Protein AF-0000000085156832 (afdb_homodimer)

Sequence (822 aa):
MAFGDGPHDAALRAAWTEFCARLQRAGERAFKDHNPASGPHRVDAFRFLTQNLGQAFDLALETRDANYPVLHSFCGPTRKLGGDCADFTYQQAWIDGRSTYRITGTRGTSRFFNVTVQGRRTPGEGVLHEPFGDAPQANLFGQQLRVGADGRFELYVGGAERGHNWLPTTPESRKLFIRQGFDRWDETPAQLRIERVDMAVPKPLPTPGEMVEAMQWAGDFVTGLMSDCLEYRFSQDWPEYPFRHGGVDAESPNTFPRAAATDADGKRGRAAANMYWELAPDEALIVEFDAHPGLWMFTNMGVFFNSMDYLYRPVSYTPSRTTVDGDGRIRLVMAHRDPGVHNWLDTQGFERGNLTYRHMLEGEPAVLDTRVVGHEELLDALPKDTVMVTPSQRADAMWERFRGIRRRYVLMAFGDGPHDAALRAAWTEFCARLQRAGERAFKDHNPASGPHRVDAFRFLTQNLGQAFDLALETRDANYPVLHSFCGPTRKLGGDCADFTYQQAWIDGRSTYRITGTRGTSRFFNVTVQGRRTPGEGVLHEPFGDAPQANLFGQQLRVGADGRFELYVGGAERGHNWLPTTPESRKLFIRQGFDRWDETPAQLRIERVDMAVPKPLPTPGEMVEAMQWAGDFVTGLMSDCLEYRFSQDWPEYPFRHGGVDAESPNTFPRAAATDADGKRGRAAANMYWELAPDEALIVEFDAHPGLWMFTNMGVFFNSMDYLYRPVSYTPSRTTVDGDGRIRLVMAHRDPGVHNWLDTQGFERGNLTYRHMLEGEPAVLDTRVVGHEELLDALPKDTVMVTPSQRADAMWERFRGIRRRYVL

Organism: Mycolicibacterium paratuberculosis (strain ATCC BAA-968 / K-10) (NCBI:txid262316)

Secondary structure (DSSP, 8-state):
--TTSSTTHHHHHHHHHHHHHHHHHHHHGGG-TTS-SSHHHHHHHHHHHHHHHHHHHIIIIIT--TTS---EE--BTTB--TT--TTEEEEEEE--SSS-EEEEEE----SEEEEEEE-----STTPPPTTS-PPEEEEEEGGG----TTSEEEEEESSS--SSSEE---TT--EEEEEEE--STT----EEEEEETT--SPPPPPPHHHHHHHHHHHHHHHHHHH---TTSTT---TTTHHHHHS---TTSTT--------HHHHHTT-EEEEEEEE--TTEEEEEEEE--SS-EEEEEE-TTS-B--TTTS--EE-GGG----TTSEEEEEEESS--SBTTEEE-TT-SEEEEEEEE-SSS-PPP-EEEEEEGGGHHHHS-TTPPB--HHHHHHHHHHHHHHHHHHS--/--TTSSTTHHHHHHHHHHHHHHHHHHHHGGG-TTS-SSHHHHHHHHHHHHHHHHHHHIIIIIT--TTS---EE--BTTB--TT--TTEEEEEEE--SSS-EEEEEE----SEEEEEEE-----STTPPPTTS-PPEEEEEEGGG----TTSEEEEEESSS--SSSEE---TT--EEEEEEE--STT----EEEEEETT--SPPPPPPHHHHHHHHHHHHHHHHHHH---TTSTT---TTTHHHHHS---TTSTT--------HHHHHTT-EEEEEEEE--TTEEEEEEEE--SS-EEEEEE-TTS-B--TTTS--EE-GGG----TTSEEEEEEESS--SBTTEEE-TT-SEEEEEEEE-SSS-PPP-EEEEEEGGGHHHHS-TTPPB--HHHHHHHHHHHHHHHHHHS--

InterPro domains:
  IPR010621 Domain of unknown function DUF1214 [PF06742] (92-178)

Structure (mmCIF, N/CA/C/O backbone):
data_AF-0000000085156832-model_v1
#
loop_
_entity.id
_entity.type
_entity.pdbx_description
1 polymer 'DUF1214 domain-containing protein'
#
loop_
_atom_site.group_PDB
_atom_site.id
_atom_site.type_symbol
_atom_site.label_atom_id
_atom_site.label_alt_id
_atom_site.label_comp_id
_atom_site.label_asym_id
_atom_site.label_entity_id
_atom_site.label_seq_id
_atom_site.pdbx_PDB_ins_code
_atom_site.Cartn_x
_atom_site.Cartn_y
_atom_site.Cartn_z
_atom_site.occupancy
_atom_site.B_iso_or_equiv
_atom_site.auth_seq_id
_atom_site.auth_comp_id
_atom_site.auth_asym_id
_atom_site.auth_atom_id
_atom_site.pdbx_PDB_model_num
ATOM 1 N N . MET A 1 1 ? 10.203 9.039 30.812 1 72.06 1 MET A N 1
ATOM 2 C CA . MET A 1 1 ? 9.047 8.367 30.219 1 72.06 1 MET A CA 1
ATOM 3 C C . MET A 1 1 ? 7.777 8.688 31.016 1 72.06 1 MET A C 1
ATOM 5 O O . MET A 1 1 ? 7.805 8.75 32.25 1 72.06 1 MET A O 1
ATOM 9 N N . ALA A 1 2 ? 6.734 9.078 30.281 1 83.44 2 ALA A N 1
ATOM 10 C CA . ALA A 1 2 ? 5.453 9.492 30.859 1 83.44 2 ALA A CA 1
ATOM 11 C C . ALA A 1 2 ? 4.492 8.312 30.953 1 83.44 2 ALA A C 1
ATOM 13 O O . ALA A 1 2 ? 3.285 8.492 31.125 1 83.44 2 ALA A O 1
ATOM 14 N N . PHE A 1 3 ? 5.004 7.113 30.938 1 91.12 3 PHE A N 1
ATOM 15 C CA . PHE A 1 3 ? 4.16 5.93 31.078 1 91.12 3 PHE A CA 1
ATOM 16 C C . PHE A 1 3 ? 3.502 5.895 32.469 1 91.12 3 PHE A C 1
ATOM 18 O O . PHE A 1 3 ? 4.164 6.102 33.469 1 91.12 3 PHE A O 1
ATOM 25 N N . GLY A 1 4 ? 2.277 5.613 32.438 1 92.5 4 GLY A N 1
ATOM 26 C CA . GLY A 1 4 ? 1.532 5.543 33.688 1 92.5 4 GLY A CA 1
ATOM 27 C C . GLY A 1 4 ? 0.696 6.781 33.938 1 92.5 4 GLY A C 1
ATOM 28 O O . GLY A 1 4 ? -0.201 6.758 34.781 1 92.5 4 GLY A O 1
ATOM 29 N N . ASP A 1 5 ? 0.962 7.832 33.219 1 92.75 5 ASP A N 1
ATOM 30 C CA . ASP A 1 5 ? 0.232 9.078 33.406 1 92.75 5 ASP A CA 1
ATOM 31 C C . ASP A 1 5 ? -1.121 9.039 32.688 1 92.75 5 ASP A C 1
ATOM 33 O O . ASP A 1 5 ? -2.008 9.844 32.969 1 92.75 5 ASP A O 1
ATOM 37 N N . GLY A 1 6 ? -1.286 8.172 31.734 1 94.25 6 GLY A N 1
ATOM 38 C CA . GLY A 1 6 ? -2.537 8.039 31 1 94.25 6 GLY A CA 1
ATOM 39 C C . GLY A 1 6 ? -3.369 6.855 31.469 1 94.25 6 GLY A C 1
ATOM 40 O O . GLY A 1 6 ? -2.83 5.781 31.75 1 94.25 6 GLY A O 1
ATOM 41 N N . PRO A 1 7 ? -4.633 6.988 31.516 1 95.75 7 PRO A N 1
ATOM 42 C CA . PRO A 1 7 ? -5.488 5.918 32.031 1 95.75 7 PRO A CA 1
ATOM 43 C C . PRO A 1 7 ? -5.469 4.668 31.156 1 95.75 7 PRO A C 1
ATOM 45 O O . PRO A 1 7 ? -5.836 3.582 31.609 1 95.75 7 PRO A O 1
ATOM 48 N N . HIS A 1 8 ? -4.996 4.777 29.922 1 97.12 8 HIS A N 1
ATOM 49 C CA . HIS A 1 8 ? -5.051 3.648 29 1 97.12 8 HIS A CA 1
ATOM 50 C C . HIS A 1 8 ? -3.66 3.076 28.734 1 97.12 8 HIS A C 1
ATOM 52 O O . HIS A 1 8 ? -3.5 2.152 27.938 1 97.12 8 HIS A O 1
ATOM 58 N N . ASP A 1 9 ? -2.662 3.625 29.344 1 97.81 9 ASP A N 1
ATOM 59 C CA . ASP A 1 9 ? -1.271 3.281 29.078 1 97.81 9 ASP A CA 1
ATOM 60 C C . ASP A 1 9 ? -1.024 1.786 29.266 1 97.81 9 ASP A C 1
ATOM 62 O O . ASP A 1 9 ? -0.443 1.13 28.406 1 97.81 9 ASP A O 1
ATOM 66 N N . ALA A 1 10 ? -1.468 1.263 30.359 1 98.06 10 ALA A N 1
ATOM 67 C CA . ALA A 1 10 ? -1.212 -0.136 30.703 1 98.06 10 ALA A CA 1
ATOM 68 C C . ALA A 1 10 ? -1.827 -1.07 29.656 1 98.06 10 ALA A C 1
ATOM 70 O O . ALA A 1 10 ? -1.179 -2.016 29.203 1 98.06 10 ALA A O 1
ATOM 71 N N . ALA A 1 11 ? -3.076 -0.807 29.297 1 98.44 11 ALA A N 1
ATOM 72 C CA . ALA A 1 11 ? -3.771 -1.644 28.328 1 98.44 11 ALA A CA 1
ATOM 73 C C . ALA A 1 11 ? -3.098 -1.567 26.953 1 98.44 11 ALA A C 1
ATOM 75 O O . ALA A 1 11 ? -2.916 -2.59 26.281 1 98.44 11 ALA A O 1
ATOM 76 N N . LEU A 1 12 ? -2.725 -0.377 26.531 1 98.69 12 LEU A N 1
ATOM 77 C CA . LEU A 1 12 ? -2.068 -0.181 25.25 1 98.69 12 LEU A CA 1
ATOM 78 C C . LEU A 1 12 ? -0.713 -0.882 25.219 1 98.69 12 LEU A C 1
ATOM 80 O O . LEU A 1 12 ? -0.391 -1.574 24.25 1 98.69 12 LEU A O 1
ATOM 84 N N . ARG A 1 13 ? 0.038 -0.729 26.266 1 98.44 13 ARG A N 1
ATOM 85 C CA . ARG A 1 13 ? 1.35 -1.364 26.328 1 98.44 13 ARG A CA 1
ATOM 86 C C . ARG A 1 13 ? 1.224 -2.885 26.312 1 98.44 13 ARG A C 1
ATOM 88 O O . ARG A 1 13 ? 1.979 -3.564 25.609 1 98.44 13 ARG A O 1
ATOM 95 N N . ALA A 1 14 ? 0.296 -3.396 27.094 1 98.69 14 ALA A N 1
ATOM 96 C CA . ALA A 1 14 ? 0.094 -4.844 27.156 1 98.69 14 ALA A CA 1
ATOM 97 C C . ALA A 1 14 ? -0.312 -5.406 25.797 1 98.69 14 ALA A C 1
ATOM 99 O O . ALA A 1 14 ? 0.197 -6.445 25.375 1 98.69 14 ALA A O 1
ATOM 100 N N . ALA A 1 15 ? -1.222 -4.742 25.125 1 98.81 15 ALA A N 1
ATOM 101 C CA . ALA A 1 15 ? -1.677 -5.18 23.797 1 98.81 15 ALA A CA 1
ATOM 102 C C . ALA A 1 15 ? -0.53 -5.172 22.797 1 98.81 15 ALA A C 1
ATOM 104 O O . ALA A 1 15 ? -0.385 -6.105 22 1 98.81 15 ALA A O 1
ATOM 105 N N . TRP A 1 16 ? 0.272 -4.129 22.859 1 98.88 16 TRP A N 1
ATOM 106 C CA . TRP A 1 16 ? 1.406 -4.02 21.953 1 98.88 16 TRP A CA 1
ATOM 107 C C . TRP A 1 16 ? 2.42 -5.129 22.203 1 98.88 16 TRP A C 1
ATOM 109 O O . TRP A 1 16 ? 2.898 -5.77 21.266 1 98.88 16 TRP A O 1
ATOM 119 N N . THR A 1 17 ? 2.75 -5.316 23.438 1 98.75 17 THR A N 1
ATOM 120 C CA . THR A 1 17 ? 3.691 -6.359 23.828 1 98.75 17 THR A CA 1
ATOM 121 C C . THR A 1 17 ? 3.207 -7.727 23.359 1 98.75 17 THR A C 1
ATOM 123 O O . THR A 1 17 ? 3.984 -8.516 22.812 1 98.75 17 THR A O 1
ATOM 126 N N . GLU A 1 18 ? 1.939 -7.941 23.531 1 98.56 18 GLU A N 1
ATOM 127 C CA . GLU A 1 18 ? 1.365 -9.211 23.094 1 98.56 18 GLU A CA 1
ATOM 128 C C . GLU A 1 18 ? 1.41 -9.352 21.578 1 98.56 18 GLU A C 1
ATOM 130 O O . GLU A 1 18 ? 1.718 -10.422 21.062 1 98.56 18 GLU A O 1
ATOM 135 N N . PHE A 1 19 ? 1.065 -8.312 20.906 1 98.75 19 PHE A N 1
ATOM 136 C CA . PHE A 1 19 ? 1.158 -8.344 19.453 1 98.75 19 PHE A CA 1
ATOM 137 C C . PHE A 1 19 ? 2.564 -8.727 19 1 98.75 19 PHE A C 1
ATOM 139 O O . PHE A 1 19 ? 2.732 -9.602 18.156 1 98.75 19 PHE A O 1
ATOM 146 N N . CYS A 1 20 ? 3.59 -8.102 19.578 1 98.88 20 CYS A N 1
ATOM 147 C CA . CYS A 1 20 ? 4.973 -8.367 19.203 1 98.88 20 CYS A CA 1
ATOM 148 C C . CYS A 1 20 ? 5.363 -9.805 19.516 1 98.88 20 CYS A C 1
ATOM 150 O O . CYS A 1 20 ? 6.09 -10.438 18.75 1 98.88 20 CYS A O 1
ATOM 152 N N . ALA A 1 21 ? 4.898 -10.305 20.641 1 98.38 21 ALA A N 1
ATOM 153 C CA . ALA A 1 21 ? 5.168 -11.695 21 1 98.38 21 ALA A CA 1
ATOM 154 C C . ALA A 1 21 ? 4.551 -12.656 19.984 1 98.38 21 ALA A C 1
ATOM 156 O O . ALA A 1 21 ? 5.176 -13.641 19.594 1 98.38 21 ALA A O 1
ATOM 157 N N . ARG A 1 22 ? 3.348 -12.398 19.625 1 96.31 22 ARG A N 1
ATOM 158 C CA . ARG A 1 22 ? 2.662 -13.219 18.641 1 96.31 22 ARG A CA 1
ATOM 159 C C . ARG A 1 22 ? 3.367 -13.156 17.281 1 96.31 22 ARG A C 1
ATOM 161 O O . ARG A 1 22 ? 3.496 -14.172 16.594 1 96.31 22 ARG A O 1
ATOM 168 N N . LEU A 1 23 ? 3.777 -11.984 16.953 1 98.31 23 LEU A N 1
ATOM 169 C CA . LEU A 1 23 ? 4.527 -11.828 15.711 1 98.31 23 LEU A CA 1
ATOM 170 C C . LEU A 1 23 ? 5.801 -12.664 15.734 1 98.31 23 LEU A C 1
ATOM 172 O O . LEU A 1 23 ? 6.133 -13.328 14.742 1 98.31 23 LEU A O 1
ATOM 176 N N . GLN A 1 24 ? 6.5 -12.602 16.812 1 98.25 24 GLN A N 1
ATOM 177 C CA . GLN A 1 24 ? 7.715 -13.398 16.953 1 98.25 24 GLN A CA 1
ATOM 178 C C . GLN A 1 24 ? 7.414 -14.883 16.797 1 98.25 24 GLN A C 1
ATOM 180 O O . GLN A 1 24 ? 8.133 -15.594 16.078 1 98.25 24 GLN A O 1
ATOM 185 N N . ARG A 1 25 ? 6.34 -15.336 17.375 1 94.81 25 ARG A N 1
ATOM 186 C CA . ARG A 1 25 ? 5.941 -16.734 17.281 1 94.81 25 ARG A CA 1
ATOM 187 C C . ARG A 1 25 ? 5.559 -17.094 15.859 1 94.81 25 ARG A C 1
ATOM 189 O O . ARG A 1 25 ? 5.812 -18.219 15.406 1 94.81 25 ARG A O 1
ATOM 196 N N . ALA A 1 26 ? 4.91 -16.203 15.203 1 95.62 26 ALA A N 1
ATOM 197 C CA . ALA A 1 26 ? 4.551 -16.453 13.812 1 95.62 26 ALA A CA 1
ATOM 198 C C . ALA A 1 26 ? 5.789 -16.734 12.969 1 95.62 26 ALA A C 1
ATOM 200 O O . ALA A 1 26 ? 5.766 -17.609 12.086 1 95.62 26 ALA A O 1
ATOM 201 N N . GLY A 1 27 ? 6.867 -16.016 13.234 1 96.62 27 GLY A N 1
ATOM 202 C CA . GLY A 1 27 ? 8.094 -16.219 12.484 1 96.62 27 GLY A CA 1
ATOM 203 C C . GLY A 1 27 ? 8.711 -17.594 12.711 1 96.62 27 GLY A C 1
ATOM 204 O O . GLY A 1 27 ? 9.391 -18.109 11.828 1 96.62 27 GLY A O 1
ATOM 205 N N . GLU A 1 28 ? 8.445 -18.188 13.875 1 94.62 28 GLU A N 1
ATOM 206 C CA . GLU A 1 28 ? 8.953 -19.516 14.188 1 94.62 28 GLU A CA 1
ATOM 207 C C . GLU A 1 28 ? 8.359 -20.562 13.25 1 94.62 28 GLU A C 1
ATOM 209 O O . GLU A 1 28 ? 8.961 -21.609 13.016 1 94.62 28 GLU A O 1
ATOM 214 N N . ARG A 1 29 ? 7.277 -20.203 12.672 1 93.19 29 ARG A N 1
ATOM 215 C CA . ARG A 1 29 ? 6.562 -21.156 11.828 1 93.19 29 ARG A CA 1
ATOM 216 C C . ARG A 1 29 ? 7.164 -21.219 10.43 1 93.19 29 ARG A C 1
ATOM 218 O O . ARG A 1 29 ? 6.758 -22.047 9.609 1 93.19 29 ARG A O 1
ATOM 225 N N . ALA A 1 30 ? 8.109 -20.391 10.141 1 95.25 30 ALA A N 1
ATOM 226 C CA . ALA A 1 30 ? 8.852 -20.484 8.883 1 95.25 30 ALA A CA 1
ATOM 227 C C . ALA A 1 30 ? 9.656 -21.781 8.805 1 95.25 30 ALA A C 1
ATOM 229 O O . ALA A 1 30 ? 10.086 -22.188 7.73 1 95.25 30 ALA A O 1
ATOM 230 N N . PHE A 1 31 ? 9.828 -22.438 9.953 1 95.06 31 PHE A N 1
ATOM 231 C CA . PHE A 1 31 ? 10.695 -23.609 10.031 1 95.06 31 PHE A CA 1
ATOM 232 C C . PHE A 1 31 ? 9.883 -24.875 10.219 1 95.06 31 PHE A C 1
ATOM 234 O O . PHE A 1 31 ? 10.398 -25.875 10.711 1 95.06 31 PHE A O 1
ATOM 241 N N . LYS A 1 32 ? 8.68 -24.906 9.867 1 90.56 32 LYS A N 1
ATOM 242 C CA . LYS A 1 32 ? 7.805 -26.062 9.984 1 90.56 32 LYS A CA 1
ATOM 243 C C . LYS A 1 32 ? 8.25 -27.172 9.031 1 90.56 32 LYS A C 1
ATOM 245 O O . LYS A 1 32 ? 8.969 -26.922 8.062 1 90.56 32 LYS A O 1
ATOM 250 N N . ASP A 1 33 ? 7.668 -28.344 9.203 1 88.44 33 ASP A N 1
ATOM 251 C CA . ASP A 1 33 ? 8.125 -29.562 8.523 1 88.44 33 ASP A CA 1
ATOM 252 C C . ASP A 1 33 ? 7.797 -29.5 7.035 1 88.44 33 ASP A C 1
ATOM 254 O O . ASP A 1 33 ? 8.594 -29.938 6.203 1 88.44 33 ASP A O 1
ATOM 258 N N . HIS A 1 34 ? 6.719 -28.969 6.742 1 89.06 34 HIS A N 1
ATOM 259 C CA . HIS A 1 34 ? 6.285 -28.984 5.352 1 89.06 34 HIS A CA 1
ATOM 260 C C . HIS A 1 34 ? 7.031 -27.938 4.527 1 89.06 34 HIS A C 1
ATOM 262 O O . HIS A 1 34 ? 6.941 -27.922 3.297 1 89.06 34 HIS A O 1
ATOM 268 N N . ASN A 1 35 ? 7.797 -27.047 5.195 1 93.56 35 ASN A N 1
ATOM 269 C CA . ASN A 1 35 ? 8.625 -26.078 4.492 1 93.56 35 ASN A CA 1
ATOM 270 C C . ASN A 1 35 ? 10.07 -26.562 4.367 1 93.56 35 ASN A C 1
ATOM 272 O O . ASN A 1 35 ? 10.797 -26.625 5.363 1 93.56 35 ASN A O 1
ATOM 276 N N . PRO A 1 36 ? 10.492 -26.922 3.148 1 94.94 36 PRO A N 1
ATOM 277 C CA . PRO A 1 36 ? 11.852 -27.422 2.973 1 94.94 36 PRO A CA 1
ATOM 278 C C . PRO A 1 36 ? 12.906 -26.531 3.621 1 94.94 36 PRO A C 1
ATOM 280 O O . PRO A 1 36 ? 12.68 -25.328 3.777 1 94.94 36 PRO A O 1
ATOM 283 N N . ALA A 1 37 ? 14.055 -27.078 3.93 1 95.69 37 ALA A N 1
ATOM 284 C CA . ALA A 1 37 ? 15.086 -26.391 4.699 1 95.69 37 ALA A CA 1
ATOM 285 C C . ALA A 1 37 ? 15.984 -25.562 3.787 1 95.69 37 ALA A C 1
ATOM 287 O O . ALA A 1 37 ? 16.906 -24.891 4.258 1 95.69 37 ALA A O 1
ATOM 288 N N . SER A 1 38 ? 15.703 -25.516 2.5 1 95.25 38 SER A N 1
ATOM 289 C CA . SER A 1 38 ? 16.531 -24.75 1.578 1 95.25 38 SER A CA 1
ATOM 290 C C . SER A 1 38 ? 16.375 -23.25 1.805 1 95.25 38 SER A C 1
ATOM 292 O O . SER A 1 38 ? 15.352 -22.797 2.332 1 95.25 38 SER A O 1
ATOM 294 N N . GLY A 1 39 ? 17.406 -22.422 1.444 1 96.38 39 GLY A N 1
ATOM 295 C CA . GLY A 1 39 ? 17.406 -20.984 1.596 1 96.38 39 GLY A CA 1
ATOM 296 C C . GLY A 1 39 ? 16.203 -20.312 0.963 1 96.38 39 GLY A C 1
ATOM 297 O O . GLY A 1 39 ? 15.469 -19.578 1.631 1 96.38 39 GLY A O 1
ATOM 298 N N . PRO A 1 40 ? 15.953 -20.609 -0.308 1 96.88 40 PRO A N 1
ATOM 299 C CA . PRO A 1 40 ? 14.828 -19.969 -0.999 1 96.88 40 PRO A CA 1
ATOM 300 C C . PRO A 1 40 ? 13.492 -20.219 -0.314 1 96.88 40 PRO A C 1
ATOM 302 O O . PRO A 1 40 ? 12.664 -19.312 -0.203 1 96.88 40 PRO A O 1
ATOM 305 N N . HIS A 1 41 ? 13.273 -21.422 0.177 1 97.44 41 HIS A N 1
ATOM 306 C CA . HIS A 1 41 ? 12.016 -21.75 0.837 1 97.44 41 HIS A CA 1
ATOM 307 C C . HIS A 1 41 ? 11.883 -21 2.162 1 97.44 41 HIS A C 1
ATOM 309 O O . HIS A 1 41 ? 10.812 -20.484 2.482 1 97.44 41 HIS A O 1
ATOM 315 N N . ARG A 1 42 ? 12.992 -20.938 2.922 1 97.81 42 ARG A N 1
ATOM 316 C CA . ARG A 1 42 ? 12.953 -20.219 4.195 1 97.81 42 ARG A CA 1
ATOM 317 C C . ARG A 1 42 ? 12.68 -18.734 3.98 1 97.81 42 ARG A C 1
ATOM 319 O O . ARG A 1 42 ? 11.844 -18.141 4.676 1 97.81 42 ARG A O 1
ATOM 326 N N . VAL A 1 43 ? 13.336 -18.172 3.01 1 98.5 43 VAL A N 1
ATOM 327 C CA . VAL A 1 43 ? 13.164 -16.75 2.723 1 98.5 43 VAL A CA 1
ATOM 328 C C . VAL A 1 43 ? 11.734 -16.484 2.262 1 98.5 43 VAL A C 1
ATOM 330 O O . VAL A 1 43 ? 11.117 -15.492 2.666 1 98.5 43 VAL A O 1
ATOM 333 N N . ASP A 1 44 ? 11.219 -17.359 1.455 1 98.19 44 ASP A N 1
ATOM 334 C CA . ASP A 1 44 ? 9.859 -17.188 0.95 1 98.19 44 ASP A CA 1
ATOM 335 C C . ASP A 1 44 ? 8.844 -17.188 2.092 1 98.19 44 ASP A C 1
ATOM 337 O O . ASP A 1 44 ? 7.871 -16.438 2.064 1 98.19 44 ASP A O 1
ATOM 341 N N . ALA A 1 45 ? 9.062 -18 3.08 1 97.38 45 ALA A N 1
ATOM 342 C CA . ALA A 1 45 ? 8.18 -18.047 4.238 1 97.38 45 ALA A CA 1
ATOM 343 C C . ALA A 1 45 ? 8.195 -16.734 4.996 1 97.38 45 ALA A C 1
ATOM 345 O O . ALA A 1 45 ? 7.145 -16.203 5.379 1 97.38 45 ALA A O 1
ATOM 346 N N . PHE A 1 46 ? 9.359 -16.188 5.188 1 98.56 46 PHE A N 1
ATOM 347 C CA . PHE A 1 46 ? 9.461 -14.906 5.883 1 98.56 46 PHE A CA 1
ATOM 348 C C . PHE A 1 46 ? 8.867 -13.781 5.043 1 98.56 46 PHE A C 1
ATOM 350 O O . PHE A 1 46 ? 8.25 -12.859 5.574 1 98.56 46 PHE A O 1
ATOM 357 N N . ARG A 1 47 ? 9.094 -13.844 3.748 1 98.5 47 ARG A N 1
ATOM 358 C CA . ARG A 1 47 ? 8.484 -12.844 2.879 1 98.5 47 ARG A CA 1
ATOM 359 C C . ARG A 1 47 ? 6.965 -12.906 2.957 1 98.5 47 ARG A C 1
ATOM 361 O O . ARG A 1 47 ? 6.301 -11.867 3.021 1 98.5 47 ARG A O 1
ATOM 368 N N . PHE A 1 48 ? 6.473 -14.109 2.957 1 97.62 48 PHE A N 1
ATOM 369 C CA . PHE A 1 48 ? 5.031 -14.281 3.102 1 97.62 48 PHE A CA 1
ATOM 370 C C . PHE A 1 48 ? 4.531 -13.586 4.363 1 97.62 48 PHE A C 1
ATOM 372 O O . PHE A 1 48 ? 3.555 -12.836 4.32 1 97.62 48 PHE A O 1
ATOM 379 N N . LEU A 1 49 ? 5.203 -13.797 5.414 1 98 49 LEU A N 1
ATOM 380 C CA . LEU A 1 49 ? 4.832 -13.219 6.703 1 98 49 LEU A CA 1
ATOM 381 C C . LEU A 1 49 ? 4.984 -11.703 6.684 1 98 49 LEU A C 1
ATOM 383 O O . LEU A 1 49 ? 4.066 -10.977 7.074 1 98 49 LEU A O 1
ATOM 387 N N . THR A 1 50 ? 6.086 -11.203 6.184 1 98.75 50 THR A N 1
ATOM 388 C CA . THR A 1 50 ? 6.363 -9.773 6.242 1 98.75 50 THR A CA 1
ATOM 389 C C . THR A 1 50 ? 5.469 -9.008 5.27 1 98.75 50 THR A C 1
ATOM 391 O O . THR A 1 50 ? 5.082 -7.867 5.539 1 98.75 50 THR A O 1
ATOM 394 N N . GLN A 1 51 ? 5.164 -9.602 4.137 1 98.25 51 GLN A N 1
ATOM 395 C CA . GLN A 1 51 ? 4.227 -8.984 3.201 1 98.25 51 GLN A CA 1
ATOM 396 C C . GLN A 1 51 ? 2.855 -8.789 3.844 1 98.25 51 GLN A C 1
ATOM 398 O O . GLN A 1 51 ? 2.236 -7.734 3.695 1 98.25 51 GLN A O 1
ATOM 403 N N . ASN A 1 52 ? 2.465 -9.727 4.598 1 97.5 52 ASN A N 1
ATOM 404 C CA . ASN A 1 52 ? 1.151 -9.625 5.223 1 97.5 52 ASN A CA 1
ATOM 405 C C . ASN A 1 52 ? 1.202 -8.797 6.504 1 97.5 52 ASN A C 1
ATOM 407 O O . ASN A 1 52 ? 0.219 -8.148 6.867 1 97.5 52 ASN A O 1
ATOM 411 N N . LEU A 1 53 ? 2.359 -8.789 7.16 1 98.56 53 LEU A N 1
ATOM 412 C CA . LEU A 1 53 ? 2.559 -7.812 8.227 1 98.56 53 LEU A CA 1
ATOM 413 C C . LEU A 1 53 ? 2.34 -6.395 7.703 1 98.56 53 LEU A C 1
ATOM 415 O O . LEU A 1 53 ? 1.757 -5.559 8.398 1 98.56 53 LEU A O 1
ATOM 419 N N . GLY A 1 54 ? 2.697 -6.148 6.508 1 98.31 54 GLY A N 1
ATOM 420 C CA . GLY A 1 54 ? 2.607 -4.836 5.891 1 98.31 54 GLY A CA 1
ATOM 421 C C . GLY A 1 54 ? 1.182 -4.328 5.773 1 98.31 54 GLY A C 1
ATOM 422 O O . GLY A 1 54 ? 0.952 -3.117 5.711 1 98.31 54 GLY A O 1
ATOM 423 N N . GLN A 1 55 ? 0.226 -5.195 5.777 1 97.69 55 GLN A N 1
ATOM 424 C CA . GLN A 1 55 ? -1.149 -4.742 5.609 1 97.69 55 GLN A CA 1
ATOM 425 C C . GLN A 1 55 ? -1.979 -5.023 6.859 1 97.69 55 GLN A C 1
ATOM 427 O O . GLN A 1 55 ? -3.189 -4.785 6.875 1 97.69 55 GLN A O 1
ATOM 432 N N . ALA A 1 56 ? -1.378 -5.582 7.891 1 98.31 56 ALA A N 1
ATOM 433 C CA . ALA A 1 56 ? -2.107 -6.043 9.07 1 98.31 56 ALA A CA 1
ATOM 434 C C . ALA A 1 56 ? -2.908 -4.902 9.695 1 98.31 56 ALA A C 1
ATOM 436 O O . ALA A 1 56 ? -4.098 -5.062 9.992 1 98.31 56 ALA A O 1
ATOM 437 N N . PHE A 1 57 ? -2.322 -3.764 9.828 1 98.75 57 PHE A N 1
ATOM 438 C CA . PHE A 1 57 ? -3 -2.695 10.555 1 98.75 57 PHE A CA 1
ATOM 439 C C . PHE A 1 57 ? -3.865 -1.867 9.617 1 98.75 57 PHE A C 1
ATOM 441 O O . PHE A 1 57 ? -4.734 -1.117 10.062 1 98.75 57 PHE A O 1
ATOM 448 N N . ASP A 1 58 ? -3.66 -1.936 8.289 1 97.62 58 ASP A N 1
ATOM 449 C CA . ASP A 1 58 ? -4.676 -1.442 7.367 1 97.62 58 ASP A CA 1
ATOM 450 C C . ASP A 1 58 ? -6.004 -2.168 7.574 1 97.62 58 ASP A C 1
ATOM 452 O O . ASP A 1 58 ? -7.051 -1.531 7.723 1 97.62 58 ASP A O 1
ATOM 456 N N . LEU A 1 59 ? -5.875 -3.453 7.68 1 97.38 59 LEU A N 1
ATOM 457 C CA . LEU A 1 59 ? -7.07 -4.285 7.805 1 97.38 59 LEU A CA 1
ATOM 458 C C . LEU A 1 59 ? -7.652 -4.195 9.211 1 97.38 59 LEU A C 1
ATOM 460 O O . LEU A 1 59 ? -8.875 -4.234 9.383 1 97.38 59 LEU A O 1
ATOM 464 N N . ALA A 1 60 ? -6.789 -4.016 10.172 1 98.12 60 ALA A N 1
ATOM 465 C CA . ALA A 1 60 ? -7.211 -4.078 11.562 1 98.12 60 ALA A CA 1
ATOM 466 C C . ALA A 1 60 ? -7.809 -2.75 12.016 1 98.12 60 ALA A C 1
ATOM 468 O O . ALA A 1 60 ? -8.602 -2.707 12.961 1 98.12 60 ALA A O 1
ATOM 469 N N . LEU A 1 61 ? -7.375 -1.651 11.305 1 98.56 61 LEU A N 1
ATOM 470 C CA . LEU A 1 61 ? -7.723 -0.362 11.898 1 98.56 61 LEU A CA 1
ATOM 471 C C . LEU A 1 61 ? -8.016 0.667 10.812 1 98.56 61 LEU A C 1
ATOM 473 O O . LEU A 1 61 ? -9.133 1.183 10.727 1 98.56 61 LEU A O 1
ATOM 477 N N . GLU A 1 62 ? -7.113 0.976 9.906 1 98.06 62 GLU A N 1
ATOM 478 C CA . GLU A 1 62 ? -7.152 2.146 9.039 1 98.06 62 GLU A CA 1
ATOM 479 C C . GLU A 1 62 ? -8.32 2.068 8.062 1 98.06 62 GLU A C 1
ATOM 481 O O . GLU A 1 62 ? -8.906 3.092 7.695 1 98.06 62 GLU A O 1
ATOM 486 N N . THR A 1 63 ? -8.672 0.845 7.633 1 97 63 THR A N 1
ATOM 487 C CA . THR A 1 63 ? -9.734 0.698 6.645 1 97 63 THR A CA 1
ATOM 488 C C . THR A 1 63 ? -10.945 -0.001 7.254 1 97 63 THR A C 1
ATOM 490 O O . THR A 1 63 ? -11.914 -0.296 6.551 1 97 63 THR A O 1
ATOM 493 N N . ARG A 1 64 ? -10.898 -0.273 8.555 1 96.62 64 ARG A N 1
ATOM 494 C CA . ARG A 1 64 ? -11.852 -1.189 9.172 1 96.62 64 ARG A CA 1
ATOM 495 C C . ARG A 1 64 ? -13.102 -0.448 9.625 1 96.62 64 ARG A C 1
ATOM 497 O O . ARG A 1 64 ? -13.758 -0.859 10.586 1 96.62 64 ARG A O 1
ATOM 504 N N . ASP A 1 65 ? -13.539 0.581 9.102 1 97.12 65 ASP A N 1
ATOM 505 C CA . ASP A 1 65 ? -14.742 1.313 9.492 1 97.12 65 ASP A CA 1
ATOM 506 C C . ASP A 1 65 ? -15.789 1.284 8.383 1 97.12 65 ASP A C 1
ATOM 508 O O . ASP A 1 65 ? -15.617 1.931 7.344 1 97.12 65 ASP A O 1
ATOM 512 N N . ALA A 1 66 ? -16.875 0.58 8.641 1 97.38 66 ALA A N 1
ATOM 513 C CA . ALA A 1 66 ? -17.922 0.4 7.625 1 97.38 66 ALA A CA 1
ATOM 514 C C . ALA A 1 66 ? -18.609 1.722 7.309 1 97.38 66 ALA A C 1
ATOM 516 O O . ALA A 1 66 ? -19.203 1.878 6.242 1 97.38 66 ALA A O 1
ATOM 517 N N . ASN A 1 67 ? -18.562 2.684 8.258 1 97.69 67 ASN A N 1
ATOM 518 C CA . ASN A 1 67 ? -19.172 3.986 8.008 1 97.69 67 ASN A CA 1
ATOM 519 C C . ASN A 1 67 ? -18.297 4.852 7.102 1 97.69 67 ASN A C 1
ATOM 521 O O . ASN A 1 67 ? -18.766 5.867 6.578 1 97.69 67 ASN A O 1
ATOM 525 N N . TYR A 1 68 ? -17.094 4.465 6.949 1 97.69 68 TYR A N 1
ATOM 526 C CA . TYR A 1 68 ? -16.125 5.148 6.094 1 97.69 68 TYR A CA 1
ATOM 527 C C . TYR A 1 68 ? -15.336 4.148 5.254 1 97.69 68 TYR A C 1
ATOM 529 O O . TYR A 1 68 ? -14.125 3.998 5.426 1 97.69 68 TYR A O 1
ATOM 537 N N . PRO A 1 69 ? -16.016 3.545 4.277 1 97 69 PRO A N 1
ATOM 538 C CA . PRO A 1 69 ? -15.43 2.434 3.523 1 97 69 PRO A CA 1
ATOM 539 C C . PRO A 1 69 ? -14.258 2.869 2.643 1 97 69 PRO A C 1
ATOM 541 O O . PRO A 1 69 ? -14.281 3.965 2.076 1 97 69 PRO A O 1
ATOM 544 N N . VAL A 1 70 ? -13.312 2.041 2.562 1 95.94 70 VAL A N 1
ATOM 545 C CA . VAL A 1 70 ? -12.133 2.221 1.724 1 95.94 70 VAL A CA 1
ATOM 546 C C . VAL A 1 70 ? -11.844 0.933 0.956 1 95.94 70 VAL A C 1
ATOM 548 O O . VAL A 1 70 ? -11.891 -0.16 1.524 1 95.94 70 VAL A O 1
ATOM 551 N N . LEU A 1 71 ? -11.641 1.084 -0.334 1 95.81 71 LEU A N 1
ATOM 552 C CA . LEU A 1 71 ? -11.188 -0.077 -1.09 1 95.81 71 LEU A CA 1
ATOM 553 C C . LEU A 1 71 ? -9.734 -0.396 -0.771 1 95.81 71 LEU A C 1
ATOM 555 O O . LEU A 1 71 ? -8.852 0.454 -0.942 1 95.81 71 LEU A O 1
ATOM 559 N N . HIS A 1 72 ? -9.5 -1.564 -0.278 1 95.81 72 HIS A N 1
ATOM 560 C CA . HIS A 1 72 ? -8.156 -2.018 0.084 1 95.81 72 HIS A CA 1
ATOM 561 C C . HIS A 1 72 ? -7.684 -3.127 -0.847 1 95.81 72 HIS A C 1
ATOM 563 O O . HIS A 1 72 ? -8.281 -4.203 -0.897 1 95.81 72 HIS A O 1
ATOM 569 N N . SER A 1 73 ? -6.66 -2.838 -1.653 1 95.38 73 SER A N 1
ATOM 570 C CA . SER A 1 73 ? -6.023 -3.871 -2.465 1 95.38 73 SER A CA 1
ATOM 571 C C . SER A 1 73 ? -5.102 -4.75 -1.621 1 95.38 73 SER A C 1
ATOM 573 O O . SER A 1 73 ? -4.008 -4.328 -1.248 1 95.38 73 SER A O 1
ATOM 575 N N . PHE A 1 74 ? -5.477 -5.957 -1.416 1 96 74 PHE A N 1
ATOM 576 C CA . PHE A 1 74 ? -4.781 -6.688 -0.364 1 96 74 PHE A CA 1
ATOM 577 C C . PHE A 1 74 ? -3.799 -7.688 -0.958 1 96 74 PHE A C 1
ATOM 579 O O . PHE A 1 74 ? -3.072 -8.367 -0.226 1 96 74 PHE A O 1
ATOM 586 N N . CYS A 1 75 ? -3.74 -7.824 -2.295 1 96.38 75 CYS A N 1
ATOM 587 C CA . CYS A 1 75 ? -2.715 -8.602 -2.979 1 96.38 75 CYS A CA 1
ATOM 588 C C . CYS A 1 75 ? -2.127 -7.824 -4.148 1 96.38 75 CYS A C 1
ATOM 590 O O . CYS A 1 75 ? -2.789 -6.949 -4.711 1 96.38 75 CYS A O 1
ATOM 592 N N . GLY A 1 76 ? -0.973 -8.133 -4.527 1 95.38 76 GLY A N 1
ATOM 593 C CA . GLY A 1 76 ? -0.255 -7.582 -5.664 1 95.38 76 GLY A CA 1
ATOM 594 C C . GLY A 1 76 ? 1.097 -8.234 -5.891 1 95.38 76 GLY A C 1
ATOM 595 O O . GLY A 1 76 ? 1.405 -9.266 -5.285 1 95.38 76 GLY A O 1
ATOM 596 N N . PRO A 1 77 ? 1.886 -7.668 -6.703 1 95.56 77 PRO A N 1
ATOM 597 C CA . PRO A 1 77 ? 3.158 -8.289 -7.074 1 95.56 77 PRO A CA 1
ATOM 598 C C . PRO A 1 77 ? 4.121 -8.422 -5.895 1 95.56 77 PRO A C 1
ATOM 600 O O . PRO A 1 77 ? 4.973 -9.312 -5.883 1 95.56 77 PRO A O 1
ATOM 603 N N . THR A 1 78 ? 3.943 -7.527 -4.891 1 95.12 78 THR A N 1
ATOM 604 C CA . THR A 1 78 ? 4.887 -7.543 -3.779 1 95.12 78 THR A CA 1
ATOM 605 C C . THR A 1 78 ? 4.18 -7.883 -2.471 1 95.12 78 THR A C 1
ATOM 607 O O . THR A 1 78 ? 4.707 -7.625 -1.388 1 95.12 78 THR A O 1
ATOM 610 N N . ARG A 1 79 ? 3.012 -8.297 -2.549 1 96.88 79 ARG A N 1
ATOM 611 C CA . ARG A 1 79 ? 2.219 -8.742 -1.406 1 96.88 79 ARG A CA 1
ATOM 612 C C . ARG A 1 79 ? 1.291 -9.891 -1.796 1 96.88 79 ARG A C 1
ATOM 614 O O . ARG A 1 79 ? 0.269 -9.672 -2.449 1 96.88 79 ARG A O 1
ATOM 621 N N . LYS A 1 80 ? 1.654 -11.031 -1.328 1 96.75 80 LYS A N 1
ATOM 622 C CA . LYS A 1 80 ? 0.905 -12.234 -1.67 1 96.75 80 LYS A CA 1
ATOM 623 C C . LYS A 1 80 ? 0.097 -12.734 -0.477 1 96.75 80 LYS A C 1
ATOM 625 O O . LYS A 1 80 ? 0.358 -12.352 0.664 1 96.75 80 LYS A O 1
ATOM 630 N N . LEU A 1 81 ? -0.857 -13.469 -0.73 1 95.38 81 LEU A N 1
ATOM 631 C CA . LEU A 1 81 ? -1.674 -14.148 0.27 1 95.38 81 LEU A CA 1
ATOM 632 C C . LEU A 1 81 ? -1.885 -15.617 -0.104 1 95.38 81 LEU A C 1
ATOM 634 O O . LEU A 1 81 ? -1.835 -15.977 -1.283 1 95.38 81 LEU A O 1
ATOM 638 N N . GLY A 1 82 ? -2.037 -16.453 0.915 1 93.06 82 GLY A N 1
ATOM 639 C CA . GLY A 1 82 ? -2.336 -17.844 0.613 1 93.06 82 GLY A CA 1
ATOM 640 C C . GLY A 1 82 ? -3.572 -18.016 -0.249 1 93.06 82 GLY A C 1
ATOM 641 O O . GLY A 1 82 ? -4.664 -17.578 0.129 1 93.06 82 GLY A O 1
ATOM 642 N N . GLY A 1 83 ? -3.334 -18.594 -1.426 1 92.12 83 GLY A N 1
ATOM 643 C CA . GLY A 1 83 ? -4.461 -18.859 -2.311 1 92.12 83 GLY A CA 1
ATOM 644 C C . GLY A 1 83 ? -4.66 -17.781 -3.357 1 92.12 83 GLY A C 1
ATOM 645 O O . GLY A 1 83 ? -5.594 -17.859 -4.16 1 92.12 83 GLY A O 1
ATOM 646 N N . ASP A 1 84 ? -3.852 -16.766 -3.396 1 95.94 84 ASP A N 1
ATOM 647 C CA . ASP A 1 84 ? -4.031 -15.703 -4.379 1 95.94 84 ASP A CA 1
ATOM 648 C C . ASP A 1 84 ? -3.707 -16.203 -5.789 1 95.94 84 ASP A C 1
ATOM 650 O O . ASP A 1 84 ? -3.031 -17.219 -5.957 1 95.94 84 ASP A O 1
ATOM 654 N N . CYS A 1 85 ? -4.273 -15.562 -6.738 1 97.19 85 CYS A N 1
ATOM 655 C CA . CYS A 1 85 ? -4.105 -15.883 -8.148 1 97.19 85 CYS A CA 1
ATOM 656 C C . CYS A 1 85 ? -3.305 -14.805 -8.867 1 97.19 85 CYS A C 1
ATOM 658 O O . CYS A 1 85 ? -3.588 -13.617 -8.711 1 97.19 85 CYS A O 1
ATOM 660 N N . ALA A 1 86 ? -2.352 -15.219 -9.641 1 98.19 86 ALA A N 1
ATOM 661 C CA . ALA A 1 86 ? -1.458 -14.297 -10.344 1 98.19 86 ALA A CA 1
ATOM 662 C C . ALA A 1 86 ? -2.23 -13.438 -11.344 1 98.19 86 ALA A C 1
ATOM 664 O O . ALA A 1 86 ? -1.787 -12.344 -11.695 1 98.19 86 ALA A O 1
ATOM 665 N N . ASP A 1 87 ? -3.355 -13.883 -11.797 1 98.25 87 ASP A N 1
ATOM 666 C CA . ASP A 1 87 ? -4.055 -13.172 -12.859 1 98.25 87 ASP A CA 1
ATOM 667 C C . ASP A 1 87 ? -5.336 -12.523 -12.328 1 98.25 87 ASP A C 1
ATOM 669 O O . ASP A 1 87 ? -6.203 -12.125 -13.109 1 98.25 87 ASP A O 1
ATOM 673 N N . PHE A 1 88 ? -5.445 -12.453 -10.992 1 97.69 88 PHE A N 1
ATOM 674 C CA . PHE A 1 88 ? -6.516 -11.703 -10.344 1 97.69 88 PHE A CA 1
ATOM 675 C C . PHE A 1 88 ? -5.973 -10.445 -9.68 1 97.69 88 PHE A C 1
ATOM 677 O O . PHE A 1 88 ? -4.828 -10.422 -9.219 1 97.69 88 PHE A O 1
ATOM 684 N N . THR A 1 89 ? -6.738 -9.406 -9.711 1 97.38 89 THR A N 1
ATOM 685 C CA . THR A 1 89 ? -6.609 -8.359 -8.703 1 97.38 89 THR A CA 1
ATOM 686 C C . THR A 1 89 ? -7.719 -8.477 -7.664 1 97.38 89 THR A C 1
ATOM 688 O O . THR A 1 89 ? -8.836 -8.883 -7.98 1 97.38 89 THR A O 1
ATOM 691 N N . TYR A 1 90 ? -7.375 -8.164 -6.43 1 97 90 TYR A N 1
ATOM 692 C CA . TYR A 1 90 ? -8.289 -8.305 -5.305 1 97 90 TYR A CA 1
ATOM 693 C C . TYR A 1 90 ? -8.438 -6.992 -4.551 1 97 90 TYR A C 1
ATOM 695 O O . TYR A 1 90 ? -7.441 -6.355 -4.199 1 97 90 TYR A O 1
ATOM 703 N N . GLN A 1 91 ? -9.672 -6.648 -4.281 1 96.62 91 GLN A N 1
ATOM 704 C CA . GLN A 1 91 ? -9.953 -5.551 -3.363 1 96.62 91 GLN A CA 1
ATOM 705 C C . GLN A 1 91 ? -11.062 -5.918 -2.387 1 96.62 91 GLN A C 1
ATOM 707 O O . GLN A 1 91 ? -11.93 -6.734 -2.705 1 96.62 91 GLN A O 1
ATOM 712 N N . GLN A 1 92 ? -11 -5.371 -1.259 1 97.25 92 GLN A N 1
ATOM 713 C CA . GLN A 1 92 ? -12.109 -5.52 -0.322 1 97.25 92 GLN A CA 1
ATOM 714 C C . GLN A 1 92 ? -12.453 -4.188 0.343 1 97.25 92 GLN A C 1
ATOM 716 O O . GLN A 1 92 ? -11.633 -3.266 0.353 1 97.25 92 GLN A O 1
ATOM 721 N N . ALA A 1 93 ? -13.641 -4.047 0.865 1 97.75 93 ALA A N 1
ATOM 722 C CA . ALA A 1 93 ? -14.078 -2.959 1.732 1 97.75 93 ALA A CA 1
ATOM 723 C C . ALA A 1 93 ? -14.992 -3.477 2.84 1 97.75 93 ALA A C 1
ATOM 725 O O . ALA A 1 93 ? -15.867 -4.305 2.594 1 97.75 93 ALA A O 1
ATOM 726 N N . TRP A 1 94 ? -14.75 -3.018 4.062 1 97.88 94 TRP A N 1
ATOM 727 C CA . TRP A 1 94 ? -15.688 -3.312 5.141 1 97.88 94 TRP A CA 1
ATOM 728 C C . TRP A 1 94 ? -16.984 -2.523 4.965 1 97.88 94 TRP A C 1
ATOM 730 O O . TRP A 1 94 ? -16.953 -1.32 4.695 1 97.88 94 TRP A O 1
ATOM 740 N N . ILE A 1 95 ? -18.031 -3.199 5.07 1 98.25 95 ILE A N 1
ATOM 741 C CA . ILE A 1 95 ? -19.359 -2.58 4.988 1 98.25 95 ILE A CA 1
ATOM 742 C C . ILE A 1 95 ? -20.266 -3.137 6.086 1 98.25 95 ILE A C 1
ATOM 744 O O . ILE A 1 95 ? -19.812 -3.918 6.93 1 98.25 95 ILE A O 1
ATOM 748 N N . ASP A 1 96 ? -21.453 -2.633 6.156 1 97.81 96 ASP A N 1
ATOM 749 C CA . ASP A 1 96 ? -22.469 -3.201 7.039 1 97.81 96 ASP A CA 1
ATOM 750 C C . ASP A 1 96 ? -23.828 -3.305 6.328 1 97.81 96 ASP A C 1
ATOM 752 O O . ASP A 1 96 ? -23.953 -2.885 5.176 1 97.81 96 ASP A O 1
ATOM 756 N N . GLY A 1 97 ? -24.75 -3.883 6.938 1 97.31 97 GLY A N 1
ATOM 757 C CA . GLY A 1 97 ? -26.047 -4.137 6.309 1 97.31 97 GLY A CA 1
ATOM 758 C C . GLY A 1 97 ? -27.031 -2.998 6.492 1 97.31 97 GLY A C 1
ATOM 759 O O . GLY A 1 97 ? -28.156 -3.062 6 1 97.31 97 GLY A O 1
ATOM 760 N N . ARG A 1 98 ? -26.656 -1.942 7.148 1 96.44 98 ARG A N 1
ATOM 761 C CA . ARG A 1 98 ? -27.578 -0.872 7.5 1 96.44 98 ARG A CA 1
ATOM 762 C C . ARG A 1 98 ? -27.359 0.35 6.613 1 96.44 98 ARG A C 1
ATOM 764 O O . ARG A 1 98 ? -28.266 1.167 6.441 1 96.44 98 ARG A O 1
ATOM 771 N N . SER A 1 99 ? -26.25 0.513 6.074 1 97.69 99 SER A N 1
ATOM 772 C CA . SER A 1 99 ? -25.859 1.702 5.32 1 97.69 99 SER A CA 1
ATOM 773 C C . SER A 1 99 ? -26.047 1.49 3.82 1 97.69 99 SER A C 1
ATOM 775 O O . SER A 1 99 ? -26.25 0.362 3.367 1 97.69 99 SER A O 1
ATOM 777 N N . THR A 1 100 ? -26.078 2.523 3.109 1 98.31 100 THR A N 1
ATOM 778 C CA . THR A 1 100 ? -26.062 2.518 1.65 1 98.31 100 THR A CA 1
ATOM 779 C C . THR A 1 100 ? -24.719 3.027 1.128 1 98.31 100 THR A C 1
ATOM 781 O O . THR A 1 100 ? -24.266 4.109 1.511 1 98.31 100 THR A O 1
ATOM 784 N N . TYR A 1 101 ? -24.094 2.244 0.3 1 98.5 101 TYR A N 1
ATOM 785 C CA . TYR A 1 101 ? -22.812 2.598 -0.308 1 98.5 101 TYR A CA 1
ATOM 786 C C . TYR A 1 101 ? -22.969 2.795 -1.812 1 98.5 101 TYR A C 1
ATOM 788 O O . TYR A 1 101 ? -23.906 2.295 -2.42 1 98.5 101 TYR A O 1
ATOM 796 N N . ARG A 1 102 ? -22.078 3.516 -2.365 1 98.19 102 ARG A N 1
ATOM 797 C CA . ARG A 1 102 ? -22.016 3.729 -3.807 1 98.19 102 ARG A CA 1
ATOM 798 C C . ARG A 1 102 ? -20.594 3.518 -4.324 1 98.19 102 ARG A C 1
ATOM 800 O O . ARG A 1 102 ? -19.641 4.07 -3.777 1 98.19 102 ARG A O 1
ATOM 807 N N . ILE A 1 103 ? -20.438 2.666 -5.309 1 97.62 103 ILE A N 1
ATOM 808 C CA . ILE A 1 103 ? -19.203 2.479 -6.051 1 97.62 103 ILE A CA 1
ATOM 809 C C . ILE A 1 103 ? -19.297 3.184 -7.402 1 97.62 103 ILE A C 1
ATOM 811 O O . ILE A 1 103 ? -20.266 3.012 -8.133 1 97.62 103 ILE A O 1
ATOM 815 N N . THR A 1 104 ? -18.359 3.986 -7.688 1 96.5 104 THR A N 1
ATOM 816 C CA . THR A 1 104 ? -18.281 4.656 -8.977 1 96.5 104 THR A CA 1
ATOM 817 C C . THR A 1 104 ? -16.938 4.391 -9.641 1 96.5 104 THR A C 1
ATOM 819 O O . THR A 1 104 ? -15.945 4.125 -8.961 1 96.5 104 THR A O 1
ATOM 822 N N . GLY A 1 105 ? -16.922 4.406 -10.938 1 94.94 105 GLY A N 1
ATOM 823 C CA . GLY A 1 105 ? -15.656 4.246 -11.648 1 94.94 105 GLY A CA 1
ATOM 824 C C . GLY A 1 105 ? -15.844 3.762 -13.078 1 94.94 105 GLY A C 1
ATOM 825 O O . GLY A 1 105 ? -16.906 3.949 -13.672 1 94.94 105 GLY A O 1
ATOM 826 N N . THR A 1 106 ? -14.797 3.297 -13.625 1 95.62 106 THR A N 1
ATOM 827 C CA . THR A 1 106 ? -14.805 2.74 -14.969 1 95.62 106 THR A CA 1
ATOM 828 C C . THR A 1 106 ? -14.719 1.217 -14.93 1 95.62 106 THR A C 1
ATOM 830 O O . THR A 1 106 ? -14.094 0.65 -14.031 1 95.62 106 THR A O 1
ATOM 833 N N . ARG A 1 107 ? -15.266 0.596 -15.906 1 96.69 107 ARG A N 1
ATOM 834 C CA . ARG A 1 107 ? -15.375 -0.859 -15.898 1 96.69 107 ARG A CA 1
ATOM 835 C C . ARG A 1 107 ? -14.086 -1.508 -16.375 1 96.69 107 ARG A C 1
ATOM 837 O O . ARG A 1 107 ? -13.797 -2.656 -16.031 1 96.69 107 ARG A O 1
ATOM 844 N N . GLY A 1 108 ? -13.32 -0.757 -17.125 1 95.5 108 GLY A N 1
ATOM 845 C CA . GLY A 1 108 ? -12.164 -1.379 -17.75 1 95.5 108 GLY A CA 1
ATOM 846 C C . GLY A 1 108 ? -12.531 -2.492 -18.719 1 95.5 108 GLY A C 1
ATOM 847 O O . GLY A 1 108 ? -13.625 -2.494 -19.281 1 95.5 108 GLY A O 1
ATOM 848 N N . THR A 1 109 ? -11.492 -3.441 -19 1 97 109 THR A N 1
ATOM 849 C CA . THR A 1 109 ? -11.75 -4.441 -20.031 1 97 109 THR A CA 1
ATOM 850 C C . THR A 1 109 ? -11.359 -5.836 -19.547 1 97 109 THR A C 1
ATOM 852 O O . THR A 1 109 ? -11.219 -6.762 -20.344 1 97 109 THR A O 1
ATOM 855 N N . SER A 1 110 ? -11.133 -5.957 -18.25 1 97.25 110 SER A N 1
ATOM 856 C CA . SER A 1 110 ? -10.812 -7.281 -17.719 1 97.25 110 SER A CA 1
ATOM 857 C C . SER A 1 110 ? -11.867 -8.305 -18.125 1 97.25 110 SER A C 1
ATOM 859 O O . SER A 1 110 ? -13.062 -8 -18.141 1 97.25 110 SER A O 1
ATOM 861 N N . ARG A 1 111 ? -11.445 -9.438 -18.375 1 96.81 111 ARG A N 1
ATOM 862 C CA . ARG A 1 111 ? -12.336 -10.492 -18.859 1 96.81 111 ARG A CA 1
ATOM 863 C C . ARG A 1 111 ? -13.312 -10.922 -17.781 1 96.81 111 ARG A C 1
ATOM 865 O O . ARG A 1 111 ? -14.461 -11.258 -18.062 1 96.81 111 ARG A O 1
ATOM 872 N N . PHE A 1 112 ? -12.859 -10.984 -16.609 1 97.25 112 PHE A N 1
ATOM 873 C CA . PHE A 1 112 ? -13.688 -11.352 -15.469 1 97.25 112 PHE A CA 1
ATOM 874 C C . PHE A 1 112 ? -13.781 -10.195 -14.477 1 97.25 112 PHE A C 1
ATOM 876 O O . PHE A 1 112 ? -12.766 -9.586 -14.133 1 97.25 112 PHE A O 1
ATOM 883 N N . PHE A 1 113 ? -14.93 -9.852 -14.039 1 97.44 113 PHE A N 1
ATOM 884 C CA . PHE A 1 113 ? -15.195 -8.828 -13.031 1 97.44 113 PHE A CA 1
ATOM 885 C C . PHE A 1 113 ? -16.328 -9.266 -12.117 1 97.44 113 PHE A C 1
ATOM 887 O O . PHE A 1 113 ? -17.391 -9.688 -12.586 1 97.44 113 PHE A O 1
ATOM 894 N N . ASN A 1 114 ? -16.062 -9.188 -10.797 1 97.5 114 ASN A N 1
ATOM 895 C CA . ASN A 1 114 ? -17.078 -9.625 -9.844 1 97.5 114 ASN A CA 1
ATOM 896 C C . ASN A 1 114 ? -17.047 -8.773 -8.57 1 97.5 114 ASN A C 1
ATOM 898 O O . ASN A 1 114 ? -15.977 -8.484 -8.039 1 97.5 114 ASN A O 1
ATOM 902 N N . VAL A 1 115 ? -18.203 -8.281 -8.164 1 98.25 115 VAL A N 1
ATOM 903 C CA . VAL A 1 115 ? -18.406 -7.66 -6.855 1 98.25 115 VAL A CA 1
ATOM 904 C C . VAL A 1 115 ? -19.297 -8.547 -5.992 1 98.25 115 VAL A C 1
ATOM 906 O O . VAL A 1 115 ? -20.438 -8.852 -6.371 1 98.25 115 VAL A O 1
ATOM 909 N N . THR A 1 116 ? -18.797 -8.938 -4.824 1 98.06 116 THR A N 1
ATOM 910 C CA . THR A 1 116 ? -19.531 -9.844 -3.943 1 98.06 116 THR A CA 1
ATOM 911 C C . THR A 1 116 ? -19.766 -9.203 -2.578 1 98.06 116 THR A C 1
ATOM 913 O O . THR A 1 116 ? -18.828 -8.695 -1.96 1 98.06 116 THR A O 1
ATOM 916 N N . VAL A 1 117 ? -21 -9.148 -2.172 1 98.56 117 VAL A N 1
ATOM 917 C CA . VAL A 1 117 ? -21.312 -8.852 -0.776 1 98.56 117 VAL A CA 1
ATOM 918 C C . VAL A 1 117 ? -21.125 -10.117 0.068 1 98.56 117 VAL A C 1
ATOM 920 O O . VAL A 1 117 ? -21.672 -11.172 -0.258 1 98.56 117 VAL A O 1
ATOM 923 N N . GLN A 1 118 ? -20.344 -9.953 1.087 1 97.69 118 GLN A N 1
ATOM 924 C CA . GLN A 1 118 ? -20.062 -11.117 1.926 1 97.69 118 GLN A CA 1
ATOM 925 C C . GLN A 1 118 ? -20.609 -10.922 3.334 1 97.69 118 GLN A C 1
ATOM 927 O O . GLN A 1 118 ? -20.641 -9.805 3.85 1 97.69 118 GLN A O 1
ATOM 932 N N . GLY A 1 119 ? -21.016 -12.047 3.9 1 95.38 119 GLY A N 1
ATOM 933 C CA . GLY A 1 119 ? -21.516 -12.047 5.262 1 95.38 119 GLY A CA 1
ATOM 934 C C . GLY A 1 119 ? -20.547 -12.641 6.262 1 95.38 119 GLY A C 1
ATOM 935 O O . GLY A 1 119 ? -19.328 -12.594 6.059 1 95.38 119 GLY A O 1
ATOM 936 N N . ARG A 1 120 ? -21.078 -13.062 7.328 1 88.69 120 ARG A N 1
ATOM 937 C CA . ARG A 1 120 ? -20.281 -13.586 8.43 1 88.69 120 ARG A CA 1
ATOM 938 C C . ARG A 1 120 ? -19.484 -14.82 7.988 1 88.69 120 ARG A C 1
ATOM 940 O O . ARG A 1 120 ? -19.984 -15.625 7.191 1 88.69 120 ARG A O 1
ATOM 947 N N . ARG A 1 121 ? -18.422 -14.836 8.625 1 84.5 121 ARG A N 1
ATOM 948 C CA . ARG A 1 121 ? -17.609 -16.031 8.445 1 84.5 121 ARG A CA 1
ATOM 949 C C . ARG A 1 121 ? -18.234 -17.234 9.164 1 84.5 121 ARG A C 1
ATOM 951 O O . ARG A 1 121 ? -18.656 -17.109 10.312 1 84.5 121 ARG A O 1
ATOM 958 N N . THR A 1 122 ? -18.438 -18.266 8.461 1 78.81 122 THR A N 1
ATOM 959 C CA . THR A 1 122 ? -18.922 -19.484 9.102 1 78.81 122 THR A CA 1
ATOM 960 C C . THR A 1 122 ? -17.75 -20.266 9.727 1 78.81 122 THR A C 1
ATOM 962 O O . THR A 1 122 ? -16.875 -20.75 9.008 1 78.81 122 THR A O 1
ATOM 965 N N . PRO A 1 123 ? -17.844 -20.25 11.062 1 75.19 123 PRO A N 1
ATOM 966 C CA . PRO A 1 123 ? -16.75 -20.984 11.695 1 75.19 123 PRO A CA 1
ATOM 967 C C . PRO A 1 123 ? -16.672 -22.438 11.227 1 75.19 123 PRO A C 1
ATOM 969 O O . PRO A 1 123 ? -17.703 -23.062 10.961 1 75.19 123 PRO A O 1
ATOM 972 N N . GLY A 1 124 ? -15.609 -23 10.945 1 73.44 124 GLY A N 1
ATOM 973 C CA . GLY A 1 124 ? -15.414 -24.391 10.547 1 73.44 124 GLY A CA 1
ATOM 974 C C . GLY A 1 124 ? -14.016 -24.656 10.031 1 73.44 124 GLY A C 1
ATOM 975 O O . GLY A 1 124 ? -13.18 -23.766 9.969 1 73.44 124 GLY A O 1
ATOM 976 N N . GLU A 1 125 ? -13.875 -25.875 9.797 1 73.38 125 GLU A N 1
ATOM 977 C CA . GLU A 1 125 ? -12.594 -26.312 9.242 1 73.38 125 GLU A CA 1
ATOM 978 C C . GLU A 1 125 ? -12.438 -25.875 7.789 1 73.38 125 GLU A C 1
ATOM 980 O O . GLU A 1 125 ? -13.422 -25.844 7.039 1 73.38 125 GLU A O 1
ATOM 985 N N . GLY A 1 126 ? -11.281 -25.422 7.453 1 76.38 126 GLY A N 1
ATOM 986 C CA . GLY A 1 126 ? -10.977 -25.141 6.055 1 76.38 126 GLY A CA 1
ATOM 987 C C . GLY A 1 126 ? -11.336 -23.734 5.629 1 76.38 126 GLY A C 1
ATOM 988 O O . GLY A 1 126 ? -11.297 -23.406 4.441 1 76.38 126 GLY A O 1
ATOM 989 N N . VAL A 1 127 ? -11.773 -23 6.633 1 78.94 127 VAL A N 1
ATOM 990 C CA . VAL A 1 127 ? -12.062 -21.609 6.293 1 78.94 127 VAL A CA 1
ATOM 991 C C . VAL A 1 127 ? -10.766 -20.812 6.207 1 78.94 127 VAL A C 1
ATOM 993 O O . VAL A 1 127 ? -9.945 -20.844 7.133 1 78.94 127 VAL A O 1
ATOM 996 N N . LEU A 1 128 ? -10.602 -20.156 5.094 1 81.88 128 LEU A N 1
ATOM 997 C CA . LEU A 1 128 ? -9.375 -19.406 4.875 1 81.88 128 LEU A CA 1
ATOM 998 C C . LEU A 1 128 ? -9.32 -18.172 5.77 1 81.88 128 LEU A C 1
ATOM 1000 O O . LEU A 1 128 ? -10.359 -17.688 6.227 1 81.88 128 LEU A O 1
ATOM 1004 N N . HIS A 1 129 ? -8.18 -17.672 6.039 1 83.06 129 HIS A N 1
ATOM 1005 C CA . HIS A 1 129 ? -7.988 -16.438 6.805 1 83.06 129 HIS A CA 1
ATOM 1006 C C . HIS A 1 129 ? -8.531 -15.234 6.055 1 83.06 129 HIS A C 1
ATOM 1008 O O . HIS A 1 129 ? -8.789 -15.312 4.848 1 83.06 129 HIS A O 1
ATOM 1014 N N . GLU A 1 130 ? -8.711 -14.141 6.816 1 87.25 130 GLU A N 1
ATOM 1015 C CA . GLU A 1 130 ? -9 -12.844 6.203 1 87.25 130 GLU A CA 1
ATOM 1016 C C . GLU A 1 130 ? -7.918 -12.461 5.191 1 87.25 130 GLU A C 1
ATOM 1018 O O . GLU A 1 130 ? -6.738 -12.75 5.402 1 87.25 130 GLU A O 1
ATOM 1023 N N . PRO A 1 131 ? -8.289 -11.797 4.113 1 90.31 131 PRO A N 1
ATOM 1024 C CA . PRO A 1 131 ? -9.594 -11.305 3.684 1 90.31 131 PRO A CA 1
ATOM 1025 C C . PRO A 1 131 ? -10.422 -12.375 2.967 1 90.31 131 PRO A C 1
ATOM 1027 O O . PRO A 1 131 ? -11.523 -12.094 2.492 1 90.31 131 PRO A O 1
ATOM 1030 N N . PHE A 1 132 ? -9.914 -13.586 2.871 1 87.19 132 PHE A N 1
ATOM 1031 C CA . PHE A 1 132 ? -10.68 -14.68 2.275 1 87.19 132 PHE A CA 1
ATOM 1032 C C . PHE A 1 132 ? -11.578 -15.336 3.314 1 87.19 132 PHE A C 1
ATOM 1034 O O . PHE A 1 132 ? -11.492 -15.031 4.504 1 87.19 132 PHE A O 1
ATOM 1041 N N . GLY A 1 133 ? -12.5 -16.141 2.896 1 84.31 133 GLY A N 1
ATOM 1042 C CA . GLY A 1 133 ? -13.148 -17.078 3.799 1 84.31 133 GLY A CA 1
ATOM 1043 C C . GLY A 1 133 ? -14.57 -16.688 4.152 1 84.31 133 GLY A C 1
ATOM 1044 O O . GLY A 1 133 ? -15.289 -17.469 4.785 1 84.31 133 GLY A O 1
ATOM 1045 N N . ASP A 1 134 ? -14.938 -15.484 3.789 1 90 134 ASP A N 1
ATOM 1046 C CA . ASP A 1 134 ? -16.297 -15.062 4.109 1 90 134 ASP A CA 1
ATOM 1047 C C . ASP A 1 134 ? -17.312 -15.75 3.203 1 90 134 ASP A C 1
ATOM 1049 O O . ASP A 1 134 ? -16.969 -16.234 2.123 1 90 134 ASP A O 1
ATOM 1053 N N . ALA A 1 135 ? -18.531 -15.82 3.697 1 91.56 135 ALA A N 1
ATOM 1054 C CA . ALA A 1 135 ? -19.609 -16.438 2.936 1 91.56 135 ALA A CA 1
ATOM 1055 C C . ALA A 1 135 ? -20.266 -15.438 1.988 1 91.56 135 ALA A C 1
ATOM 1057 O O . ALA A 1 135 ? -20.734 -14.391 2.422 1 91.56 135 ALA A O 1
ATOM 1058 N N . PRO A 1 136 ? -20.312 -15.758 0.743 1 94.06 136 PRO A N 1
ATOM 1059 C CA . PRO A 1 136 ? -20.953 -14.836 -0.196 1 94.06 136 PRO A CA 1
ATOM 1060 C C . PRO A 1 136 ? -22.469 -14.727 0.037 1 94.06 136 PRO A C 1
ATOM 1062 O O . PRO A 1 136 ? -23.109 -15.711 0.379 1 94.06 136 PRO A O 1
ATOM 1065 N N . GLN A 1 137 ? -23 -13.539 -0.147 1 96.94 137 GLN A N 1
ATOM 1066 C CA . GLN A 1 137 ? -24.438 -13.297 0.011 1 96.94 137 GLN A CA 1
ATOM 1067 C C . GLN A 1 137 ? -25.062 -12.844 -1.303 1 96.94 137 GLN A C 1
ATOM 1069 O O . GLN A 1 137 ? -26.203 -13.203 -1.605 1 96.94 137 GLN A O 1
ATOM 1074 N N . ALA A 1 138 ? -24.391 -12.039 -1.981 1 96.81 138 ALA A N 1
ATOM 1075 C CA . ALA A 1 138 ? -24.859 -11.508 -3.26 1 96.81 138 ALA A CA 1
ATOM 1076 C C . ALA A 1 138 ? -23.688 -11.203 -4.188 1 96.81 138 ALA A C 1
ATOM 1078 O O . ALA A 1 138 ? -22.625 -10.805 -3.734 1 96.81 138 ALA A O 1
ATOM 1079 N N . ASN A 1 139 ? -23.953 -11.375 -5.496 1 96.06 139 ASN A N 1
ATOM 1080 C CA . ASN A 1 139 ? -22.906 -11.172 -6.492 1 96.06 139 ASN A CA 1
ATOM 1081 C C . ASN A 1 139 ? -23.406 -10.352 -7.676 1 96.06 139 ASN A C 1
ATOM 1083 O O . ASN A 1 139 ? -24.594 -10.406 -8.023 1 96.06 139 ASN A O 1
ATOM 1087 N N . LEU A 1 140 ? -22.547 -9.625 -8.211 1 96.88 140 LEU A N 1
ATOM 1088 C CA . LEU A 1 140 ? -22.719 -8.953 -9.492 1 96.88 140 LEU A CA 1
ATOM 1089 C C . LEU A 1 140 ? -21.516 -9.188 -10.398 1 96.88 140 LEU A C 1
ATOM 1091 O O . LEU A 1 140 ? -20.391 -8.852 -10.039 1 96.88 140 LEU A O 1
ATOM 1095 N N . PHE A 1 141 ? -21.766 -9.75 -11.578 1 95.44 141 PHE A N 1
ATOM 1096 C CA . PHE A 1 141 ? -20.703 -10.023 -12.547 1 95.44 141 PHE A CA 1
ATOM 1097 C C . PHE A 1 141 ? -20.641 -8.914 -13.586 1 95.44 141 PHE A C 1
ATOM 1099 O O . PHE A 1 141 ? -21.625 -8.203 -13.82 1 95.44 141 PHE A O 1
ATOM 1106 N N . GLY A 1 142 ? -19.547 -8.773 -14.203 1 94 142 GLY A N 1
ATOM 1107 C CA . GLY A 1 142 ? -19.266 -7.711 -15.156 1 94 142 GLY A CA 1
ATOM 1108 C C . GLY A 1 142 ? -20.328 -7.59 -16.234 1 94 142 GLY A C 1
ATOM 1109 O O . GLY A 1 142 ? -20.719 -6.48 -16.594 1 94 142 GLY A O 1
ATOM 1110 N N . GLN A 1 143 ? -20.812 -8.688 -16.703 1 92.12 143 GLN A N 1
ATOM 1111 C CA . GLN A 1 143 ? -21.766 -8.688 -17.812 1 92.12 143 GLN A CA 1
ATOM 1112 C C . GLN A 1 143 ? -23.125 -8.164 -17.359 1 92.12 143 GLN A C 1
ATOM 1114 O O . GLN A 1 143 ? -23.969 -7.824 -18.188 1 92.12 143 GLN A O 1
ATOM 1119 N N . GLN A 1 144 ? -23.312 -8.102 -16.109 1 94.94 144 GLN A N 1
ATOM 1120 C CA . GLN A 1 144 ? -24.594 -7.648 -15.562 1 94.94 144 GLN A CA 1
ATOM 1121 C C . GLN A 1 144 ? -24.578 -6.148 -15.297 1 94.94 144 GLN A C 1
ATOM 1123 O O . GLN A 1 144 ? -25.625 -5.547 -15.047 1 94.94 144 GLN A O 1
ATOM 1128 N N . LEU A 1 145 ? -23.422 -5.562 -15.305 1 96.06 145 LEU A N 1
ATOM 1129 C CA . LEU A 1 145 ? -23.266 -4.145 -15.008 1 96.06 145 LEU A CA 1
ATOM 1130 C C . LEU A 1 145 ? -23.719 -3.287 -16.188 1 96.06 145 LEU A C 1
ATOM 1132 O O . LEU A 1 145 ? -23.312 -3.527 -17.328 1 96.06 145 LEU A O 1
ATOM 1136 N N . ARG A 1 146 ? -24.625 -2.393 -15.961 1 96.94 146 ARG A N 1
ATOM 1137 C CA . ARG A 1 146 ? -24.938 -1.369 -16.953 1 96.94 146 ARG A CA 1
ATOM 1138 C C . ARG A 1 146 ? -23.906 -0.241 -16.922 1 96.94 146 ARG A C 1
ATOM 1140 O O . ARG A 1 146 ? -23.781 0.455 -15.906 1 96.94 146 ARG A O 1
ATOM 1147 N N . VAL A 1 147 ? -23.234 -0.086 -17.953 1 97.31 147 VAL A N 1
ATOM 1148 C CA . VAL A 1 147 ? -22.141 0.878 -18.078 1 97.31 147 VAL A CA 1
ATOM 1149 C C . VAL A 1 147 ? -22.531 1.974 -19.062 1 97.31 147 VAL A C 1
ATOM 1151 O O . VAL A 1 147 ? -23.094 1.688 -20.125 1 97.31 147 VAL A O 1
ATOM 1154 N N . GLY A 1 148 ? -22.266 3.195 -18.734 1 96.62 148 GLY A N 1
ATOM 1155 C CA . GLY A 1 148 ? -22.547 4.309 -19.625 1 96.62 148 GLY A CA 1
ATOM 1156 C C . GLY A 1 148 ? -21.672 4.328 -20.859 1 96.62 148 GLY A C 1
ATOM 1157 O O . GLY A 1 148 ? -20.656 3.627 -20.922 1 96.62 148 GLY A O 1
ATOM 1158 N N . ALA A 1 149 ? -22 5.223 -21.797 1 96.06 149 ALA A N 1
ATOM 1159 C CA . ALA A 1 149 ? -21.266 5.344 -23.062 1 96.06 149 ALA A CA 1
ATOM 1160 C C . ALA A 1 149 ? -19.828 5.793 -22.812 1 96.06 149 ALA A C 1
ATOM 1162 O O . ALA A 1 149 ? -18.938 5.477 -23.594 1 96.06 149 ALA A O 1
ATOM 1163 N N . ASP A 1 150 ? -19.609 6.43 -21.766 1 94.75 150 ASP A N 1
ATOM 1164 C CA . ASP A 1 150 ? -18.266 6.922 -21.438 1 94.75 150 ASP A CA 1
ATOM 1165 C C . ASP A 1 150 ? -17.484 5.875 -20.656 1 94.75 150 ASP A C 1
ATOM 1167 O O . ASP A 1 150 ? -16.359 6.148 -20.203 1 94.75 150 ASP A O 1
ATOM 1171 N N . GLY A 1 151 ? -18.062 4.738 -20.438 1 95.44 151 GLY A N 1
ATOM 1172 C CA . GLY A 1 151 ? -17.375 3.656 -19.75 1 95.44 151 GLY A CA 1
ATOM 1173 C C . GLY A 1 151 ? -17.531 3.713 -18.234 1 95.44 151 GLY A C 1
ATOM 1174 O O . GLY A 1 151 ? -17 2.863 -17.531 1 95.44 151 GLY A O 1
ATOM 1175 N N . ARG A 1 152 ? -18.266 4.68 -17.781 1 96.62 152 ARG A N 1
ATOM 1176 C CA . ARG A 1 152 ? -18.422 4.871 -16.344 1 96.62 152 ARG A CA 1
ATOM 1177 C C . ARG A 1 152 ? -19.703 4.211 -15.844 1 96.62 152 ARG A C 1
ATOM 1179 O O . ARG A 1 152 ? -20.641 4.004 -16.609 1 96.62 152 ARG A O 1
ATOM 1186 N N . PHE A 1 153 ? -19.719 3.84 -14.586 1 97.5 153 PHE A N 1
ATOM 1187 C CA . PHE A 1 153 ? -20.922 3.26 -13.992 1 97.5 153 PHE A CA 1
ATOM 1188 C C . PHE A 1 153 ? -21.031 3.646 -12.523 1 97.5 153 PHE A C 1
ATOM 1190 O O . PHE A 1 153 ? -20.094 4.188 -11.938 1 97.5 153 PHE A O 1
ATOM 1197 N N . GLU A 1 154 ? -22.219 3.449 -12.008 1 97.31 154 GLU A N 1
ATOM 1198 C CA . GLU A 1 154 ? -22.531 3.568 -10.586 1 97.31 154 GLU A CA 1
ATOM 1199 C C . GLU A 1 154 ? -23.203 2.307 -10.07 1 97.31 154 GLU A C 1
ATOM 1201 O O . GLU A 1 154 ? -24.141 1.794 -10.688 1 97.31 154 GLU A O 1
ATOM 1206 N N . LEU A 1 155 ? -22.703 1.762 -8.992 1 98.31 155 LEU A N 1
ATOM 1207 C CA . LEU A 1 155 ? -23.266 0.58 -8.344 1 98.31 155 LEU A CA 1
ATOM 1208 C C . LEU A 1 155 ? -23.625 0.875 -6.895 1 98.31 155 LEU A C 1
ATOM 1210 O O . LEU A 1 155 ? -22.766 1.304 -6.113 1 98.31 155 LEU A O 1
ATOM 1214 N N . TYR A 1 156 ? -24.859 0.693 -6.559 1 98.62 156 TYR A N 1
ATOM 1215 C CA . TYR A 1 156 ? -25.297 0.875 -5.176 1 98.62 156 TYR A CA 1
ATOM 1216 C C . TYR A 1 156 ? -25.266 -0.444 -4.414 1 98.62 156 TYR A C 1
ATOM 1218 O O . TYR A 1 156 ? -25.625 -1.492 -4.961 1 98.62 156 TYR A O 1
ATOM 1226 N N . VAL A 1 157 ? -24.844 -0.438 -3.234 1 98.75 157 VAL A N 1
ATOM 1227 C CA . VAL A 1 157 ? -24.812 -1.577 -2.322 1 98.75 157 VAL A CA 1
ATOM 1228 C C . VAL A 1 157 ? -25.656 -1.267 -1.081 1 98.75 157 VAL A C 1
ATOM 1230 O O . VAL A 1 157 ? -25.359 -0.318 -0.35 1 98.75 157 VAL A O 1
ATOM 1233 N N . GLY A 1 158 ? -26.594 -2.057 -0.858 1 98.25 158 GLY A N 1
ATOM 1234 C CA . GLY A 1 158 ? -27.531 -1.779 0.215 1 98.25 158 GLY A CA 1
ATOM 1235 C C . GLY A 1 158 ? -28.578 -0.732 -0.154 1 98.25 158 GLY A C 1
ATOM 1236 O O . GLY A 1 158 ? -28.688 -0.357 -1.322 1 98.25 158 GLY A O 1
ATOM 1237 N N . GLY A 1 159 ? -29.391 -0.325 0.869 1 96.75 159 GLY A N 1
ATOM 1238 C CA . GLY A 1 159 ? -30.453 0.647 0.636 1 96.75 159 GLY A CA 1
ATOM 1239 C C . GLY A 1 159 ? -31.641 0.073 -0.12 1 96.75 159 GLY A C 1
ATOM 1240 O O . GLY A 1 159 ? -31.812 -1.146 -0.177 1 96.75 159 GLY A O 1
ATOM 1241 N N . ALA A 1 160 ? -32.406 0.977 -0.635 1 95.44 160 ALA A N 1
ATOM 1242 C CA . ALA A 1 160 ? -33.594 0.576 -1.355 1 95.44 160 ALA A CA 1
ATOM 1243 C C . ALA A 1 160 ? -33.25 -0.15 -2.65 1 95.44 160 ALA A C 1
ATOM 1245 O O . ALA A 1 160 ? -32.312 0.227 -3.344 1 95.44 160 ALA A O 1
ATOM 1246 N N . GLU A 1 161 ? -34 -1.117 -2.891 1 95.44 161 GLU A N 1
ATOM 1247 C CA . GLU A 1 161 ? -33.781 -1.886 -4.113 1 95.44 161 GLU A CA 1
ATOM 1248 C C . GLU A 1 161 ? -33.812 -0.981 -5.34 1 95.44 161 GLU A C 1
ATOM 1250 O O . GLU A 1 161 ? -34.625 -0.072 -5.441 1 95.44 161 GLU A O 1
ATOM 1255 N N . ARG A 1 162 ? -32.906 -1.322 -6.141 1 91.38 162 ARG A N 1
ATOM 1256 C CA . ARG A 1 162 ? -32.812 -0.63 -7.422 1 91.38 162 ARG A CA 1
ATOM 1257 C C . ARG A 1 162 ? -32.812 -1.621 -8.578 1 91.38 162 ARG A C 1
ATOM 1259 O O . ARG A 1 162 ? -32.594 -2.818 -8.383 1 91.38 162 ARG A O 1
ATOM 1266 N N . GLY A 1 163 ? -33.156 -1.217 -9.805 1 87 163 GLY A N 1
ATOM 1267 C CA . GLY A 1 163 ? -33.156 -2.094 -10.961 1 87 163 GLY A CA 1
ATOM 1268 C C . GLY A 1 163 ? -31.781 -2.58 -11.352 1 87 163 GLY A C 1
ATOM 1269 O O . GLY A 1 163 ? -31.328 -3.619 -10.867 1 87 163 GLY A O 1
ATOM 1270 N N . HIS A 1 164 ? -31.125 -1.82 -12.047 1 92.56 164 HIS A N 1
ATOM 1271 C CA . HIS A 1 164 ? -29.797 -2.215 -12.484 1 92.56 164 HIS A CA 1
ATOM 1272 C C . HIS A 1 164 ? -28.719 -1.62 -11.578 1 92.56 164 HIS A C 1
ATOM 1274 O O . HIS A 1 164 ? -28.938 -0.594 -10.93 1 92.56 164 HIS A O 1
ATOM 1280 N N . ASN A 1 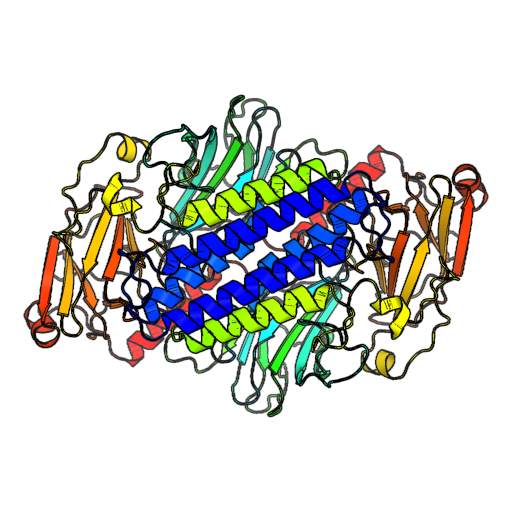165 ? -27.609 -2.318 -11.484 1 97.81 165 ASN A N 1
ATOM 1281 C CA . ASN A 1 165 ? -26.453 -1.832 -10.766 1 97.81 165 ASN A CA 1
ATOM 1282 C C . ASN A 1 165 ? -26.734 -1.649 -9.273 1 97.81 165 ASN A C 1
ATOM 1284 O O . ASN A 1 165 ? -26.531 -0.569 -8.727 1 97.81 165 ASN A O 1
ATOM 1288 N N . TRP A 1 166 ? -27.188 -2.746 -8.688 1 98.38 166 TRP A N 1
ATOM 1289 C CA . TRP A 1 166 ? -27.516 -2.768 -7.273 1 98.38 166 TRP A CA 1
ATOM 1290 C C . TRP A 1 166 ? -27.219 -4.133 -6.66 1 98.38 166 TRP A C 1
ATOM 1292 O O . TRP A 1 166 ? -27.484 -5.168 -7.273 1 98.38 166 TRP A O 1
ATOM 1302 N N . LEU A 1 167 ? -26.703 -4.117 -5.438 1 98.56 167 LEU A N 1
ATOM 1303 C CA . LEU A 1 167 ? -26.484 -5.332 -4.652 1 98.56 167 LEU A CA 1
ATOM 1304 C C . LEU A 1 167 ? -27.188 -5.234 -3.303 1 98.56 167 LEU A C 1
ATOM 1306 O O . LEU A 1 167 ? -27 -4.262 -2.57 1 98.56 167 LEU A O 1
ATOM 1310 N N . PRO A 1 168 ? -27.953 -6.215 -2.939 1 98.19 168 PRO A N 1
ATOM 1311 C CA . PRO A 1 168 ? -28.578 -6.219 -1.621 1 98.19 168 PRO A CA 1
ATOM 1312 C C . PRO A 1 168 ? -27.609 -6.539 -0.491 1 98.19 168 PRO A C 1
ATOM 1314 O O . PRO A 1 168 ? -26.547 -7.133 -0.732 1 98.19 168 PRO A O 1
ATOM 1317 N N . THR A 1 169 ? -27.969 -6.102 0.67 1 98.25 169 THR A N 1
ATOM 1318 C CA . THR A 1 169 ? -27.266 -6.484 1.885 1 98.25 169 THR A CA 1
ATOM 1319 C C . THR A 1 169 ? -28.219 -7.094 2.904 1 98.25 169 THR A C 1
ATOM 1321 O O . THR A 1 169 ? -29.438 -7.012 2.742 1 98.25 169 THR A O 1
ATOM 1324 N N . THR A 1 170 ? -27.672 -7.809 3.816 1 97.62 170 THR A N 1
ATOM 1325 C CA . THR A 1 170 ? -28.375 -8.352 4.977 1 97.62 170 THR A CA 1
ATOM 1326 C C . THR A 1 170 ? -27.781 -7.816 6.27 1 97.62 170 THR A C 1
ATOM 1328 O O . THR A 1 170 ? -26.703 -7.207 6.258 1 97.62 170 THR A O 1
ATOM 1331 N N . PRO A 1 171 ? -28.453 -7.996 7.375 1 96.44 171 PRO A N 1
ATOM 1332 C CA . PRO A 1 171 ? -27.875 -7.559 8.656 1 96.44 171 PRO A CA 1
ATOM 1333 C C . PRO A 1 171 ? -26.516 -8.18 8.938 1 96.44 171 PRO A C 1
ATOM 1335 O O . PRO A 1 171 ? -25.75 -7.664 9.758 1 96.44 171 PRO A O 1
ATOM 1338 N N . GLU A 1 172 ? -26.156 -9.258 8.211 1 96.19 172 GLU A N 1
ATOM 1339 C CA . GLU A 1 172 ? -24.922 -9.977 8.469 1 96.19 172 GLU A CA 1
ATOM 1340 C C . GLU A 1 172 ? -23.828 -9.57 7.473 1 96.19 172 GLU A C 1
ATOM 1342 O O . GLU A 1 172 ? -22.688 -10.031 7.566 1 96.19 172 GLU A O 1
ATOM 1347 N N . SER A 1 173 ? -24.203 -8.766 6.496 1 98.12 173 SER A N 1
ATOM 1348 C CA . SER A 1 173 ? -23.219 -8.312 5.531 1 98.12 173 SER A CA 1
ATOM 1349 C C . SER A 1 173 ? -22.094 -7.535 6.219 1 98.12 173 SER A C 1
ATOM 1351 O O . SER A 1 173 ? -22.344 -6.703 7.094 1 98.12 173 SER A O 1
ATOM 1353 N N . ARG A 1 174 ? -20.812 -7.812 5.828 1 97.5 174 ARG A N 1
ATOM 1354 C CA . ARG A 1 174 ? -19.75 -7.152 6.57 1 97.5 174 ARG A CA 1
ATOM 1355 C C . ARG A 1 174 ? -18.609 -6.734 5.645 1 97.5 174 ARG A C 1
ATOM 1357 O O . ARG A 1 174 ? -17.703 -6 6.055 1 97.5 174 ARG A O 1
ATOM 1364 N N . LYS A 1 175 ? -18.672 -7.246 4.363 1 97.69 175 LYS A N 1
ATOM 1365 C CA . LYS A 1 175 ? -17.531 -6.965 3.496 1 97.69 175 LYS A CA 1
ATOM 1366 C C . LYS A 1 175 ? -17.938 -6.992 2.025 1 97.69 175 LYS A C 1
ATOM 1368 O O . LYS A 1 175 ? -18.828 -7.738 1.638 1 97.69 175 LYS A O 1
ATOM 1373 N N . LEU A 1 176 ? -17.375 -6.129 1.26 1 98.12 176 LEU A N 1
ATOM 1374 C CA . LEU A 1 176 ? -17.344 -6.25 -0.194 1 98.12 176 LEU A CA 1
ATOM 1375 C C . LEU A 1 176 ? -16.047 -6.906 -0.659 1 98.12 176 LEU A C 1
ATOM 1377 O O . LEU A 1 176 ? -14.977 -6.602 -0.141 1 98.12 176 LEU A O 1
ATOM 1381 N N . PHE A 1 177 ? -16.156 -7.824 -1.524 1 97.75 177 PHE A N 1
ATOM 1382 C CA . PHE A 1 177 ? -15.039 -8.523 -2.152 1 97.75 177 PHE A CA 1
ATOM 1383 C C . PHE A 1 177 ? -15.078 -8.344 -3.666 1 97.75 177 PHE A C 1
ATOM 1385 O O . PHE A 1 177 ? -16.031 -8.773 -4.324 1 97.75 177 PHE A O 1
ATOM 1392 N N . ILE A 1 178 ? -14.078 -7.684 -4.238 1 97.69 178 ILE A N 1
ATOM 1393 C CA . ILE A 1 178 ? -14.031 -7.371 -5.66 1 97.69 178 ILE A CA 1
ATOM 1394 C C . ILE A 1 178 ? -12.859 -8.109 -6.312 1 97.69 178 ILE A C 1
ATOM 1396 O O . ILE A 1 178 ? -11.719 -7.992 -5.863 1 97.69 178 ILE A O 1
ATOM 1400 N N . ARG A 1 179 ? -13.102 -8.805 -7.379 1 97.38 179 ARG A N 1
ATOM 1401 C CA . ARG A 1 179 ? -12.086 -9.539 -8.125 1 97.38 179 ARG A CA 1
ATOM 1402 C C . ARG A 1 179 ? -12.141 -9.203 -9.609 1 97.38 179 ARG A C 1
ATOM 1404 O O . ARG A 1 179 ? -13.227 -9.062 -10.18 1 97.38 179 ARG A O 1
ATOM 1411 N N . GLN A 1 180 ? -11.031 -8.992 -10.148 1 97.69 180 GLN A N 1
ATOM 1412 C CA . GLN A 1 180 ? -10.883 -8.883 -11.594 1 97.69 180 GLN A CA 1
ATOM 1413 C C . GLN A 1 180 ? -9.906 -9.93 -12.125 1 97.69 180 GLN A C 1
ATOM 1415 O O . GLN A 1 180 ? -8.852 -10.156 -11.531 1 97.69 180 GLN A O 1
ATOM 1420 N N . GLY A 1 181 ? -10.305 -10.641 -13.156 1 97.88 181 GLY A N 1
ATOM 1421 C CA . GLY A 1 181 ? -9.453 -11.617 -13.805 1 97.88 181 GLY A CA 1
ATOM 1422 C C . GLY A 1 181 ? -9.023 -11.211 -15.203 1 97.88 181 GLY A C 1
ATOM 1423 O O . GLY A 1 181 ? -9.852 -10.742 -16 1 97.88 181 GLY A O 1
ATOM 1424 N N . PHE A 1 182 ? -7.762 -11.383 -15.477 1 98.31 182 PHE A N 1
ATOM 1425 C CA . PHE A 1 182 ? -7.191 -10.898 -16.734 1 98.31 182 PHE A CA 1
ATOM 1426 C C . PHE A 1 182 ? -6.688 -12.055 -17.578 1 98.31 182 PHE A C 1
ATOM 1428 O O . PHE A 1 182 ? -6.051 -12.984 -17.062 1 98.31 182 PHE A O 1
ATOM 1435 N N . ASP A 1 183 ? -6.973 -11.992 -18.859 1 98.38 183 ASP A N 1
ATOM 1436 C CA . ASP A 1 183 ? -6.516 -12.977 -19.828 1 98.38 183 ASP A CA 1
ATOM 1437 C C . ASP A 1 183 ? -5.367 -12.43 -20.672 1 98.38 183 ASP A C 1
ATOM 1439 O O . ASP A 1 183 ? -4.246 -12.938 -20.609 1 98.38 183 ASP A O 1
ATOM 1443 N N . ARG A 1 184 ? -5.625 -11.289 -21.234 1 98.31 184 ARG A N 1
ATOM 1444 C CA . ARG A 1 184 ? -4.645 -10.664 -22.125 1 98.31 184 ARG A CA 1
ATOM 1445 C C . ARG A 1 184 ? -3.838 -9.602 -21.375 1 98.31 184 ARG A C 1
ATOM 1447 O O . ARG A 1 184 ? -4.316 -9.016 -20.406 1 98.31 184 ARG A O 1
ATOM 1454 N N . TRP A 1 185 ? -2.689 -9.328 -21.969 1 97.5 185 TRP A N 1
ATOM 1455 C CA . TRP A 1 185 ? -1.813 -8.344 -21.344 1 97.5 185 TRP A CA 1
ATOM 1456 C C . TRP A 1 185 ? -2.342 -6.934 -21.562 1 97.5 185 TRP A C 1
ATOM 1458 O O . TRP A 1 185 ? -2.025 -6.02 -20.797 1 97.5 185 TRP A O 1
ATOM 1468 N N . ASP A 1 186 ? -3.162 -6.637 -22.516 1 96.56 186 ASP A N 1
ATOM 1469 C CA . ASP A 1 186 ? -3.562 -5.277 -22.875 1 96.56 186 ASP A CA 1
ATOM 1470 C C . ASP A 1 186 ? -4.887 -4.906 -22.203 1 96.56 186 ASP A C 1
ATOM 1472 O O . ASP A 1 186 ? -5.402 -3.809 -22.406 1 96.56 186 ASP A O 1
ATOM 1476 N N . GLU A 1 187 ? -5.41 -5.836 -21.484 1 97.31 187 GLU A N 1
ATOM 1477 C CA . GLU A 1 187 ? -6.625 -5.512 -20.734 1 97.31 187 GLU A CA 1
ATOM 1478 C C . GLU A 1 187 ? -6.355 -4.453 -19.672 1 97.31 187 GLU A C 1
ATOM 1480 O O . GLU A 1 187 ? -5.25 -4.379 -19.141 1 97.31 187 GLU A O 1
ATOM 1485 N N . THR A 1 188 ? -7.371 -3.625 -19.344 1 95.5 188 THR A N 1
ATOM 1486 C CA . THR A 1 188 ? -7.273 -2.576 -18.344 1 95.5 188 THR A CA 1
ATOM 1487 C C . THR A 1 188 ? -8.203 -2.869 -17.172 1 95.5 188 THR A C 1
ATOM 1489 O O . THR A 1 188 ? -9.305 -3.381 -17.359 1 95.5 188 THR A O 1
ATOM 1492 N N . PRO A 1 189 ? -7.742 -2.531 -15.992 1 95.94 189 PRO A N 1
ATOM 1493 C CA . PRO A 1 189 ? -8.57 -2.797 -14.812 1 95.94 189 PRO A CA 1
ATOM 1494 C C . PRO A 1 189 ? -9.703 -1.783 -14.648 1 95.94 189 PRO A C 1
ATOM 1496 O O . PRO A 1 189 ? -9.594 -0.646 -15.117 1 95.94 189 PRO A O 1
ATOM 1499 N N . ALA A 1 190 ? -10.758 -2.24 -13.984 1 95.81 190 ALA A N 1
ATOM 1500 C CA . ALA A 1 190 ? -11.719 -1.294 -13.43 1 95.81 190 ALA A CA 1
ATOM 1501 C C . ALA A 1 190 ? -11.062 -0.389 -12.391 1 95.81 190 ALA A C 1
ATOM 1503 O O . ALA A 1 190 ? -10.242 -0.845 -11.594 1 95.81 190 ALA A O 1
ATOM 1504 N N . GLN A 1 191 ? -11.305 0.857 -12.422 1 94 191 GLN A N 1
ATOM 1505 C CA . GLN A 1 191 ? -10.906 1.826 -11.406 1 94 191 GLN A CA 1
ATOM 1506 C C . GLN A 1 191 ? -12.102 2.287 -10.578 1 94 191 GLN A C 1
ATOM 1508 O O . GLN A 1 191 ? -13.016 2.932 -11.109 1 94 191 GLN A O 1
ATOM 1513 N N . LEU A 1 192 ? -12.039 1.956 -9.289 1 95.44 192 LEU A N 1
ATOM 1514 C CA . LEU A 1 192 ? -13.25 2.068 -8.477 1 95.44 192 LEU A CA 1
ATOM 1515 C C . LEU A 1 192 ? -13.016 2.975 -7.273 1 95.44 192 LEU A C 1
ATOM 1517 O O . LEU A 1 192 ? -11.898 3.053 -6.758 1 95.44 192 LEU A O 1
ATOM 1521 N N . ARG A 1 193 ? -14.023 3.609 -6.871 1 95.38 193 ARG A N 1
ATOM 1522 C CA . ARG A 1 193 ? -14.109 4.344 -5.613 1 95.38 193 ARG A CA 1
ATOM 1523 C C . ARG A 1 193 ? -15.375 3.965 -4.848 1 95.38 193 ARG A C 1
ATOM 1525 O O . ARG A 1 193 ? -16.422 3.697 -5.449 1 95.38 193 ARG A O 1
ATOM 1532 N N . ILE A 1 194 ? -15.258 4.004 -3.557 1 97 194 ILE A N 1
ATOM 1533 C CA . ILE A 1 194 ? -16.422 3.68 -2.748 1 97 194 ILE A CA 1
ATOM 1534 C C . ILE A 1 194 ? -16.703 4.809 -1.758 1 97 194 ILE A C 1
ATOM 1536 O O . ILE A 1 194 ? -15.766 5.445 -1.26 1 97 194 ILE A O 1
ATOM 1540 N N . GLU A 1 195 ? -17.938 5.078 -1.488 1 97.06 195 GLU A N 1
ATOM 1541 C CA . GLU A 1 195 ? -18.375 6.008 -0.449 1 97.06 195 GLU A CA 1
ATOM 1542 C C . GLU A 1 195 ? -19.672 5.539 0.204 1 97.06 195 GLU A C 1
ATOM 1544 O O . GLU A 1 195 ? -20.453 4.797 -0.406 1 97.06 195 GLU A O 1
ATOM 1549 N N . ARG A 1 196 ? -19.797 5.859 1.434 1 97.81 196 ARG A N 1
ATOM 1550 C CA . ARG A 1 196 ? -21.141 5.797 2.02 1 97.81 196 ARG A CA 1
ATOM 1551 C C . ARG A 1 196 ? -21.953 7.023 1.643 1 97.81 196 ARG A C 1
ATOM 1553 O O . ARG A 1 196 ? -21.5 8.156 1.796 1 97.81 196 ARG A O 1
ATOM 1560 N N . VAL A 1 197 ? -23.125 6.91 1.178 1 95.5 197 VAL A N 1
ATOM 1561 C CA . VAL A 1 197 ? -23.891 7.949 0.5 1 95.5 197 VAL A CA 1
ATOM 1562 C C . VAL A 1 197 ? -24.234 9.062 1.487 1 95.5 197 VAL A C 1
ATOM 1564 O O . VAL A 1 197 ? -24.297 10.234 1.11 1 95.5 197 VAL A O 1
ATOM 1567 N N . ASP A 1 198 ? -24.375 8.836 2.779 1 91.5 198 ASP A N 1
ATOM 1568 C CA . ASP A 1 198 ? -24.906 9.844 3.697 1 91.5 198 ASP A CA 1
ATOM 1569 C C . ASP A 1 198 ? -23.844 10.258 4.715 1 91.5 198 ASP A C 1
ATOM 1571 O O . ASP A 1 198 ? -24.172 10.594 5.859 1 91.5 198 ASP A O 1
ATOM 1575 N N . MET A 1 199 ? -22.594 10.156 4.266 1 92.31 199 MET A N 1
ATOM 1576 C CA . MET A 1 199 ? -21.562 10.664 5.16 1 92.31 199 MET A CA 1
ATOM 1577 C C . MET A 1 199 ? -21.766 12.156 5.426 1 92.31 199 MET A C 1
ATOM 1579 O O . MET A 1 199 ? -21.969 12.938 4.496 1 92.31 199 MET A O 1
ATOM 1583 N N . ALA A 1 200 ? -21.75 12.578 6.711 1 92.25 200 ALA A N 1
ATOM 1584 C CA . ALA A 1 200 ? -22.047 13.977 7.016 1 92.25 200 ALA A CA 1
ATOM 1585 C C . ALA A 1 200 ? -21.016 14.562 7.969 1 92.25 200 ALA A C 1
ATOM 1587 O O . ALA A 1 200 ? -20.969 15.773 8.18 1 92.25 200 ALA A O 1
ATOM 1588 N N . VAL A 1 201 ? -20.25 13.734 8.531 1 94.5 201 VAL A N 1
ATOM 1589 C CA . VAL A 1 201 ? -19.219 14.156 9.469 1 94.5 201 VAL A CA 1
ATOM 1590 C C . VAL A 1 201 ? -17.906 13.422 9.172 1 94.5 201 VAL A C 1
ATOM 1592 O O . VAL A 1 201 ? -17.922 12.359 8.547 1 94.5 201 VAL A O 1
ATOM 1595 N N . PRO A 1 202 ? -16.797 13.969 9.57 1 96.25 202 PRO A N 1
ATOM 1596 C CA . PRO A 1 202 ? -15.516 13.289 9.352 1 96.25 202 PRO A CA 1
ATOM 1597 C C . PRO A 1 202 ? -15.414 11.969 10.125 1 96.25 202 PRO A C 1
ATOM 1599 O O . PRO A 1 202 ? -16.078 11.797 11.141 1 96.25 202 PRO A O 1
ATOM 1602 N N . LYS A 1 203 ? -14.648 11.117 9.578 1 96.56 203 LYS A N 1
ATOM 1603 C CA . LYS A 1 203 ? -14.352 9.875 10.289 1 96.56 203 LYS A CA 1
ATOM 1604 C C . LYS A 1 203 ? -13.828 10.148 11.695 1 96.56 203 LYS A C 1
ATOM 1606 O O . LYS A 1 203 ? -12.914 10.953 11.875 1 96.56 203 LYS A O 1
ATOM 1611 N N . PRO A 1 204 ? -14.391 9.547 12.68 1 96.44 204 PRO A N 1
ATOM 1612 C CA . PRO A 1 204 ? -13.875 9.734 14.047 1 96.44 204 PRO A CA 1
ATOM 1613 C C . PRO A 1 204 ? -12.469 9.18 14.227 1 96.44 204 PRO A C 1
ATOM 1615 O O . PRO A 1 204 ? -12.07 8.242 13.523 1 96.44 204 PRO A O 1
ATOM 1618 N N . LEU A 1 205 ? -11.75 9.75 15.148 1 96.56 205 LEU A N 1
ATOM 1619 C CA . LEU A 1 205 ? -10.453 9.195 15.508 1 96.56 205 LEU A CA 1
ATOM 1620 C C . LEU A 1 205 ? -10.609 7.871 16.25 1 96.56 205 LEU A C 1
ATOM 1622 O O . LEU A 1 205 ? -11.547 7.699 17.031 1 96.56 205 LEU A O 1
ATOM 1626 N N . PRO A 1 206 ? -9.688 6.977 15.992 1 97.88 206 PRO A N 1
ATOM 1627 C CA . PRO A 1 206 ? -9.766 5.734 16.766 1 97.88 206 PRO A CA 1
ATOM 1628 C C . PRO A 1 206 ? -9.523 5.945 18.25 1 97.88 206 PRO A C 1
ATOM 1630 O O . PRO A 1 206 ? -8.703 6.781 18.641 1 97.88 206 PRO A O 1
ATOM 1633 N N . THR A 1 207 ? -10.195 5.203 19.078 1 98.25 207 THR A N 1
ATOM 1634 C CA . THR A 1 207 ? -10.055 5.238 20.531 1 98.25 207 THR A CA 1
ATOM 1635 C C . THR A 1 207 ? -8.961 4.281 21 1 98.25 207 THR A C 1
ATOM 1637 O O . THR A 1 207 ? -8.523 3.414 20.234 1 98.25 207 THR A O 1
ATOM 1640 N N . PRO A 1 208 ? -8.516 4.484 22.266 1 98.56 208 PRO A N 1
ATOM 1641 C CA . PRO A 1 208 ? -7.574 3.504 22.797 1 98.56 208 PRO A CA 1
ATOM 1642 C C . PRO A 1 208 ? -8.109 2.076 22.75 1 98.56 208 PRO A C 1
ATOM 1644 O O . PRO A 1 208 ? -7.367 1.142 22.453 1 98.56 208 PRO A O 1
ATOM 1647 N N . GLY A 1 209 ? -9.414 1.942 23.031 1 98.75 209 GLY A N 1
ATOM 1648 C CA . GLY A 1 209 ? -10.016 0.624 22.938 1 98.75 209 GLY A CA 1
ATOM 1649 C C . GLY A 1 209 ? -9.93 0.02 21.547 1 98.75 209 GLY A C 1
ATOM 1650 O O . GLY A 1 209 ? -9.609 -1.16 21.406 1 98.75 209 GLY A O 1
ATOM 1651 N N . GLU A 1 210 ? -10.195 0.772 20.578 1 98.69 210 GLU A N 1
ATOM 1652 C CA . GLU A 1 210 ? -10.117 0.309 19.188 1 98.69 210 GLU A CA 1
ATOM 1653 C C . GLU A 1 210 ? -8.68 -0.032 18.812 1 98.69 210 GLU A C 1
ATOM 1655 O O . GLU A 1 210 ? -8.438 -0.958 18.031 1 98.69 210 GLU A O 1
ATOM 1660 N N . MET A 1 211 ? -7.715 0.729 19.328 1 98.81 211 MET A N 1
ATOM 1661 C CA . MET A 1 211 ? -6.309 0.44 19.062 1 98.81 211 MET A CA 1
ATOM 1662 C C . MET A 1 211 ? -5.906 -0.9 19.672 1 98.81 211 MET A C 1
ATOM 1664 O O . MET A 1 211 ? -5.207 -1.688 19.031 1 98.81 211 MET A O 1
ATOM 1668 N N . VAL A 1 212 ? -6.344 -1.111 20.875 1 98.88 212 VAL A N 1
ATOM 1669 C CA . VAL A 1 212 ? -6.074 -2.383 21.531 1 98.88 212 VAL A CA 1
ATOM 1670 C C . VAL A 1 212 ? -6.672 -3.527 20.719 1 98.88 212 VAL A C 1
ATOM 1672 O O . VAL A 1 212 ? -6.004 -4.531 20.469 1 98.88 212 VAL A O 1
ATOM 1675 N N . GLU A 1 213 ? -7.879 -3.373 20.297 1 98.69 213 GLU A N 1
ATOM 1676 C CA . GLU A 1 213 ? -8.539 -4.383 19.469 1 98.69 213 GLU A CA 1
ATOM 1677 C C . GLU A 1 213 ? -7.793 -4.617 18.172 1 98.69 213 GLU A C 1
ATOM 1679 O O . GLU A 1 213 ? -7.684 -5.754 17.703 1 98.69 213 GLU A O 1
ATOM 1684 N N . ALA A 1 214 ? -7.359 -3.572 17.609 1 98.81 214 ALA A N 1
ATOM 1685 C CA . ALA A 1 214 ? -6.605 -3.674 16.359 1 98.81 214 ALA A CA 1
ATOM 1686 C C . ALA A 1 214 ? -5.328 -4.484 16.562 1 98.81 214 ALA A C 1
ATOM 1688 O O . ALA A 1 214 ? -4.973 -5.309 15.711 1 98.81 214 ALA A O 1
ATOM 1689 N N . MET A 1 215 ? -4.621 -4.211 17.641 1 98.88 215 MET A N 1
ATOM 1690 C CA . MET A 1 215 ? -3.395 -4.949 17.938 1 98.88 215 MET A CA 1
ATOM 1691 C C . MET A 1 215 ? -3.689 -6.43 18.141 1 98.88 215 MET A C 1
ATOM 1693 O O . MET A 1 215 ? -2.93 -7.289 17.688 1 98.88 215 MET A O 1
ATOM 1697 N N . GLN A 1 216 ? -4.816 -6.684 18.766 1 98 216 GLN A N 1
ATOM 1698 C CA . GLN A 1 216 ? -5.23 -8.07 18.953 1 98 216 GLN A CA 1
ATOM 1699 C C . GLN A 1 216 ? -5.555 -8.734 17.625 1 98 216 GLN A C 1
ATOM 1701 O O . GLN A 1 216 ? -5.094 -9.844 17.344 1 98 216 GLN A O 1
ATOM 1706 N N . TRP A 1 217 ? -6.301 -8.078 16.844 1 96.75 217 TRP A N 1
ATOM 1707 C CA . TRP A 1 217 ? -6.676 -8.594 15.531 1 96.75 217 TRP A CA 1
ATOM 1708 C C . TRP A 1 217 ? -5.445 -8.867 14.68 1 96.75 217 TRP A C 1
ATOM 1710 O O . TRP A 1 217 ? -5.348 -9.914 14.031 1 96.75 217 TRP A O 1
ATOM 1720 N N . ALA A 1 218 ? -4.539 -7.922 14.672 1 97.94 218 ALA A N 1
ATOM 1721 C CA . ALA A 1 218 ? -3.312 -8.062 13.891 1 97.94 218 ALA A CA 1
ATOM 1722 C C . ALA A 1 218 ? -2.512 -9.281 14.352 1 97.94 218 ALA A C 1
ATOM 1724 O O . ALA A 1 218 ? -1.961 -10.016 13.523 1 97.94 218 ALA A O 1
ATOM 1725 N N . GLY A 1 219 ? -2.439 -9.414 15.641 1 96.31 219 GLY A N 1
ATOM 1726 C CA . GLY A 1 219 ? -1.785 -10.602 16.172 1 96.31 219 GLY A CA 1
ATOM 1727 C C . GLY A 1 219 ? -2.428 -11.898 15.703 1 96.31 219 GLY A C 1
ATOM 1728 O O . GLY A 1 219 ? -1.734 -12.828 15.281 1 96.31 219 GLY A O 1
ATOM 1729 N N . ASP A 1 220 ? -3.775 -11.922 15.75 1 93.19 220 ASP A N 1
ATOM 1730 C CA . ASP A 1 220 ? -4.52 -13.078 15.266 1 93.19 220 ASP A CA 1
ATOM 1731 C C . ASP A 1 220 ? -4.254 -13.312 13.781 1 93.19 220 ASP A C 1
ATOM 1733 O O . ASP A 1 220 ? -4.082 -14.461 13.352 1 93.19 220 ASP A O 1
ATOM 1737 N N . PHE A 1 221 ? -4.188 -12.328 13.055 1 94.12 221 PHE A N 1
ATOM 1738 C CA . PHE A 1 221 ? -4.023 -12.398 11.609 1 94.12 221 PHE A CA 1
ATOM 1739 C C . PHE A 1 221 ? -2.68 -13.016 11.242 1 94.12 221 PHE A C 1
ATOM 1741 O O . PHE A 1 221 ? -2.623 -14.016 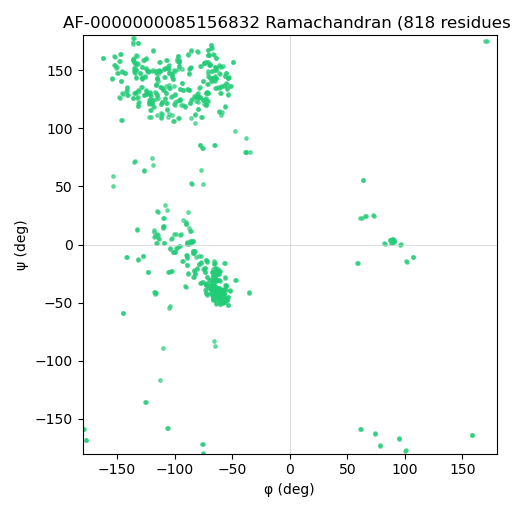10.523 1 94.12 221 PHE A O 1
ATOM 1748 N N . VAL A 1 222 ? -1.525 -12.508 11.836 1 94.88 222 VAL A N 1
ATOM 1749 C CA . VAL A 1 222 ? -0.195 -12.961 11.438 1 94.88 222 VAL A CA 1
ATOM 1750 C C . VAL A 1 222 ? 0.05 -14.375 11.961 1 94.88 222 VAL A C 1
ATOM 1752 O O . VAL A 1 222 ? 0.719 -15.172 11.305 1 94.88 222 VAL A O 1
ATOM 1755 N N . THR A 1 223 ? -0.51 -14.648 13.117 1 92.62 223 THR A N 1
ATOM 1756 C CA . THR A 1 223 ? -0.355 -16 13.633 1 92.62 223 THR A CA 1
ATOM 1757 C C . THR A 1 223 ? -1.223 -16.984 12.844 1 92.62 223 THR A C 1
ATOM 1759 O O . THR A 1 223 ? -0.796 -18.109 12.547 1 92.62 223 THR A O 1
ATOM 1762 N N . GLY A 1 224 ? -2.412 -16.547 12.484 1 89.12 224 GLY A N 1
ATOM 1763 C CA . GLY A 1 224 ? -3.322 -17.391 11.727 1 89.12 224 GLY A CA 1
ATOM 1764 C C . GLY A 1 224 ? -2.801 -17.75 10.352 1 89.12 224 GLY A C 1
ATOM 1765 O O . GLY A 1 224 ? -3.041 -18.844 9.852 1 89.12 224 GLY A O 1
ATOM 1766 N N . LEU A 1 225 ? -2.066 -16.891 9.805 1 90.69 225 LEU A N 1
ATOM 1767 C CA . LEU A 1 225 ? -1.479 -17.109 8.484 1 90.69 225 LEU A CA 1
ATOM 1768 C C . LEU A 1 225 ? -0.5 -18.281 8.516 1 90.69 225 LEU A C 1
ATOM 1770 O O . LEU A 1 225 ? -0.43 -19.062 7.57 1 90.69 225 LEU A O 1
ATOM 1774 N N . MET A 1 226 ? 0.24 -18.391 9.672 1 90.06 226 MET A N 1
ATOM 1775 C CA . MET A 1 226 ? 1.4 -19.266 9.703 1 90.06 226 MET A CA 1
ATOM 1776 C C . MET A 1 226 ? 1.071 -20.562 10.438 1 90.06 226 MET A C 1
ATOM 1778 O O . MET A 1 226 ? 1.789 -21.562 10.305 1 90.06 226 MET A O 1
ATOM 1782 N N . SER A 1 227 ? 0.056 -20.531 11.305 1 80.31 227 SER A N 1
ATOM 1783 C CA . SER A 1 227 ? -0.091 -21.609 12.273 1 80.31 227 SER A CA 1
ATOM 1784 C C . SER A 1 227 ? -1.228 -22.547 11.883 1 80.31 227 SER A C 1
ATOM 1786 O O . SER A 1 227 ? -2.217 -22.125 11.281 1 80.31 227 SER A O 1
ATOM 1788 N N . ASP A 1 228 ? -0.957 -23.766 12.266 1 71.38 228 ASP A N 1
ATOM 1789 C CA . ASP A 1 228 ? -1.988 -24.781 12.156 1 71.38 228 ASP A CA 1
ATOM 1790 C C . ASP A 1 228 ? -2.629 -25.078 13.508 1 71.38 228 ASP A C 1
ATOM 1792 O O . ASP A 1 228 ? -3.383 -26.047 13.656 1 71.38 228 ASP A O 1
ATOM 1796 N N . CYS A 1 229 ? -2.213 -24.297 14.453 1 62.69 229 CYS A N 1
ATOM 1797 C CA . CYS A 1 229 ? -2.678 -24.578 15.805 1 62.69 229 CYS A CA 1
ATOM 1798 C C . CYS A 1 229 ? -4.152 -24.219 15.961 1 62.69 229 CYS A C 1
ATOM 1800 O O . CYS A 1 229 ? -4.559 -23.094 15.672 1 62.69 229 CYS A O 1
ATOM 1802 N N . LEU A 1 230 ? -4.855 -25.172 16.344 1 57.97 230 LEU A N 1
ATOM 1803 C CA . LEU A 1 230 ? -6.305 -25.078 16.5 1 57.97 230 LEU A CA 1
ATOM 1804 C C . LEU A 1 230 ? -6.668 -24.016 17.531 1 57.97 230 LEU A C 1
ATOM 1806 O O . LEU A 1 230 ? -7.789 -23.5 17.547 1 57.97 230 LEU A O 1
ATOM 1810 N N . GLU A 1 231 ? -5.77 -23.766 18.328 1 56.81 231 GLU A N 1
ATOM 1811 C CA . GLU A 1 231 ? -6.051 -22.797 19.375 1 56.81 231 GLU A CA 1
ATOM 1812 C C . GLU A 1 231 ? -6.258 -21.391 18.797 1 56.81 231 GLU A C 1
ATOM 1814 O O . GLU A 1 231 ? -6.879 -20.531 19.438 1 56.81 231 GLU A O 1
ATOM 1819 N N . TYR A 1 232 ? -5.746 -21.328 17.703 1 60.72 232 TYR A N 1
ATOM 1820 C CA . TYR A 1 232 ? -5.898 -20 17.141 1 60.72 232 TYR A CA 1
ATOM 1821 C C . TYR A 1 232 ? -7.129 -19.938 16.234 1 60.72 232 TYR A C 1
ATOM 1823 O O . TYR A 1 232 ? -7.379 -20.844 15.445 1 60.72 232 TYR A O 1
ATOM 1831 N N . ARG A 1 233 ? -7.93 -19.125 16.609 1 54.22 233 ARG A N 1
ATOM 1832 C CA . ARG A 1 233 ? -9.234 -18.938 15.992 1 54.22 233 ARG A CA 1
ATOM 1833 C C . ARG A 1 233 ? -9.164 -19.156 14.484 1 54.22 233 ARG A C 1
ATOM 1835 O O . ARG A 1 233 ? -10.102 -19.688 13.891 1 54.22 233 ARG A O 1
ATOM 1842 N N . PHE A 1 234 ? -8.109 -18.625 14.008 1 54.22 234 PHE A N 1
ATOM 1843 C CA . PHE A 1 234 ? -8.031 -18.703 12.555 1 54.22 234 PHE A CA 1
ATOM 1844 C C . PHE A 1 234 ? -6.988 -19.734 12.117 1 54.22 234 PHE A C 1
ATOM 1846 O O . PHE A 1 234 ? -6.418 -19.625 11.031 1 54.22 234 PHE A O 1
ATOM 1853 N N . SER A 1 235 ? -6.789 -20.812 13.016 1 54.38 235 SER A N 1
ATOM 1854 C CA . SER A 1 235 ? -5.69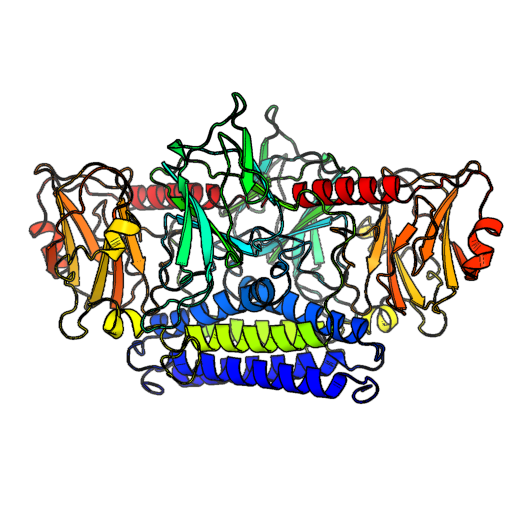9 -21.781 13.07 1 54.38 235 SER A CA 1
ATOM 1855 C C . SER A 1 235 ? -5.855 -22.844 11.992 1 54.38 235 SER A C 1
ATOM 1857 O O . SER A 1 235 ? -6.758 -23.688 12.062 1 54.38 235 SER A O 1
ATOM 1859 N N . GLN A 1 236 ? -5.801 -22.531 10.711 1 58.53 236 GLN A N 1
ATOM 1860 C CA . GLN A 1 236 ? -5.516 -23.688 9.859 1 58.53 236 GLN A CA 1
ATOM 1861 C C . GLN A 1 236 ? -4.836 -23.266 8.562 1 58.53 236 GLN A C 1
ATOM 1863 O O . GLN A 1 236 ? -5.277 -23.641 7.473 1 58.53 236 GLN A O 1
ATOM 1868 N N . ASP A 1 237 ? -3.621 -22.594 8.867 1 71.25 237 ASP A N 1
ATOM 1869 C CA . ASP A 1 237 ? -3.424 -22.125 7.504 1 71.25 237 ASP A CA 1
ATOM 1870 C C . ASP A 1 237 ? -2.209 -22.797 6.859 1 71.25 237 ASP A C 1
ATOM 1872 O O . ASP A 1 237 ? -2.123 -24.016 6.805 1 71.25 237 ASP A O 1
ATOM 1876 N N . TRP A 1 238 ? -1.2 -22 6.52 1 84.31 238 TRP A N 1
ATOM 1877 C CA . TRP A 1 238 ? -0.236 -22.438 5.512 1 84.31 238 TRP A CA 1
ATOM 1878 C C . TRP A 1 238 ? 1.043 -22.938 6.164 1 84.31 238 TRP A C 1
ATOM 1880 O O . TRP A 1 238 ? 1.459 -22.438 7.211 1 84.31 238 TRP A O 1
ATOM 1890 N N . PRO A 1 239 ? 1.66 -24.062 5.742 1 89.69 239 PRO A N 1
ATOM 1891 C CA . PRO A 1 239 ? 1.434 -24.719 4.449 1 89.69 239 PRO A CA 1
ATOM 1892 C C . PRO A 1 239 ? 0.505 -25.922 4.547 1 89.69 239 PRO A C 1
ATOM 1894 O O . PRO A 1 239 ? 0.287 -26.625 3.553 1 89.69 239 PRO A O 1
ATOM 1897 N N . GLU A 1 240 ? -0.135 -26.172 5.641 1 87.94 240 GLU A N 1
ATOM 1898 C CA . GLU A 1 240 ? -0.82 -27.438 5.895 1 87.94 240 GLU A CA 1
ATOM 1899 C C . GLU A 1 240 ? -2.17 -27.484 5.184 1 87.94 240 GLU A C 1
ATOM 1901 O O . GLU A 1 240 ? -2.709 -28.562 4.941 1 87.94 240 GLU A O 1
ATOM 1906 N N . TYR A 1 241 ? -2.629 -26.406 4.801 1 88.06 241 TYR A N 1
ATOM 1907 C CA . TYR A 1 241 ? -4.016 -26.266 4.359 1 88.06 241 TYR A CA 1
ATOM 1908 C C . TYR A 1 241 ? -4.305 -27.203 3.191 1 88.06 241 TYR A C 1
ATOM 1910 O O . TYR A 1 241 ? -5.281 -27.953 3.221 1 88.06 241 TYR A O 1
ATOM 1918 N N . PRO A 1 242 ? -3.508 -27.219 2.146 1 87.88 242 PRO A N 1
ATOM 1919 C CA . PRO A 1 242 ? -3.84 -28.094 1.013 1 87.88 242 PRO A CA 1
ATOM 1920 C C . PRO A 1 242 ? -3.865 -29.562 1.389 1 87.88 242 PRO A C 1
ATOM 1922 O O . PRO A 1 242 ? -4.637 -30.344 0.815 1 87.88 242 PRO A O 1
ATOM 1925 N N . PHE A 1 243 ? -3.094 -29.969 2.33 1 88.12 243 PHE A N 1
ATOM 1926 C CA . PHE A 1 243 ? -3.016 -31.359 2.752 1 88.12 243 PHE A CA 1
ATOM 1927 C C . PHE A 1 243 ? -4.211 -31.719 3.623 1 88.12 243 PHE A C 1
ATOM 1929 O O . PHE A 1 243 ? -4.711 -32.844 3.553 1 88.12 243 PHE A O 1
ATOM 1936 N N . ARG A 1 244 ? -4.652 -30.781 4.359 1 85.12 244 ARG A N 1
ATOM 1937 C CA . ARG A 1 244 ? -5.727 -31.047 5.312 1 85.12 244 ARG A CA 1
ATOM 1938 C C . ARG A 1 244 ? -7.09 -30.812 4.68 1 85.12 244 ARG A C 1
ATOM 1940 O O . ARG A 1 244 ? -8.047 -31.547 4.949 1 85.12 244 ARG A O 1
ATOM 1947 N N . HIS A 1 245 ? -7.09 -29.797 3.846 1 82 245 HIS A N 1
ATOM 1948 C CA . HIS A 1 245 ? -8.406 -29.344 3.4 1 82 245 HIS A CA 1
ATOM 1949 C C . HIS A 1 245 ? -8.477 -29.281 1.879 1 82 245 HIS A C 1
ATOM 1951 O O . HIS A 1 245 ? -9.555 -29.109 1.311 1 82 245 HIS A O 1
ATOM 1957 N N . GLY A 1 246 ? -7.363 -29.422 1.202 1 80.81 246 GLY A N 1
ATOM 1958 C CA . GLY A 1 246 ? -7.332 -29.188 -0.233 1 80.81 246 GLY A CA 1
ATOM 1959 C C . GLY A 1 246 ? -7.348 -30.469 -1.047 1 80.81 246 GLY A C 1
ATOM 1960 O O . GLY A 1 246 ? -7.332 -30.422 -2.279 1 80.81 246 GLY A O 1
ATOM 1961 N N . GLY A 1 247 ? -7.262 -31.594 -0.421 1 80.62 247 GLY A N 1
ATOM 1962 C CA . GLY A 1 247 ? -7.383 -32.875 -1.099 1 80.62 247 GLY A CA 1
ATOM 1963 C C . GLY A 1 247 ? -6.07 -33.375 -1.66 1 80.62 247 GLY A C 1
ATOM 1964 O O . GLY A 1 247 ? -6.039 -34.375 -2.389 1 80.62 247 GLY A O 1
ATOM 1965 N N . VAL A 1 248 ? -5.07 -32.625 -1.373 1 87.81 248 VAL A N 1
ATOM 1966 C CA . VAL A 1 248 ? -3.779 -33.062 -1.894 1 87.81 248 VAL A CA 1
ATOM 1967 C C . VAL A 1 248 ? -3.127 -34.031 -0.908 1 87.81 248 VAL A C 1
ATOM 1969 O O . VAL A 1 248 ? -3.385 -33.969 0.297 1 87.81 248 VAL A O 1
ATOM 1972 N N . ASP A 1 249 ? -2.385 -34.969 -1.503 1 86.75 249 ASP A N 1
ATOM 1973 C CA . ASP A 1 249 ? -1.688 -36 -0.729 1 86.75 249 ASP A CA 1
ATOM 1974 C C . ASP A 1 249 ? -0.175 -35.812 -0.802 1 86.75 249 ASP A C 1
ATOM 1976 O O . ASP A 1 249 ? 0.414 -35.875 -1.883 1 86.75 249 ASP A O 1
ATOM 1980 N N . ALA A 1 250 ? 0.41 -35.625 0.403 1 86.88 250 ALA A N 1
ATOM 1981 C CA . ALA A 1 250 ? 1.851 -35.406 0.474 1 86.88 250 ALA A CA 1
ATOM 1982 C C . ALA A 1 250 ? 2.627 -36.594 -0.079 1 86.88 250 ALA A C 1
ATOM 1984 O O . ALA A 1 250 ? 3.758 -36.438 -0.545 1 86.88 250 ALA A O 1
ATOM 1985 N N . GLU A 1 251 ? 2.01 -37.688 -0.08 1 90.81 251 GLU A N 1
ATOM 1986 C CA . GLU A 1 251 ? 2.678 -38.906 -0.53 1 90.81 251 GLU A CA 1
ATOM 1987 C C . GLU A 1 251 ? 2.5 -39.125 -2.031 1 90.81 251 GLU A C 1
ATOM 1989 O O . GLU A 1 251 ? 3.105 -40.031 -2.617 1 90.81 251 GLU A O 1
ATOM 1994 N N . SER A 1 252 ? 1.67 -38.344 -2.598 1 91.88 252 SER A N 1
ATOM 1995 C CA . SER A 1 252 ? 1.444 -38.438 -4.035 1 91.88 252 SER A CA 1
ATOM 1996 C C . SER A 1 252 ? 1.625 -37.094 -4.719 1 91.88 252 SER A C 1
ATOM 1998 O O . SER A 1 252 ? 0.683 -36.562 -5.309 1 91.88 252 SER A O 1
ATOM 2000 N N . PRO A 1 253 ? 2.846 -36.562 -4.664 1 96.06 253 PRO A N 1
ATOM 2001 C CA . PRO A 1 253 ? 3.076 -35.281 -5.348 1 96.06 253 PRO A CA 1
ATOM 2002 C C . PRO A 1 253 ? 2.891 -35.406 -6.859 1 96.06 253 PRO A C 1
ATOM 2004 O O . PRO A 1 253 ? 2.832 -36.5 -7.406 1 96.06 253 PRO A O 1
ATOM 2007 N N . ASN A 1 254 ? 2.678 -34.312 -7.52 1 98 254 ASN A N 1
ATOM 2008 C CA . ASN A 1 254 ? 2.672 -34.156 -8.969 1 98 254 ASN A CA 1
ATOM 2009 C C . ASN A 1 254 ? 1.429 -34.781 -9.594 1 98 254 ASN A C 1
ATOM 2011 O O . ASN A 1 254 ? 1.474 -35.25 -10.727 1 98 254 ASN A O 1
ATOM 2015 N N . THR A 1 255 ? 0.431 -34.844 -8.766 1 94.44 255 THR A N 1
ATOM 2016 C CA . THR A 1 255 ? -0.846 -35.344 -9.258 1 94.44 255 THR A CA 1
ATOM 2017 C C . THR A 1 255 ? -1.997 -34.469 -8.789 1 94.44 255 THR A C 1
ATOM 2019 O O . THR A 1 255 ? -2.078 -34.125 -7.605 1 94.44 255 THR A O 1
ATOM 2022 N N . PHE A 1 256 ? -2.805 -34.125 -9.75 1 93.44 256 PHE A N 1
ATOM 2023 C CA . PHE A 1 256 ? -4.012 -33.406 -9.359 1 93.44 256 PHE A CA 1
ATOM 2024 C C . PHE A 1 256 ? -5.027 -34.344 -8.727 1 93.44 256 PHE A C 1
ATOM 2026 O O . PHE A 1 256 ? -5.16 -35.5 -9.164 1 93.44 256 PHE A O 1
ATOM 2033 N N . PRO A 1 257 ? -5.684 -33.844 -7.691 1 83.56 257 PRO A N 1
ATOM 2034 C CA . PRO A 1 257 ? -6.758 -34.688 -7.172 1 83.56 257 PRO A CA 1
ATOM 2035 C C . PRO A 1 257 ? -7.891 -34.906 -8.18 1 83.56 257 PRO A C 1
ATOM 2037 O O . PRO A 1 257 ? -8.086 -34.062 -9.07 1 83.56 257 PRO A O 1
ATOM 2040 N N . ARG A 1 258 ? -8.438 -36.031 -8.195 1 68.25 258 ARG A N 1
ATOM 2041 C CA . ARG A 1 258 ? -9.547 -36.344 -9.102 1 68.25 258 ARG A CA 1
ATOM 2042 C C . ARG A 1 258 ? -10.727 -35.406 -8.844 1 68.25 258 ARG A C 1
ATOM 2044 O O . ARG A 1 258 ? -11 -35.031 -7.699 1 68.25 258 ARG A O 1
ATOM 2051 N N . ALA A 1 259 ? -11.016 -34.531 -9.789 1 57.09 259 ALA A N 1
ATOM 2052 C CA . ALA A 1 259 ? -12.023 -33.469 -9.797 1 57.09 259 ALA A CA 1
ATOM 2053 C C . ALA A 1 259 ? -13.273 -33.906 -9.031 1 57.09 259 ALA A C 1
ATOM 2055 O O . ALA A 1 259 ? -13.93 -34.875 -9.398 1 57.09 259 ALA A O 1
ATOM 2056 N N . ALA A 1 260 ? -13.227 -33.844 -7.758 1 49.19 260 ALA A N 1
ATOM 2057 C CA . ALA A 1 260 ? -14.578 -33.969 -7.215 1 49.19 260 ALA A CA 1
ATOM 2058 C C . ALA A 1 260 ? -15.344 -32.656 -7.34 1 49.19 260 ALA A C 1
ATOM 2060 O O . ALA A 1 260 ? -14.852 -31.594 -6.926 1 49.19 260 ALA A O 1
ATOM 2061 N N . ALA A 1 261 ? -16.016 -32.312 -8.461 1 47.78 261 ALA A N 1
ATOM 2062 C CA . ALA A 1 261 ? -16.922 -31.172 -8.516 1 47.78 261 ALA A CA 1
ATOM 2063 C C . ALA A 1 261 ? -17.703 -31.031 -7.219 1 47.78 261 ALA A C 1
ATOM 2065 O O . ALA A 1 261 ? -18.5 -31.906 -6.867 1 47.78 261 ALA A O 1
ATOM 2066 N N . THR A 1 262 ? -17.062 -30.469 -6.23 1 50.97 262 THR A N 1
ATOM 2067 C CA . THR A 1 262 ? -17.922 -30.312 -5.062 1 50.97 262 THR A CA 1
ATOM 2068 C C . THR A 1 262 ? -18.984 -29.234 -5.301 1 50.97 262 THR A C 1
ATOM 2070 O O . THR A 1 262 ? -18.812 -28.375 -6.18 1 50.97 262 THR A O 1
ATOM 2073 N N . ASP A 1 263 ? -20.109 -29.438 -4.66 1 47.47 263 ASP A N 1
ATOM 2074 C CA . ASP A 1 263 ? -21.25 -28.516 -4.684 1 47.47 263 ASP A CA 1
ATOM 2075 C C . ASP A 1 263 ? -20.797 -27.078 -4.422 1 47.47 263 ASP A C 1
ATOM 2077 O O . ASP A 1 263 ? -21.391 -26.141 -4.938 1 47.47 263 ASP A O 1
ATOM 2081 N N . ALA A 1 264 ? -19.797 -26.953 -3.695 1 51.53 264 ALA A N 1
ATOM 2082 C CA . ALA A 1 264 ? -19.391 -25.594 -3.338 1 51.53 264 ALA A CA 1
ATOM 2083 C C . ALA A 1 264 ? -18.797 -24.875 -4.539 1 51.53 264 ALA A C 1
ATOM 2085 O O . ALA A 1 264 ? -19 -23.672 -4.711 1 51.53 264 ALA A O 1
ATOM 2086 N N . ASP A 1 265 ? -17.953 -25.625 -5.262 1 49.5 265 ASP A N 1
ATOM 2087 C CA . ASP A 1 265 ? -17.344 -25.062 -6.469 1 49.5 265 ASP A CA 1
ATOM 2088 C C . ASP A 1 265 ? -18.422 -24.672 -7.484 1 49.5 265 ASP A C 1
ATOM 2090 O O . ASP A 1 265 ? -18.25 -23.719 -8.25 1 49.5 265 ASP A O 1
ATOM 2094 N N . GLY A 1 266 ? -19.391 -25.469 -7.594 1 44.81 266 GLY A N 1
ATOM 2095 C CA . GLY A 1 266 ? -20.516 -25.094 -8.445 1 44.81 266 GLY A CA 1
ATOM 2096 C C . GLY A 1 266 ? -21.125 -23.766 -8.07 1 44.81 266 GLY A C 1
ATOM 2097 O O . GLY A 1 266 ? -21.531 -23 -8.945 1 44.81 266 GLY A O 1
ATOM 2098 N N . LYS A 1 267 ? -21.312 -23.734 -6.742 1 49.56 267 LYS A N 1
ATOM 2099 C CA . LYS A 1 267 ? -21.984 -22.5 -6.34 1 49.56 267 LYS A CA 1
ATOM 2100 C C . LYS A 1 267 ? -21.078 -21.281 -6.57 1 49.56 267 LYS A C 1
ATOM 2102 O O . LYS A 1 267 ? -21.578 -20.156 -6.73 1 49.56 267 LYS A O 1
ATOM 2107 N N . ARG A 1 268 ? -19.828 -21.531 -6.379 1 47.28 268 ARG A N 1
ATOM 2108 C CA . ARG A 1 268 ? -18.953 -20.391 -6.598 1 47.28 268 ARG A CA 1
ATOM 2109 C C . ARG A 1 268 ? -18.578 -20.266 -8.07 1 47.28 268 ARG A C 1
ATOM 2111 O O . ARG A 1 268 ? -17.859 -19.344 -8.453 1 47.28 268 ARG A O 1
ATOM 2118 N N . GLY A 1 269 ? -19.297 -21.047 -8.859 1 47.12 269 GLY A N 1
ATOM 2119 C CA . GLY A 1 269 ? -19 -21.016 -10.281 1 47.12 269 GLY A CA 1
ATOM 2120 C C . GLY A 1 269 ? -17.562 -21.406 -10.586 1 47.12 269 GLY A C 1
ATOM 2121 O O . GLY A 1 269 ? -17.125 -21.297 -11.734 1 47.12 269 GLY A O 1
ATOM 2122 N N . ARG A 1 270 ? -16.703 -21.406 -9.641 1 54.5 270 ARG A N 1
ATOM 2123 C CA . ARG A 1 270 ? -15.305 -21.656 -9.953 1 54.5 270 ARG A CA 1
ATOM 2124 C C . ARG A 1 270 ? -14.883 -23.062 -9.523 1 54.5 270 ARG A C 1
ATOM 2126 O O . ARG A 1 270 ? -15.203 -23.484 -8.414 1 54.5 270 ARG A O 1
ATOM 2133 N N . ALA A 1 271 ? -14.633 -23.953 -10.547 1 79 271 ALA A N 1
ATOM 2134 C CA . ALA A 1 271 ? -13.992 -25.234 -10.273 1 79 271 ALA A CA 1
ATOM 2135 C C . ALA A 1 271 ? -12.477 -25.094 -10.188 1 79 271 ALA A C 1
ATOM 2137 O O . ALA A 1 271 ? -11.844 -24.578 -11.117 1 79 271 ALA A O 1
ATOM 2138 N N . ALA A 1 272 ? -11.922 -25.141 -8.906 1 86.94 272 ALA A N 1
ATOM 2139 C CA . ALA A 1 272 ? -10.477 -25.062 -8.727 1 86.94 272 ALA A CA 1
ATOM 2140 C C . ALA A 1 272 ? -9.875 -26.422 -8.375 1 86.94 272 ALA A C 1
ATOM 2142 O O . ALA A 1 272 ? -10.523 -27.234 -7.719 1 86.94 272 ALA A O 1
ATOM 2143 N N . ALA A 1 273 ? -8.805 -26.719 -8.961 1 92.06 273 ALA A N 1
ATOM 2144 C CA . ALA A 1 273 ? -8.008 -27.906 -8.633 1 92.06 273 ALA A CA 1
ATOM 2145 C C . ALA A 1 273 ? -6.574 -27.516 -8.273 1 92.06 273 ALA A C 1
ATOM 2147 O O . ALA A 1 273 ? -5.949 -26.703 -8.977 1 92.06 273 ALA A O 1
ATOM 2148 N N . ASN A 1 274 ? -6.086 -28.031 -7.172 1 94.56 274 ASN A N 1
ATOM 2149 C CA . ASN A 1 274 ? -4.715 -27.766 -6.754 1 94.56 274 ASN A CA 1
ATOM 2150 C C . ASN A 1 274 ? -3.863 -29.031 -6.758 1 94.56 274 ASN A C 1
ATOM 2152 O O . ASN A 1 274 ? -4.336 -30.094 -6.379 1 94.56 274 ASN A O 1
ATOM 2156 N N . MET A 1 275 ? -2.648 -28.891 -7.152 1 96.25 275 MET A N 1
ATOM 2157 C CA . MET A 1 275 ? -1.655 -29.953 -7.098 1 96.25 275 MET A CA 1
ATOM 2158 C C . MET A 1 275 ? -0.453 -29.531 -6.258 1 96.25 275 MET A C 1
ATOM 2160 O O . MET A 1 275 ? 0.089 -28.438 -6.445 1 96.25 275 MET A O 1
ATOM 2164 N N . TYR A 1 276 ? -0.119 -30.391 -5.332 1 96.25 276 TYR A N 1
ATOM 2165 C CA . TYR A 1 276 ? 1.177 -30.297 -4.668 1 96.25 276 TYR A CA 1
ATOM 2166 C C . TYR A 1 276 ? 2.271 -30.922 -5.523 1 96.25 276 TYR A C 1
ATOM 2168 O O . TYR A 1 276 ? 2.152 -32.094 -5.941 1 96.25 276 TYR A O 1
ATOM 2176 N N . TRP A 1 277 ? 3.316 -30.172 -5.848 1 97.81 277 TRP A N 1
ATOM 2177 C CA . TRP A 1 277 ? 4.348 -30.75 -6.703 1 97.81 277 TRP A CA 1
ATOM 2178 C C . TRP A 1 277 ? 5.695 -30.766 -5.992 1 97.81 277 TRP A C 1
ATOM 2180 O O . TRP A 1 277 ? 5.957 -29.938 -5.113 1 97.81 277 TRP A O 1
ATOM 2190 N N . GLU A 1 278 ? 6.516 -31.703 -6.293 1 97.81 278 GLU A N 1
ATOM 2191 C CA . GLU A 1 278 ? 7.914 -31.875 -5.918 1 97.81 278 GLU A CA 1
ATOM 2192 C C . GLU A 1 278 ? 8.758 -32.312 -7.117 1 97.81 278 GLU A C 1
ATOM 2194 O O . GLU A 1 278 ? 8.414 -33.25 -7.812 1 97.81 278 GLU A O 1
ATOM 2199 N N . LEU A 1 279 ? 9.812 -31.578 -7.375 1 98.12 279 LEU A N 1
ATOM 2200 C CA . LEU A 1 279 ? 10.664 -31.891 -8.516 1 98.12 279 LEU A CA 1
ATOM 2201 C C . LEU A 1 279 ? 12.133 -31.922 -8.109 1 98.12 279 LEU A C 1
ATOM 2203 O O . LEU A 1 279 ? 12.609 -31 -7.441 1 98.12 279 LEU A O 1
ATOM 2207 N N . ALA A 1 280 ? 12.836 -32.938 -8.5 1 97.56 280 ALA A N 1
ATOM 2208 C CA . ALA A 1 280 ? 14.289 -32.969 -8.367 1 97.56 280 ALA A CA 1
ATOM 2209 C C . ALA A 1 280 ? 14.953 -32 -9.32 1 97.56 280 ALA A C 1
ATOM 2211 O O . ALA A 1 280 ? 14.328 -31.531 -10.273 1 97.56 280 ALA A O 1
ATOM 2212 N N . PRO A 1 281 ? 16.203 -31.688 -9.07 1 96.5 281 PRO A N 1
ATOM 2213 C CA . PRO A 1 281 ? 16.906 -30.672 -9.875 1 96.5 281 PRO A CA 1
ATOM 2214 C C . PRO A 1 281 ? 16.891 -31 -11.367 1 96.5 281 PRO A C 1
ATOM 2216 O O . PRO A 1 281 ? 16.922 -30.094 -12.203 1 96.5 281 PRO A O 1
ATOM 2219 N N . ASP A 1 282 ? 16.828 -32.281 -11.781 1 97.31 282 ASP A N 1
ATOM 2220 C CA . ASP A 1 282 ? 16.938 -32.688 -13.18 1 97.31 282 ASP A CA 1
ATOM 2221 C C . ASP A 1 282 ? 15.602 -33.188 -13.727 1 97.31 282 ASP A C 1
ATOM 2223 O O . ASP A 1 282 ? 15.562 -33.875 -14.742 1 97.31 282 ASP A O 1
ATOM 2227 N N . GLU A 1 283 ? 14.586 -32.875 -13.016 1 98.44 283 GLU A N 1
ATOM 2228 C CA . GLU A 1 283 ? 13.258 -33.312 -13.438 1 98.44 283 GLU A CA 1
ATOM 2229 C C . GLU A 1 283 ? 12.43 -32.156 -13.961 1 98.44 283 GLU A C 1
ATOM 2231 O O . GLU A 1 283 ? 12.68 -31 -13.609 1 98.44 283 GLU A O 1
ATOM 2236 N N . ALA A 1 284 ? 11.539 -32.438 -14.82 1 98.62 284 ALA A N 1
ATOM 2237 C CA . ALA A 1 284 ? 10.484 -31.547 -15.305 1 98.62 284 ALA A CA 1
ATOM 2238 C C . ALA A 1 284 ? 9.117 -32.219 -15.195 1 98.62 284 ALA A C 1
ATOM 2240 O O . ALA A 1 284 ? 9.016 -33.438 -15.156 1 98.62 284 ALA A O 1
ATOM 2241 N N . LEU A 1 285 ? 8.133 -31.438 -15.062 1 98.81 285 LEU A N 1
ATOM 2242 C CA . LEU A 1 285 ? 6.75 -31.906 -14.969 1 98.81 285 LEU A CA 1
ATOM 2243 C C . LEU A 1 285 ? 5.918 -31.375 -16.125 1 98.81 285 LEU A C 1
ATOM 2245 O O . LEU A 1 285 ? 5.844 -30.156 -16.328 1 98.81 285 LEU A O 1
ATOM 2249 N N . ILE A 1 286 ? 5.359 -32.219 -16.969 1 98.81 286 ILE A N 1
ATOM 2250 C CA . ILE A 1 286 ? 4.441 -31.844 -18.031 1 98.81 286 ILE A CA 1
ATOM 2251 C C . ILE A 1 286 ? 3.004 -31.906 -17.516 1 98.81 286 ILE A C 1
ATOM 2253 O O . ILE A 1 286 ? 2.561 -32.938 -17.016 1 98.81 286 ILE A O 1
ATOM 2257 N N . VAL A 1 287 ? 2.309 -30.859 -17.516 1 98.62 287 VAL A N 1
ATOM 2258 C CA . VAL A 1 287 ? 0.875 -30.797 -17.25 1 98.62 287 VAL A CA 1
ATOM 2259 C C . VAL A 1 287 ? 0.115 -30.688 -18.578 1 98.62 287 VAL A C 1
ATOM 2261 O O . VAL A 1 287 ? 0.302 -29.734 -19.328 1 98.62 287 VAL A O 1
ATOM 2264 N N . GLU A 1 288 ? -0.735 -31.578 -18.875 1 97.75 288 GLU A N 1
ATOM 2265 C CA . GLU A 1 288 ? -1.391 -31.594 -20.172 1 97.75 288 GLU A CA 1
ATOM 2266 C C . GLU A 1 288 ? -2.906 -31.672 -20.031 1 97.75 288 GLU A C 1
ATOM 2268 O O . GLU A 1 288 ? -3.414 -32.344 -19.125 1 97.75 288 GLU A O 1
ATOM 2273 N N . PHE A 1 289 ? -3.621 -31.047 -20.859 1 97.31 289 PHE A N 1
ATOM 2274 C CA . PHE A 1 289 ? -5.078 -31 -20.859 1 97.31 289 PHE A CA 1
ATOM 2275 C C . PHE A 1 289 ? -5.598 -30.531 -22.219 1 97.31 289 PHE A C 1
ATOM 2277 O O . PHE A 1 289 ? -4.852 -29.953 -23.016 1 97.31 289 PHE A O 1
ATOM 2284 N N . ASP A 1 290 ? -6.809 -30.797 -22.5 1 97.31 290 ASP A N 1
ATOM 2285 C CA . ASP A 1 290 ? -7.426 -30.375 -23.75 1 97.31 290 ASP A CA 1
ATOM 2286 C C . ASP A 1 290 ? -7.691 -28.875 -23.766 1 97.31 290 ASP A C 1
ATOM 2288 O O . ASP A 1 290 ? -8.18 -28.312 -22.766 1 97.31 290 ASP A O 1
ATOM 2292 N N . ALA A 1 291 ? -7.242 -28.266 -24.875 1 97.31 291 ALA A N 1
ATOM 2293 C CA . ALA A 1 291 ? -7.719 -26.891 -25.047 1 97.31 291 ALA A CA 1
ATOM 2294 C C . ALA A 1 291 ? -9.234 -26.812 -24.922 1 97.31 291 ALA A C 1
ATOM 2296 O O . ALA A 1 291 ? -9.945 -27.688 -25.422 1 97.31 291 ALA A O 1
ATOM 2297 N N . HIS A 1 292 ? -9.766 -25.875 -24.25 1 94.81 292 HIS A N 1
ATOM 2298 C CA . HIS A 1 292 ? -11.203 -25.75 -24.047 1 94.81 292 HIS A CA 1
ATOM 2299 C C . HIS A 1 292 ? -11.625 -24.297 -23.953 1 94.81 292 HIS A C 1
ATOM 2301 O O . HIS A 1 292 ? -10.789 -23.422 -23.719 1 94.81 292 HIS A O 1
ATOM 2307 N N . PRO A 1 293 ? -12.812 -24.016 -24.203 1 93.31 293 PRO A N 1
ATOM 2308 C CA . PRO A 1 293 ? -13.281 -22.625 -24.188 1 93.31 293 PRO A CA 1
ATOM 2309 C C . PRO A 1 293 ? -13.336 -22.047 -22.766 1 93.31 293 PRO A C 1
ATOM 2311 O O . PRO A 1 293 ? -13.297 -22.797 -21.797 1 93.31 293 PRO A O 1
ATOM 2314 N N . GLY A 1 294 ? -13.406 -20.719 -22.781 1 93.38 294 GLY A N 1
ATOM 2315 C CA . GLY A 1 294 ? -13.609 -20.016 -21.531 1 93.38 294 GLY A CA 1
ATOM 2316 C C . GLY A 1 294 ? -12.328 -19.422 -20.969 1 93.38 294 GLY A C 1
ATOM 2317 O O . GLY A 1 294 ? -11.273 -19.484 -21.594 1 93.38 294 GLY A O 1
ATOM 2318 N N . LEU A 1 295 ? -12.477 -18.828 -19.781 1 96.44 295 LEU A N 1
ATOM 2319 C CA . LEU A 1 295 ? -11.336 -18.281 -19.062 1 96.44 295 LEU A CA 1
ATOM 2320 C C . LEU A 1 295 ? -10.875 -19.25 -17.969 1 96.44 295 LEU A C 1
ATOM 2322 O O . LEU A 1 295 ? -11.688 -19.75 -17.188 1 96.44 295 LEU A O 1
ATOM 2326 N N . TRP A 1 296 ? -9.719 -19.594 -18.047 1 96.81 296 TRP A N 1
ATOM 2327 C CA . TRP A 1 296 ? -9.07 -20.375 -17 1 96.81 296 TRP A CA 1
ATOM 2328 C C . TRP A 1 296 ? -7.715 -19.797 -16.641 1 96.81 296 TRP A C 1
ATOM 2330 O O . TRP A 1 296 ? -7.184 -18.953 -17.359 1 96.81 296 TRP A O 1
ATOM 2340 N N . MET A 1 297 ? -7.23 -20.219 -15.453 1 97.81 297 MET A N 1
ATOM 2341 C CA . MET A 1 297 ? -5.957 -19.703 -14.969 1 97.81 297 MET A CA 1
ATOM 2342 C C . MET A 1 297 ? -5.152 -20.797 -14.273 1 97.81 297 MET A C 1
ATOM 2344 O O . MET A 1 297 ? -5.699 -21.578 -13.492 1 97.81 297 MET A O 1
ATOM 2348 N N . PHE A 1 298 ? -3.938 -20.875 -14.641 1 98.19 298 PHE A N 1
ATOM 2349 C CA . PHE A 1 298 ? -2.959 -21.609 -13.836 1 98.19 298 PHE A CA 1
ATOM 2350 C C . PHE A 1 298 ? -2.059 -20.641 -13.078 1 98.19 298 PHE A C 1
ATOM 2352 O O . PHE A 1 298 ? -1.599 -19.641 -13.633 1 98.19 298 PHE A O 1
ATOM 2359 N N . THR A 1 299 ? -1.843 -20.891 -11.852 1 98.62 299 THR A N 1
ATOM 2360 C CA . THR A 1 299 ? -0.894 -20.125 -11.055 1 98.62 299 THR A CA 1
ATOM 2361 C C . THR A 1 299 ? 0.035 -21.047 -10.281 1 98.62 299 THR A C 1
ATOM 2363 O O . THR A 1 299 ? -0.426 -21.906 -9.531 1 98.62 299 THR A O 1
ATOM 2366 N N . ASN A 1 300 ? 1.316 -20.906 -10.57 1 98.75 300 ASN A N 1
ATOM 2367 C CA . ASN A 1 300 ? 2.32 -21.594 -9.766 1 98.75 300 ASN A CA 1
ATOM 2368 C C . ASN A 1 300 ? 2.578 -20.859 -8.453 1 98.75 300 ASN A C 1
ATOM 2370 O O . ASN A 1 300 ? 2.645 -19.625 -8.43 1 98.75 300 ASN A O 1
ATOM 2374 N N . MET A 1 301 ? 2.633 -21.609 -7.34 1 98 301 MET A N 1
ATOM 2375 C CA . MET A 1 301 ? 2.656 -21.016 -6.008 1 98 301 MET A CA 1
ATOM 2376 C C . MET A 1 301 ? 3.732 -21.672 -5.141 1 98 301 MET A C 1
ATOM 2378 O O . MET A 1 301 ? 4.145 -22.797 -5.398 1 98 301 MET A O 1
ATOM 2382 N N . GLY A 1 302 ? 4.172 -20.938 -4.168 1 97.06 302 GLY A N 1
ATOM 2383 C CA . GLY A 1 302 ? 5.098 -21.469 -3.182 1 97.06 302 GLY A CA 1
ATOM 2384 C C . GLY A 1 302 ? 4.43 -22.391 -2.176 1 97.06 302 GLY A C 1
ATOM 2385 O O . GLY A 1 302 ? 3.248 -22.719 -2.311 1 97.06 302 GLY A O 1
ATOM 2386 N N . VAL A 1 303 ? 5.207 -22.766 -1.146 1 95.44 303 VAL A N 1
ATOM 2387 C CA . VAL A 1 303 ? 4.781 -23.75 -0.156 1 95.44 303 VAL A CA 1
ATOM 2388 C C . VAL A 1 303 ? 3.658 -23.156 0.699 1 95.44 303 VAL A C 1
ATOM 2390 O O . VAL A 1 303 ? 2.766 -23.891 1.143 1 95.44 303 VAL A O 1
ATOM 2393 N N . PHE A 1 304 ? 3.674 -21.875 0.892 1 95.19 304 PHE A N 1
ATOM 2394 C CA . PHE A 1 304 ? 2.648 -21.219 1.691 1 95.19 304 PHE A CA 1
ATOM 2395 C C . PHE A 1 304 ? 1.472 -20.781 0.82 1 95.19 304 PHE A C 1
ATOM 2397 O O . PHE A 1 304 ? 0.718 -19.875 1.183 1 95.19 304 PHE A O 1
ATOM 2404 N N . PHE A 1 305 ? 1.403 -21.375 -0.374 1 95 305 PHE A N 1
ATOM 2405 C CA . PHE A 1 305 ? 0.285 -21.234 -1.299 1 95 305 PHE A CA 1
ATOM 2406 C C . PHE A 1 305 ? 0.187 -19.797 -1.81 1 95 305 PHE A C 1
ATOM 2408 O O . PHE A 1 305 ? -0.909 -19.312 -2.088 1 95 305 PHE A O 1
ATOM 2415 N N . ASN A 1 306 ? 1.273 -19.078 -1.8 1 96.62 306 ASN A N 1
ATOM 2416 C CA . ASN A 1 306 ? 1.398 -17.734 -2.346 1 96.62 306 ASN A CA 1
ATOM 2417 C C . ASN A 1 306 ? 1.881 -17.75 -3.793 1 96.62 306 ASN A C 1
ATOM 2419 O O . ASN A 1 306 ? 2.832 -18.469 -4.125 1 96.62 306 ASN A O 1
ATOM 2423 N N . SER A 1 307 ? 1.236 -17 -4.676 1 98.31 307 SER A N 1
ATOM 2424 C CA . SER A 1 307 ? 1.678 -16.953 -6.066 1 98.31 307 SER A CA 1
ATOM 2425 C C . SER A 1 307 ? 3.156 -16.594 -6.164 1 98.31 307 SER A C 1
ATOM 2427 O O . SER A 1 307 ? 3.658 -15.781 -5.379 1 98.31 307 SER A O 1
ATOM 2429 N N . MET A 1 308 ? 3.816 -17.188 -7.094 1 98.38 308 MET A N 1
ATOM 2430 C CA . MET A 1 308 ? 5.223 -16.875 -7.336 1 98.38 308 MET A CA 1
ATOM 2431 C C . MET A 1 308 ? 5.375 -15.539 -8.047 1 98.38 308 MET A C 1
ATOM 2433 O O . MET A 1 308 ? 4.414 -14.773 -8.148 1 98.38 308 MET A O 1
ATOM 2437 N N . ASP A 1 309 ? 6.551 -15.109 -8.359 1 97.75 309 ASP A N 1
ATOM 2438 C CA . ASP A 1 309 ? 6.859 -13.805 -8.93 1 97.75 309 ASP A CA 1
ATOM 2439 C C . ASP A 1 309 ? 6.273 -13.672 -10.336 1 97.75 309 ASP A C 1
ATOM 2441 O O . ASP A 1 309 ? 6.988 -13.805 -11.328 1 97.75 309 ASP A O 1
ATOM 2445 N N . TYR A 1 310 ? 5.059 -13.289 -10.398 1 98.38 310 TYR A N 1
ATOM 2446 C CA . TYR A 1 310 ? 4.371 -13.211 -11.68 1 98.38 310 TYR A CA 1
ATOM 2447 C C . TYR A 1 310 ? 4.664 -11.891 -12.383 1 98.38 310 TYR A C 1
ATOM 2449 O O . TYR A 1 310 ? 4.285 -11.695 -13.539 1 98.38 310 TYR A O 1
ATOM 2457 N N . LEU A 1 311 ? 5.328 -10.977 -11.719 1 97.56 311 LEU A N 1
ATOM 2458 C CA . LEU A 1 311 ? 5.703 -9.719 -12.359 1 97.56 311 LEU A CA 1
ATOM 2459 C C . LEU A 1 311 ? 6.746 -9.945 -13.445 1 97.56 311 LEU A C 1
ATOM 2461 O O . LEU A 1 311 ? 6.699 -9.312 -14.5 1 97.56 311 LEU A O 1
ATOM 2465 N N . TYR A 1 312 ? 7.645 -10.914 -13.234 1 97.31 312 TYR A N 1
ATOM 2466 C CA . TYR A 1 312 ? 8.766 -11.047 -14.148 1 97.31 312 TYR A CA 1
ATOM 2467 C C . TYR A 1 312 ? 8.812 -12.438 -14.766 1 97.31 312 TYR A C 1
ATOM 2469 O O . TYR A 1 312 ? 9.406 -12.641 -15.828 1 97.31 312 TYR A O 1
ATOM 2477 N N . ARG A 1 313 ? 8.219 -13.422 -14.094 1 98.12 313 ARG A N 1
ATOM 2478 C CA . ARG A 1 313 ? 8.453 -14.812 -14.469 1 98.12 313 ARG A CA 1
ATOM 2479 C C . ARG A 1 313 ? 7.188 -15.461 -15.008 1 98.12 313 ARG A C 1
ATOM 2481 O O . ARG A 1 313 ? 6.078 -15.086 -14.617 1 98.12 313 ARG A O 1
ATOM 2488 N N . PRO A 1 314 ? 7.387 -16.422 -15.922 1 98.44 314 PRO A N 1
ATOM 2489 C CA . PRO A 1 314 ? 6.227 -17.172 -16.406 1 98.44 314 PRO A CA 1
ATOM 2490 C C . PRO A 1 314 ? 5.727 -18.203 -15.391 1 98.44 314 PRO A C 1
ATOM 2492 O O . PRO A 1 314 ? 5.969 -19.406 -15.555 1 98.44 314 PRO A O 1
ATOM 2495 N N . VAL A 1 315 ? 4.945 -17.75 -14.477 1 98.81 315 VAL A N 1
ATOM 2496 C CA . VAL A 1 315 ? 4.461 -18.609 -13.398 1 98.81 315 VAL A CA 1
ATOM 2497 C C . VAL A 1 315 ? 2.941 -18.719 -13.469 1 98.81 315 VAL A C 1
ATOM 2499 O O . VAL A 1 315 ? 2.311 -19.281 -12.578 1 98.81 315 VAL A O 1
ATOM 2502 N N . SER A 1 316 ? 2.34 -18.188 -14.484 1 98.69 316 SER A N 1
ATOM 2503 C CA . SER A 1 316 ? 0.896 -18.266 -14.68 1 98.69 316 SER A CA 1
ATOM 2504 C C . SER A 1 316 ? 0.538 -18.25 -16.156 1 98.69 316 SER A C 1
ATOM 2506 O O . SER A 1 316 ? 1.279 -17.703 -16.984 1 98.69 316 SER A O 1
ATOM 2508 N N . TYR A 1 317 ? -0.564 -18.844 -16.469 1 98.69 317 TYR A N 1
ATOM 2509 C CA . TYR A 1 317 ? -1.031 -18.906 -17.859 1 98.69 317 TYR A CA 1
ATOM 2510 C C . TYR A 1 317 ? -2.549 -18.781 -17.922 1 98.69 317 TYR A C 1
ATOM 2512 O O . TYR A 1 317 ? -3.256 -19.203 -17 1 98.69 317 TYR A O 1
ATOM 2520 N N . THR A 1 318 ? -3.014 -18.219 -18.922 1 98.56 318 THR A N 1
ATOM 2521 C CA . THR A 1 318 ? -4.406 -18.109 -19.344 1 98.56 318 THR A CA 1
ATOM 2522 C C . THR A 1 318 ? -4.551 -18.469 -20.812 1 98.56 318 THR A C 1
ATOM 2524 O O . THR A 1 318 ? -3.555 -18.656 -21.516 1 98.56 318 THR A O 1
ATOM 2527 N N . PRO A 1 319 ? -5.762 -18.547 -21.312 1 98.06 319 PRO A N 1
ATOM 2528 C CA . PRO A 1 319 ? -5.949 -19 -22.703 1 98.06 319 PRO A CA 1
ATOM 2529 C C . PRO A 1 319 ? -5.199 -18.141 -23.703 1 98.06 319 PRO A C 1
ATOM 2531 O O . PRO A 1 319 ? -4.559 -18.672 -24.625 1 98.06 319 PRO A O 1
ATOM 2534 N N . SER A 1 320 ? -5.188 -16.859 -23.578 1 97.88 320 SER A N 1
ATOM 2535 C CA . SER A 1 320 ? -4.594 -15.961 -24.578 1 97.88 320 SER A CA 1
ATOM 2536 C C . SER A 1 320 ? -3.072 -16.031 -24.547 1 97.88 320 SER A C 1
ATOM 2538 O O . SER A 1 320 ? -2.406 -15.594 -25.484 1 97.88 320 SER A O 1
ATOM 2540 N N . ARG A 1 321 ? -2.529 -16.625 -23.5 1 97.75 321 ARG A N 1
ATOM 2541 C CA . ARG A 1 321 ? -1.085 -16.578 -23.297 1 97.75 321 ARG A CA 1
ATOM 2542 C C . ARG A 1 321 ? -0.467 -17.969 -23.422 1 97.75 321 ARG A C 1
ATOM 2544 O O . ARG A 1 321 ? 0.702 -18.156 -23.078 1 97.75 321 ARG A O 1
ATOM 2551 N N . THR A 1 322 ? -1.256 -18.891 -23.828 1 97.88 322 THR A N 1
ATOM 2552 C CA . THR A 1 322 ? -0.808 -20.266 -24 1 97.88 322 THR A CA 1
ATOM 2553 C C . THR A 1 322 ? -0.814 -20.656 -25.484 1 97.88 322 THR A C 1
ATOM 2555 O O . THR A 1 322 ? -1.6 -20.125 -26.266 1 97.88 322 THR A O 1
ATOM 2558 N N . THR A 1 323 ? 0.077 -21.531 -25.859 1 98.38 323 THR A N 1
ATOM 2559 C CA . THR A 1 323 ? 0.025 -22.125 -27.188 1 98.38 323 THR A CA 1
ATOM 2560 C C . THR A 1 323 ? -0.554 -23.547 -27.109 1 98.38 323 THR A C 1
ATOM 2562 O O . THR A 1 323 ? -0.343 -24.266 -26.141 1 98.38 323 THR A O 1
ATOM 2565 N N . VAL A 1 324 ? -1.235 -23.891 -28.141 1 98.44 324 VAL A N 1
ATOM 2566 C CA . VAL A 1 324 ? -1.863 -25.203 -28.281 1 98.44 324 VAL A CA 1
ATOM 2567 C C . VAL A 1 324 ? -1.098 -26.047 -29.312 1 98.44 324 VAL A C 1
ATOM 2569 O O . VAL A 1 324 ? -0.783 -25.562 -30.391 1 98.44 324 VAL A O 1
ATOM 2572 N N . ASP A 1 325 ? -0.771 -27.281 -28.906 1 98.06 325 ASP A N 1
ATOM 2573 C CA . ASP A 1 325 ? -0.09 -28.172 -29.844 1 98.06 325 ASP A CA 1
ATOM 2574 C C . ASP A 1 325 ? -1.037 -28.641 -30.953 1 98.06 325 ASP A C 1
ATOM 2576 O O . ASP A 1 325 ? -2.254 -28.469 -30.844 1 98.06 325 ASP A O 1
ATOM 2580 N N . GLY A 1 326 ? -0.458 -29.234 -31.969 1 97.69 326 GLY A N 1
ATOM 2581 C CA . GLY A 1 326 ? -1.212 -29.625 -33.156 1 97.69 326 GLY A CA 1
ATOM 2582 C C . GLY A 1 326 ? -2.305 -30.625 -32.844 1 97.69 326 GLY A C 1
ATOM 2583 O O . GLY A 1 326 ? -3.293 -30.719 -33.594 1 97.69 326 GLY A O 1
ATOM 2584 N N . ASP A 1 327 ? -2.225 -31.406 -31.828 1 97.62 327 ASP A N 1
ATOM 2585 C CA . ASP A 1 327 ? -3.225 -32.406 -31.469 1 97.62 327 ASP A CA 1
ATOM 2586 C C . ASP A 1 327 ? -4.344 -31.797 -30.641 1 97.62 327 ASP A C 1
ATOM 2588 O O . ASP A 1 327 ? -5.188 -32.531 -30.094 1 97.62 327 ASP A O 1
ATOM 2592 N N . GLY A 1 328 ? -4.277 -30.469 -30.406 1 97.75 328 GLY A N 1
ATOM 2593 C CA . GLY A 1 328 ? -5.336 -29.781 -29.688 1 97.75 328 GLY A CA 1
ATOM 2594 C C . GLY A 1 328 ? -5.117 -29.719 -28.188 1 97.75 328 GLY A C 1
ATOM 2595 O O . GLY A 1 328 ? -5.969 -29.234 -27.453 1 97.75 328 GLY A O 1
ATOM 2596 N N . ARG A 1 329 ? -4.012 -30.203 -27.719 1 97.81 329 ARG A N 1
ATOM 2597 C CA . ARG A 1 329 ? -3.729 -30.234 -26.281 1 97.81 329 ARG A CA 1
ATOM 2598 C C . ARG A 1 329 ? -2.803 -29.078 -25.891 1 97.81 329 ARG A C 1
ATOM 2600 O O . ARG A 1 329 ? -2.049 -28.578 -26.734 1 97.81 329 ARG A O 1
ATOM 2607 N N . ILE A 1 330 ? -2.953 -28.641 -24.719 1 98.56 330 ILE A N 1
ATOM 2608 C CA . ILE A 1 330 ? -2.033 -27.688 -24.094 1 98.56 330 ILE A CA 1
ATOM 2609 C C . ILE A 1 330 ? -1.08 -28.438 -23.172 1 98.56 330 ILE A C 1
ATOM 2611 O O . ILE A 1 330 ? -1.503 -29.297 -22.406 1 98.56 330 ILE A O 1
ATOM 2615 N N . ARG A 1 331 ? 0.14 -28.188 -23.344 1 98.75 331 ARG A N 1
ATOM 2616 C CA . ARG A 1 331 ? 1.138 -28.766 -22.438 1 98.75 331 ARG A CA 1
ATOM 2617 C C . ARG A 1 331 ? 1.965 -27.672 -21.766 1 98.75 331 ARG A C 1
ATOM 2619 O O . ARG A 1 331 ? 2.756 -27 -22.422 1 98.75 331 ARG A O 1
ATOM 2626 N N . LEU A 1 332 ? 1.758 -27.5 -20.484 1 98.81 332 LEU A N 1
ATOM 2627 C CA . LEU A 1 332 ? 2.623 -26.672 -19.656 1 98.81 332 LEU A CA 1
ATOM 2628 C C . LEU A 1 332 ? 3.793 -27.484 -19.109 1 98.81 332 LEU A C 1
ATOM 2630 O O . LEU A 1 332 ? 3.609 -28.625 -18.656 1 98.81 332 LEU A O 1
ATOM 2634 N N . VAL A 1 333 ? 4.953 -26.922 -19.219 1 98.88 333 VAL A N 1
ATOM 2635 C CA . VAL A 1 333 ? 6.141 -27.609 -18.75 1 98.88 333 VAL A CA 1
ATOM 2636 C C . VAL A 1 333 ? 6.715 -26.891 -17.531 1 98.88 333 VAL A C 1
ATOM 2638 O O . VAL A 1 333 ? 7.266 -25.797 -17.641 1 98.88 333 VAL A O 1
ATOM 2641 N N . MET A 1 334 ? 6.598 -27.484 -16.391 1 98.81 334 MET A N 1
ATOM 2642 C CA . MET A 1 334 ? 7.223 -26.953 -15.18 1 98.81 334 MET A CA 1
ATOM 2643 C C . MET A 1 334 ? 8.656 -27.453 -15.047 1 98.81 334 MET A C 1
ATOM 2645 O O . MET A 1 334 ? 8.906 -28.672 -15.055 1 98.81 334 MET A O 1
ATOM 2649 N N . ALA A 1 335 ? 9.547 -26.578 -14.984 1 98.62 335 ALA A N 1
ATOM 2650 C CA . ALA A 1 335 ? 10.961 -26.938 -14.906 1 98.62 335 ALA A CA 1
ATOM 2651 C C . ALA A 1 335 ? 11.758 -25.859 -14.172 1 98.62 335 ALA A C 1
ATOM 2653 O O . ALA A 1 335 ? 11.367 -24.703 -14.156 1 98.62 335 ALA A O 1
ATOM 2654 N N . HIS A 1 336 ? 12.875 -26.266 -13.578 1 97.88 336 HIS A N 1
ATOM 2655 C CA . HIS A 1 336 ? 13.727 -25.359 -12.828 1 97.88 336 HIS A CA 1
ATOM 2656 C C . HIS A 1 336 ? 14.492 -24.422 -13.766 1 97.88 336 HIS A C 1
ATOM 2658 O O . HIS A 1 336 ? 14.734 -23.25 -13.43 1 97.88 336 HIS A O 1
ATOM 2664 N N . ARG A 1 337 ? 14.836 -24.906 -14.844 1 96.5 337 ARG A N 1
ATOM 2665 C CA . ARG A 1 337 ? 15.547 -24.156 -15.883 1 96.5 337 ARG A CA 1
ATOM 2666 C C . ARG A 1 337 ? 14.695 -24.031 -17.141 1 96.5 337 ARG A C 1
ATOM 2668 O O . ARG A 1 337 ? 13.938 -24.938 -17.469 1 96.5 337 ARG A O 1
ATOM 2675 N N . ASP A 1 338 ? 14.898 -22.938 -17.828 1 97.19 338 ASP A N 1
ATOM 2676 C CA . ASP A 1 338 ? 14.125 -22.703 -19.047 1 97.19 338 ASP A CA 1
ATOM 2677 C C . ASP A 1 338 ? 14.398 -23.781 -20.078 1 97.19 338 ASP A C 1
ATOM 2679 O O . ASP A 1 338 ? 15.508 -23.891 -20.609 1 97.19 338 ASP A O 1
ATOM 2683 N N . PRO A 1 339 ? 13.43 -24.562 -20.406 1 97.5 339 PRO A N 1
ATOM 2684 C CA . PRO A 1 339 ? 13.633 -25.641 -21.375 1 97.5 339 PRO A CA 1
ATOM 2685 C C . PRO A 1 339 ? 13.5 -25.172 -22.812 1 97.5 339 PRO A C 1
ATOM 2687 O O . PRO A 1 339 ? 13.641 -25.969 -23.75 1 97.5 339 PRO A O 1
ATOM 2690 N N . GLY A 1 340 ? 13.109 -23.875 -22.984 1 97.75 340 GLY A N 1
ATOM 2691 C CA . GLY A 1 340 ? 13.008 -23.328 -24.312 1 97.75 340 GLY A CA 1
ATOM 2692 C C . GLY A 1 340 ? 11.633 -23.5 -24.938 1 97.75 340 GLY A C 1
ATOM 2693 O O . GLY A 1 340 ? 11.438 -23.203 -26.125 1 97.75 340 GLY A O 1
ATOM 2694 N N . VAL A 1 341 ? 10.719 -24.062 -24.219 1 98.5 341 VAL A N 1
ATOM 2695 C CA . VAL A 1 341 ? 9.359 -24.172 -24.719 1 98.5 341 VAL A CA 1
ATOM 2696 C C . VAL A 1 341 ? 8.57 -22.906 -24.375 1 98.5 341 VAL A C 1
ATOM 2698 O O . VAL A 1 341 ? 8.859 -22.25 -23.359 1 98.5 341 VAL A O 1
ATOM 2701 N N . HIS A 1 342 ? 7.574 -22.531 -25.156 1 98.62 342 HIS A N 1
ATOM 2702 C CA . HIS A 1 342 ? 6.754 -21.359 -24.922 1 98.62 342 HIS A CA 1
ATOM 2703 C C . HIS A 1 342 ? 6.016 -21.453 -23.594 1 98.62 342 HIS A C 1
ATOM 2705 O O . HIS A 1 342 ? 6.035 -20.5 -22.797 1 98.62 342 HIS A O 1
ATOM 2711 N N . ASN A 1 343 ? 5.352 -22.578 -23.328 1 98.81 343 ASN A N 1
ATOM 2712 C CA . ASN A 1 343 ? 4.516 -22.797 -22.156 1 98.81 343 ASN A CA 1
ATOM 2713 C C . ASN A 1 343 ? 5.34 -23.266 -20.953 1 98.81 343 ASN A C 1
ATOM 2715 O O . ASN A 1 343 ? 4.98 -24.234 -20.297 1 98.81 343 ASN A O 1
ATOM 2719 N N . TRP A 1 344 ? 6.352 -22.578 -20.625 1 98.81 344 TRP A N 1
ATOM 2720 C CA . TRP A 1 344 ? 7.211 -22.875 -19.484 1 98.81 344 TRP A CA 1
ATOM 2721 C C . TRP A 1 344 ? 6.613 -22.328 -18.188 1 98.81 344 TRP A C 1
ATOM 2723 O O . TRP A 1 344 ? 6.211 -21.156 -18.125 1 98.81 344 TRP A O 1
ATOM 2733 N N . LEU A 1 345 ? 6.465 -23.172 -17.156 1 98.75 345 LEU A N 1
ATOM 2734 C CA . LEU A 1 345 ? 6.148 -22.766 -15.797 1 98.75 345 LEU A CA 1
ATOM 2735 C C . LEU A 1 345 ? 7.402 -22.766 -14.922 1 98.75 345 LEU A C 1
ATOM 2737 O O . LEU A 1 345 ? 7.898 -23.828 -14.539 1 98.75 345 LEU A O 1
ATOM 2741 N N . ASP A 1 346 ? 7.859 -21.594 -14.625 1 98.62 346 ASP A N 1
ATOM 2742 C CA . ASP A 1 346 ? 9.07 -21.406 -13.836 1 98.62 346 ASP A CA 1
ATOM 2743 C C . ASP A 1 346 ? 8.852 -21.797 -12.383 1 98.62 346 ASP A C 1
ATOM 2745 O O . ASP A 1 346 ? 7.863 -21.391 -11.766 1 98.62 346 ASP A O 1
ATOM 2749 N N . THR A 1 347 ? 9.734 -22.594 -11.836 1 98.5 347 THR A N 1
ATOM 2750 C CA . THR A 1 347 ? 9.625 -23.031 -10.453 1 98.5 347 THR A CA 1
ATOM 2751 C C . THR A 1 347 ? 10.344 -22.047 -9.523 1 98.5 347 THR A C 1
ATOM 2753 O O . THR A 1 347 ? 10.234 -22.156 -8.297 1 98.5 347 THR A O 1
ATOM 2756 N N . GLN A 1 348 ? 11.109 -21.156 -10.055 1 97 348 GLN A N 1
ATOM 2757 C CA . GLN A 1 348 ? 11.938 -20.188 -9.336 1 97 348 GLN A CA 1
ATOM 2758 C C . GLN A 1 348 ? 12.992 -20.906 -8.492 1 97 348 GLN A C 1
ATOM 2760 O O . GLN A 1 348 ? 13.406 -20.391 -7.445 1 97 348 GLN A O 1
ATOM 2765 N N . GLY A 1 349 ? 13.266 -22.141 -8.914 1 96.06 349 GLY A N 1
ATOM 2766 C CA . GLY A 1 349 ? 14.273 -22.891 -8.188 1 96.06 349 GLY A CA 1
ATOM 2767 C C . GLY A 1 349 ? 13.727 -23.562 -6.934 1 96.06 349 GLY A C 1
ATOM 2768 O O . GLY A 1 349 ? 14.469 -24.203 -6.188 1 96.06 349 GLY A O 1
ATOM 2769 N N . PHE A 1 350 ? 12.492 -23.438 -6.633 1 97.81 350 PHE A N 1
ATOM 2770 C CA . PHE A 1 350 ? 11.883 -24.156 -5.512 1 97.81 350 PHE A CA 1
ATOM 2771 C C . PHE A 1 350 ? 11.844 -25.656 -5.785 1 97.81 350 PHE A C 1
ATOM 2773 O O . PHE A 1 350 ? 11.656 -26.078 -6.926 1 97.81 350 PHE A O 1
ATOM 2780 N N . GLU A 1 351 ? 11.93 -26.391 -4.711 1 96.06 351 GLU A N 1
ATOM 2781 C CA . GLU A 1 351 ? 11.898 -27.844 -4.844 1 96.06 351 GLU A CA 1
ATOM 2782 C C . GLU A 1 351 ? 10.469 -28.375 -4.809 1 96.06 351 GLU A C 1
ATOM 2784 O O . GLU A 1 351 ? 10.211 -29.5 -5.238 1 96.06 351 GLU A O 1
ATOM 2789 N N . ARG A 1 352 ? 9.633 -27.656 -4.211 1 96.19 352 ARG A N 1
ATOM 2790 C CA . ARG A 1 352 ? 8.227 -28.031 -4.145 1 96.19 352 ARG A CA 1
ATOM 2791 C C . ARG A 1 352 ? 7.328 -26.812 -4.031 1 96.19 352 ARG A C 1
ATOM 2793 O O . ARG A 1 352 ? 7.797 -25.719 -3.68 1 96.19 352 ARG A O 1
ATOM 2800 N N . GLY A 1 353 ? 6.121 -26.922 -4.309 1 97.31 353 GLY A N 1
ATOM 2801 C CA . GLY A 1 353 ? 5.117 -25.875 -4.293 1 97.31 353 GLY A CA 1
ATOM 2802 C C . GLY A 1 353 ? 3.73 -26.359 -4.656 1 97.31 353 GLY A C 1
ATOM 2803 O O . GLY A 1 353 ? 3.379 -27.516 -4.375 1 97.31 353 GLY A O 1
ATOM 2804 N N . ASN A 1 354 ? 2.949 -25.453 -5.062 1 97.19 354 ASN A N 1
ATOM 2805 C CA . ASN A 1 354 ? 1.577 -25.734 -5.461 1 97.19 354 ASN A CA 1
ATOM 2806 C C . ASN A 1 354 ? 1.266 -25.172 -6.848 1 97.19 354 ASN A C 1
ATOM 2808 O O . ASN A 1 354 ? 1.81 -24.141 -7.242 1 97.19 354 ASN A O 1
ATOM 2812 N N . LEU A 1 355 ? 0.5 -25.891 -7.602 1 98 355 LEU A N 1
ATOM 2813 C CA . LEU A 1 355 ? -0.047 -25.406 -8.867 1 98 355 LEU A CA 1
ATOM 2814 C C . LEU A 1 355 ? -1.57 -25.469 -8.859 1 98 355 LEU A C 1
ATOM 2816 O O . LEU A 1 355 ? -2.152 -26.547 -8.68 1 98 355 LEU A O 1
ATOM 2820 N N . THR A 1 356 ? -2.193 -24.328 -9.078 1 96.94 356 THR A N 1
ATOM 2821 C CA . THR A 1 356 ? -3.65 -24.281 -8.992 1 96.94 356 THR A CA 1
ATOM 2822 C C . THR A 1 356 ? -4.262 -23.938 -10.352 1 96.94 356 THR A C 1
ATOM 2824 O O . THR A 1 356 ? -3.844 -22.984 -11.008 1 96.94 356 THR A O 1
ATOM 2827 N N . TYR A 1 357 ? -5.168 -24.797 -10.797 1 96.31 357 TYR A N 1
ATOM 2828 C CA . TYR A 1 357 ? -6.039 -24.578 -11.945 1 96.31 357 TYR A CA 1
ATOM 2829 C C . TYR A 1 357 ? -7.395 -24.031 -11.508 1 96.31 357 TYR A C 1
ATOM 2831 O O . TYR A 1 357 ? -8.039 -24.594 -10.625 1 96.31 357 TYR A O 1
ATOM 2839 N N . ARG A 1 358 ? -7.766 -22.859 -12.086 1 95.5 358 ARG A N 1
ATOM 2840 C CA . ARG A 1 358 ? -9.086 -22.297 -11.844 1 95.5 358 ARG A CA 1
ATOM 2841 C C . ARG A 1 358 ? -9.867 -22.156 -13.148 1 95.5 358 ARG A C 1
ATOM 2843 O O . ARG A 1 358 ? -9.422 -21.484 -14.078 1 95.5 358 ARG A O 1
ATOM 2850 N N . HIS A 1 359 ? -11.039 -22.75 -13.172 1 94.06 359 HIS A N 1
ATOM 2851 C CA . HIS A 1 359 ? -11.969 -22.531 -14.281 1 94.06 359 HIS A CA 1
ATOM 2852 C C . HIS A 1 359 ? -12.969 -21.438 -13.961 1 94.06 359 HIS A C 1
ATOM 2854 O O . HIS A 1 359 ? -13.711 -21.531 -12.977 1 94.06 359 HIS A O 1
ATOM 2860 N N . MET A 1 360 ? -13.25 -20.312 -14.656 1 89.31 360 MET A N 1
ATOM 2861 C CA . MET A 1 360 ? -14 -19.125 -14.25 1 89.31 360 MET A CA 1
ATOM 2862 C C . MET A 1 360 ? -15.25 -18.953 -15.109 1 89.31 360 MET A C 1
ATOM 2864 O O . MET A 1 360 ? -16.312 -18.578 -14.602 1 89.31 360 MET A O 1
ATOM 2868 N N . LEU A 1 361 ? -15.227 -19.141 -16.391 1 88.81 361 LEU A N 1
ATOM 2869 C CA . LEU A 1 361 ? -16.312 -18.734 -17.281 1 88.81 361 LEU A CA 1
ATOM 2870 C C . LEU A 1 361 ? -16.812 -19.906 -18.094 1 88.81 361 LEU A C 1
ATOM 2872 O O . LEU A 1 361 ? -17.234 -20.938 -17.547 1 88.81 361 LEU A O 1
ATOM 2876 N N . GLU A 1 362 ? -17 -19.656 -19.297 1 87.81 362 GLU A N 1
ATOM 2877 C CA . GLU A 1 362 ? -17.688 -20.609 -20.156 1 87.81 362 GLU A CA 1
ATOM 2878 C C . GLU A 1 362 ? -16.938 -21.938 -20.219 1 87.81 362 GLU A C 1
ATOM 2880 O O . GLU A 1 362 ? -15.734 -21.984 -19.953 1 87.81 362 GLU A O 1
ATOM 2885 N N . GLY A 1 363 ? -17.688 -22.984 -20.484 1 89.62 363 GLY A N 1
ATOM 2886 C CA . GLY A 1 363 ? -17.078 -24.297 -20.672 1 89.62 363 GLY A CA 1
ATOM 2887 C C . GLY A 1 363 ? -17.062 -25.125 -19.406 1 89.62 363 GLY A C 1
ATOM 2888 O O . GLY A 1 363 ? -17.859 -24.906 -18.5 1 89.62 363 GLY A O 1
ATOM 2889 N N . GLU A 1 364 ? -16.266 -26.219 -19.5 1 89.75 364 GLU A N 1
ATOM 2890 C CA . GLU A 1 364 ? -16.109 -27.141 -18.375 1 89.75 364 GLU A CA 1
ATOM 2891 C C . GLU A 1 364 ? -14.648 -27.281 -17.969 1 89.75 364 GLU A C 1
ATOM 2893 O O . GLU A 1 364 ? -13.75 -27.125 -18.797 1 89.75 364 GLU A O 1
ATOM 2898 N N . PRO A 1 365 ? -14.508 -27.516 -16.719 1 91.5 365 PRO A N 1
ATOM 2899 C CA . PRO A 1 365 ? -13.125 -27.734 -16.281 1 91.5 365 PRO A CA 1
ATOM 2900 C C . PRO A 1 365 ? -12.438 -28.859 -17.062 1 91.5 365 PRO A C 1
ATOM 2902 O O . PRO A 1 365 ? -13.078 -29.859 -17.406 1 91.5 365 PRO A O 1
ATOM 2905 N N . ALA A 1 366 ? -11.234 -28.719 -17.234 1 92.31 366 ALA A N 1
ATOM 2906 C CA . ALA A 1 366 ? -10.461 -29.719 -17.969 1 92.31 366 ALA A CA 1
ATOM 2907 C C . ALA A 1 366 ? -9.992 -30.844 -17.047 1 92.31 366 ALA A C 1
ATOM 2909 O O . ALA A 1 366 ? -9.812 -30.641 -15.844 1 92.31 366 ALA A O 1
ATOM 2910 N N . VAL A 1 367 ? -9.82 -31.953 -17.641 1 92.56 367 VAL A N 1
ATOM 2911 C CA . VAL A 1 367 ? -9.102 -33.031 -16.969 1 92.56 367 VAL A CA 1
ATOM 2912 C C . VAL A 1 367 ? -7.602 -32.812 -17.109 1 92.56 367 VAL A C 1
ATOM 2914 O O . VAL A 1 367 ? -7.082 -32.656 -18.203 1 92.56 367 VAL A O 1
ATOM 2917 N N . LEU A 1 368 ? -6.945 -32.844 -15.977 1 95.31 368 LEU A N 1
ATOM 2918 C CA . LEU A 1 368 ? -5.523 -32.5 -15.961 1 95.31 368 LEU A CA 1
ATOM 2919 C C . LEU A 1 368 ? -4.672 -33.75 -15.758 1 95.31 368 LEU A C 1
ATOM 2921 O O . LEU A 1 368 ? -4.844 -34.469 -14.766 1 95.31 368 LEU A O 1
ATOM 2925 N N . ASP A 1 369 ? -3.828 -34 -16.656 1 95.75 369 ASP A N 1
ATOM 2926 C CA . ASP A 1 369 ? -2.871 -35.094 -16.547 1 95.75 369 ASP A CA 1
ATOM 2927 C C . ASP A 1 369 ? -1.454 -34.562 -16.328 1 95.75 369 ASP A C 1
ATOM 2929 O O . ASP A 1 369 ? -1.116 -33.469 -16.781 1 95.75 369 ASP A O 1
ATOM 2933 N N . THR A 1 370 ? -0.682 -35.375 -15.648 1 97.75 370 THR A N 1
ATOM 2934 C CA . THR A 1 370 ? 0.692 -34.969 -15.391 1 97.75 370 THR A CA 1
ATOM 2935 C C . THR A 1 370 ? 1.663 -36.094 -15.672 1 97.75 370 THR A C 1
ATOM 2937 O O . THR A 1 370 ? 1.289 -37.281 -15.594 1 97.75 370 THR A O 1
ATOM 2940 N N . ARG A 1 371 ? 2.859 -35.719 -16.016 1 97.88 371 ARG A N 1
ATOM 2941 C CA . ARG A 1 371 ? 3.947 -36.688 -16.234 1 97.88 371 ARG A CA 1
ATOM 2942 C C . ARG A 1 371 ? 5.289 -36.062 -15.852 1 97.88 371 ARG A C 1
ATOM 2944 O O . ARG A 1 371 ? 5.633 -34.969 -16.297 1 97.88 371 ARG A O 1
ATOM 2951 N N . VAL A 1 372 ? 6.027 -36.75 -14.992 1 98.5 372 VAL A N 1
ATOM 2952 C CA . VAL A 1 372 ? 7.387 -36.312 -14.664 1 98.5 372 VAL A CA 1
ATOM 2953 C C . VAL A 1 372 ? 8.375 -36.938 -15.648 1 98.5 372 VAL A C 1
ATOM 2955 O O . VAL A 1 372 ? 8.297 -38.156 -15.938 1 98.5 372 VAL A O 1
ATOM 2958 N N . VAL A 1 373 ? 9.289 -36.188 -16.188 1 98.5 373 VAL A N 1
ATOM 2959 C CA . VAL A 1 373 ? 10.32 -36.688 -17.094 1 98.5 373 VAL A CA 1
ATOM 2960 C C . VAL A 1 373 ? 11.672 -36.094 -16.703 1 98.5 373 VAL A C 1
ATOM 2962 O O . VAL A 1 373 ? 11.734 -35.094 -15.961 1 98.5 373 VAL A O 1
ATOM 2965 N N . GLY A 1 374 ? 12.781 -36.719 -17.141 1 98.25 374 GLY A N 1
ATOM 2966 C CA . GLY A 1 374 ? 14.07 -36.062 -17.031 1 98.25 374 GLY A CA 1
ATOM 2967 C C . GLY A 1 374 ? 14.18 -34.812 -17.891 1 98.25 374 GLY A C 1
ATOM 2968 O O . GLY A 1 374 ? 13.68 -34.781 -19.016 1 98.25 374 GLY A O 1
ATOM 2969 N N . HIS A 1 375 ? 14.805 -33.844 -17.359 1 97.38 375 HIS A N 1
ATOM 2970 C CA . HIS A 1 375 ? 14.938 -32.594 -18.109 1 97.38 375 HIS A CA 1
ATOM 2971 C C . HIS A 1 375 ? 15.562 -32.812 -19.469 1 97.38 375 HIS A C 1
ATOM 2973 O O . HIS A 1 375 ? 15.148 -32.219 -20.469 1 97.38 375 HIS A O 1
ATOM 2979 N N . GLU A 1 376 ? 16.516 -33.75 -19.594 1 96.19 376 GLU A N 1
ATOM 2980 C CA . GLU A 1 376 ? 17.203 -34.031 -20.844 1 96.19 376 GLU A CA 1
ATOM 2981 C C . GLU A 1 376 ? 16.297 -34.781 -21.812 1 96.19 376 GLU A C 1
ATOM 2983 O O . GLU A 1 376 ? 16.562 -34.812 -23.016 1 96.19 376 GLU A O 1
ATOM 2988 N N . GLU A 1 377 ? 15.289 -35.406 -21.344 1 97.25 377 GLU A N 1
ATOM 2989 C CA . GLU A 1 377 ? 14.375 -36.188 -22.156 1 97.25 377 GLU A CA 1
ATOM 2990 C C . GLU A 1 377 ? 13.117 -35.406 -22.516 1 97.25 377 GLU A C 1
ATOM 2992 O O . GLU A 1 377 ? 12.227 -35.906 -23.188 1 97.25 377 GLU A O 1
ATOM 2997 N N . LEU A 1 378 ? 12.992 -34.25 -22.047 1 97.81 378 LEU A N 1
ATOM 2998 C CA . LEU A 1 378 ? 11.773 -33.438 -22.109 1 97.81 378 LEU A CA 1
ATOM 2999 C C . LEU A 1 378 ? 11.336 -33.25 -23.547 1 97.81 378 LEU A C 1
ATOM 3001 O O . LEU A 1 378 ? 10.164 -33.438 -23.891 1 97.81 378 LEU A O 1
ATOM 3005 N N . LEU A 1 379 ? 12.25 -32.844 -24.438 1 96.38 379 LEU A N 1
ATOM 3006 C CA . LEU A 1 379 ? 11.891 -32.531 -25.812 1 96.38 379 LEU A CA 1
ATOM 3007 C C . LEU A 1 379 ? 11.414 -33.75 -26.547 1 96.38 379 LEU A C 1
ATOM 3009 O O . LEU A 1 379 ? 10.562 -33.656 -27.438 1 96.38 379 LEU A O 1
ATOM 3013 N N . ASP A 1 380 ? 11.945 -34.938 -26.141 1 97.12 380 ASP A N 1
ATOM 3014 C CA . ASP A 1 380 ? 11.5 -36.188 -26.75 1 97.12 380 ASP A CA 1
ATOM 3015 C C . ASP A 1 380 ? 10.086 -36.531 -26.281 1 97.12 380 ASP A C 1
ATOM 3017 O O . ASP A 1 380 ? 9.352 -37.25 -26.984 1 97.12 380 ASP A O 1
ATOM 3021 N N . ALA A 1 381 ? 9.805 -36.062 -25.109 1 98.06 381 ALA A N 1
ATOM 3022 C CA . ALA A 1 381 ? 8.516 -36.375 -24.5 1 98.06 381 ALA A CA 1
ATOM 3023 C C . ALA A 1 381 ? 7.418 -35.469 -25.031 1 98.06 381 ALA A C 1
ATOM 3025 O O . ALA A 1 381 ? 6.23 -35.719 -24.812 1 98.06 381 ALA A O 1
ATOM 3026 N N . LEU A 1 382 ? 7.734 -34.438 -25.75 1 98.25 382 LEU A N 1
ATOM 3027 C CA . LEU A 1 382 ? 6.781 -33.469 -26.266 1 98.25 382 LEU A CA 1
ATOM 3028 C C . LEU A 1 382 ? 6.566 -33.656 -27.766 1 98.25 382 LEU A C 1
ATOM 3030 O O . LEU A 1 382 ? 7.438 -34.188 -28.453 1 98.25 382 LEU A O 1
ATOM 3034 N N . PRO A 1 383 ? 5.398 -33.25 -28.234 1 97.75 383 PRO A N 1
ATOM 3035 C CA . PRO A 1 383 ? 5.215 -33.281 -29.688 1 97.75 383 PRO A CA 1
ATOM 3036 C C . PRO A 1 383 ? 6.25 -32.438 -30.438 1 97.75 383 PRO A C 1
ATOM 3038 O O . PRO A 1 383 ? 6.715 -31.422 -29.922 1 97.75 383 PRO A O 1
ATOM 3041 N N . LYS A 1 384 ? 6.508 -32.812 -31.656 1 96.81 384 LYS A N 1
ATOM 3042 C CA . LYS A 1 384 ? 7.52 -32.156 -32.469 1 96.81 384 LYS A CA 1
ATOM 3043 C C . LYS A 1 384 ? 7.098 -30.719 -32.781 1 96.81 384 LYS A C 1
ATOM 3045 O O . LYS A 1 384 ? 7.945 -29.859 -33.031 1 96.81 384 LYS A O 1
ATOM 3050 N N . ASP A 1 385 ? 5.852 -30.469 -32.781 1 97.38 385 ASP A N 1
ATOM 3051 C CA . ASP A 1 385 ? 5.367 -29.156 -33.188 1 97.38 385 ASP A CA 1
ATOM 3052 C C . ASP A 1 385 ? 5.168 -28.25 -31.969 1 97.38 385 ASP A C 1
ATOM 3054 O O . ASP A 1 385 ? 4.562 -27.172 -32.094 1 97.38 385 ASP A O 1
ATOM 3058 N N . THR A 1 386 ? 5.625 -28.719 -30.812 1 98.19 386 THR A N 1
ATOM 3059 C CA . THR A 1 386 ? 5.594 -27.844 -29.641 1 98.19 386 THR A CA 1
ATOM 3060 C C . THR A 1 386 ? 6.316 -26.531 -29.938 1 98.19 386 THR A C 1
ATOM 3062 O O . THR A 1 386 ? 7.406 -26.531 -30.516 1 98.19 386 THR A O 1
ATOM 3065 N N . VAL A 1 387 ? 5.707 -25.438 -29.562 1 98.56 387 VAL A N 1
ATOM 3066 C CA . VAL A 1 387 ? 6.27 -24.125 -29.875 1 98.56 387 VAL A CA 1
ATOM 3067 C C . VAL A 1 387 ? 7.477 -23.859 -28.969 1 98.56 387 VAL A C 1
ATOM 3069 O O . VAL A 1 387 ? 7.367 -23.906 -27.75 1 98.56 387 VAL A O 1
ATOM 3072 N N . MET A 1 388 ? 8.594 -23.641 -29.562 1 98.44 388 MET A N 1
ATOM 3073 C CA . MET A 1 388 ? 9.836 -23.297 -28.875 1 98.44 388 MET A CA 1
ATOM 3074 C C . MET A 1 388 ? 10.039 -21.781 -28.859 1 98.44 388 MET A C 1
ATOM 3076 O O . MET A 1 388 ? 9.43 -21.062 -29.641 1 98.44 388 MET A O 1
ATOM 3080 N N . VAL A 1 389 ? 10.82 -21.312 -27.922 1 98.06 389 VAL A N 1
ATOM 3081 C CA . VAL A 1 389 ? 11.172 -19.891 -27.875 1 98.06 389 VAL A CA 1
ATOM 3082 C C . VAL A 1 389 ? 12.68 -19.75 -27.656 1 98.06 389 VAL A C 1
ATOM 3084 O O . VAL A 1 389 ? 13.281 -20.5 -26.891 1 98.06 389 VAL A O 1
ATOM 3087 N N . THR A 1 390 ? 13.32 -18.75 -28.266 1 97.62 390 THR A N 1
ATOM 3088 C CA . THR A 1 390 ? 14.719 -18.406 -28.062 1 97.62 390 THR A CA 1
ATOM 3089 C C . THR A 1 390 ? 14.898 -17.578 -26.781 1 97.62 390 THR A C 1
ATOM 3091 O O . THR A 1 390 ? 13.922 -17.062 -26.234 1 97.62 390 THR A O 1
ATOM 3094 N N . PRO A 1 391 ? 16.141 -17.484 -26.406 1 96.44 391 PRO A N 1
ATOM 3095 C CA . PRO A 1 391 ? 16.391 -16.625 -25.234 1 96.44 391 PRO A CA 1
ATOM 3096 C C . PRO A 1 391 ? 15.898 -15.188 -25.453 1 96.44 391 PRO A C 1
ATOM 3098 O O . PRO A 1 391 ? 15.367 -14.57 -24.531 1 96.44 391 PRO A O 1
ATOM 3101 N N . SER A 1 392 ? 16.094 -14.688 -26.656 1 96.56 392 SER A N 1
ATOM 3102 C CA . SER A 1 392 ? 15.625 -13.336 -26.953 1 96.56 392 SER A CA 1
ATOM 3103 C C . SER A 1 392 ? 14.109 -13.234 -26.875 1 96.56 392 SER A C 1
ATOM 3105 O O . SER A 1 392 ? 13.562 -12.258 -26.359 1 96.56 392 SER A O 1
ATOM 3107 N N . GLN A 1 393 ? 13.438 -14.234 -27.391 1 97.56 393 GLN A N 1
ATOM 3108 C CA . GLN A 1 393 ? 11.984 -14.266 -27.328 1 97.56 393 GLN A CA 1
ATOM 3109 C C . GLN A 1 393 ? 11.492 -14.391 -25.891 1 97.56 393 GLN A C 1
ATOM 3111 O O . GLN A 1 393 ? 10.453 -13.828 -25.531 1 97.56 393 GLN A O 1
ATOM 3116 N N . ARG A 1 394 ? 12.227 -15.133 -25.094 1 97.38 394 ARG A N 1
ATOM 3117 C CA . ARG A 1 394 ? 11.914 -15.258 -23.672 1 97.38 394 ARG A CA 1
ATOM 3118 C C . ARG A 1 394 ? 12.023 -13.906 -22.969 1 97.38 394 ARG A C 1
ATOM 3120 O O . ARG A 1 394 ? 11.172 -13.555 -22.156 1 97.38 394 ARG A O 1
ATOM 3127 N N . ALA A 1 395 ? 13.016 -13.125 -23.266 1 96.19 395 ALA A N 1
ATOM 3128 C CA . ALA A 1 395 ? 13.195 -11.789 -22.703 1 96.19 395 ALA A CA 1
ATOM 3129 C C . ALA A 1 395 ? 12.07 -10.859 -23.141 1 96.19 395 ALA A C 1
ATOM 3131 O O . ALA A 1 395 ? 11.57 -10.07 -22.328 1 96.19 395 ALA A O 1
ATOM 3132 N N . ASP A 1 396 ? 11.68 -11 -24.375 1 97 396 ASP A N 1
ATOM 3133 C CA . ASP A 1 396 ? 10.555 -10.203 -24.875 1 97 396 ASP A CA 1
ATOM 3134 C C . ASP A 1 396 ? 9.273 -10.531 -24.125 1 97 396 ASP A C 1
ATOM 3136 O O . ASP A 1 396 ? 8.508 -9.625 -23.781 1 97 396 ASP A O 1
ATOM 3140 N N . ALA A 1 397 ? 9.086 -11.789 -23.891 1 97.5 397 ALA A N 1
ATOM 3141 C CA . ALA A 1 397 ? 7.91 -12.227 -23.141 1 97.5 397 ALA A CA 1
ATOM 3142 C C . ALA A 1 397 ? 7.93 -11.68 -21.719 1 97.5 397 ALA A C 1
ATOM 3144 O O . ALA A 1 397 ? 6.883 -11.328 -21.156 1 97.5 397 ALA A O 1
ATOM 3145 N N . MET A 1 398 ? 9.07 -11.641 -21.109 1 97.25 398 MET A N 1
ATOM 3146 C CA . MET A 1 398 ? 9.219 -11.055 -19.781 1 97.25 398 MET A CA 1
ATOM 3147 C C . MET A 1 398 ? 8.781 -9.594 -19.781 1 97.25 398 MET A C 1
ATOM 3149 O O . MET A 1 398 ? 8.047 -9.164 -18.891 1 97.25 398 MET A O 1
ATOM 3153 N N . TRP A 1 399 ? 9.172 -8.875 -20.812 1 97.19 399 TRP A N 1
ATOM 3154 C CA . TRP A 1 399 ? 8.828 -7.461 -20.906 1 97.19 399 TRP A CA 1
ATOM 3155 C C . TRP A 1 399 ? 7.328 -7.277 -21.094 1 97.19 399 TRP A C 1
ATOM 3157 O O . TRP A 1 399 ? 6.723 -6.383 -20.516 1 97.19 399 TRP A O 1
ATOM 3167 N N . GLU A 1 400 ? 6.801 -8.094 -21.953 1 97.25 400 GLU A N 1
ATOM 3168 C CA . GLU A 1 400 ? 5.355 -8.039 -22.172 1 97.25 400 GLU A CA 1
ATOM 3169 C C . GLU A 1 400 ? 4.602 -8.297 -20.859 1 97.25 400 GLU A C 1
ATOM 3171 O O . GLU A 1 400 ? 3.654 -7.574 -20.531 1 97.25 400 GLU A O 1
ATOM 3176 N N . ARG A 1 401 ? 5.023 -9.266 -20.172 1 97.5 401 ARG A N 1
ATOM 3177 C CA . ARG A 1 401 ? 4.445 -9.586 -18.875 1 97.5 401 ARG A CA 1
ATOM 3178 C C . ARG A 1 401 ? 4.609 -8.422 -17.906 1 97.5 401 ARG A C 1
ATOM 3180 O O . ARG A 1 401 ? 3.643 -7.996 -17.266 1 97.5 401 ARG A O 1
ATOM 3187 N N . PHE A 1 402 ? 5.824 -7.945 -17.797 1 96.94 402 PHE A N 1
ATOM 3188 C CA . PHE A 1 402 ? 6.156 -6.852 -16.891 1 96.94 402 PHE A CA 1
ATOM 3189 C C . PHE A 1 402 ? 5.258 -5.648 -17.141 1 96.94 402 PHE A C 1
ATOM 3191 O O . PHE A 1 402 ? 4.641 -5.121 -16.203 1 96.94 402 PHE A O 1
ATOM 3198 N N . ARG A 1 403 ? 5.055 -5.293 -18.344 1 94.94 403 ARG A N 1
ATOM 3199 C CA . ARG A 1 403 ? 4.234 -4.145 -18.703 1 94.94 403 ARG A CA 1
ATOM 3200 C C . ARG A 1 403 ? 2.754 -4.438 -18.484 1 94.94 403 ARG A C 1
ATOM 3202 O O . ARG A 1 403 ? 2.01 -3.578 -18.016 1 94.94 403 ARG A O 1
ATOM 3209 N N . GLY A 1 404 ? 2.373 -5.633 -18.859 1 95.94 404 GLY A N 1
ATOM 3210 C CA . GLY A 1 404 ? 0.983 -6.02 -18.672 1 95.94 404 GLY A CA 1
ATOM 3211 C C . GLY A 1 404 ? 0.556 -6.043 -17.219 1 95.94 404 GLY A C 1
ATOM 3212 O O . GLY A 1 404 ? -0.521 -5.555 -16.875 1 95.94 404 GLY A O 1
ATOM 3213 N N . ILE A 1 405 ? 1.407 -6.613 -16.359 1 96.88 405 ILE A N 1
ATOM 3214 C CA . ILE A 1 405 ? 1.084 -6.719 -14.945 1 96.88 405 ILE A CA 1
ATOM 3215 C C . ILE A 1 405 ? 1.033 -5.324 -14.32 1 96.88 405 ILE A C 1
ATOM 3217 O O . ILE A 1 405 ? 0.12 -5.012 -13.555 1 96.88 405 ILE A O 1
ATOM 3221 N N . ARG A 1 406 ? 1.932 -4.473 -14.625 1 94.31 406 ARG A N 1
ATOM 3222 C CA . ARG A 1 406 ? 1.962 -3.121 -14.078 1 94.31 406 ARG A CA 1
ATOM 3223 C C . ARG A 1 406 ? 0.703 -2.348 -14.461 1 94.31 406 ARG A C 1
ATOM 3225 O O . ARG A 1 406 ? 0.248 -1.483 -13.711 1 94.31 406 ARG A O 1
ATOM 3232 N N . ARG A 1 407 ? 0.141 -2.635 -15.578 1 93.25 407 ARG A N 1
ATOM 3233 C CA . ARG A 1 407 ? -1.088 -1.986 -16.031 1 93.25 407 ARG A CA 1
ATOM 3234 C C . ARG A 1 407 ? -2.254 -2.326 -15.102 1 93.25 407 ARG A C 1
ATOM 3236 O O . ARG A 1 407 ? -3.174 -1.522 -14.93 1 93.25 407 ARG A O 1
ATOM 3243 N N . ARG A 1 408 ? -2.162 -3.48 -14.508 1 95.19 408 ARG A N 1
ATOM 3244 C CA . ARG A 1 408 ? -3.25 -3.951 -13.656 1 95.19 408 ARG A CA 1
ATOM 3245 C C . ARG A 1 408 ? -3.277 -3.197 -12.336 1 95.19 408 ARG A C 1
ATOM 3247 O O . ARG A 1 408 ? -4.289 -3.205 -11.633 1 95.19 408 ARG A O 1
ATOM 3254 N N . TYR A 1 409 ? -2.094 -2.635 -11.961 1 87.75 409 TYR A N 1
ATOM 3255 C CA . TYR A 1 409 ? -1.954 -1.976 -10.672 1 87.75 409 TYR A CA 1
ATOM 3256 C C . TYR A 1 409 ? -1.586 -0.507 -10.844 1 87.75 409 TYR A C 1
ATOM 3258 O O . TYR A 1 409 ? -0.439 -0.181 -11.156 1 87.75 409 TYR A O 1
ATOM 3266 N N . VAL A 1 410 ? -2.502 0.279 -11.234 1 66.75 410 VAL A N 1
ATOM 3267 C CA . VAL A 1 410 ? -2.201 1.68 -11.516 1 66.75 410 VAL A CA 1
ATOM 3268 C C . VAL A 1 410 ? -1.387 2.27 -10.367 1 66.75 410 VAL A C 1
ATOM 3270 O O . VAL A 1 410 ? -1.826 2.26 -9.211 1 66.75 410 VAL A O 1
ATOM 3273 N N . LEU A 1 411 ? -0.088 2.303 -10.562 1 56.94 411 LEU A N 1
ATOM 3274 C CA . LEU A 1 411 ? 0.783 2.975 -9.602 1 56.94 411 LEU A CA 1
ATOM 3275 C C . LEU A 1 411 ? 0.767 4.484 -9.82 1 56.94 411 LEU A C 1
ATOM 3277 O O . LEU A 1 411 ? 0.631 4.953 -10.953 1 56.94 411 LEU A O 1
ATOM 3281 N N . MET B 1 1 ? 9.039 -29.547 14.133 1 72.25 1 MET B N 1
ATOM 3282 C CA . MET B 1 1 ? 9.695 -28.391 13.547 1 72.25 1 MET B CA 1
ATOM 3283 C C . MET B 1 1 ? 11.023 -28.766 12.922 1 72.25 1 MET B C 1
ATOM 3285 O O . MET B 1 1 ? 11.758 -29.594 13.453 1 72.25 1 MET B O 1
ATOM 3289 N N . ALA B 1 2 ? 11.234 -28.312 11.68 1 83.25 2 ALA B N 1
ATOM 3290 C CA . ALA B 1 2 ? 12.422 -28.609 10.898 1 83.25 2 ALA B CA 1
ATOM 3291 C C . ALA B 1 2 ? 13.516 -27.578 11.125 1 83.25 2 ALA B C 1
ATOM 3293 O O . ALA B 1 2 ? 14.469 -27.469 10.352 1 83.25 2 ALA B O 1
ATOM 3294 N N . PHE B 1 3 ? 13.453 -26.844 12.195 1 91.06 3 PHE B N 1
ATOM 3295 C CA . PHE B 1 3 ? 14.484 -25.875 12.523 1 91.06 3 PHE B CA 1
ATOM 3296 C C . PHE B 1 3 ? 15.82 -26.562 12.773 1 91.06 3 PHE B C 1
ATOM 3298 O O . PHE B 1 3 ? 15.891 -27.547 13.5 1 91.06 3 PHE B O 1
ATOM 3305 N N . GLY B 1 4 ? 16.797 -26.016 12.211 1 92.44 4 GLY B N 1
ATOM 3306 C CA . GLY B 1 4 ? 18.125 -26.578 12.375 1 92.44 4 GLY B CA 1
ATOM 3307 C C . GLY B 1 4 ? 18.578 -27.406 11.18 1 92.44 4 GLY B C 1
ATOM 3308 O O . GLY B 1 4 ? 19.766 -27.688 11.031 1 92.44 4 GLY B O 1
ATOM 3309 N N . ASP B 1 5 ? 17.641 -27.734 10.32 1 92.75 5 ASP B N 1
ATOM 3310 C CA . ASP B 1 5 ? 17.953 -28.531 9.148 1 92.75 5 ASP B CA 1
ATOM 3311 C C . ASP B 1 5 ? 18.547 -27.672 8.031 1 92.75 5 ASP B C 1
ATOM 3313 O O . ASP B 1 5 ? 19.156 -28.203 7.102 1 92.75 5 ASP B O 1
ATOM 3317 N N . GLY B 1 6 ? 18.312 -26.406 8.07 1 94.25 6 GLY B N 1
ATOM 3318 C CA . GLY B 1 6 ? 18.844 -25.5 7.062 1 94.25 6 GLY B CA 1
ATOM 3319 C C . GLY B 1 6 ? 20.062 -24.719 7.531 1 94.25 6 GLY B C 1
ATOM 3320 O O . GLY B 1 6 ? 20.125 -24.281 8.68 1 94.25 6 GLY B O 1
ATOM 3321 N N . PRO B 1 7 ? 21 -24.5 6.699 1 95.75 7 PRO B N 1
ATOM 3322 C CA . PRO B 1 7 ? 22.234 -23.844 7.109 1 95.75 7 PRO B CA 1
ATOM 3323 C C . PRO B 1 7 ? 22.031 -22.391 7.535 1 95.75 7 PRO B C 1
ATOM 3325 O O . PRO B 1 7 ? 22.875 -21.812 8.219 1 95.75 7 PRO B O 1
ATOM 3328 N N . HIS B 1 8 ? 20.891 -21.797 7.184 1 97.12 8 HIS B N 1
ATOM 3329 C CA . HIS B 1 8 ? 20.688 -20.375 7.465 1 97.12 8 HIS B CA 1
ATOM 3330 C C . HIS B 1 8 ? 19.656 -20.188 8.57 1 97.12 8 HIS B C 1
ATOM 3332 O O . HIS B 1 8 ? 19.297 -19.047 8.898 1 97.12 8 HIS B O 1
ATOM 3338 N N . ASP B 1 9 ? 19.141 -21.25 9.102 1 97.81 9 ASP B N 1
ATOM 3339 C CA . ASP B 1 9 ? 18.031 -21.203 10.055 1 97.81 9 ASP B CA 1
ATOM 3340 C C . ASP B 1 9 ? 18.375 -20.328 11.258 1 97.81 9 ASP B C 1
ATOM 3342 O O . ASP B 1 9 ? 17.578 -19.469 11.648 1 97.81 9 ASP B O 1
ATOM 3346 N N . ALA B 1 10 ? 19.5 -20.547 11.828 1 98.06 10 ALA B N 1
ATOM 3347 C CA . ALA B 1 10 ? 19.906 -19.844 13.047 1 98.06 10 ALA B CA 1
ATOM 3348 C C . ALA B 1 10 ? 19.984 -18.328 12.805 1 98.06 10 ALA B C 1
ATOM 3350 O O . ALA B 1 10 ? 19.484 -17.547 13.602 1 98.06 10 ALA B O 1
ATOM 3351 N N . ALA B 1 11 ? 20.609 -17.938 11.703 1 98.44 11 ALA B N 1
ATOM 3352 C CA . ALA B 1 11 ? 20.766 -16.531 11.375 1 98.44 11 ALA B CA 1
ATOM 3353 C C . ALA B 1 11 ? 19.406 -15.875 11.117 1 98.44 11 ALA B C 1
ATOM 3355 O O . ALA B 1 11 ? 19.141 -14.766 11.586 1 98.44 11 ALA B O 1
ATOM 3356 N N . LEU B 1 12 ? 18.562 -16.547 10.383 1 98.69 12 LEU B N 1
ATOM 3357 C CA . LEU B 1 12 ? 17.234 -16.031 10.078 1 98.69 12 LEU B CA 1
ATOM 3358 C C . LEU B 1 12 ? 16.391 -15.883 11.344 1 98.69 12 LEU B C 1
ATOM 3360 O O . LEU B 1 12 ? 15.75 -14.852 11.555 1 98.69 12 LEU B O 1
ATOM 3364 N N . ARG B 1 13 ? 16.438 -16.875 12.18 1 98.44 13 ARG B N 1
ATOM 3365 C CA . ARG B 1 13 ? 15.672 -16.828 13.422 1 98.44 13 ARG B CA 1
ATOM 3366 C C . ARG B 1 13 ? 16.156 -15.703 14.328 1 98.44 13 ARG B C 1
ATOM 3368 O O . ARG B 1 13 ? 15.359 -14.969 14.906 1 98.44 13 ARG B O 1
ATOM 3375 N N . ALA B 1 14 ? 17.469 -15.586 14.445 1 98.69 14 ALA B N 1
ATOM 3376 C CA . ALA B 1 14 ? 18.047 -14.555 15.297 1 98.69 14 ALA B CA 1
ATOM 3377 C C . ALA B 1 14 ? 17.672 -13.164 14.797 1 98.69 14 ALA B C 1
ATOM 3379 O O . ALA B 1 14 ? 17.312 -12.281 15.594 1 98.69 14 ALA B O 1
ATOM 3380 N N . ALA B 1 15 ? 17.75 -12.938 13.5 1 98.81 15 ALA B N 1
ATOM 3381 C CA . ALA B 1 15 ? 17.406 -11.648 12.906 1 98.81 15 ALA B CA 1
ATOM 3382 C C . ALA B 1 15 ? 15.945 -11.312 13.141 1 98.81 15 ALA B C 1
ATOM 3384 O O . ALA B 1 15 ? 15.602 -10.172 13.477 1 98.81 15 ALA B O 1
ATOM 3385 N N . TRP B 1 16 ? 15.102 -12.305 12.984 1 98.88 16 TRP B N 1
ATOM 3386 C CA . TRP B 1 16 ? 13.672 -12.094 13.195 1 98.88 16 TRP B CA 1
ATOM 3387 C C . TRP B 1 16 ? 13.375 -11.75 14.648 1 98.88 16 TRP B C 1
ATOM 3389 O O . TRP B 1 16 ? 12.617 -10.82 14.93 1 98.88 16 TRP B O 1
ATOM 3399 N N . THR B 1 17 ? 13.93 -12.508 15.531 1 98.75 17 THR B N 1
ATOM 3400 C CA . THR B 1 17 ? 13.75 -12.281 16.969 1 98.75 17 THR B CA 1
ATOM 3401 C C . THR B 1 17 ? 14.195 -10.867 17.344 1 98.75 17 THR B C 1
ATOM 3403 O O . THR B 1 17 ? 13.492 -10.172 18.078 1 98.75 17 THR B O 1
ATOM 3406 N N . GLU B 1 18 ? 15.297 -10.492 16.781 1 98.62 18 GLU B N 1
ATOM 3407 C CA . GLU B 1 18 ? 15.812 -9.156 17.062 1 98.62 18 GLU B CA 1
ATOM 3408 C C . GLU B 1 18 ? 14.891 -8.078 16.484 1 98.62 18 GLU B C 1
ATOM 3410 O O . GLU B 1 18 ? 14.633 -7.062 17.125 1 98.62 18 GLU B O 1
ATOM 3415 N N . PHE B 1 19 ? 14.453 -8.289 15.297 1 98.75 19 PHE B N 1
ATOM 3416 C CA . PHE B 1 19 ? 13.5 -7.348 14.703 1 98.75 19 PHE B CA 1
ATOM 3417 C C . PHE B 1 19 ? 12.289 -7.164 15.609 1 98.75 19 PHE B C 1
ATOM 3419 O O . PHE B 1 19 ? 11.883 -6.035 15.891 1 98.75 19 PHE B O 1
ATOM 3426 N N . CYS B 1 20 ? 11.711 -8.258 16.094 1 98.88 20 CYS B N 1
ATOM 3427 C CA . CYS B 1 20 ? 10.516 -8.195 16.938 1 98.88 20 CYS B CA 1
ATOM 3428 C C . CYS B 1 20 ? 10.812 -7.488 18.25 1 98.88 20 CYS B C 1
ATOM 3430 O O . CYS B 1 20 ? 9.984 -6.734 18.766 1 98.88 20 CYS B O 1
ATOM 3432 N N . ALA B 1 21 ? 11.984 -7.742 18.812 1 98.38 21 ALA B N 1
ATOM 3433 C CA . ALA B 1 21 ? 12.383 -7.062 20.047 1 98.38 21 ALA B CA 1
ATOM 3434 C C . ALA B 1 21 ? 12.484 -5.555 19.828 1 98.38 21 ALA B C 1
ATOM 3436 O O . ALA B 1 21 ? 12.047 -4.77 20.672 1 98.38 21 ALA B O 1
ATOM 3437 N N . ARG B 1 22 ? 13.094 -5.176 18.766 1 96.31 22 ARG B N 1
ATOM 3438 C CA . ARG B 1 22 ? 13.227 -3.764 18.422 1 96.31 22 ARG B CA 1
ATOM 3439 C C . ARG B 1 22 ? 11.859 -3.125 18.203 1 96.31 22 ARG B C 1
ATOM 3441 O O . ARG B 1 22 ? 11.617 -1.991 18.625 1 96.31 22 ARG B O 1
ATOM 3448 N N . LEU B 1 23 ? 11.023 -3.846 17.531 1 98.31 23 LEU B N 1
ATOM 3449 C CA . LEU B 1 23 ? 9.672 -3.359 17.312 1 98.31 23 LEU B CA 1
ATOM 3450 C C . LEU B 1 23 ? 8.961 -3.121 18.656 1 98.31 23 LEU B C 1
ATOM 3452 O O . LEU B 1 23 ? 8.297 -2.102 18.828 1 98.31 23 LEU B O 1
ATOM 3456 N N . GLN B 1 24 ? 9.086 -4.062 19.531 1 98.25 24 GLN B N 1
ATOM 3457 C CA . GLN B 1 24 ? 8.484 -3.912 20.859 1 98.25 24 GLN B CA 1
ATOM 3458 C C . GLN B 1 24 ? 9.016 -2.668 21.562 1 98.25 24 GLN B C 1
ATOM 3460 O O . GLN B 1 24 ? 8.242 -1.901 22.141 1 98.25 24 GLN B O 1
ATOM 3465 N N . ARG B 1 25 ? 10.297 -2.434 21.469 1 94.88 25 ARG B N 1
ATOM 3466 C CA . ARG B 1 25 ? 10.922 -1.268 22.078 1 94.88 25 ARG B CA 1
ATOM 3467 C C . ARG B 1 25 ? 10.43 0.022 21.438 1 94.88 25 ARG B C 1
ATOM 3469 O O . ARG B 1 25 ? 10.266 1.042 22.109 1 94.88 25 ARG B O 1
ATOM 3476 N N . ALA B 1 26 ? 10.266 -0.015 20.156 1 95.69 26 ALA B N 1
ATOM 3477 C CA . ALA B 1 26 ? 9.75 1.16 19.469 1 95.69 26 ALA B CA 1
ATOM 3478 C C . ALA B 1 26 ? 8.391 1.571 20.016 1 95.69 26 ALA B C 1
ATOM 3480 O O . ALA B 1 26 ? 8.109 2.764 20.172 1 95.69 26 ALA B O 1
ATOM 3481 N N . GLY B 1 27 ? 7.562 0.583 20.344 1 96.62 27 GLY B N 1
ATOM 3482 C CA . GLY B 1 27 ? 6.242 0.877 20.875 1 96.62 27 GLY B CA 1
ATOM 3483 C C . GLY B 1 27 ? 6.297 1.537 22.25 1 96.62 27 GLY B C 1
ATOM 3484 O O . GLY B 1 27 ? 5.395 2.299 22.609 1 96.62 27 GLY B O 1
ATOM 3485 N N . GLU B 1 28 ? 7.375 1.276 23.016 1 94.75 28 GLU B N 1
ATOM 3486 C CA . GLU B 1 28 ? 7.551 1.887 24.328 1 94.75 28 GLU B CA 1
ATOM 3487 C C . GLU B 1 28 ? 7.707 3.4 24.219 1 94.75 28 GLU B C 1
ATOM 3489 O O . GLU B 1 28 ? 7.398 4.133 25.156 1 94.75 28 GLU B O 1
ATOM 3494 N N . ARG B 1 29 ? 8.055 3.814 23.062 1 93.25 29 ARG B N 1
ATOM 3495 C CA . ARG B 1 29 ? 8.336 5.234 22.859 1 93.25 29 ARG B CA 1
ATOM 3496 C C . ARG B 1 29 ? 7.047 6.02 22.625 1 93.25 29 ARG B C 1
ATOM 3498 O O . ARG B 1 29 ? 7.07 7.25 22.547 1 93.25 29 ARG B O 1
ATOM 3505 N N . ALA B 1 30 ? 5.934 5.363 22.531 1 95.25 30 ALA B N 1
ATOM 3506 C CA . ALA B 1 30 ? 4.641 6.043 22.469 1 95.25 30 ALA B CA 1
ATOM 3507 C C . ALA B 1 30 ? 4.348 6.781 23.781 1 95.25 30 ALA B C 1
ATOM 3509 O O . ALA B 1 30 ? 3.475 7.652 23.812 1 95.25 30 ALA B O 1
ATOM 3510 N N . PHE B 1 31 ? 5.113 6.465 24.828 1 95.12 31 PHE B N 1
ATOM 3511 C CA . PHE B 1 31 ? 4.832 7 26.156 1 95.12 31 PHE B CA 1
ATOM 3512 C C . PHE B 1 31 ? 5.898 8 26.562 1 95.12 31 PHE B C 1
ATOM 3514 O O . PHE B 1 31 ? 6.098 8.242 27.766 1 95.12 31 PHE B O 1
ATOM 3521 N N . LYS B 1 32 ? 6.582 8.57 25.688 1 90.81 32 LYS B N 1
ATOM 3522 C CA . LYS B 1 32 ? 7.613 9.57 25.984 1 90.81 32 LYS B CA 1
ATOM 3523 C C . LYS B 1 32 ? 7 10.852 26.531 1 90.81 32 LYS B C 1
ATOM 3525 O O . LYS B 1 32 ? 5.805 11.094 26.375 1 90.81 32 LYS B O 1
ATOM 3530 N N . ASP B 1 33 ? 7.859 11.734 27.031 1 88.69 33 ASP B N 1
ATOM 3531 C CA . ASP B 1 33 ? 7.434 12.906 27.781 1 88.69 33 ASP B CA 1
ATOM 3532 C C . ASP B 1 33 ? 6.75 13.93 26.875 1 88.69 33 ASP B C 1
ATOM 3534 O O . ASP B 1 33 ? 5.77 14.562 27.266 1 88.69 33 ASP B O 1
ATOM 3538 N N . HIS B 1 34 ? 7.223 14.023 25.719 1 89.19 34 HIS B N 1
ATOM 3539 C CA . HIS B 1 34 ? 6.699 15.062 24.844 1 89.19 34 HIS B CA 1
ATOM 3540 C C . HIS B 1 34 ? 5.359 14.648 24.25 1 89.19 34 HIS B C 1
ATOM 3542 O O . HIS B 1 34 ? 4.668 15.469 23.625 1 89.19 34 HIS B O 1
ATOM 3548 N N . ASN B 1 35 ? 4.961 13.375 24.422 1 93.69 35 ASN B N 1
ATOM 3549 C CA . ASN B 1 35 ? 3.65 12.914 23.984 1 93.69 35 ASN B CA 1
ATOM 3550 C C . ASN B 1 35 ? 2.633 12.938 25.125 1 93.69 35 ASN B C 1
ATOM 3552 O O . ASN B 1 35 ? 2.721 12.141 26.062 1 93.69 35 ASN B O 1
ATOM 3556 N N . PRO B 1 36 ? 1.673 13.883 25.062 1 95 36 PRO B N 1
ATOM 3557 C CA . PRO B 1 36 ? 0.691 13.984 26.141 1 95 36 PRO B CA 1
ATOM 3558 C C . PRO B 1 36 ? 0.064 12.641 26.5 1 95 36 PRO B C 1
ATOM 3560 O O . PRO B 1 36 ? 0.001 11.742 25.656 1 95 36 PRO B O 1
ATOM 3563 N N . ALA B 1 37 ? -0.447 12.523 27.703 1 95.62 37 ALA B N 1
ATOM 3564 C CA . ALA B 1 37 ? -0.934 11.25 28.234 1 95.62 37 ALA B CA 1
ATOM 3565 C C . ALA B 1 37 ? -2.389 11.008 27.828 1 95.62 37 ALA B C 1
ATOM 3567 O O . ALA B 1 37 ? -2.967 9.977 28.172 1 95.62 37 ALA B O 1
ATOM 3568 N N . SER B 1 38 ? -2.967 11.875 27.047 1 95.25 38 SER B N 1
ATOM 3569 C CA . SER B 1 38 ? -4.355 11.703 26.625 1 95.25 38 SER B CA 1
ATOM 3570 C C . SER B 1 38 ? -4.504 10.531 25.656 1 95.25 38 SER B C 1
ATOM 3572 O O . SER B 1 38 ? -3.547 10.156 24.984 1 95.25 38 SER B O 1
ATOM 3574 N N . GLY B 1 39 ? -5.723 9.906 25.594 1 96.38 39 GLY B N 1
ATOM 3575 C CA . GLY B 1 39 ? -6.023 8.781 24.734 1 96.38 39 GLY B CA 1
ATOM 3576 C C . GLY B 1 39 ? -5.699 9.047 23.281 1 96.38 39 GLY B C 1
ATOM 3577 O O . GLY B 1 39 ? -4.945 8.289 22.656 1 96.38 39 GLY B O 1
ATOM 3578 N N . PRO B 1 40 ? -6.207 10.148 22.734 1 96.88 40 PRO B N 1
ATOM 3579 C CA . PRO B 1 40 ? -5.973 10.445 21.328 1 96.88 40 PRO B CA 1
ATOM 3580 C C . PRO B 1 40 ? -4.488 10.555 20.984 1 96.88 40 PRO B C 1
ATOM 3582 O O . PRO B 1 40 ? -4.055 10.062 19.938 1 96.88 40 PRO B O 1
ATOM 3585 N N . HIS B 1 41 ? -3.701 11.148 21.844 1 97.44 41 HIS B N 1
ATOM 3586 C CA . HIS B 1 41 ? -2.273 11.289 21.578 1 97.44 41 HIS B CA 1
ATOM 3587 C C . HIS B 1 41 ? -1.569 9.938 21.609 1 97.44 41 HIS B C 1
ATOM 3589 O O . HIS B 1 41 ? -0.719 9.656 20.766 1 97.44 41 HIS B O 1
ATOM 3595 N N . ARG B 1 42 ? -1.948 9.094 22.594 1 97.81 42 ARG B N 1
ATOM 3596 C CA . ARG B 1 42 ? -1.343 7.77 22.688 1 97.81 42 ARG B CA 1
ATOM 3597 C C . ARG B 1 42 ? -1.672 6.93 21.453 1 97.81 42 ARG B C 1
ATOM 3599 O O . ARG B 1 42 ? -0.79 6.289 20.875 1 97.81 42 ARG B O 1
ATOM 3606 N N . VAL B 1 43 ? -2.914 6.973 21.047 1 98.5 43 VAL B N 1
ATOM 3607 C CA . VAL B 1 43 ? -3.35 6.199 19.891 1 98.5 43 VAL B CA 1
ATOM 3608 C C . VAL B 1 43 ? -2.641 6.699 18.641 1 98.5 43 VAL B C 1
ATOM 3610 O O . VAL B 1 43 ? -2.201 5.902 17.812 1 98.5 43 VAL B O 1
ATOM 3613 N N . ASP B 1 44 ? -2.504 7.988 18.516 1 98.19 44 ASP B N 1
ATOM 3614 C CA . ASP B 1 44 ? -1.847 8.57 17.359 1 98.19 44 ASP B CA 1
ATOM 3615 C C . ASP B 1 44 ? -0.396 8.102 17.25 1 98.19 44 ASP B C 1
ATOM 3617 O O . ASP B 1 44 ? 0.105 7.848 16.156 1 98.19 44 ASP B O 1
ATOM 3621 N N . ALA B 1 45 ? 0.26 7.984 18.375 1 97.38 45 ALA B N 1
ATOM 3622 C CA . ALA B 1 45 ? 1.641 7.504 18.391 1 97.38 45 ALA B CA 1
ATOM 3623 C C . ALA B 1 45 ? 1.729 6.066 17.875 1 97.38 45 ALA B C 1
ATOM 3625 O O . ALA B 1 45 ? 2.604 5.738 17.078 1 97.38 45 ALA B O 1
ATOM 3626 N N . PHE B 1 46 ? 0.835 5.238 18.328 1 98.56 46 PHE B N 1
ATOM 3627 C CA . PHE B 1 46 ? 0.838 3.852 17.875 1 98.56 46 PHE B CA 1
ATOM 3628 C C . PHE B 1 46 ? 0.454 3.758 16.406 1 98.56 46 PHE B C 1
ATOM 3630 O O . PHE B 1 46 ? 0.986 2.924 15.664 1 98.56 46 PHE B O 1
ATOM 3637 N N . ARG B 1 47 ? -0.486 4.578 15.992 1 98.5 47 ARG B N 1
ATOM 3638 C CA . ARG B 1 47 ? -0.84 4.598 14.578 1 98.5 47 ARG B CA 1
ATOM 3639 C C . ARG B 1 47 ? 0.353 5.004 13.719 1 98.5 47 ARG B C 1
ATOM 3641 O O . ARG B 1 47 ? 0.6 4.406 12.672 1 98.5 47 ARG B O 1
ATOM 3648 N N . PHE B 1 48 ? 1.047 6.004 14.203 1 97.62 48 PHE B N 1
ATOM 3649 C CA . PHE B 1 48 ? 2.252 6.422 13.492 1 97.62 48 PHE B CA 1
ATOM 3650 C C . PHE B 1 48 ? 3.205 5.246 13.312 1 97.62 48 PHE B C 1
ATOM 3652 O O . PHE B 1 48 ? 3.693 5.004 12.211 1 97.62 48 PHE B O 1
ATOM 3659 N N . LEU B 1 49 ? 3.406 4.531 14.344 1 98 49 LEU B N 1
ATOM 3660 C CA . LEU B 1 49 ? 4.312 3.389 14.328 1 98 49 LEU B CA 1
ATOM 3661 C C . LEU B 1 49 ? 3.775 2.279 13.43 1 98 49 LEU B C 1
ATOM 3663 O O . LEU B 1 49 ? 4.496 1.759 12.578 1 98 49 LEU B O 1
ATOM 3667 N N . THR B 1 50 ? 2.516 1.951 13.547 1 98.75 50 THR B N 1
ATOM 3668 C CA . THR B 1 50 ? 1.955 0.82 12.82 1 98.75 50 THR B CA 1
ATOM 3669 C C . THR B 1 50 ? 1.817 1.148 11.336 1 98.75 50 THR B C 1
ATOM 3671 O O . THR B 1 50 ? 1.96 0.27 10.484 1 98.75 50 THR B O 1
ATOM 3674 N N . GLN B 1 51 ? 1.517 2.385 11.016 1 98.25 51 GLN B N 1
ATOM 3675 C CA . GLN B 1 51 ? 1.476 2.807 9.617 1 98.25 51 GLN B CA 1
ATOM 3676 C C . GLN B 1 51 ? 2.836 2.627 8.953 1 98.25 51 GLN B C 1
ATOM 3678 O O . GLN B 1 51 ? 2.918 2.141 7.82 1 98.25 51 GLN B O 1
ATOM 3683 N N . ASN B 1 52 ? 3.838 2.918 9.656 1 97.5 52 ASN B N 1
ATOM 3684 C CA . ASN B 1 52 ? 5.172 2.797 9.07 1 97.5 52 ASN B CA 1
ATOM 3685 C C . ASN B 1 52 ? 5.688 1.361 9.148 1 97.5 52 ASN B C 1
ATOM 3687 O O . ASN B 1 52 ? 6.461 0.931 8.289 1 97.5 52 ASN B O 1
ATOM 3691 N N . LEU B 1 53 ? 5.234 0.618 10.148 1 98.56 53 LEU B N 1
ATOM 3692 C CA . LEU B 1 53 ? 5.469 -0.821 10.125 1 98.56 53 LEU B CA 1
ATOM 3693 C C . LEU B 1 53 ? 4.926 -1.436 8.836 1 98.56 53 LEU B C 1
ATOM 3695 O O . LEU B 1 53 ? 5.559 -2.32 8.25 1 98.56 53 LEU B O 1
ATOM 3699 N N . GLY B 1 54 ? 3.852 -0.932 8.352 1 98.31 54 GLY B N 1
ATOM 3700 C CA . GLY B 1 54 ? 3.186 -1.445 7.168 1 98.31 54 GLY B CA 1
ATOM 3701 C C . GLY B 1 54 ? 4.035 -1.341 5.914 1 98.31 54 GLY B C 1
ATOM 3702 O O . GLY B 1 54 ? 3.836 -2.096 4.961 1 98.31 54 GLY B O 1
ATOM 3703 N N . GLN B 1 55 ? 4.984 -0.468 5.895 1 97.62 55 GLN B N 1
ATOM 3704 C CA . GLN B 1 55 ? 5.781 -0.309 4.68 1 97.62 55 GLN B CA 1
ATOM 3705 C C . GLN B 1 55 ? 7.238 -0.692 4.926 1 97.62 55 GLN B C 1
ATOM 3707 O O . GLN B 1 55 ? 8.078 -0.543 4.039 1 97.62 55 GLN B O 1
ATOM 3712 N N . ALA B 1 56 ? 7.578 -1.125 6.121 1 98.31 56 ALA B N 1
ATOM 3713 C CA . ALA B 1 56 ? 8.969 -1.366 6.508 1 98.31 56 ALA B CA 1
ATOM 3714 C C . ALA B 1 56 ? 9.633 -2.361 5.562 1 98.31 56 ALA B C 1
ATOM 3716 O O . ALA B 1 56 ? 10.742 -2.115 5.074 1 98.31 56 ALA B O 1
ATOM 3717 N N . PHE B 1 57 ? 8.969 -3.414 5.238 1 98.75 57 PHE B N 1
ATOM 3718 C CA . PHE B 1 57 ? 9.625 -4.457 4.461 1 98.75 57 PHE B CA 1
ATOM 3719 C C . PHE B 1 57 ? 9.469 -4.203 2.967 1 98.75 57 PHE B C 1
ATOM 3721 O O . PHE B 1 57 ? 10.188 -4.785 2.152 1 98.75 57 PHE B O 1
ATOM 3728 N N . ASP B 1 58 ? 8.523 -3.359 2.539 1 97.62 58 ASP B N 1
ATOM 3729 C CA . ASP B 1 58 ? 8.586 -2.832 1.18 1 97.62 58 ASP B CA 1
ATOM 3730 C C . ASP B 1 58 ? 9.891 -2.088 0.936 1 97.62 58 ASP B C 1
ATOM 3732 O O . ASP B 1 58 ? 10.594 -2.354 -0.046 1 97.62 58 ASP B O 1
ATOM 3736 N N . LEU B 1 59 ? 10.211 -1.273 1.896 1 97.38 59 LEU B N 1
ATOM 3737 C CA . LEU B 1 59 ? 11.406 -0.439 1.765 1 97.38 59 LEU B CA 1
ATOM 3738 C C . LEU B 1 59 ? 12.672 -1.259 1.986 1 97.38 59 LEU B C 1
ATOM 3740 O O . LEU B 1 59 ? 13.695 -1.016 1.343 1 97.38 59 LEU B O 1
ATOM 3744 N N . ALA B 1 60 ? 12.562 -2.24 2.83 1 98.12 60 ALA B N 1
ATOM 3745 C CA . ALA B 1 60 ? 13.75 -2.984 3.248 1 98.12 60 ALA B CA 1
ATOM 3746 C C . ALA B 1 60 ? 14.109 -4.059 2.227 1 98.12 60 ALA B C 1
ATOM 3748 O O . ALA B 1 60 ? 15.266 -4.484 2.145 1 98.12 60 ALA B O 1
ATOM 3749 N N . LEU B 1 61 ? 13.055 -4.5 1.464 1 98.56 61 LEU B N 1
ATOM 3750 C CA . LEU B 1 61 ? 13.32 -5.703 0.684 1 98.56 61 LEU B CA 1
ATOM 3751 C C . LEU B 1 61 ? 12.602 -5.652 -0.659 1 98.56 61 LEU B C 1
ATOM 3753 O O . LEU B 1 61 ? 13.242 -5.664 -1.713 1 98.56 61 LEU B O 1
ATOM 3757 N N . GLU B 1 62 ? 11.297 -5.535 -0.721 1 98.06 62 GLU B N 1
ATOM 3758 C CA . GLU B 1 62 ? 10.477 -5.789 -1.901 1 98.06 62 GLU B CA 1
ATOM 3759 C C . GLU B 1 62 ? 10.766 -4.777 -3.006 1 98.06 62 GLU B C 1
ATOM 3761 O O . GLU B 1 62 ? 10.695 -5.109 -4.191 1 98.06 62 GLU B O 1
ATOM 3766 N N . THR B 1 63 ? 11.094 -3.525 -2.621 1 96.88 63 THR B N 1
ATOM 3767 C CA . THR B 1 63 ? 11.312 -2.488 -3.621 1 96.88 63 THR B CA 1
ATOM 3768 C C . THR B 1 63 ? 12.773 -2.039 -3.617 1 96.88 63 THR B C 1
ATOM 3770 O O . THR B 1 63 ? 13.133 -1.084 -4.309 1 96.88 63 THR B O 1
ATOM 3773 N N . ARG B 1 64 ? 13.633 -2.664 -2.865 1 96.56 64 ARG B N 1
ATOM 3774 C CA . ARG B 1 64 ? 14.953 -2.133 -2.553 1 96.56 64 ARG B CA 1
ATOM 3775 C C . ARG B 1 64 ? 15.977 -2.539 -3.613 1 96.56 64 ARG B C 1
ATOM 3777 O O . ARG B 1 64 ? 17.172 -2.311 -3.449 1 96.56 64 ARG B O 1
ATOM 3784 N N . ASP B 1 65 ? 15.664 -3.012 -4.73 1 97 65 ASP B N 1
ATOM 3785 C CA . ASP B 1 65 ? 16.594 -3.445 -5.766 1 97 65 ASP B CA 1
ATOM 3786 C C . ASP B 1 65 ? 16.703 -2.408 -6.879 1 97 65 ASP B C 1
ATOM 3788 O O . ASP B 1 65 ? 15.773 -2.238 -7.668 1 97 65 ASP B O 1
ATOM 3792 N N . ALA B 1 66 ? 17.875 -1.771 -6.977 1 97.38 66 ALA B N 1
ATOM 3793 C CA . ALA B 1 66 ? 18.078 -0.699 -7.945 1 97.38 66 ALA B CA 1
ATOM 3794 C C . ALA B 1 66 ? 18.047 -1.236 -9.375 1 97.38 66 ALA B C 1
ATOM 3796 O O . ALA B 1 66 ? 17.797 -0.487 -10.32 1 97.38 66 ALA B O 1
ATOM 3797 N N . ASN B 1 67 ? 18.328 -2.537 -9.539 1 97.56 67 ASN B N 1
ATOM 3798 C CA . ASN B 1 67 ? 18.281 -3.131 -10.875 1 97.56 67 ASN B CA 1
ATOM 3799 C C . ASN B 1 67 ? 16.844 -3.398 -11.32 1 97.56 67 ASN B C 1
ATOM 3801 O O . ASN B 1 67 ? 16.609 -3.652 -12.5 1 97.56 67 ASN B O 1
ATOM 3805 N N . TYR B 1 68 ? 15.961 -3.371 -10.406 1 97.62 68 TYR B N 1
ATOM 3806 C CA . TYR B 1 68 ? 14.539 -3.561 -10.656 1 97.62 68 TYR B CA 1
ATOM 3807 C C . TYR B 1 68 ? 13.711 -2.52 -9.906 1 97.62 68 TYR B C 1
ATOM 3809 O O . TYR B 1 68 ? 12.953 -2.857 -8.992 1 97.62 68 TYR B O 1
ATOM 3817 N N . PRO B 1 69 ? 13.773 -1.272 -10.375 1 96.94 69 PRO B N 1
ATOM 3818 C CA . PRO B 1 69 ? 13.188 -0.154 -9.633 1 96.94 69 PRO B CA 1
ATOM 3819 C C . PRO B 1 69 ? 11.664 -0.207 -9.602 1 96.94 69 PRO B C 1
ATOM 3821 O O . PRO B 1 69 ? 11.031 -0.61 -10.586 1 96.94 69 PRO B O 1
ATOM 3824 N N . VAL B 1 70 ? 11.133 0.177 -8.523 1 95.94 70 VAL B N 1
ATOM 3825 C CA . VAL B 1 70 ? 9.695 0.273 -8.297 1 95.94 70 VAL B CA 1
ATOM 3826 C C . VAL B 1 70 ? 9.359 1.608 -7.633 1 95.94 70 VAL B C 1
ATOM 3828 O O . VAL B 1 70 ? 10.039 2.027 -6.695 1 95.94 70 VAL B O 1
ATOM 3831 N N . LEU B 1 71 ? 8.383 2.281 -8.203 1 95.75 71 LEU B N 1
ATOM 3832 C CA . LEU B 1 71 ? 7.902 3.473 -7.512 1 95.75 71 LEU B CA 1
ATOM 3833 C C . LEU B 1 71 ? 7.098 3.096 -6.273 1 95.75 71 LEU B C 1
ATOM 3835 O O . LEU B 1 71 ? 6.109 2.365 -6.367 1 95.75 71 LEU B O 1
ATOM 3839 N N . HIS B 1 72 ? 7.543 3.537 -5.148 1 95.81 72 HIS B N 1
ATOM 3840 C CA . HIS B 1 72 ? 6.895 3.26 -3.871 1 95.81 72 HIS B CA 1
ATOM 3841 C C . HIS B 1 72 ? 6.273 4.523 -3.283 1 95.81 72 HIS B C 1
ATOM 3843 O O . HIS B 1 72 ? 6.984 5.48 -2.973 1 95.81 72 HIS B O 1
ATOM 3849 N N . SER B 1 73 ? 4.949 4.562 -3.213 1 95.38 73 SER B N 1
ATOM 3850 C CA . SER B 1 73 ? 4.258 5.648 -2.525 1 95.38 73 SER B CA 1
ATOM 3851 C C . SER B 1 73 ? 4.328 5.477 -1.012 1 95.38 73 SER B C 1
ATOM 3853 O O . SER B 1 73 ? 3.617 4.645 -0.445 1 95.38 73 SER B O 1
ATOM 3855 N N . PHE B 1 74 ? 5.07 6.297 -0.363 1 95.94 74 PHE B N 1
ATOM 3856 C CA . PHE B 1 74 ? 5.395 5.945 1.014 1 95.94 74 PHE B CA 1
ATOM 3857 C C . PHE B 1 74 ? 4.57 6.773 1.994 1 95.94 74 PHE B C 1
ATOM 3859 O O . PHE B 1 74 ? 4.66 6.574 3.207 1 95.94 74 PHE B O 1
ATOM 3866 N N . CYS B 1 75 ? 3.748 7.734 1.511 1 96.38 75 CYS B N 1
ATOM 3867 C CA . CYS B 1 75 ? 2.779 8.453 2.332 1 96.38 75 CYS B CA 1
ATOM 3868 C C . CYS B 1 75 ? 1.415 8.492 1.656 1 96.38 75 CYS B C 1
ATOM 3870 O O . CYS B 1 75 ? 1.323 8.422 0.43 1 96.38 75 CYS B O 1
ATOM 3872 N N . GLY B 1 76 ? 0.41 8.641 2.391 1 95.38 76 GLY B N 1
ATOM 3873 C CA . GLY B 1 76 ? -0.969 8.789 1.954 1 95.38 76 GLY B CA 1
ATOM 3874 C C . GLY B 1 76 ? -1.935 9.031 3.1 1 95.38 76 GLY B C 1
ATOM 3875 O O . GLY B 1 76 ? -1.515 9.289 4.23 1 95.38 76 GLY B O 1
ATOM 3876 N N . PRO B 1 77 ? -3.166 8.945 2.848 1 95.69 77 PRO B N 1
ATOM 3877 C CA . PRO B 1 77 ? -4.172 9.281 3.859 1 95.69 77 PRO B CA 1
ATOM 3878 C C . PRO B 1 77 ? -4.129 8.344 5.066 1 95.69 77 PRO B C 1
ATOM 3880 O O . PRO B 1 77 ? -4.516 8.734 6.168 1 95.69 77 PRO B O 1
ATOM 3883 N N . THR B 1 78 ? -3.633 7.109 4.828 1 95.25 78 THR B N 1
ATOM 3884 C CA . THR B 1 78 ? -3.652 6.145 5.918 1 95.25 78 THR B CA 1
ATOM 3885 C C . THR B 1 78 ? -2.232 5.723 6.293 1 95.25 78 THR B C 1
ATOM 3887 O O . THR B 1 78 ? -2.035 4.684 6.926 1 95.25 78 THR B O 1
ATOM 3890 N N . ARG B 1 79 ? -1.296 6.383 5.828 1 96.94 79 ARG B N 1
ATOM 3891 C CA . ARG B 1 79 ? 0.112 6.172 6.152 1 96.94 79 ARG B CA 1
ATOM 3892 C C . ARG B 1 79 ? 0.879 7.488 6.152 1 96.94 79 ARG B C 1
ATOM 3894 O O . ARG B 1 79 ? 1.197 8.031 5.09 1 96.94 79 ARG B O 1
ATOM 3901 N N . LYS B 1 80 ? 1.198 7.906 7.328 1 96.75 80 LYS B N 1
ATOM 3902 C CA . LYS B 1 80 ? 1.872 9.188 7.5 1 96.75 80 LYS B CA 1
ATOM 3903 C C . LYS B 1 80 ? 3.34 8.992 7.871 1 96.75 80 LYS B C 1
ATOM 3905 O O . LYS B 1 80 ? 3.742 7.906 8.289 1 96.75 80 LYS B O 1
ATOM 3910 N N . LEU B 1 81 ? 4.09 9.945 7.656 1 95.31 81 LEU B N 1
ATOM 3911 C CA . LEU B 1 81 ? 5.492 10 8.047 1 95.31 81 LEU B CA 1
ATOM 3912 C C . LEU B 1 81 ? 5.816 11.344 8.703 1 95.31 81 LEU B C 1
ATOM 3914 O O . LEU B 1 81 ? 5.156 12.352 8.43 1 95.31 81 LEU B O 1
ATOM 3918 N N . GLY B 1 82 ? 6.773 11.312 9.609 1 92.94 82 GLY B N 1
ATOM 3919 C CA . GLY B 1 82 ? 7.188 12.578 10.188 1 92.94 82 GLY B CA 1
ATOM 3920 C C . GLY B 1 82 ? 7.629 13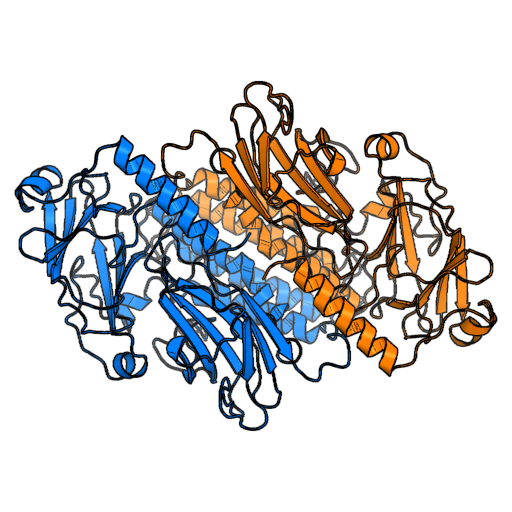.594 9.156 1 92.94 82 GLY B C 1
ATOM 3921 O O . GLY B 1 82 ? 8.555 13.344 8.375 1 92.94 82 GLY B O 1
ATOM 3922 N N . GLY B 1 83 ? 6.887 14.719 9.148 1 91.94 83 GLY B N 1
ATOM 3923 C CA . GLY B 1 83 ? 7.258 15.789 8.227 1 91.94 83 GLY B CA 1
ATOM 3924 C C . GLY B 1 83 ? 6.473 15.758 6.934 1 91.94 83 GLY B C 1
ATOM 3925 O O . GLY B 1 83 ? 6.691 16.578 6.047 1 91.94 83 GLY B O 1
ATOM 3926 N N . ASP B 1 84 ? 5.578 14.828 6.75 1 95.88 84 ASP B N 1
ATOM 3927 C CA . ASP B 1 84 ? 4.816 14.758 5.504 1 95.88 84 ASP B CA 1
ATOM 3928 C C . ASP B 1 84 ? 3.85 15.93 5.383 1 95.88 84 ASP B C 1
ATOM 3930 O O . ASP B 1 84 ? 3.514 16.562 6.383 1 95.88 84 ASP B O 1
ATOM 3934 N N . CYS B 1 85 ? 3.529 16.266 4.191 1 97.19 85 CYS B N 1
ATOM 3935 C CA . CYS B 1 85 ? 2.629 17.359 3.865 1 97.19 85 CYS B CA 1
ATOM 3936 C C . CYS B 1 85 ? 1.304 16.844 3.324 1 97.19 85 CYS B C 1
ATOM 3938 O O . CYS B 1 85 ? 1.285 15.969 2.455 1 97.19 85 CYS B O 1
ATOM 3940 N N . ALA B 1 86 ? 0.225 17.375 3.824 1 98.19 86 ALA B N 1
ATOM 3941 C CA . ALA B 1 86 ? -1.115 16.938 3.449 1 98.19 86 ALA B CA 1
ATOM 3942 C C . ALA B 1 86 ? -1.379 17.172 1.967 1 98.19 86 ALA B C 1
ATOM 3944 O O . ALA B 1 86 ? -2.215 16.5 1.36 1 98.19 86 ALA B O 1
ATOM 3945 N N . ASP B 1 87 ? -0.7 18.109 1.369 1 98.25 87 ASP B N 1
ATOM 3946 C CA . ASP B 1 87 ? -1.018 18.469 -0.007 1 98.25 87 ASP B CA 1
ATOM 3947 C C . ASP B 1 87 ? 0.084 18.031 -0.965 1 98.25 87 ASP B C 1
ATOM 3949 O O . ASP B 1 87 ? 0.145 18.484 -2.107 1 98.25 87 ASP B O 1
ATOM 3953 N N . PHE B 1 88 ? 0.964 17.141 -0.475 1 97.69 88 PHE B N 1
ATOM 3954 C CA . PHE B 1 88 ? 1.955 16.469 -1.315 1 97.69 88 PHE B CA 1
ATOM 3955 C C . PHE B 1 88 ? 1.607 15 -1.503 1 97.69 88 PHE B C 1
ATOM 3957 O O . PHE B 1 88 ? 1.036 14.375 -0.608 1 97.69 88 PHE B O 1
ATOM 3964 N N . THR B 1 89 ? 1.873 14.484 -2.664 1 97.31 89 THR B N 1
ATOM 3965 C CA . THR B 1 89 ? 2.109 13.055 -2.807 1 97.31 89 THR B CA 1
ATOM 3966 C C . THR B 1 89 ? 3.602 12.758 -2.934 1 97.31 89 THR B C 1
ATOM 3968 O O . THR B 1 89 ? 4.352 13.562 -3.492 1 97.31 89 THR B O 1
ATOM 3971 N N . TYR B 1 90 ? 4.012 11.648 -2.363 1 96.94 90 TYR B N 1
ATOM 3972 C CA . TYR B 1 90 ? 5.422 11.273 -2.316 1 96.94 90 TYR B CA 1
ATOM 3973 C C . TYR B 1 90 ? 5.633 9.891 -2.918 1 96.94 90 TYR B C 1
ATOM 3975 O O . TYR B 1 90 ? 4.934 8.938 -2.562 1 96.94 90 TYR B O 1
ATOM 3983 N N . GLN B 1 91 ? 6.609 9.805 -3.777 1 96.56 91 GLN B N 1
ATOM 3984 C CA . GLN B 1 91 ? 7.078 8.508 -4.242 1 96.56 91 GLN B CA 1
ATOM 3985 C C . GLN B 1 91 ? 8.602 8.438 -4.238 1 96.56 91 GLN B C 1
ATOM 3987 O O . GLN B 1 91 ? 9.281 9.461 -4.383 1 96.56 91 GLN B O 1
ATOM 3992 N N . GLN B 1 92 ? 9.102 7.301 -4.047 1 97.19 92 GLN B N 1
ATOM 3993 C CA . GLN B 1 92 ? 10.539 7.098 -4.199 1 97.19 92 GLN B CA 1
ATOM 3994 C C . GLN B 1 92 ? 10.836 5.809 -4.965 1 97.19 92 GLN B C 1
ATOM 3996 O O . GLN B 1 92 ? 9.977 4.926 -5.055 1 97.19 92 GLN B O 1
ATOM 4001 N N . ALA B 1 93 ? 12 5.695 -5.535 1 97.69 93 ALA B N 1
ATOM 4002 C CA . ALA B 1 93 ? 12.562 4.477 -6.113 1 97.69 93 ALA B CA 1
ATOM 4003 C C . ALA B 1 93 ? 14.062 4.375 -5.832 1 97.69 93 ALA B C 1
ATOM 4005 O O . ALA B 1 93 ? 14.789 5.363 -5.945 1 97.69 93 ALA B O 1
ATOM 4006 N N . TRP B 1 94 ? 14.5 3.186 -5.434 1 97.88 94 TRP B N 1
ATOM 4007 C CA . TRP B 1 94 ? 15.938 2.949 -5.328 1 97.88 94 TRP B CA 1
ATOM 4008 C C . TRP B 1 94 ? 16.578 2.852 -6.707 1 97.88 94 TRP B C 1
ATOM 4010 O O . TRP B 1 94 ? 16.062 2.164 -7.59 1 97.88 94 TRP B O 1
ATOM 4020 N N . ILE B 1 95 ? 17.609 3.555 -6.863 1 98.25 95 ILE B N 1
ATOM 4021 C CA . ILE B 1 95 ? 18.375 3.529 -8.109 1 98.25 95 ILE B CA 1
ATOM 4022 C C . ILE B 1 95 ? 19.875 3.451 -7.801 1 98.25 95 ILE B C 1
ATOM 4024 O O . ILE B 1 95 ? 20.266 3.33 -6.637 1 98.25 95 ILE B O 1
ATOM 4028 N N . ASP B 1 96 ? 20.672 3.371 -8.828 1 97.75 96 ASP B N 1
ATOM 4029 C CA . 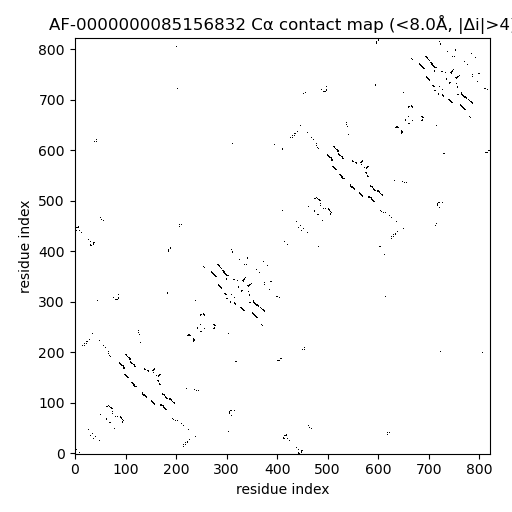ASP B 1 96 ? 22.109 3.469 -8.672 1 97.75 96 ASP B CA 1
ATOM 4030 C C . ASP B 1 96 ? 22.719 4.367 -9.75 1 97.75 96 ASP B C 1
ATOM 4032 O O . ASP B 1 96 ? 22.016 4.848 -10.641 1 97.75 96 ASP B O 1
ATOM 4036 N N . GLY B 1 97 ? 23.938 4.652 -9.656 1 97.19 97 GLY B N 1
ATOM 4037 C CA . GLY B 1 97 ? 24.594 5.59 -10.562 1 97.19 97 GLY B CA 1
ATOM 4038 C C . GLY B 1 97 ? 25.125 4.93 -11.82 1 97.19 97 GLY B C 1
ATOM 4039 O O . GLY B 1 97 ? 25.672 5.605 -12.695 1 97.19 97 GLY B O 1
ATOM 4040 N N . ARG B 1 98 ? 24.953 3.658 -11.984 1 96.38 98 ARG B N 1
ATOM 4041 C CA . ARG B 1 98 ? 25.562 2.924 -13.086 1 96.38 98 ARG B CA 1
ATOM 4042 C C . ARG B 1 98 ? 24.531 2.572 -14.148 1 96.38 98 ARG B C 1
ATOM 4044 O O . ARG B 1 98 ? 24.875 2.344 -15.312 1 96.38 98 ARG B O 1
ATOM 4051 N N . SER B 1 99 ? 23.312 2.504 -13.812 1 97.62 99 SER B N 1
ATOM 4052 C CA . SER B 1 99 ? 22.25 2.045 -14.688 1 97.62 99 SER B CA 1
ATOM 4053 C C . SER B 1 99 ? 21.531 3.219 -15.344 1 97.62 99 SER B C 1
ATOM 4055 O O . SER B 1 99 ? 21.719 4.371 -14.953 1 97.62 99 SER B O 1
ATOM 4057 N N . THR B 1 100 ? 20.844 2.947 -16.359 1 98.25 100 THR B N 1
ATOM 4058 C CA . THR B 1 100 ? 19.938 3.895 -17.016 1 98.25 100 THR B CA 1
ATOM 4059 C C . THR B 1 100 ? 18.484 3.51 -16.766 1 98.25 100 THR B C 1
ATOM 4061 O O . THR B 1 100 ? 18.094 2.373 -17.031 1 98.25 100 THR B O 1
ATOM 4064 N N . TYR B 1 101 ? 17.734 4.434 -16.25 1 98.5 101 TYR B N 1
ATOM 4065 C CA . TYR B 1 101 ? 16.312 4.23 -15.977 1 98.5 101 TYR B CA 1
ATOM 4066 C C . TYR B 1 101 ? 15.453 5.105 -16.875 1 98.5 101 TYR B C 1
ATOM 4068 O O . TYR B 1 101 ? 15.93 6.113 -17.422 1 98.5 101 TYR B O 1
ATOM 4076 N N . ARG B 1 102 ? 14.258 4.719 -17.062 1 98.12 102 ARG B N 1
ATOM 4077 C CA . ARG B 1 102 ? 13.273 5.484 -17.812 1 98.12 102 ARG B CA 1
ATOM 4078 C C . ARG B 1 102 ? 11.961 5.586 -17.047 1 98.12 102 ARG B C 1
ATOM 4080 O O . ARG B 1 102 ? 11.43 4.578 -16.578 1 98.12 102 ARG B O 1
ATOM 4087 N N . ILE B 1 103 ? 11.477 6.781 -16.859 1 97.56 103 ILE B N 1
ATOM 4088 C CA . ILE B 1 103 ? 10.156 7.059 -16.312 1 97.56 103 ILE B CA 1
ATOM 4089 C C . ILE B 1 103 ? 9.203 7.465 -17.438 1 97.56 103 ILE B C 1
ATOM 4091 O O . ILE B 1 103 ? 9.531 8.328 -18.25 1 97.56 103 ILE B O 1
ATOM 4095 N N . THR B 1 104 ? 8.125 6.832 -17.516 1 96.44 104 THR B N 1
ATOM 4096 C CA . THR B 1 104 ? 7.09 7.18 -18.5 1 96.44 104 THR B CA 1
ATOM 4097 C C . THR B 1 104 ? 5.754 7.426 -17.797 1 96.44 104 THR B C 1
ATOM 4099 O O . THR B 1 104 ? 5.504 6.898 -16.719 1 96.44 104 THR B O 1
ATOM 4102 N N . GLY B 1 105 ? 4.945 8.25 -18.391 1 94.88 105 GLY B N 1
ATOM 4103 C CA . GLY B 1 105 ? 3.621 8.492 -17.828 1 94.88 105 GLY B CA 1
ATOM 4104 C C . GLY B 1 105 ? 3.016 9.805 -18.281 1 94.88 105 GLY B C 1
ATOM 4105 O O . GLY B 1 105 ? 3.395 10.352 -19.328 1 94.88 105 GLY B O 1
ATOM 4106 N N . THR B 1 106 ? 2.033 10.211 -17.594 1 95.62 106 THR B N 1
ATOM 4107 C CA . THR B 1 106 ? 1.364 11.477 -17.844 1 95.62 106 THR B CA 1
ATOM 4108 C C . THR B 1 106 ? 1.745 12.516 -16.797 1 95.62 106 THR B C 1
ATOM 4110 O O . THR B 1 106 ? 1.985 12.164 -15.633 1 95.62 106 THR B O 1
ATOM 4113 N N . ARG B 1 107 ? 1.728 13.734 -17.172 1 96.69 107 ARG B N 1
ATOM 4114 C CA . ARG B 1 107 ? 2.211 14.797 -16.281 1 96.69 107 ARG B CA 1
ATOM 4115 C C . ARG B 1 107 ? 1.133 15.219 -15.297 1 96.69 107 ARG B C 1
ATOM 4117 O O . ARG B 1 107 ? 1.439 15.742 -14.227 1 96.69 107 ARG B O 1
ATOM 4124 N N . GLY B 1 108 ? -0.097 14.953 -15.656 1 95.44 108 GLY B N 1
ATOM 4125 C CA . GLY B 1 108 ? -1.17 15.484 -14.828 1 95.44 108 GLY B CA 1
ATOM 4126 C C . GLY B 1 108 ? -1.179 17 -14.766 1 95.44 108 GLY B C 1
ATOM 4127 O O . GLY B 1 108 ? -0.704 17.672 -15.688 1 95.44 108 GLY B O 1
ATOM 4128 N N . THR B 1 109 ? -1.865 17.594 -13.648 1 96.94 109 THR B N 1
ATOM 4129 C CA . THR B 1 109 ? -2.029 19.031 -13.625 1 96.94 109 THR B CA 1
ATOM 4130 C C . THR B 1 109 ? -1.642 19.594 -12.258 1 96.94 109 THR B C 1
ATOM 4132 O O . THR B 1 109 ? -1.976 20.734 -11.938 1 96.94 109 THR B O 1
ATOM 4135 N N . SER B 1 110 ? -0.999 18.766 -11.453 1 97.19 110 SER B N 1
ATOM 4136 C CA . SER B 1 110 ? -0.561 19.281 -10.156 1 97.19 110 SER B CA 1
ATOM 4137 C C . SER B 1 110 ? 0.259 20.562 -10.32 1 97.19 110 SER B C 1
ATOM 4139 O O . SER B 1 110 ? 1.06 20.672 -11.25 1 97.19 110 SER B O 1
ATOM 4141 N N . ARG B 1 111 ? 0.102 21.422 -9.438 1 96.81 111 ARG B N 1
ATOM 4142 C CA . ARG B 1 111 ? 0.755 22.734 -9.523 1 96.81 111 ARG B CA 1
ATOM 4143 C C . ARG B 1 111 ? 2.264 22.594 -9.352 1 96.81 111 ARG B C 1
ATOM 4145 O O . ARG B 1 111 ? 3.033 23.344 -9.961 1 96.81 111 ARG B O 1
ATOM 4152 N N . PHE B 1 112 ? 2.65 21.766 -8.5 1 97.25 112 PHE B N 1
ATOM 4153 C CA . PHE B 1 112 ? 4.062 21.5 -8.25 1 97.25 112 PHE B CA 1
ATOM 4154 C C . PHE B 1 112 ? 4.426 20.062 -8.594 1 97.25 112 PHE B C 1
ATOM 4156 O O . PHE B 1 112 ? 3.711 19.141 -8.227 1 97.25 112 PHE B O 1
ATOM 4163 N N . PHE B 1 113 ? 5.445 19.844 -9.328 1 97.44 113 PHE B N 1
ATOM 4164 C CA . PHE B 1 113 ? 5.984 18.547 -9.695 1 97.44 113 PHE B CA 1
ATOM 4165 C C . PHE B 1 113 ? 7.508 18.562 -9.688 1 97.44 113 PHE B C 1
ATOM 4167 O O . PHE B 1 113 ? 8.125 19.453 -10.273 1 97.44 113 PHE B O 1
ATOM 4174 N N . ASN B 1 114 ? 8.094 17.594 -8.984 1 97.5 114 ASN B N 1
ATOM 4175 C CA . ASN B 1 114 ? 9.547 17.547 -8.875 1 97.5 114 ASN B CA 1
ATOM 4176 C C . ASN B 1 114 ? 10.07 16.109 -8.836 1 97.5 114 ASN B C 1
ATOM 4178 O O . ASN B 1 114 ? 9.523 15.273 -8.125 1 97.5 114 ASN B O 1
ATOM 4182 N N . VAL B 1 115 ? 11.047 15.805 -9.68 1 98.25 115 VAL B N 1
ATOM 4183 C CA . VAL B 1 115 ? 11.82 14.57 -9.609 1 98.25 115 VAL B CA 1
ATOM 4184 C C . VAL B 1 115 ? 13.258 14.883 -9.188 1 98.25 115 VAL B C 1
ATOM 4186 O O . VAL B 1 115 ? 13.953 15.648 -9.852 1 98.25 115 VAL B O 1
ATOM 4189 N N . THR B 1 116 ? 13.703 14.266 -8.094 1 98.06 116 THR B N 1
ATOM 4190 C CA . THR B 1 116 ? 15.031 14.539 -7.551 1 98.06 116 THR B CA 1
ATOM 4191 C C . THR B 1 116 ? 15.859 13.258 -7.484 1 98.06 116 THR B C 1
ATOM 4193 O O . THR B 1 116 ? 15.406 12.242 -6.957 1 98.06 116 THR B O 1
ATOM 4196 N N . VAL B 1 117 ? 17.016 13.281 -8.094 1 98.5 117 VAL B N 1
ATOM 4197 C CA . VAL B 1 117 ? 18.031 12.258 -7.84 1 98.5 117 VAL B CA 1
ATOM 4198 C C . VAL B 1 117 ? 18.75 12.555 -6.523 1 98.5 117 VAL B C 1
ATOM 4200 O O . VAL B 1 117 ? 19.234 13.664 -6.309 1 98.5 117 VAL B O 1
ATOM 4203 N N . GLN B 1 118 ? 18.734 11.555 -5.688 1 97.56 118 GLN B N 1
ATOM 4204 C CA . GLN B 1 118 ? 19.359 11.75 -4.379 1 97.56 118 GLN B CA 1
ATOM 4205 C C . GLN B 1 118 ? 20.578 10.852 -4.203 1 97.56 118 GLN B C 1
ATOM 4207 O O . GLN B 1 118 ? 20.594 9.734 -4.715 1 97.56 118 GLN B O 1
ATOM 4212 N N . GLY B 1 119 ? 21.531 11.398 -3.465 1 95.19 119 GLY B N 1
ATOM 4213 C CA . GLY B 1 119 ? 22.734 10.648 -3.166 1 95.19 119 GLY B CA 1
ATOM 4214 C C . GLY B 1 119 ? 22.797 10.156 -1.732 1 95.19 119 GLY B C 1
ATOM 4215 O O . GLY B 1 119 ? 21.75 9.922 -1.108 1 95.19 119 GLY B O 1
ATOM 4216 N N . ARG B 1 120 ? 23.953 9.898 -1.304 1 88.38 120 ARG B N 1
ATOM 4217 C CA . ARG B 1 120 ? 24.188 9.336 0.024 1 88.38 120 ARG B CA 1
ATOM 4218 C C . ARG B 1 120 ? 23.656 10.273 1.11 1 88.38 120 ARG B C 1
ATOM 4220 O O . ARG B 1 120 ? 23.75 11.5 0.978 1 88.38 120 ARG B O 1
ATOM 4227 N N . ARG B 1 121 ? 23.25 9.57 2.057 1 84.06 121 ARG B N 1
ATOM 4228 C CA . ARG B 1 121 ? 22.859 10.312 3.252 1 84.06 121 ARG B CA 1
ATOM 4229 C C . ARG B 1 121 ? 24.094 10.844 3.99 1 84.06 121 ARG B C 1
ATOM 4231 O O . ARG B 1 121 ? 25.062 10.125 4.176 1 84.06 121 ARG B O 1
ATOM 4238 N N . THR B 1 122 ? 24.094 12.102 4.203 1 78.5 122 THR B N 1
ATOM 4239 C CA . THR B 1 122 ? 25.172 12.672 5.004 1 78.5 122 THR B CA 1
ATOM 4240 C C . THR B 1 122 ? 24.891 12.516 6.496 1 78.5 122 THR B C 1
ATOM 4242 O O . THR B 1 122 ? 23.938 13.102 7.008 1 78.5 122 THR B O 1
ATOM 4245 N N . PRO B 1 123 ? 25.75 11.648 7.066 1 74.69 123 PRO B N 1
ATOM 4246 C CA . PRO B 1 123 ? 25.5 11.484 8.5 1 74.69 123 PRO B CA 1
ATOM 4247 C C . PRO B 1 123 ? 25.562 12.805 9.266 1 74.69 123 PRO B C 1
ATOM 4249 O O . PRO B 1 123 ? 26.359 13.68 8.922 1 74.69 123 PRO B O 1
ATOM 4252 N N . GLY B 1 124 ? 24.75 13.133 10.133 1 73.25 124 GLY B N 1
ATOM 4253 C CA . GLY B 1 124 ? 24.75 14.328 10.961 1 73.25 124 GLY B CA 1
ATOM 4254 C C . GLY B 1 124 ? 23.484 14.484 11.773 1 73.25 124 GLY B C 1
ATOM 4255 O O . GLY B 1 124 ? 22.562 13.664 11.688 1 73.25 124 GLY B O 1
ATOM 4256 N N . GLU B 1 125 ? 23.578 15.461 12.539 1 73.5 125 GLU B N 1
ATOM 4257 C CA . GLU B 1 125 ? 22.406 15.789 13.359 1 73.5 125 GLU B CA 1
ATOM 4258 C C . GLU B 1 125 ? 21.281 16.375 12.508 1 73.5 125 GLU B C 1
ATOM 4260 O O . GLU B 1 125 ? 21.547 17.109 11.555 1 73.5 125 GLU B O 1
ATOM 4265 N N . GLY B 1 126 ? 20.094 15.969 12.758 1 76.44 126 GLY B N 1
ATOM 4266 C CA . GLY B 1 126 ? 18.938 16.594 12.133 1 76.44 126 GLY B CA 1
ATOM 4267 C C . GLY B 1 126 ? 18.562 15.961 10.812 1 76.44 126 GLY B C 1
ATOM 4268 O O . GLY B 1 126 ? 17.719 16.484 10.086 1 76.44 126 GLY B O 1
ATOM 4269 N N . VAL B 1 127 ? 19.312 14.914 10.531 1 79.06 127 VAL B N 1
ATOM 4270 C CA . VAL B 1 127 ? 18.938 14.219 9.297 1 79.06 127 VAL B CA 1
ATOM 4271 C C . VAL B 1 127 ? 17.719 13.352 9.531 1 79.06 127 VAL B C 1
ATOM 4273 O O . VAL B 1 127 ? 17.688 12.539 10.469 1 79.06 127 VAL B O 1
ATOM 4276 N N . LEU B 1 128 ? 16.75 13.555 8.695 1 81.62 128 LEU B N 1
ATOM 4277 C CA . LEU B 1 128 ? 15.5 12.82 8.867 1 81.62 128 LEU B CA 1
ATOM 4278 C C . LEU B 1 128 ? 15.672 11.352 8.492 1 81.62 128 LEU B C 1
ATOM 4280 O O . LEU B 1 128 ? 16.594 11 7.746 1 81.62 128 LEU B O 1
ATOM 4284 N N . HIS B 1 129 ? 14.852 10.508 8.984 1 82.81 129 HIS B N 1
ATOM 4285 C CA . HIS B 1 129 ? 14.852 9.094 8.648 1 82.81 129 HIS B CA 1
ATOM 4286 C C . HIS B 1 129 ? 14.453 8.875 7.188 1 82.81 129 HIS B C 1
ATOM 4288 O O . HIS B 1 129 ? 13.922 9.781 6.543 1 82.81 129 HIS B O 1
ATOM 4294 N N . GLU B 1 130 ? 14.75 7.641 6.707 1 87.12 130 GLU B N 1
ATOM 4295 C CA . GLU B 1 130 ? 14.227 7.203 5.418 1 87.12 130 GLU B CA 1
ATOM 4296 C C . GLU B 1 130 ? 12.703 7.297 5.379 1 87.12 130 GLU B C 1
ATOM 4298 O O . GLU B 1 130 ? 12.031 7.043 6.383 1 87.12 130 GLU B O 1
ATOM 4303 N N . PRO B 1 131 ? 12.125 7.629 4.234 1 90.19 131 PRO B N 1
ATOM 4304 C CA . PRO B 1 131 ? 12.695 7.914 2.918 1 90.19 131 PRO B CA 1
ATOM 4305 C C . PRO B 1 131 ? 13.164 9.359 2.779 1 90.19 131 PRO B C 1
ATOM 4307 O O . PRO B 1 131 ? 13.602 9.773 1.701 1 90.19 131 PRO B O 1
ATOM 4310 N N . PHE B 1 132 ? 13.062 10.148 3.836 1 86.88 132 PHE B N 1
ATOM 4311 C CA . PHE B 1 132 ? 13.57 11.516 3.809 1 86.88 132 PHE B CA 1
ATOM 4312 C C . PHE B 1 132 ? 15.047 11.555 4.16 1 86.88 132 PHE B C 1
ATOM 4314 O O . PHE B 1 132 ? 15.625 10.539 4.547 1 86.88 132 PHE B O 1
ATOM 4321 N N . GLY B 1 133 ? 15.703 12.648 3.934 1 83.75 133 GLY B N 1
ATOM 4322 C CA . GLY B 1 133 ? 16.984 12.906 4.562 1 83.75 133 GLY B CA 1
ATOM 4323 C C . GLY B 1 133 ? 18.156 12.789 3.598 1 83.75 133 GLY B C 1
ATOM 4324 O O . GLY B 1 133 ? 19.297 13.125 3.943 1 83.75 133 GLY B O 1
ATOM 4325 N N . ASP B 1 134 ? 17.875 12.266 2.42 1 89.69 134 ASP B N 1
ATOM 4326 C CA . ASP B 1 134 ? 18.969 12.125 1.461 1 89.69 134 ASP B CA 1
ATOM 4327 C C . ASP B 1 134 ? 19.359 13.477 0.871 1 89.69 134 ASP B C 1
ATOM 4329 O O . ASP B 1 134 ? 18.562 14.422 0.891 1 89.69 134 ASP B O 1
ATOM 4333 N N . ALA B 1 135 ? 20.578 13.539 0.416 1 91.38 135 ALA B N 1
ATOM 4334 C CA . ALA B 1 135 ? 21.094 14.766 -0.19 1 91.38 135 ALA B CA 1
ATOM 4335 C C . ALA B 1 135 ? 20.719 14.844 -1.668 1 91.38 135 ALA B C 1
ATOM 4337 O O . ALA B 1 135 ? 21.047 13.938 -2.443 1 91.38 135 ALA B O 1
ATOM 4338 N N . PRO B 1 136 ? 20.094 15.898 -2.059 1 94 136 PRO B N 1
ATOM 4339 C CA . PRO B 1 136 ? 19.75 16.031 -3.477 1 94 136 PRO B CA 1
ATOM 4340 C C . PRO B 1 136 ? 20.969 16.203 -4.367 1 94 136 PRO B C 1
ATOM 4342 O O . PRO B 1 136 ? 21.938 16.859 -3.969 1 94 136 PRO B O 1
ATOM 4345 N N . GLN B 1 137 ? 20.938 15.633 -5.551 1 96.88 137 GLN B N 1
ATOM 4346 C CA . GLN B 1 137 ? 22.031 15.75 -6.508 1 96.88 137 GLN B CA 1
ATOM 4347 C C . GLN B 1 137 ? 21.578 16.453 -7.781 1 96.88 137 GLN B C 1
ATOM 4349 O O . GLN B 1 137 ? 22.344 17.219 -8.383 1 96.88 137 GLN B O 1
ATOM 4354 N N . ALA B 1 138 ? 20.453 16.141 -8.211 1 96.69 138 ALA B N 1
ATOM 4355 C CA . ALA B 1 138 ? 19.875 16.719 -9.422 1 96.69 138 ALA B CA 1
ATOM 4356 C C . ALA B 1 138 ? 18.359 16.781 -9.328 1 96.69 138 ALA B C 1
ATOM 4358 O O . ALA B 1 138 ? 17.734 15.914 -8.727 1 96.69 138 ALA B O 1
ATOM 4359 N N . ASN B 1 139 ? 17.797 17.812 -9.961 1 96 139 ASN B N 1
ATOM 4360 C CA . ASN B 1 139 ? 16.344 18.031 -9.906 1 96 139 ASN B CA 1
ATOM 4361 C C . ASN B 1 139 ? 15.781 18.359 -11.281 1 96 139 ASN B C 1
ATOM 4363 O O . ASN B 1 139 ? 16.469 18.953 -12.117 1 96 139 ASN B O 1
ATOM 4367 N N . LEU B 1 140 ? 14.609 17.969 -11.477 1 96.88 140 LEU B N 1
ATOM 4368 C CA . LEU B 1 140 ? 13.781 18.375 -12.602 1 96.88 140 LEU B CA 1
ATOM 4369 C C . LEU B 1 140 ? 12.391 18.797 -12.133 1 96.88 140 LEU B C 1
ATOM 4371 O O . LEU B 1 140 ? 11.68 18.016 -11.5 1 96.88 140 LEU B O 1
ATOM 4375 N N . PHE B 1 141 ? 12.016 20.031 -12.438 1 95.38 141 PHE B N 1
ATOM 4376 C CA . PHE B 1 141 ? 10.719 20.562 -12.062 1 95.38 141 PHE B CA 1
ATOM 4377 C C . PHE B 1 141 ? 9.719 20.422 -13.211 1 95.38 141 PHE B C 1
ATOM 4379 O O . PHE B 1 141 ? 10.117 20.344 -14.375 1 95.38 141 PHE B O 1
ATOM 4386 N N . GLY B 1 142 ? 8.492 20.438 -12.898 1 93.94 142 GLY B N 1
ATOM 4387 C CA . GLY B 1 142 ? 7.418 20.234 -13.859 1 93.94 142 GLY B CA 1
ATOM 4388 C C . GLY B 1 142 ? 7.512 21.141 -15.07 1 93.94 142 GLY B C 1
ATOM 4389 O O . GLY B 1 142 ? 7.289 20.703 -16.203 1 93.94 142 GLY B O 1
ATOM 4390 N N . GLN B 1 143 ? 7.879 22.359 -14.875 1 92.12 143 GLN B N 1
ATOM 4391 C CA . GLN B 1 143 ? 7.914 23.328 -15.953 1 92.12 143 GLN B CA 1
ATOM 4392 C C . GLN B 1 143 ? 9.062 23.047 -16.922 1 92.12 143 GLN B C 1
ATOM 4394 O O . GLN B 1 143 ? 9.086 23.578 -18.031 1 92.12 143 GLN B O 1
ATOM 4399 N N . GLN B 1 144 ? 9.953 22.234 -16.516 1 94.94 144 GLN B N 1
ATOM 4400 C CA . GLN B 1 144 ? 11.109 21.922 -17.344 1 94.94 144 GLN B CA 1
ATOM 4401 C C . GLN B 1 144 ? 10.859 20.672 -18.188 1 94.94 144 GLN B C 1
ATOM 4403 O O . GLN B 1 144 ? 11.633 20.375 -19.094 1 94.94 144 GLN B O 1
ATOM 4408 N N . LEU B 1 145 ? 9.828 19.938 -17.844 1 96.06 145 LEU B N 1
ATOM 4409 C CA . LEU B 1 145 ? 9.516 18.703 -18.547 1 96.06 145 LEU B CA 1
ATOM 4410 C C . LEU B 1 145 ? 8.898 18.969 -19.906 1 96.06 145 LEU B C 1
ATOM 4412 O O . LEU B 1 145 ? 7.965 19.781 -20.031 1 96.06 145 LEU B O 1
ATOM 4416 N N . ARG B 1 146 ? 9.469 18.438 -20.938 1 96.94 146 ARG B N 1
ATOM 4417 C CA . ARG B 1 146 ? 8.812 18.438 -22.25 1 96.94 146 ARG B CA 1
ATOM 4418 C C . ARG B 1 146 ? 7.762 17.344 -22.344 1 96.94 146 ARG B C 1
ATOM 4420 O O . ARG B 1 146 ? 8.094 16.156 -22.25 1 96.94 146 ARG B O 1
ATOM 4427 N N . VAL B 1 147 ? 6.574 17.703 -22.5 1 97.25 147 VAL B N 1
ATOM 4428 C CA . VAL B 1 147 ? 5.422 16.812 -22.516 1 97.25 147 VAL B CA 1
ATOM 4429 C C . VAL B 1 147 ? 4.816 16.781 -23.922 1 97.25 147 VAL B C 1
ATOM 4431 O O . VAL B 1 147 ? 4.656 17.828 -24.562 1 97.25 147 VAL B O 1
ATOM 4434 N N . GLY B 1 148 ? 4.492 15.625 -24.391 1 96.69 148 GLY B N 1
ATOM 4435 C CA . GLY B 1 148 ? 3.865 15.492 -25.703 1 96.69 148 GLY B CA 1
ATOM 4436 C C . GLY B 1 148 ? 2.453 16.047 -25.75 1 96.69 148 GLY B C 1
ATOM 4437 O O . GLY B 1 148 ? 1.853 16.312 -24.703 1 96.69 148 GLY B O 1
ATOM 4438 N N . ALA B 1 149 ? 1.894 16.109 -26.953 1 96.06 149 ALA B N 1
ATOM 4439 C CA . ALA B 1 149 ? 0.549 16.641 -27.172 1 96.06 149 ALA B CA 1
ATOM 4440 C C . ALA B 1 149 ? -0.496 15.766 -26.469 1 96.06 149 ALA B C 1
ATOM 4442 O O . ALA B 1 149 ? -1.561 16.25 -26.078 1 96.06 149 ALA B O 1
ATOM 4443 N N . ASP B 1 150 ? -0.191 14.57 -26.266 1 94.88 150 ASP B N 1
ATOM 4444 C CA . ASP B 1 150 ? -1.124 13.648 -25.625 1 94.88 150 ASP B CA 1
ATOM 4445 C C . ASP B 1 150 ? -0.96 13.672 -24.109 1 94.88 150 ASP B C 1
ATOM 4447 O O . ASP B 1 150 ? -1.583 12.875 -23.406 1 94.88 150 ASP B O 1
ATOM 4451 N N . GLY B 1 151 ? -0.08 14.492 -23.625 1 95.56 151 GLY B N 1
ATOM 4452 C CA . GLY B 1 151 ? 0.116 14.625 -22.188 1 95.56 151 GLY B CA 1
ATOM 4453 C C . GLY B 1 151 ? 1.128 13.648 -21.625 1 95.56 151 GLY B C 1
ATOM 4454 O O . GLY B 1 151 ? 1.396 13.641 -20.422 1 95.56 151 GLY B O 1
ATOM 4455 N N . ARG B 1 152 ? 1.693 12.867 -22.5 1 96.69 152 ARG B N 1
ATOM 4456 C CA . ARG B 1 152 ? 2.635 11.836 -22.062 1 96.69 152 ARG B CA 1
ATOM 4457 C C . ARG B 1 152 ? 4.074 12.328 -22.188 1 96.69 152 ARG B C 1
ATOM 4459 O O . ARG B 1 152 ? 4.363 13.234 -22.969 1 96.69 152 ARG B O 1
ATOM 4466 N N . PHE B 1 153 ? 4.965 11.789 -21.391 1 97.5 153 PHE B N 1
ATOM 4467 C CA . PHE B 1 153 ? 6.375 12.141 -21.469 1 97.5 153 PHE B CA 1
ATOM 4468 C C . PHE B 1 153 ? 7.254 10.938 -21.125 1 97.5 153 PHE B C 1
ATOM 4470 O O . PHE B 1 153 ? 6.758 9.922 -20.641 1 97.5 153 PHE B O 1
ATOM 4477 N N . GLU B 1 154 ? 8.492 11.062 -21.484 1 97.25 154 GLU B N 1
ATOM 4478 C CA . GLU B 1 154 ? 9.555 10.141 -21.109 1 97.25 154 GLU B CA 1
ATOM 4479 C C . GLU B 1 154 ? 10.727 10.883 -20.469 1 97.25 154 GLU B C 1
ATOM 4481 O O . GLU B 1 154 ? 11.18 11.906 -20.984 1 97.25 154 GLU B O 1
ATOM 4486 N N . LEU B 1 155 ? 11.156 10.445 -19.312 1 98.31 155 LEU B N 1
ATOM 4487 C CA . LEU B 1 155 ? 12.289 11.016 -18.594 1 98.31 155 LEU B CA 1
ATOM 4488 C C . LEU B 1 155 ? 13.359 9.961 -18.344 1 98.31 155 LEU B C 1
ATOM 4490 O O . LEU B 1 155 ? 13.086 8.914 -17.75 1 98.31 155 LEU B O 1
ATOM 4494 N N . TYR B 1 156 ? 14.547 10.211 -18.828 1 98.62 156 TYR B N 1
ATOM 4495 C CA . TYR B 1 156 ? 15.664 9.305 -18.578 1 98.62 156 TYR B CA 1
ATOM 4496 C C . TYR B 1 156 ? 16.469 9.734 -17.359 1 98.62 156 TYR B C 1
ATOM 4498 O O . TYR B 1 156 ? 16.672 10.93 -17.141 1 98.62 156 TYR B O 1
ATOM 4506 N N . VAL B 1 157 ? 16.859 8.844 -16.578 1 98.75 157 VAL B N 1
ATOM 4507 C CA . VAL B 1 157 ? 17.703 9.047 -15.406 1 98.75 157 VAL B CA 1
ATOM 4508 C C . VAL B 1 157 ? 19 8.242 -15.555 1 98.75 157 VAL B C 1
ATOM 4510 O O . VAL B 1 157 ? 18.969 7.016 -15.656 1 98.75 157 VAL B O 1
ATOM 4513 N N . GLY B 1 158 ? 20.062 8.914 -15.508 1 98.19 158 GLY B N 1
ATOM 4514 C CA . GLY B 1 158 ? 21.328 8.273 -15.773 1 98.19 158 GLY B CA 1
ATOM 4515 C C . GLY B 1 158 ? 21.594 8.055 -17.25 1 98.19 158 GLY B C 1
ATOM 4516 O O . GLY B 1 158 ? 20.875 8.586 -18.109 1 98.19 158 GLY B O 1
ATOM 4517 N N . GLY B 1 159 ? 22.719 7.309 -17.547 1 96.69 159 GLY B N 1
ATOM 4518 C CA . GLY B 1 159 ? 23.094 7.055 -18.922 1 96.69 159 GLY B CA 1
ATOM 4519 C C . GLY B 1 159 ? 23.688 8.273 -19.625 1 96.69 159 GLY B C 1
ATOM 4520 O O . GLY B 1 159 ? 24.109 9.227 -18.953 1 96.69 159 GLY B O 1
ATOM 4521 N N . ALA B 1 160 ? 23.688 8.18 -20.906 1 95.31 160 ALA B N 1
ATOM 4522 C CA . ALA B 1 160 ? 24.266 9.258 -21.703 1 95.31 160 ALA B CA 1
ATOM 4523 C C . ALA B 1 160 ? 23.406 10.523 -21.609 1 95.31 160 ALA B C 1
ATOM 4525 O O . ALA B 1 160 ? 22.172 10.445 -21.594 1 95.31 160 ALA B O 1
ATOM 4526 N N . GLU B 1 161 ? 24.094 11.562 -21.547 1 95.38 161 GLU B N 1
ATOM 4527 C CA . GLU B 1 161 ? 23.406 12.844 -21.484 1 95.38 161 GLU B CA 1
ATOM 4528 C C . GLU B 1 161 ? 22.422 13.008 -22.641 1 95.38 161 GLU B C 1
ATOM 4530 O O . GLU B 1 161 ? 22.734 12.648 -23.781 1 95.38 161 GLU B O 1
ATOM 4535 N N . ARG B 1 162 ? 21.359 13.523 -22.25 1 91.19 162 ARG B N 1
ATOM 4536 C CA . ARG B 1 162 ? 20.312 13.836 -23.219 1 91.19 162 ARG B CA 1
ATOM 4537 C C . ARG B 1 162 ? 19.875 15.289 -23.094 1 91.19 162 ARG B C 1
ATOM 4539 O O . ARG B 1 162 ? 20.172 15.953 -22.109 1 91.19 162 ARG B O 1
ATOM 4546 N N . GLY B 1 163 ? 19.266 15.883 -24.125 1 87.06 163 GLY B N 1
ATOM 4547 C CA . GLY B 1 163 ? 18.781 17.25 -24.078 1 87.06 163 GLY B CA 1
ATOM 4548 C C . GLY B 1 163 ? 17.656 17.469 -23.094 1 87.06 163 GLY B C 1
ATOM 4549 O O . GLY B 1 163 ? 17.891 17.578 -21.891 1 87.06 163 GLY B O 1
ATOM 4550 N N . HIS B 1 164 ? 16.531 17.266 -23.516 1 92.44 164 HIS B N 1
ATOM 4551 C CA . HIS B 1 164 ? 15.383 17.469 -22.641 1 92.44 164 HIS B CA 1
ATOM 4552 C C . HIS B 1 164 ? 14.969 16.172 -21.953 1 92.44 164 HIS B C 1
ATOM 4554 O O . HIS B 1 164 ? 15.25 15.078 -22.469 1 92.44 164 HIS B O 1
ATOM 4560 N N . ASN B 1 165 ? 14.398 16.297 -20.781 1 97.75 165 ASN B N 1
ATOM 4561 C CA . ASN B 1 165 ? 13.836 15.164 -20.062 1 97.75 165 ASN B CA 1
ATOM 4562 C C . ASN B 1 165 ? 14.914 14.148 -19.688 1 97.75 165 ASN B C 1
ATOM 4564 O O . ASN B 1 165 ? 14.789 12.961 -20 1 97.75 165 ASN B O 1
ATOM 4568 N N . TRP B 1 166 ? 15.906 14.664 -18.984 1 98.38 166 TRP B N 1
ATOM 4569 C CA . TRP B 1 166 ? 17.031 13.844 -18.547 1 98.38 166 TRP B CA 1
ATOM 4570 C C . TRP B 1 166 ? 17.547 14.336 -17.188 1 98.38 166 TRP B C 1
ATOM 4572 O O . TRP B 1 166 ? 17.672 15.539 -16.969 1 98.38 166 TRP B O 1
ATOM 4582 N N . LEU B 1 167 ? 17.906 13.391 -16.328 1 98.5 167 LEU B N 1
ATOM 4583 C CA . LEU B 1 167 ? 18.547 13.68 -15.055 1 98.5 167 LEU B CA 1
ATOM 4584 C C . LEU B 1 167 ? 19.875 12.93 -14.93 1 98.5 167 LEU B C 1
ATOM 4586 O O . LEU B 1 167 ? 19.906 11.711 -15.117 1 98.5 167 LEU B O 1
ATOM 4590 N N . PRO B 1 168 ? 20.922 13.602 -14.594 1 98.19 168 PRO B N 1
ATOM 4591 C CA . PRO B 1 168 ? 22.203 12.914 -14.383 1 98.19 168 PRO B CA 1
ATOM 4592 C C . PRO B 1 168 ? 22.25 12.141 -13.062 1 98.19 168 PRO B C 1
ATOM 4594 O O . PRO B 1 168 ? 21.484 12.438 -12.148 1 98.19 168 PRO B O 1
ATOM 4597 N N . THR B 1 169 ? 23.109 11.164 -13.039 1 98.19 169 THR B N 1
ATOM 4598 C CA . THR B 1 169 ? 23.422 10.453 -11.805 1 98.19 169 THR B CA 1
ATOM 4599 C C . THR B 1 169 ? 24.922 10.484 -11.531 1 98.19 169 THR B C 1
ATOM 4601 O O . THR B 1 169 ? 25.719 10.859 -12.398 1 98.19 169 THR B O 1
ATOM 4604 N N . THR B 1 170 ? 25.281 10.258 -10.32 1 97.56 170 THR B N 1
ATOM 4605 C CA . THR B 1 170 ? 26.656 10.078 -9.867 1 97.56 170 THR B CA 1
ATOM 4606 C C . THR B 1 170 ? 26.844 8.688 -9.266 1 97.56 170 THR B C 1
ATOM 4608 O O . THR B 1 170 ? 25.875 7.977 -9.008 1 97.56 170 THR B O 1
ATOM 4611 N N . PRO B 1 171 ? 28.078 8.281 -9.055 1 96.38 171 PRO B N 1
ATOM 4612 C CA . PRO B 1 171 ? 28.312 6.984 -8.406 1 96.38 171 PRO B CA 1
ATOM 4613 C C . PRO B 1 171 ? 27.641 6.875 -7.043 1 96.38 171 PRO B C 1
ATOM 4615 O O . PRO B 1 171 ? 27.438 5.766 -6.539 1 96.38 171 PRO B O 1
ATOM 4618 N N . GLU B 1 172 ? 27.234 8.016 -6.461 1 96.12 172 GLU B N 1
ATOM 4619 C CA . GLU B 1 172 ? 26.656 8.023 -5.117 1 96.12 172 GLU B CA 1
ATOM 4620 C C . GLU B 1 172 ? 25.141 8.086 -5.172 1 96.12 172 GLU B C 1
ATOM 4622 O O . GLU B 1 172 ? 24.469 8.039 -4.133 1 96.12 172 GLU B O 1
ATOM 4627 N N . SER B 1 173 ? 24.594 8.25 -6.367 1 98.06 173 SER B N 1
ATOM 4628 C CA . SER B 1 173 ? 23.141 8.281 -6.496 1 98.06 173 SER B CA 1
ATOM 4629 C C . SER B 1 173 ? 22.516 6.98 -6 1 98.06 173 SER B C 1
ATOM 4631 O O . SER B 1 173 ? 23 5.895 -6.305 1 98.06 173 SER B O 1
ATOM 4633 N N . ARG B 1 174 ? 21.406 7.094 -5.215 1 97.38 174 ARG B N 1
ATOM 4634 C CA . ARG B 1 174 ? 20.875 5.852 -4.648 1 97.38 174 ARG B CA 1
ATOM 4635 C C . ARG B 1 174 ? 19.359 5.848 -4.648 1 97.38 174 ARG B C 1
ATOM 4637 O O . ARG B 1 174 ? 18.734 4.82 -4.387 1 97.38 174 ARG B O 1
ATOM 4644 N N . LYS B 1 175 ? 18.75 7.059 -4.938 1 97.62 175 LYS B N 1
ATOM 4645 C CA . LYS B 1 175 ? 17.297 7.109 -4.816 1 97.62 175 LYS B CA 1
ATOM 4646 C C . LYS B 1 175 ? 16.719 8.195 -5.715 1 97.62 175 LYS B C 1
ATOM 4648 O O . LYS B 1 175 ? 17.359 9.227 -5.953 1 97.62 175 LYS B O 1
ATOM 4653 N N . LEU B 1 176 ? 15.602 7.934 -6.281 1 98.06 176 LEU B N 1
ATOM 4654 C CA . LEU B 1 176 ? 14.727 8.953 -6.848 1 98.06 176 LEU B CA 1
ATOM 4655 C C . LEU B 1 176 ? 13.656 9.375 -5.844 1 98.06 176 LEU B C 1
ATOM 4657 O O . LEU B 1 176 ? 13.086 8.523 -5.152 1 98.06 176 LEU B O 1
ATOM 4661 N N . PHE B 1 177 ? 13.453 10.609 -5.707 1 97.75 177 PHE B N 1
ATOM 4662 C CA . PHE B 1 177 ? 12.43 11.203 -4.859 1 97.75 177 PHE B CA 1
ATOM 4663 C C . PHE B 1 177 ? 11.484 12.07 -5.684 1 97.75 177 PHE B C 1
ATOM 4665 O O . PHE B 1 177 ? 11.906 13.062 -6.281 1 97.75 177 PHE B O 1
ATOM 4672 N N . ILE B 1 178 ? 10.211 11.711 -5.766 1 97.62 178 ILE B N 1
ATOM 4673 C CA . ILE B 1 178 ? 9.227 12.398 -6.586 1 97.62 178 ILE B CA 1
ATOM 4674 C C . ILE B 1 178 ? 8.156 13.031 -5.691 1 97.62 178 ILE B C 1
ATOM 4676 O O . ILE B 1 178 ? 7.547 12.344 -4.867 1 97.62 178 ILE B O 1
ATOM 4680 N N . ARG B 1 179 ? 7.879 14.281 -5.867 1 97.31 179 ARG B N 1
ATOM 4681 C CA . ARG B 1 179 ? 6.867 15.008 -5.105 1 97.31 179 ARG B CA 1
ATOM 4682 C C . ARG B 1 179 ? 5.906 15.742 -6.035 1 97.31 179 ARG B C 1
ATOM 4684 O O . ARG B 1 179 ? 6.328 16.312 -7.039 1 97.31 179 ARG B O 1
ATOM 4691 N N . GLN B 1 180 ? 4.688 15.648 -5.746 1 97.69 180 GLN B N 1
ATOM 4692 C CA . GLN B 1 180 ? 3.664 16.469 -6.383 1 97.69 180 GLN B CA 1
ATOM 4693 C C . GLN B 1 180 ? 2.9 17.297 -5.348 1 97.69 180 GLN B C 1
ATOM 4695 O O . GLN B 1 180 ? 2.539 16.781 -4.285 1 97.69 180 GLN B O 1
ATOM 4700 N N . GLY B 1 181 ? 2.764 18.562 -5.594 1 97.88 181 GLY B N 1
ATOM 4701 C CA . GLY B 1 181 ? 1.998 19.453 -4.734 1 97.88 181 GLY B CA 1
ATOM 4702 C C . GLY B 1 181 ? 0.717 19.953 -5.379 1 97.88 181 GLY B C 1
ATOM 4703 O O . GLY B 1 181 ? 0.719 20.359 -6.539 1 97.88 181 GLY B O 1
ATOM 4704 N N . PHE B 1 182 ? -0.335 19.906 -4.625 1 98.25 182 PHE B N 1
ATOM 4705 C CA . PHE B 1 182 ? -1.656 20.219 -5.16 1 98.25 182 PHE B CA 1
ATOM 4706 C C . PHE B 1 182 ? -2.234 21.453 -4.488 1 98.25 182 PHE B C 1
ATOM 4708 O O . PHE B 1 182 ? -2.139 21.609 -3.268 1 98.25 182 PHE B O 1
ATOM 4715 N N . ASP B 1 183 ? -2.83 22.328 -5.281 1 98.38 183 ASP B N 1
ATOM 4716 C CA . ASP B 1 183 ? -3.494 23.531 -4.801 1 98.38 183 ASP B CA 1
ATOM 4717 C C . ASP B 1 183 ? -5.012 23.375 -4.844 1 98.38 183 ASP B C 1
ATOM 4719 O O . ASP B 1 183 ? -5.672 23.375 -3.803 1 98.38 183 ASP B O 1
ATOM 4723 N N . ARG B 1 184 ? -5.473 23.031 -6.008 1 98.31 184 ARG B N 1
ATOM 4724 C CA . ARG B 1 184 ? -6.91 22.891 -6.219 1 98.31 184 ARG B CA 1
ATOM 4725 C C . ARG B 1 184 ? -7.348 21.438 -6.078 1 98.31 184 ARG B C 1
ATOM 4727 O O . ARG B 1 184 ? -6.555 20.516 -6.312 1 98.31 184 ARG B O 1
ATOM 4734 N N . TRP B 1 185 ? -8.633 21.297 -5.809 1 97.5 185 TRP B N 1
ATOM 4735 C CA . TRP B 1 185 ? -9.172 19.953 -5.629 1 97.5 185 TRP B CA 1
ATOM 4736 C C . TRP B 1 185 ? -9.297 19.234 -6.969 1 97.5 185 TRP B C 1
ATOM 4738 O O . TRP B 1 185 ? -9.312 18 -7.02 1 97.5 185 TRP B O 1
ATOM 4748 N N . ASP B 1 186 ? -9.352 19.875 -8.094 1 96.44 186 ASP B N 1
ATOM 4749 C CA . ASP B 1 186 ? -9.641 19.25 -9.375 1 96.44 186 ASP B CA 1
ATOM 4750 C C . ASP B 1 186 ? -8.352 18.906 -10.125 1 96.44 186 ASP B C 1
ATOM 4752 O O . ASP B 1 186 ? -8.391 18.391 -11.242 1 96.44 186 ASP B O 1
ATOM 4756 N N . GLU B 1 187 ? -7.266 19.25 -9.523 1 97.31 187 GLU B N 1
ATOM 4757 C CA . GLU B 1 187 ? -5.996 18.859 -10.133 1 97.31 187 GLU B CA 1
ATOM 4758 C C . GLU B 1 187 ? -5.84 17.344 -10.172 1 97.31 187 GLU B C 1
ATOM 4760 O O . GLU B 1 187 ? -6.352 16.641 -9.305 1 97.31 187 GLU B O 1
ATOM 4765 N N . THR B 1 188 ? -5.105 16.828 -11.188 1 95.44 188 THR B N 1
ATOM 4766 C CA . THR B 1 188 ? -4.848 15.398 -11.352 1 95.44 188 THR B CA 1
ATOM 4767 C C . THR B 1 188 ? -3.359 15.094 -11.195 1 95.44 188 THR B C 1
ATOM 4769 O O . THR B 1 188 ? -2.512 15.875 -11.625 1 95.44 188 THR B O 1
ATOM 4772 N N . PRO B 1 189 ? -3.084 13.961 -10.594 1 95.94 189 PRO B N 1
ATOM 4773 C CA . PRO B 1 189 ? -1.675 13.617 -10.391 1 95.94 189 PRO B CA 1
ATOM 4774 C C . PRO B 1 189 ? -1.01 13.094 -11.664 1 95.94 189 PRO B C 1
ATOM 4776 O O . PRO B 1 189 ? -1.687 12.555 -12.547 1 95.94 189 PRO B O 1
ATOM 4779 N N . ALA B 1 190 ? 0.317 13.289 -11.711 1 95.81 190 ALA B N 1
ATOM 4780 C CA . ALA B 1 190 ? 1.115 12.516 -12.656 1 95.81 190 ALA B CA 1
ATOM 4781 C C . ALA B 1 190 ? 1.014 11.023 -12.375 1 95.81 190 ALA B C 1
ATOM 4783 O O . ALA B 1 190 ? 1.012 10.602 -11.211 1 95.81 190 ALA B O 1
ATOM 4784 N N . GLN B 1 191 ? 0.83 10.203 -13.344 1 94 191 GLN B N 1
ATOM 4785 C CA . GLN B 1 191 ? 0.888 8.75 -13.258 1 94 191 GLN B CA 1
ATOM 4786 C C . GLN B 1 191 ? 2.158 8.219 -13.914 1 94 191 GLN B C 1
ATOM 4788 O O . GLN B 1 191 ? 2.346 8.352 -15.125 1 94 191 GLN B O 1
ATOM 4793 N N . LEU B 1 192 ? 2.994 7.594 -13.078 1 95.44 192 LEU B N 1
ATOM 4794 C CA . LEU B 1 192 ? 4.355 7.32 -13.516 1 95.44 192 LEU B CA 1
ATOM 4795 C C . LEU B 1 192 ? 4.668 5.828 -13.414 1 95.44 192 LEU B C 1
ATOM 4797 O O . LEU B 1 192 ? 4.129 5.133 -12.555 1 95.44 192 LEU B O 1
ATOM 4801 N N . ARG B 1 193 ? 5.492 5.383 -14.258 1 95.31 193 ARG B N 1
ATOM 4802 C CA . ARG B 1 193 ? 6.121 4.07 -14.219 1 95.31 193 ARG B CA 1
ATOM 4803 C C . ARG B 1 193 ? 7.633 4.18 -14.391 1 95.31 193 ARG B C 1
ATOM 4805 O O . ARG B 1 193 ? 8.117 5.043 -15.125 1 95.31 193 ARG B O 1
ATOM 4812 N N . ILE B 1 194 ? 8.328 3.291 -13.758 1 96.94 194 ILE B N 1
ATOM 4813 C CA . ILE B 1 194 ? 9.781 3.311 -13.898 1 96.94 194 ILE B CA 1
ATOM 4814 C C . ILE B 1 194 ? 10.273 1.938 -14.352 1 96.94 194 ILE B C 1
ATOM 4816 O O . ILE B 1 194 ? 9.703 0.912 -13.969 1 96.94 194 ILE B O 1
ATOM 4820 N N . GLU B 1 195 ? 11.281 1.909 -15.148 1 97 195 GLU B N 1
ATOM 4821 C CA . GLU B 1 195 ? 11.984 0.693 -15.547 1 97 195 GLU B CA 1
ATOM 4822 C C . GLU B 1 195 ? 13.477 0.955 -15.734 1 97 195 GLU B C 1
ATOM 4824 O O . GLU B 1 195 ? 13.883 2.088 -16 1 97 195 GLU B O 1
ATOM 4829 N N . ARG B 1 196 ? 14.234 -0.041 -15.477 1 97.69 196 ARG B N 1
ATOM 4830 C CA . ARG B 1 196 ? 15.602 -0.012 -15.984 1 97.69 196 ARG B CA 1
ATOM 4831 C C . ARG B 1 196 ? 15.648 -0.414 -17.453 1 97.69 196 ARG B C 1
ATOM 4833 O O . ARG B 1 196 ? 15.094 -1.443 -17.844 1 97.69 196 ARG B O 1
ATOM 4840 N N . VAL B 1 197 ? 16.25 0.29 -18.297 1 95.38 197 VAL B N 1
ATOM 4841 C CA . VAL B 1 197 ? 16.125 0.202 -19.75 1 95.38 197 VAL B CA 1
ATOM 4842 C C . VAL B 1 197 ? 16.672 -1.135 -20.234 1 95.38 197 VAL B C 1
ATOM 4844 O O . VAL B 1 197 ? 16.172 -1.701 -21.219 1 95.38 197 VAL B O 1
ATOM 4847 N N . ASP B 1 198 ? 17.641 -1.774 -19.594 1 91.31 198 ASP B N 1
ATOM 4848 C CA . ASP B 1 198 ? 18.312 -2.941 -20.156 1 91.31 198 ASP B CA 1
ATOM 4849 C C . ASP B 1 198 ? 18.031 -4.191 -19.328 1 91.31 198 ASP B C 1
ATOM 4851 O O . ASP B 1 198 ? 18.875 -5.082 -19.234 1 91.31 198 ASP B O 1
ATOM 4855 N N . MET B 1 199 ? 16.859 -4.172 -18.688 1 91.94 199 MET B N 1
ATOM 4856 C CA . MET B 1 199 ? 16.5 -5.398 -17.984 1 91.94 199 MET B CA 1
ATOM 4857 C C . MET B 1 199 ? 16.422 -6.574 -18.953 1 91.94 199 MET B C 1
ATOM 4859 O O . MET B 1 199 ? 15.789 -6.473 -20.016 1 91.94 199 MET B O 1
ATOM 4863 N N . ALA B 1 200 ? 17.078 -7.715 -18.641 1 92.12 200 ALA B N 1
ATOM 4864 C CA . ALA B 1 200 ? 17.109 -8.828 -19.594 1 92.12 200 ALA B CA 1
ATOM 4865 C C . ALA B 1 200 ? 16.75 -10.141 -18.906 1 92.12 200 ALA B C 1
ATOM 4867 O O . ALA B 1 200 ? 16.516 -11.148 -19.562 1 92.12 200 ALA B O 1
ATOM 4868 N N . VAL B 1 201 ? 16.75 -10.117 -17.641 1 94.38 201 VAL B N 1
ATOM 4869 C CA . VAL B 1 201 ? 16.438 -11.312 -16.859 1 94.38 201 VAL B CA 1
ATOM 4870 C C . VAL B 1 201 ? 15.484 -10.953 -15.727 1 94.38 201 VAL B C 1
ATOM 4872 O O . VAL B 1 201 ? 15.391 -9.789 -15.328 1 94.38 201 VAL B O 1
ATOM 4875 N N . PRO B 1 202 ? 14.75 -11.906 -15.219 1 96.19 202 PRO B N 1
ATOM 4876 C CA . PRO B 1 202 ? 13.859 -11.633 -14.094 1 96.19 202 PRO B CA 1
ATOM 4877 C C . PRO B 1 202 ? 14.609 -11.219 -12.836 1 96.19 202 PRO B C 1
ATOM 4879 O O . PRO B 1 202 ? 15.781 -11.57 -12.664 1 96.19 202 PRO B O 1
ATOM 4882 N N . LYS B 1 203 ? 13.945 -10.461 -12.055 1 96.5 203 LYS B N 1
ATOM 4883 C CA . LYS B 1 203 ? 14.5 -10.117 -10.75 1 96.5 203 LYS B CA 1
ATOM 4884 C C . LYS B 1 203 ? 14.891 -11.367 -9.977 1 96.5 203 LYS B C 1
ATOM 4886 O O . LYS B 1 203 ? 14.102 -12.305 -9.852 1 96.5 203 LYS B O 1
ATOM 4891 N N . PRO B 1 204 ? 16.078 -11.422 -9.469 1 96.44 204 PRO B N 1
ATOM 4892 C CA . PRO B 1 204 ? 16.484 -12.578 -8.656 1 96.44 204 PRO B CA 1
ATOM 4893 C C . PRO B 1 204 ? 15.688 -12.688 -7.355 1 96.44 204 PRO B C 1
ATOM 4895 O O . PRO B 1 204 ? 15.219 -11.672 -6.824 1 96.44 204 PRO B O 1
ATOM 4898 N N . LEU B 1 205 ? 15.57 -13.883 -6.863 1 96.62 205 LEU B N 1
ATOM 4899 C CA . LEU B 1 205 ? 14.969 -14.078 -5.547 1 96.62 205 LEU B CA 1
ATOM 4900 C C . LEU B 1 205 ? 15.898 -13.578 -4.445 1 96.62 205 LEU B C 1
ATOM 4902 O O . LEU B 1 205 ? 17.125 -13.711 -4.551 1 96.62 205 LEU B O 1
ATOM 4906 N N . PRO B 1 206 ? 15.297 -13.039 -3.422 1 97.81 206 PRO B N 1
ATOM 4907 C CA . PRO B 1 206 ? 16.156 -12.641 -2.311 1 97.81 206 PRO B CA 1
ATOM 4908 C C . PRO B 1 206 ? 16.844 -13.82 -1.625 1 97.81 206 PRO B C 1
ATOM 4910 O O . PRO B 1 206 ? 16.234 -14.891 -1.495 1 97.81 206 PRO B O 1
ATOM 4913 N N . THR B 1 207 ? 18.047 -13.648 -1.178 1 98.25 207 THR B N 1
ATOM 4914 C CA . THR B 1 207 ? 18.828 -14.656 -0.452 1 98.25 207 THR B CA 1
ATOM 4915 C C . THR B 1 207 ? 18.547 -14.57 1.046 1 98.25 207 THR B C 1
ATOM 4917 O O . THR B 1 207 ? 17.984 -13.578 1.525 1 98.25 207 THR B O 1
ATOM 4920 N N . PRO B 1 208 ? 18.922 -15.656 1.759 1 98.5 208 PRO B N 1
ATOM 4921 C CA . PRO B 1 208 ? 18.812 -15.57 3.217 1 98.5 208 PRO B CA 1
ATOM 4922 C C . PRO B 1 208 ? 19.578 -14.375 3.793 1 98.5 208 PRO B C 1
ATOM 4924 O O . PRO B 1 208 ? 19.094 -13.719 4.719 1 98.5 208 PRO B O 1
ATOM 4927 N N . GLY B 1 209 ? 20.75 -14.109 3.219 1 98.75 209 GLY B N 1
ATOM 4928 C CA . GLY B 1 209 ? 21.516 -12.945 3.662 1 98.75 209 GLY B CA 1
ATOM 4929 C C . GLY B 1 209 ? 20.766 -11.641 3.477 1 98.75 209 GLY B C 1
ATOM 4930 O O . GLY B 1 209 ? 20.75 -10.797 4.371 1 98.75 209 GLY B O 1
ATOM 4931 N N . GLU B 1 210 ? 20.156 -11.477 2.377 1 98.69 210 GLU B N 1
ATOM 4932 C CA . GLU B 1 210 ? 19.375 -10.273 2.1 1 98.69 210 GLU B CA 1
ATOM 4933 C C . GLU B 1 210 ? 18.172 -10.172 3.023 1 98.69 210 GLU B C 1
ATOM 4935 O O . GLU B 1 210 ? 17.766 -9.07 3.414 1 98.69 210 GLU B O 1
ATOM 4940 N N . MET B 1 211 ? 17.562 -11.305 3.355 1 98.88 211 MET B N 1
ATOM 4941 C CA . MET B 1 211 ? 16.438 -11.312 4.285 1 98.88 211 MET B CA 1
ATOM 4942 C C . MET B 1 211 ? 16.875 -10.867 5.672 1 98.88 211 MET B C 1
ATOM 4944 O O . MET B 1 211 ? 16.188 -10.078 6.324 1 98.88 211 MET B O 1
ATOM 4948 N N . VAL B 1 212 ? 17.984 -11.375 6.09 1 98.88 212 VAL B N 1
ATOM 4949 C CA . VAL B 1 212 ? 18.547 -10.969 7.379 1 98.88 212 VAL B CA 1
ATOM 4950 C C . VAL B 1 212 ? 18.797 -9.469 7.383 1 98.88 212 VAL B C 1
ATOM 4952 O O . VAL B 1 212 ? 18.422 -8.766 8.328 1 98.88 212 VAL B O 1
ATOM 4955 N N . GLU B 1 213 ? 19.391 -8.969 6.352 1 98.69 213 GLU B N 1
ATOM 4956 C CA . GLU B 1 213 ? 19.656 -7.543 6.227 1 98.69 213 GLU B CA 1
ATOM 4957 C C . GLU B 1 213 ? 18.375 -6.73 6.242 1 98.69 213 GLU B C 1
ATOM 4959 O O . GLU B 1 213 ? 18.312 -5.652 6.84 1 98.69 213 GLU B O 1
ATOM 4964 N N . ALA B 1 214 ? 17.422 -7.234 5.578 1 98.81 214 ALA B N 1
ATOM 4965 C CA . ALA B 1 214 ? 16.125 -6.555 5.539 1 98.81 214 ALA B CA 1
ATOM 4966 C C . ALA B 1 214 ? 15.523 -6.453 6.934 1 98.81 214 ALA B C 1
ATOM 4968 O O . ALA B 1 214 ? 14.961 -5.414 7.297 1 98.81 214 ALA B O 1
ATOM 4969 N N . MET B 1 215 ? 15.578 -7.539 7.68 1 98.88 215 MET B N 1
ATOM 4970 C CA . MET B 1 215 ? 15.055 -7.539 9.039 1 98.88 215 MET B CA 1
ATOM 4971 C C . MET B 1 215 ? 15.797 -6.539 9.914 1 98.88 215 MET B C 1
ATOM 4973 O O . MET B 1 215 ? 15.188 -5.84 10.727 1 98.88 215 MET B O 1
ATOM 4977 N N . GLN B 1 216 ? 17.078 -6.457 9.68 1 98 216 GLN B N 1
ATOM 4978 C CA . GLN B 1 216 ? 17.891 -5.484 10.414 1 98 216 GLN B CA 1
ATOM 4979 C C . GLN B 1 216 ? 17.5 -4.055 10.031 1 98 216 GLN B C 1
ATOM 4981 O O . GLN B 1 216 ? 17.297 -3.211 10.906 1 98 216 GLN B O 1
ATOM 4986 N N . TRP B 1 217 ? 17.391 -3.82 8.797 1 96.69 217 TRP B N 1
ATOM 4987 C CA . TRP B 1 217 ? 17.016 -2.496 8.312 1 96.69 217 TRP B CA 1
ATOM 4988 C C . TRP B 1 217 ? 15.656 -2.086 8.852 1 96.69 217 TRP B C 1
ATOM 4990 O O . TRP B 1 217 ? 15.477 -0.947 9.297 1 96.69 217 TRP B O 1
ATOM 5000 N N . ALA B 1 218 ? 14.719 -3 8.789 1 97.94 218 ALA B N 1
ATOM 5001 C CA . ALA B 1 218 ? 13.367 -2.727 9.281 1 97.94 218 ALA B CA 1
ATOM 5002 C C . ALA B 1 218 ? 13.383 -2.373 10.766 1 97.94 218 ALA B C 1
ATOM 5004 O O . ALA B 1 218 ? 12.672 -1.469 11.203 1 97.94 218 ALA B O 1
ATOM 5005 N N . GLY B 1 219 ? 14.156 -3.133 11.484 1 96.31 219 GLY B N 1
ATOM 5006 C CA . GLY B 1 219 ? 14.312 -2.809 12.898 1 96.31 219 GLY B CA 1
ATOM 5007 C C . GLY B 1 219 ? 14.859 -1.413 13.125 1 96.31 219 GLY B C 1
ATOM 5008 O O . GLY B 1 219 ? 14.344 -0.671 13.969 1 96.31 219 GLY B O 1
ATOM 5009 N N . ASP B 1 220 ? 15.891 -1.059 12.336 1 93.12 220 ASP B N 1
ATOM 5010 C CA . ASP B 1 220 ? 16.469 0.282 12.414 1 93.12 220 ASP B CA 1
ATOM 5011 C C . ASP B 1 220 ? 15.422 1.343 12.062 1 93.12 220 ASP B C 1
ATOM 5013 O O . ASP B 1 220 ? 15.344 2.387 12.711 1 93.12 220 ASP B O 1
ATOM 5017 N N . PHE B 1 221 ? 14.664 1.086 11.125 1 94.12 221 PHE B N 1
ATOM 5018 C CA . PHE B 1 221 ? 13.68 2.029 10.617 1 94.12 221 PHE B CA 1
ATOM 5019 C C . PHE B 1 221 ? 12.625 2.338 11.672 1 94.12 221 PHE B C 1
ATOM 5021 O O . PHE B 1 221 ? 12.414 3.5 12.023 1 94.12 221 PHE B O 1
ATOM 5028 N N . VAL B 1 222 ? 11.984 1.277 12.312 1 94.94 222 VAL B N 1
ATOM 5029 C CA . VAL B 1 222 ? 10.875 1.491 13.242 1 94.94 222 VAL B CA 1
ATOM 5030 C C . VAL B 1 222 ? 11.398 2.092 14.539 1 94.94 222 VAL B C 1
ATOM 5032 O O . VAL B 1 222 ? 10.719 2.902 15.18 1 94.94 222 VAL B O 1
ATOM 5035 N N . THR B 1 223 ? 12.602 1.708 14.906 1 92.62 223 THR B N 1
ATOM 5036 C CA . THR B 1 223 ? 13.172 2.297 16.109 1 92.62 223 THR B CA 1
ATOM 5037 C C . THR B 1 223 ? 13.602 3.738 15.859 1 92.62 223 THR B C 1
ATOM 5039 O O . THR B 1 223 ? 13.406 4.609 16.703 1 92.62 223 THR B O 1
ATOM 5042 N N . GLY B 1 224 ? 14.148 3.977 14.688 1 89.06 224 GLY B N 1
ATOM 5043 C CA . GLY B 1 224 ? 14.594 5.316 14.328 1 89.06 224 GLY B CA 1
ATOM 5044 C C . GLY B 1 224 ? 13.453 6.316 14.25 1 89.06 224 GLY B C 1
ATOM 5045 O O . GLY B 1 224 ? 13.625 7.488 14.594 1 89.06 224 GLY B O 1
ATOM 5046 N N . LEU B 1 225 ? 12.344 5.859 13.898 1 90.62 225 LEU B N 1
ATOM 5047 C CA . LEU B 1 225 ? 11.164 6.711 13.805 1 90.62 225 LEU B CA 1
ATOM 5048 C C . LEU B 1 225 ? 10.781 7.262 15.172 1 90.62 225 LEU B C 1
ATOM 5050 O O . LEU B 1 225 ? 10.359 8.414 15.289 1 90.62 225 LEU B O 1
ATOM 5054 N N . MET B 1 226 ? 10.961 6.395 16.219 1 89.94 226 MET B N 1
ATOM 5055 C CA . MET B 1 226 ? 10.359 6.688 17.516 1 89.94 226 MET B CA 1
ATOM 5056 C C . MET B 1 226 ? 11.406 7.227 18.484 1 89.94 226 MET B C 1
ATOM 5058 O O . MET B 1 226 ? 11.055 7.82 19.516 1 89.94 226 MET B O 1
ATOM 5062 N N . SER B 1 227 ? 12.672 6.922 18.234 1 79.62 227 SER B N 1
ATOM 5063 C CA . SER B 1 227 ? 13.664 7.094 19.281 1 79.62 227 SER B CA 1
ATOM 5064 C C . SER B 1 227 ? 14.523 8.328 19.031 1 79.62 227 SER B C 1
ATOM 5066 O O . SER B 1 227 ? 14.773 8.703 17.891 1 79.62 227 SER B O 1
ATOM 5068 N N . ASP B 1 228 ? 14.875 8.836 20.172 1 70.62 228 ASP B N 1
ATOM 5069 C CA . ASP B 1 228 ? 15.852 9.922 20.172 1 70.62 228 ASP B CA 1
ATOM 5070 C C . ASP B 1 228 ? 17.234 9.414 20.594 1 70.62 228 ASP B C 1
ATOM 5072 O O . ASP B 1 228 ? 18.156 10.211 20.812 1 70.62 228 ASP B O 1
ATOM 5076 N N . CYS B 1 229 ? 17.266 8.148 20.766 1 62.62 229 CYS B N 1
ATOM 5077 C CA . CYS B 1 229 ? 18.516 7.582 21.266 1 62.62 229 CYS B CA 1
ATOM 5078 C C . CYS B 1 229 ? 19.609 7.637 20.203 1 62.62 229 CYS B C 1
ATOM 5080 O O . CYS B 1 229 ? 19.422 7.137 19.094 1 62.62 229 CYS B O 1
ATOM 5082 N N . LEU B 1 230 ? 20.625 8.25 20.578 1 58.06 230 LEU B N 1
ATOM 5083 C CA . LEU B 1 230 ? 21.766 8.477 19.688 1 58.06 230 LEU B CA 1
ATOM 5084 C C . LEU B 1 230 ? 22.391 7.156 19.25 1 58.06 230 LEU B C 1
ATOM 5086 O O . LEU B 1 230 ? 23.094 7.098 18.234 1 58.06 230 LEU B O 1
ATOM 5090 N N . GLU B 1 231 ? 22.125 6.211 20 1 56.88 231 GLU B N 1
ATOM 5091 C CA . GLU B 1 231 ? 22.703 4.914 19.672 1 56.88 231 GLU B CA 1
ATOM 5092 C C . GLU B 1 231 ? 22.109 4.352 18.375 1 56.88 231 GLU B C 1
ATOM 5094 O O . GLU B 1 231 ? 22.719 3.5 17.734 1 56.88 231 GLU B O 1
ATOM 5099 N N . TYR B 1 232 ? 21.016 4.863 18.188 1 60.69 232 TYR B N 1
ATOM 5100 C CA . TYR B 1 232 ? 20.406 4.32 16.984 1 60.69 232 TYR B CA 1
ATOM 5101 C C . TYR B 1 232 ? 20.734 5.18 15.766 1 60.69 232 TYR B C 1
ATOM 5103 O O . TYR B 1 232 ? 20.719 6.41 15.844 1 60.69 232 TYR B O 1
ATOM 5111 N N . ARG B 1 233 ? 21.312 4.586 14.922 1 53.94 233 ARG B N 1
ATOM 5112 C CA . ARG B 1 233 ? 21.844 5.215 13.711 1 53.94 233 ARG B CA 1
ATOM 5113 C C . ARG B 1 233 ? 20.922 6.34 13.242 1 53.94 233 ARG B C 1
ATOM 5115 O O . ARG B 1 233 ? 21.391 7.363 12.734 1 53.94 233 ARG B O 1
ATOM 5122 N N . PHE B 1 234 ? 19.656 5.996 13.359 1 54.22 234 PHE B N 1
ATOM 5123 C CA . PHE B 1 234 ? 18.734 6.988 12.828 1 54.22 234 PHE B CA 1
ATOM 5124 C C . PHE B 1 234 ? 17.984 7.691 13.961 1 54.22 234 PHE B C 1
ATOM 5126 O O . PHE B 1 234 ? 16.812 8.047 13.812 1 54.22 234 PHE B O 1
ATOM 5133 N N . SER B 1 235 ? 18.688 7.91 15.188 1 53.22 235 SER B N 1
ATOM 5134 C CA . SER B 1 235 ? 18.234 8.242 16.531 1 53.22 235 SER B CA 1
ATOM 5135 C C . SER B 1 235 ? 17.828 9.703 16.641 1 53.22 235 SER B C 1
ATOM 5137 O O . SER B 1 235 ? 17.781 10.266 17.734 1 53.22 235 SER B O 1
ATOM 5139 N N . GLN B 1 236 ? 16.969 10.211 15.789 1 58.41 236 GLN B N 1
ATOM 5140 C CA . GLN B 1 236 ? 16.625 11.516 16.344 1 58.41 236 GLN B CA 1
ATOM 5141 C C . GLN B 1 236 ? 15.234 11.961 15.891 1 58.41 236 GLN B C 1
ATOM 5143 O O . GLN B 1 236 ? 15.039 13.125 15.539 1 58.41 236 GLN B O 1
ATOM 5148 N N . ASP B 1 237 ? 14.297 10.898 16.141 1 72.81 237 ASP B N 1
ATOM 5149 C CA . ASP B 1 237 ? 13.328 11.555 15.266 1 72.81 237 ASP B CA 1
ATOM 5150 C C . ASP B 1 237 ? 12.164 12.125 16.062 1 72.81 237 ASP B C 1
ATOM 5152 O O . ASP B 1 237 ? 12.281 13.203 16.656 1 72.81 237 ASP B O 1
ATOM 5156 N N . TRP B 1 238 ? 11.156 11.344 16.266 1 84.56 238 TRP B N 1
ATOM 5157 C CA . TRP B 1 238 ? 9.938 12.031 16.672 1 84.56 238 TRP B CA 1
ATOM 5158 C C . TRP B 1 238 ? 9.516 11.617 18.078 1 84.56 238 TRP B C 1
ATOM 5160 O O . TRP B 1 238 ? 9.703 10.469 18.469 1 84.56 238 TRP B O 1
ATOM 5170 N N . PRO B 1 239 ? 9.062 12.555 18.984 1 89.69 239 PRO B N 1
ATOM 5171 C CA . PRO B 1 239 ? 8.617 13.914 18.688 1 89.69 239 PRO B CA 1
ATOM 5172 C C . PRO B 1 239 ? 9.688 14.961 18.953 1 89.69 239 PRO B C 1
ATOM 5174 O O . PRO B 1 239 ? 9.43 16.156 18.828 1 89.69 239 PRO B O 1
ATOM 5177 N N . GLU B 1 240 ? 10.891 14.609 19.219 1 87.88 240 GLU B N 1
ATOM 5178 C CA . GLU B 1 240 ? 11.898 15.523 19.75 1 87.88 240 GLU B CA 1
ATOM 5179 C C . GLU B 1 240 ? 12.477 16.391 18.641 1 87.88 240 GLU B C 1
ATOM 5181 O O . GLU B 1 240 ? 13.031 17.469 18.906 1 87.88 240 GLU B O 1
ATOM 5186 N N . TYR B 1 241 ? 12.281 16 17.469 1 87.88 241 TYR B N 1
ATOM 5187 C CA . TYR B 1 241 ? 13.008 16.562 16.344 1 87.88 241 TYR B CA 1
ATOM 5188 C C . TYR B 1 241 ? 12.773 18.078 16.25 1 87.88 241 TYR B C 1
ATOM 5190 O O . TYR B 1 241 ? 13.727 18.859 16.156 1 87.88 241 TYR B O 1
ATOM 5198 N N . PRO B 1 242 ? 11.555 18.562 16.281 1 87.62 242 PRO B N 1
ATOM 5199 C CA . PRO B 1 242 ? 11.352 20 16.125 1 87.62 242 PRO B CA 1
ATOM 5200 C C . PRO B 1 242 ? 12.008 20.812 17.234 1 87.62 242 PRO B C 1
ATOM 5202 O O . PRO B 1 242 ? 12.438 21.938 17.016 1 87.62 242 PRO B O 1
ATOM 5205 N N . PHE B 1 243 ? 12.102 20.266 18.391 1 87.81 243 PHE B N 1
ATOM 5206 C CA . PHE B 1 243 ? 12.688 20.953 19.531 1 87.81 243 PHE B CA 1
ATOM 5207 C C . PHE B 1 243 ? 14.203 20.969 19.438 1 87.81 243 PHE B C 1
ATOM 5209 O O . PHE B 1 243 ? 14.844 21.953 19.828 1 87.81 243 PHE B O 1
ATOM 5216 N N . ARG B 1 244 ? 14.719 19.953 18.891 1 85.12 244 ARG B N 1
ATOM 5217 C CA . ARG B 1 244 ? 16.172 19.812 18.844 1 85.12 244 ARG B CA 1
ATOM 5218 C C . ARG B 1 244 ? 16.734 20.422 17.562 1 85.12 244 ARG B C 1
ATOM 5220 O O . ARG B 1 244 ? 17.812 21.016 17.578 1 85.12 244 ARG B O 1
ATOM 5227 N N . HIS B 1 245 ? 15.953 20.25 16.531 1 81.94 245 HIS B N 1
ATOM 5228 C CA . HIS B 1 245 ? 16.531 20.578 15.242 1 81.94 245 HIS B CA 1
ATOM 5229 C C . HIS B 1 245 ? 15.641 21.547 14.453 1 81.94 245 HIS B C 1
ATOM 5231 O O . HIS B 1 245 ? 16.062 22.078 13.43 1 81.94 245 HIS B O 1
ATOM 5237 N N . GLY B 1 246 ? 14.445 21.781 14.922 1 80.62 246 GLY B N 1
ATOM 5238 C CA . GLY B 1 246 ? 13.484 22.547 14.133 1 80.62 246 GLY B CA 1
ATOM 5239 C C . GLY B 1 246 ? 13.352 23.984 14.594 1 80.62 246 GLY B C 1
ATOM 5240 O O . GLY B 1 246 ? 12.57 24.75 14.031 1 80.62 246 GLY B O 1
ATOM 5241 N N . GLY B 1 247 ? 13.977 24.359 15.672 1 80.44 247 GLY B N 1
ATOM 5242 C CA . GLY B 1 247 ? 14.008 25.734 16.125 1 80.44 247 GLY B CA 1
ATOM 5243 C C . GLY B 1 247 ? 12.82 26.094 17 1 80.44 247 GLY B C 1
ATOM 5244 O O . GLY B 1 247 ? 12.625 27.266 17.344 1 80.44 247 GLY B O 1
ATOM 5245 N N . VAL B 1 248 ? 12.047 25.094 17.25 1 87.62 248 VAL B N 1
ATOM 5246 C CA . VAL B 1 248 ? 10.891 25.391 18.078 1 87.62 248 VAL B CA 1
ATOM 5247 C C . VAL B 1 248 ? 11.266 25.25 19.547 1 87.62 248 VAL B C 1
ATOM 5249 O O . VAL B 1 248 ? 12.172 24.5 19.906 1 87.62 248 VAL B O 1
ATOM 5252 N N . ASP B 1 249 ? 10.609 26.109 20.344 1 86.44 249 ASP B N 1
ATOM 5253 C CA . ASP B 1 249 ? 10.836 26.141 21.781 1 86.44 249 ASP B CA 1
ATOM 5254 C C . ASP B 1 249 ? 9.609 25.641 22.547 1 86.44 249 ASP B C 1
ATOM 5256 O O . ASP B 1 249 ? 8.539 26.25 22.469 1 86.44 249 ASP B O 1
ATOM 5260 N N . ALA B 1 250 ? 9.852 24.562 23.328 1 86.62 250 ALA B N 1
ATOM 5261 C CA . ALA B 1 250 ? 8.758 23.969 24.078 1 86.62 250 ALA B CA 1
ATOM 5262 C C . ALA B 1 250 ? 8.164 24.953 25.078 1 86.62 250 ALA B C 1
ATOM 5264 O O . ALA B 1 250 ? 6.996 24.844 25.469 1 86.62 250 ALA B O 1
ATOM 5265 N N . GLU B 1 251 ? 8.93 25.922 25.438 1 90.56 251 GLU B N 1
ATOM 5266 C CA . GLU B 1 251 ? 8.484 26.891 26.438 1 90.56 251 GLU B CA 1
ATOM 5267 C C . GLU B 1 251 ? 7.762 28.062 25.781 1 90.56 251 GLU B C 1
ATOM 5269 O O . GLU B 1 251 ? 7.191 28.906 26.469 1 90.56 251 GLU B O 1
ATOM 5274 N N . SER B 1 252 ? 7.824 28.109 24.5 1 91.75 252 SER B N 1
ATOM 5275 C CA . SER B 1 252 ? 7.141 29.172 23.781 1 91.75 252 SER B CA 1
ATOM 5276 C C . SER B 1 252 ? 6.227 28.609 22.703 1 91.75 252 SER B C 1
ATOM 5278 O O . SER B 1 252 ? 6.426 28.875 21.516 1 91.75 252 SER B O 1
ATOM 5280 N N . PRO B 1 253 ? 5.215 27.875 23.141 1 96 253 PRO B N 1
ATOM 5281 C CA . PRO B 1 253 ? 4.285 27.344 22.141 1 96 253 PRO B CA 1
ATOM 5282 C C . PRO B 1 253 ? 3.525 28.453 21.406 1 96 253 PRO B C 1
ATOM 5284 O O . PRO B 1 253 ? 3.531 29.609 21.844 1 96 253 PRO B O 1
ATOM 5287 N N . ASN B 1 254 ? 2.979 28.172 20.266 1 97.94 254 ASN B N 1
ATOM 5288 C CA . ASN B 1 254 ? 2.053 29 19.5 1 97.94 254 ASN B CA 1
ATOM 5289 C C . ASN B 1 254 ? 2.764 30.188 18.859 1 97.94 254 ASN B C 1
ATOM 5291 O O . ASN B 1 254 ? 2.166 31.25 18.688 1 97.94 254 ASN B O 1
ATOM 5295 N N . THR B 1 255 ? 4.031 29.984 18.672 1 94.31 255 THR B N 1
ATOM 5296 C CA . THR B 1 255 ? 4.816 31.016 18 1 94.31 255 THR B CA 1
ATOM 5297 C C . THR B 1 255 ? 5.723 30.391 16.938 1 94.31 255 THR B C 1
ATOM 5299 O O . THR B 1 255 ? 6.414 29.406 17.203 1 94.31 255 THR B O 1
ATOM 5302 N N . PHE B 1 256 ? 5.648 30.984 15.773 1 93.31 256 PHE B N 1
ATOM 5303 C CA . PHE B 1 256 ? 6.59 30.547 14.75 1 93.31 256 PHE B CA 1
ATOM 5304 C C . PHE B 1 256 ? 7.988 31.094 15.031 1 93.31 256 PHE B C 1
ATOM 5306 O O . PHE B 1 256 ? 8.133 32.219 15.508 1 93.31 256 PHE B O 1
ATOM 5313 N N . PRO B 1 257 ? 8.961 30.234 14.773 1 83.5 257 PRO B N 1
ATOM 5314 C CA . PRO B 1 257 ? 10.312 30.781 14.898 1 83.5 257 PRO B CA 1
ATOM 5315 C C . PRO B 1 257 ? 10.586 31.891 13.883 1 83.5 257 PRO B C 1
ATOM 5317 O O . PRO B 1 257 ? 9.961 31.938 12.82 1 83.5 257 PRO B O 1
ATOM 5320 N N . ARG B 1 258 ? 11.297 32.875 14.273 1 68.06 258 ARG B N 1
ATOM 5321 C CA . ARG B 1 258 ? 11.641 33.969 13.367 1 68.06 258 ARG B CA 1
ATOM 5322 C C . ARG B 1 258 ? 12.414 33.438 12.156 1 68.06 258 ARG B C 1
ATOM 5324 O O . ARG B 1 258 ? 13.203 32.5 12.273 1 68.06 258 ARG B O 1
ATOM 5331 N N . ALA B 1 259 ? 11.82 33.531 10.984 1 56.72 259 ALA B N 1
ATOM 5332 C CA . ALA B 1 259 ? 12.273 33.031 9.68 1 56.72 259 ALA B CA 1
ATOM 5333 C C . ALA B 1 259 ? 13.789 33.188 9.531 1 56.72 259 ALA B C 1
ATOM 5335 O O . ALA B 1 259 ? 14.328 34.281 9.633 1 56.72 259 ALA B O 1
ATOM 5336 N N . ALA B 1 260 ? 14.5 32.281 10.117 1 49.16 260 ALA B N 1
ATOM 5337 C CA . ALA B 1 260 ? 15.867 32.375 9.609 1 49.16 260 ALA B CA 1
ATOM 5338 C C . ALA B 1 260 ? 15.992 31.734 8.227 1 49.16 260 ALA B C 1
ATOM 5340 O O . ALA B 1 260 ? 15.547 30.594 8.023 1 49.16 260 ALA B O 1
ATOM 5341 N N . ALA B 1 261 ? 15.711 32.438 7.102 1 47.44 261 ALA B N 1
ATOM 5342 C CA . ALA B 1 261 ? 16.031 31.906 5.785 1 47.44 261 ALA B CA 1
ATOM 5343 C C . ALA B 1 261 ? 17.375 31.172 5.809 1 47.44 261 ALA B C 1
ATOM 5345 O O . ALA B 1 261 ? 18.422 31.781 6.039 1 47.44 261 ALA B O 1
ATOM 5346 N N . THR B 1 262 ? 17.328 29.969 6.289 1 51.06 262 THR B N 1
ATOM 5347 C CA . THR B 1 262 ? 18.641 29.328 6.211 1 51.06 262 THR B CA 1
ATOM 5348 C C . THR B 1 262 ? 19 29 4.762 1 51.06 262 THR B C 1
ATOM 5350 O O . THR B 1 262 ? 18.125 28.906 3.906 1 51.06 262 THR B O 1
ATOM 5353 N N . ASP B 1 263 ? 20.281 29.062 4.496 1 47.53 263 ASP B N 1
ATOM 5354 C CA . ASP B 1 263 ? 20.875 28.734 3.205 1 47.53 263 ASP B CA 1
ATOM 5355 C C . ASP B 1 263 ? 20.328 27.422 2.662 1 47.53 263 ASP B C 1
ATOM 5357 O O . ASP B 1 263 ? 20.203 27.25 1.448 1 47.53 263 ASP B O 1
ATOM 5361 N N . ALA B 1 264 ? 19.984 26.562 3.516 1 51 264 ALA B N 1
ATOM 5362 C CA . ALA B 1 264 ? 19.531 25.266 3.035 1 51 264 ALA B CA 1
ATOM 5363 C C . ALA B 1 264 ? 18.156 25.359 2.377 1 51 264 ALA B C 1
ATOM 5365 O O . ALA B 1 264 ? 17.891 24.672 1.387 1 51 264 ALA B O 1
ATOM 5366 N N . ASP B 1 265 ? 17.297 26.125 3.043 1 49.84 265 ASP B N 1
ATOM 5367 C CA . ASP B 1 265 ? 15.961 26.344 2.492 1 49.84 265 ASP B CA 1
ATOM 5368 C C . ASP B 1 265 ? 16.031 27.031 1.13 1 49.84 265 ASP B C 1
ATOM 5370 O O . ASP B 1 265 ? 15.188 26.781 0.264 1 49.84 265 ASP B O 1
ATOM 5374 N N . GLY B 1 266 ? 16.891 27.938 1.019 1 44.81 266 GLY B N 1
ATOM 5375 C CA . GLY B 1 266 ? 17.109 28.547 -0.284 1 44.81 266 GLY B CA 1
ATOM 5376 C C . GLY B 1 266 ? 17.453 27.547 -1.362 1 44.81 266 GLY B C 1
ATOM 5377 O O . GLY B 1 266 ? 17.016 27.672 -2.508 1 44.81 266 GLY B O 1
ATOM 5378 N N . LYS B 1 267 ? 18.391 26.688 -0.895 1 49.09 267 LYS B N 1
ATOM 5379 C CA . LYS B 1 267 ? 18.812 25.75 -1.923 1 49.09 267 LYS B CA 1
ATOM 5380 C C . LYS B 1 267 ? 17.688 24.781 -2.291 1 49.09 267 LYS B C 1
ATOM 5382 O O . LYS B 1 267 ? 17.672 24.234 -3.391 1 49.09 267 LYS B O 1
ATOM 5387 N N . ARG B 1 268 ? 16.922 24.516 -1.287 1 47.22 268 ARG B N 1
ATOM 5388 C CA . ARG B 1 268 ? 15.828 23.609 -1.618 1 47.22 268 ARG B CA 1
ATOM 5389 C C . ARG B 1 268 ? 14.625 24.375 -2.15 1 47.22 268 ARG B C 1
ATOM 5391 O O . ARG B 1 268 ? 13.594 23.781 -2.477 1 47.22 268 ARG B O 1
ATOM 5398 N N . GLY B 1 269 ? 14.891 25.641 -2.439 1 47.19 269 GLY B N 1
ATOM 5399 C CA . GLY B 1 269 ? 13.805 26.484 -2.92 1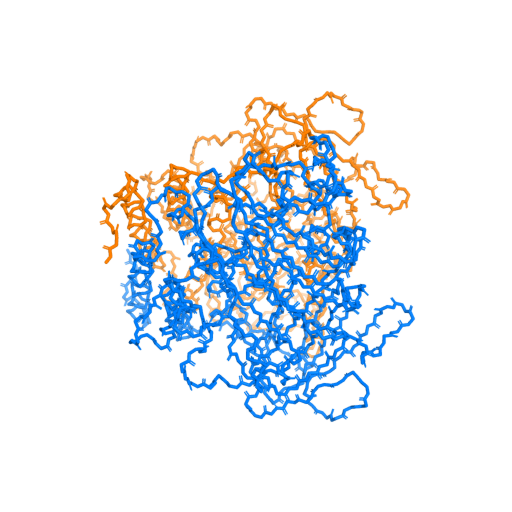 47.19 269 GLY B CA 1
ATOM 5400 C C . GLY B 1 269 ? 12.648 26.578 -1.941 1 47.19 269 GLY B C 1
ATOM 5401 O O . GLY B 1 269 ? 11.578 27.078 -2.283 1 47.19 269 GLY B O 1
ATOM 5402 N N . ARG B 1 270 ? 12.562 25.734 -1.009 1 54.66 270 ARG B N 1
ATOM 5403 C CA . ARG B 1 270 ? 11.406 25.719 -0.119 1 54.66 270 ARG B CA 1
ATOM 5404 C C . ARG B 1 270 ? 11.766 26.297 1.251 1 54.66 270 ARG B C 1
ATOM 5406 O O . ARG B 1 270 ? 12.805 25.953 1.817 1 54.66 270 ARG B O 1
ATOM 5413 N N . ALA B 1 271 ? 11.164 27.516 1.6 1 78.56 271 ALA B N 1
ATOM 5414 C CA . ALA B 1 271 ? 11.234 28.031 2.961 1 78.56 271 ALA B CA 1
ATOM 5415 C C . ALA B 1 271 ? 10.117 27.453 3.826 1 78.56 271 ALA B C 1
ATOM 5417 O O . ALA B 1 271 ? 8.945 27.5 3.445 1 78.56 271 ALA B O 1
ATOM 5418 N N . ALA B 1 272 ? 10.508 26.547 4.785 1 87.25 272 ALA B N 1
ATOM 5419 C CA . ALA B 1 272 ? 9.516 25.969 5.688 1 87.25 272 ALA B CA 1
ATOM 5420 C C . ALA B 1 272 ? 9.656 26.547 7.094 1 87.25 272 ALA B C 1
ATOM 5422 O O . ALA B 1 272 ? 10.758 26.891 7.527 1 87.25 272 ALA B O 1
ATOM 5423 N N . ALA B 1 273 ? 8.562 26.859 7.684 1 91.88 273 ALA B N 1
ATOM 5424 C CA . ALA B 1 273 ? 8.492 27.266 9.086 1 91.88 273 ALA B CA 1
ATOM 5425 C C . ALA B 1 273 ? 7.535 26.375 9.867 1 91.88 273 ALA B C 1
ATOM 5427 O O . ALA B 1 273 ? 6.422 26.094 9.406 1 9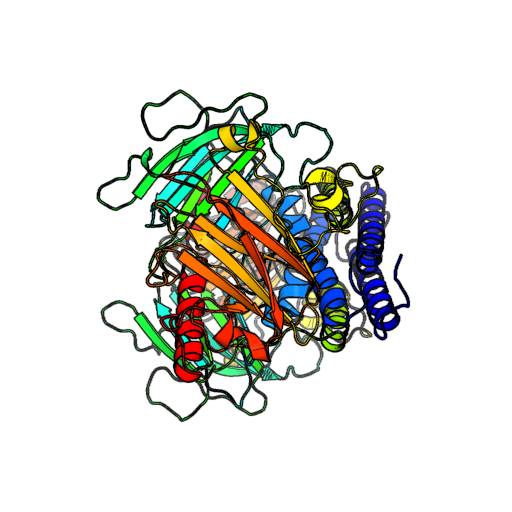1.88 273 ALA B O 1
ATOM 5428 N N . ASN B 1 274 ? 7.992 25.875 11 1 94.44 274 ASN B N 1
ATOM 5429 C CA . ASN B 1 274 ? 7.152 25.031 11.852 1 94.44 274 ASN B CA 1
ATOM 5430 C C . ASN B 1 274 ? 6.863 25.703 13.188 1 94.44 274 ASN B C 1
ATOM 5432 O O . ASN B 1 274 ? 7.738 26.344 13.773 1 94.44 274 ASN B O 1
ATOM 5436 N N . MET B 1 275 ? 5.684 25.547 13.648 1 96.12 275 MET B N 1
ATOM 5437 C CA . MET B 1 275 ? 5.27 26 14.977 1 96.12 275 MET B CA 1
ATOM 5438 C C . MET B 1 275 ? 4.773 24.828 15.82 1 96.12 275 MET B C 1
ATOM 5440 O O . MET B 1 275 ? 3.957 24.031 15.352 1 96.12 275 MET B O 1
ATOM 5444 N N . TYR B 1 276 ? 5.328 24.719 17 1 96.19 276 TYR B N 1
ATOM 5445 C CA . TYR B 1 276 ? 4.746 23.875 18.031 1 96.19 276 TYR B CA 1
ATOM 5446 C C . TYR B 1 276 ? 3.584 24.578 18.719 1 96.19 276 TYR B C 1
ATOM 5448 O O . TYR B 1 276 ? 3.729 25.703 19.203 1 96.19 276 TYR B O 1
ATOM 5456 N N . TRP B 1 277 ? 2.404 23.969 18.703 1 97.81 277 TRP B N 1
ATOM 5457 C CA . TRP B 1 277 ? 1.27 24.656 19.328 1 97.81 277 TRP B CA 1
ATOM 5458 C C . TRP B 1 277 ? 0.71 23.844 20.484 1 97.81 277 TRP B C 1
ATOM 5460 O O . TRP B 1 277 ? 0.824 22.609 20.5 1 97.81 277 TRP B O 1
ATOM 5470 N N . GLU B 1 278 ? 0.166 24.469 21.453 1 97.75 278 GLU B N 1
ATOM 5471 C CA . GLU B 1 278 ? -0.601 23.969 22.594 1 97.75 278 GLU B CA 1
ATOM 5472 C C . GLU B 1 278 ? -1.84 24.828 22.844 1 97.75 278 GLU B C 1
ATOM 5474 O O . GLU B 1 278 ? -1.746 26.047 22.938 1 97.75 278 GLU B O 1
ATOM 5479 N N . LEU B 1 279 ? -2.975 24.203 22.891 1 98.12 279 LEU B N 1
ATOM 5480 C CA . LEU B 1 279 ? -4.223 24.938 23.094 1 98.12 279 LEU B CA 1
ATOM 5481 C C . LEU B 1 279 ? -5.062 24.281 24.188 1 98.12 279 LEU B C 1
ATOM 5483 O O . LEU B 1 279 ? -5.262 23.062 24.188 1 98.12 279 LEU B O 1
ATOM 5487 N N . ALA B 1 280 ? -5.551 25.078 25.094 1 97.5 280 ALA B N 1
ATOM 5488 C CA . ALA B 1 280 ? -6.539 24.609 26.078 1 97.5 280 ALA B CA 1
ATOM 5489 C C . ALA B 1 280 ? -7.887 24.359 25.406 1 97.5 280 ALA B C 1
ATOM 5491 O O . ALA B 1 280 ? -8.125 24.797 24.281 1 97.5 280 ALA B O 1
ATOM 5492 N N . PRO B 1 281 ? -8.758 23.625 26.078 1 96.44 281 PRO B N 1
ATOM 5493 C CA . PRO B 1 281 ? -10.039 23.25 25.484 1 96.44 281 PRO B CA 1
ATOM 5494 C C . PRO B 1 281 ? -10.852 24.453 25.016 1 96.44 281 PRO B C 1
ATOM 5496 O O . PRO B 1 281 ? -11.625 24.359 24.062 1 96.44 281 PRO B O 1
ATOM 5499 N N . ASP B 1 282 ? -10.703 25.656 25.625 1 97.31 282 ASP B N 1
ATOM 5500 C CA . ASP B 1 282 ? -11.539 26.812 25.328 1 97.31 282 ASP B CA 1
ATOM 5501 C C . ASP B 1 282 ? -10.742 27.891 24.594 1 97.31 282 ASP B C 1
ATOM 5503 O O . ASP B 1 282 ? -11.141 29.047 24.547 1 97.31 282 ASP B O 1
ATOM 5507 N N . GLU B 1 283 ? -9.633 27.469 24.094 1 98.44 283 GLU B N 1
ATOM 5508 C CA . GLU B 1 283 ? -8.781 28.422 23.375 1 98.44 283 GLU B CA 1
ATOM 5509 C C . GLU B 1 283 ? -8.797 28.156 21.875 1 98.44 283 GLU B C 1
ATOM 5511 O O . GLU B 1 283 ? -9.086 27.047 21.438 1 98.44 283 GLU B O 1
ATOM 5516 N N . ALA B 1 284 ? -8.586 29.156 21.125 1 98.62 284 ALA B N 1
ATOM 5517 C CA . ALA B 1 284 ? -8.336 29.125 19.688 1 98.62 284 ALA B CA 1
ATOM 5518 C C . ALA B 1 284 ? -7.07 29.906 19.328 1 98.62 284 ALA B C 1
ATOM 5520 O O . ALA B 1 284 ? -6.637 30.781 20.094 1 98.62 284 ALA B O 1
ATOM 5521 N N . LEU B 1 285 ? -6.465 29.547 18.297 1 98.81 285 LEU B N 1
ATOM 5522 C CA . LEU B 1 285 ? -5.258 30.188 17.812 1 98.81 285 LEU B CA 1
ATOM 5523 C C . LEU B 1 285 ? -5.492 30.781 16.422 1 98.81 285 LEU B C 1
ATOM 5525 O O . LEU B 1 285 ? -5.891 30.078 15.492 1 98.81 285 LEU B O 1
ATOM 5529 N N . ILE B 1 286 ? -5.355 32.094 16.25 1 98.81 286 ILE B N 1
ATOM 5530 C CA . ILE B 1 286 ? -5.43 32.781 14.953 1 98.81 286 ILE B CA 1
ATOM 5531 C C . ILE B 1 286 ? -4.031 32.875 14.352 1 98.81 286 ILE B C 1
ATOM 5533 O O . ILE B 1 286 ? -3.113 33.406 14.977 1 98.81 286 ILE B O 1
ATOM 5537 N N . VAL B 1 287 ? -3.793 32.312 13.25 1 98.62 287 VAL B N 1
ATOM 5538 C CA . VAL B 1 287 ? -2.584 32.469 12.453 1 98.62 287 VAL B CA 1
ATOM 5539 C C . VAL B 1 287 ? -2.852 33.469 11.32 1 98.62 287 VAL B C 1
ATOM 5541 O O . VAL B 1 287 ? -3.709 33.219 10.469 1 98.62 287 VAL B O 1
ATOM 5544 N N . GLU B 1 288 ? -2.168 34.531 11.242 1 97.75 288 GLU B N 1
ATOM 5545 C CA . GLU B 1 288 ? -2.467 35.562 10.266 1 97.75 288 GLU B CA 1
ATOM 5546 C C . GLU B 1 288 ? -1.227 35.938 9.461 1 97.75 288 GLU B C 1
ATOM 5548 O O . GLU B 1 288 ? -0.116 35.969 9.992 1 97.75 288 GLU B O 1
ATOM 5553 N N . PHE B 1 289 ? -1.367 36.219 8.242 1 97.31 289 PHE B N 1
ATOM 5554 C CA . PHE B 1 289 ? -0.299 36.594 7.32 1 97.31 289 PHE B CA 1
ATOM 5555 C C . PHE B 1 289 ? -0.865 37.281 6.086 1 97.31 289 PHE B C 1
ATOM 5557 O O . PHE B 1 289 ? -2.059 37.188 5.797 1 97.31 289 PHE B O 1
ATOM 5564 N N . ASP B 1 290 ? -0.066 38 5.387 1 97.25 290 ASP B N 1
ATOM 5565 C CA . ASP B 1 290 ? -0.485 38.688 4.168 1 97.25 290 ASP B CA 1
ATOM 5566 C C . ASP B 1 290 ? -0.7 37.688 3.027 1 97.25 290 ASP B C 1
ATOM 5568 O O . ASP B 1 290 ? 0.118 36.781 2.816 1 97.25 290 ASP B O 1
ATOM 5572 N N . ALA B 1 291 ? -1.888 37.844 2.4 1 97.25 291 ALA B N 1
ATOM 5573 C CA . ALA B 1 291 ? -2.008 37.125 1.145 1 97.25 291 ALA B CA 1
ATOM 5574 C C . ALA B 1 291 ? -0.825 37.406 0.224 1 97.25 291 ALA B C 1
ATOM 5576 O O . ALA B 1 291 ? -0.368 38.531 0.129 1 97.25 291 ALA B O 1
ATOM 5577 N N . HIS B 1 292 ? -0.286 36.438 -0.403 1 94.81 292 HIS B N 1
ATOM 5578 C CA . HIS B 1 292 ? 0.876 36.625 -1.268 1 94.81 292 HIS B CA 1
ATOM 5579 C C . HIS B 1 292 ? 0.842 35.625 -2.436 1 94.81 292 HIS B C 1
ATOM 5581 O O . HIS B 1 292 ? 0.133 34.625 -2.389 1 94.81 292 HIS B O 1
ATOM 5587 N N . PRO B 1 293 ? 1.511 35.938 -3.459 1 93.31 293 PRO B N 1
ATOM 5588 C CA . PRO B 1 293 ? 1.498 35.062 -4.633 1 93.31 293 PRO B CA 1
ATOM 5589 C C . PRO B 1 293 ? 2.248 33.75 -4.398 1 93.31 293 PRO B C 1
ATOM 5591 O O . PRO B 1 293 ? 3.008 33.625 -3.436 1 93.31 293 PRO B O 1
ATOM 5594 N N . GLY B 1 294 ? 1.934 32.844 -5.309 1 93.38 294 GLY B N 1
ATOM 5595 C CA . GLY B 1 294 ? 2.656 31.562 -5.32 1 93.38 294 GLY B CA 1
ATOM 5596 C C . GLY B 1 294 ? 1.893 30.438 -4.66 1 93.38 294 GLY B C 1
ATOM 5597 O O . GLY B 1 294 ? 0.746 30.609 -4.246 1 93.38 294 GLY B O 1
ATOM 5598 N N . LEU B 1 295 ? 2.564 29.281 -4.625 1 96.5 295 LEU B N 1
ATOM 5599 C CA . LEU B 1 295 ? 2.016 28.109 -3.951 1 96.5 295 LEU B CA 1
ATOM 5600 C C . LEU B 1 295 ? 2.596 27.984 -2.547 1 96.5 295 LEU B C 1
ATOM 5602 O O . LEU B 1 295 ? 3.814 28.031 -2.365 1 96.5 295 LEU B O 1
ATOM 5606 N N . TRP B 1 296 ? 1.78 27.953 -1.643 1 96.81 296 TRP B N 1
ATOM 5607 C CA . TRP B 1 296 ? 2.154 27.656 -0.266 1 96.81 296 TRP B CA 1
ATOM 5608 C C . TRP B 1 296 ? 1.202 26.625 0.344 1 96.81 296 TRP B C 1
ATOM 5610 O O . TRP B 1 296 ? 0.133 26.359 -0.208 1 96.81 296 TRP B O 1
ATOM 5620 N N . MET B 1 297 ? 1.681 26.031 1.459 1 97.81 297 MET B N 1
ATOM 5621 C CA . MET B 1 297 ? 0.886 25 2.117 1 97.81 297 MET B CA 1
ATOM 5622 C C . MET B 1 297 ? 1.009 25.094 3.633 1 97.81 297 MET B C 1
ATOM 5624 O O . MET B 1 297 ? 2.105 25.297 4.16 1 97.81 297 MET B O 1
ATOM 5628 N N . PHE B 1 298 ? -0.095 25.062 4.262 1 98.19 298 PHE B N 1
ATOM 5629 C CA . PHE B 1 298 ? -0.135 24.797 5.695 1 98.19 298 PHE B CA 1
ATOM 5630 C C . PHE B 1 298 ? -0.607 23.375 5.957 1 98.19 298 PHE B C 1
ATOM 5632 O O . PHE B 1 298 ? -1.56 22.891 5.332 1 98.19 298 PHE B O 1
ATOM 5639 N N . THR B 1 299 ? 0.038 22.688 6.816 1 98.62 299 THR B N 1
ATOM 5640 C CA . THR B 1 299 ? -0.391 21.375 7.258 1 98.62 299 THR B CA 1
ATOM 5641 C C . THR B 1 299 ? -0.354 21.266 8.781 1 98.62 299 THR B C 1
ATOM 5643 O O . THR B 1 299 ? 0.681 21.531 9.398 1 98.62 299 THR B O 1
ATOM 5646 N N . ASN B 1 300 ? -1.52 21.016 9.344 1 98.75 300 ASN B N 1
ATOM 5647 C CA . ASN B 1 300 ? -1.585 20.703 10.766 1 98.75 300 ASN B CA 1
ATOM 5648 C C . ASN B 1 300 ? -1.176 19.266 11.039 1 98.75 300 ASN B C 1
ATOM 5650 O O . ASN B 1 300 ? -1.542 18.359 10.289 1 98.75 300 ASN B O 1
ATOM 5654 N N . MET B 1 301 ? -0.341 19.062 12.07 1 98 301 MET B N 1
ATOM 5655 C CA . MET B 1 301 ? 0.294 17.766 12.297 1 98 301 MET B CA 1
ATOM 5656 C C . MET B 1 301 ? 0.198 17.359 13.766 1 98 301 MET B C 1
ATOM 5658 O O . MET B 1 301 ? 0.044 18.219 14.641 1 98 301 MET B O 1
ATOM 5662 N N . GLY B 1 302 ? 0.282 16.094 14 1 97 302 GLY B N 1
ATOM 5663 C CA . GLY B 1 302 ? 0.345 15.578 15.359 1 97 302 GLY B CA 1
ATOM 5664 C C . GLY B 1 302 ? 1.707 15.766 16 1 97 302 GLY B C 1
ATOM 5665 O O . GLY B 1 302 ? 2.588 16.406 15.438 1 97 302 GLY B O 1
ATOM 5666 N N . VAL B 1 303 ? 1.865 15.141 17.188 1 95.44 303 VAL B N 1
ATOM 5667 C CA . VAL B 1 303 ? 3.057 15.32 18.016 1 95.44 303 VAL B CA 1
ATOM 5668 C C . VAL B 1 303 ? 4.254 14.656 17.344 1 95.44 303 VAL B C 1
ATOM 5670 O O . VAL B 1 303 ? 5.387 15.125 17.469 1 95.44 303 VAL B O 1
ATOM 5673 N N . PHE B 1 304 ? 4 13.602 16.594 1 95.19 304 PHE B N 1
ATOM 5674 C CA . PHE B 1 304 ? 5.07 12.898 15.906 1 95.19 304 PHE B CA 1
ATOM 5675 C C . PHE B 1 304 ? 5.301 13.477 14.516 1 95.19 304 PHE B C 1
ATOM 5677 O O . PHE B 1 304 ? 5.836 12.805 13.633 1 95.19 304 PHE B O 1
ATOM 5684 N N . PHE B 1 305 ? 4.789 14.695 14.32 1 94.94 305 PHE B N 1
ATOM 5685 C CA . PHE B 1 305 ? 5.012 15.492 13.125 1 94.94 305 PHE B CA 1
ATOM 5686 C C . PHE B 1 305 ? 4.387 14.836 11.898 1 94.94 305 PHE B C 1
ATOM 5688 O O . PHE B 1 305 ? 4.902 14.953 10.789 1 94.94 305 PHE B O 1
ATOM 5695 N N . ASN B 1 306 ? 3.383 14.023 12.102 1 96.62 306 ASN B N 1
ATOM 5696 C CA . ASN B 1 306 ? 2.588 13.391 11.055 1 96.62 306 ASN B CA 1
ATOM 5697 C C . ASN B 1 306 ? 1.354 14.219 10.711 1 96.62 306 ASN B C 1
ATOM 5699 O O . ASN B 1 306 ? 0.642 14.68 11.602 1 96.62 306 ASN B O 1
ATOM 5703 N N . SER B 1 307 ? 1.081 14.43 9.422 1 98.31 307 SER B N 1
ATOM 5704 C CA . SER B 1 307 ? -0.109 15.18 9.031 1 98.31 307 SER B CA 1
ATOM 5705 C C . SER B 1 307 ? -1.366 14.586 9.656 1 98.31 307 SER B C 1
ATOM 5707 O O . SER B 1 307 ? -1.479 13.367 9.797 1 98.31 307 SER B O 1
ATOM 5709 N N . MET B 1 308 ? -2.266 15.438 10.023 1 98.38 308 MET B N 1
ATOM 5710 C CA . MET B 1 308 ? -3.543 14.992 10.57 1 98.38 308 MET B CA 1
ATOM 5711 C C . MET B 1 308 ? -4.453 14.461 9.469 1 98.38 308 MET B C 1
ATOM 5713 O O . MET B 1 308 ? -4.008 14.258 8.336 1 98.38 308 MET B O 1
ATOM 5717 N N . ASP B 1 309 ? -5.629 14.023 9.773 1 97.88 309 ASP B N 1
ATOM 5718 C CA . ASP B 1 309 ? -6.562 13.391 8.844 1 97.88 309 ASP B CA 1
ATOM 5719 C C . ASP B 1 309 ? -7.016 14.367 7.766 1 97.88 309 ASP B C 1
ATOM 5721 O O . ASP B 1 309 ? -8.117 14.922 7.844 1 97.88 309 ASP B O 1
ATOM 5725 N N . TYR B 1 310 ? -6.254 14.469 6.742 1 98.44 310 TYR B N 1
ATOM 5726 C CA . TYR B 1 310 ? -6.551 15.43 5.691 1 98.44 310 TYR B CA 1
ATOM 5727 C C . TYR B 1 310 ? -7.555 14.867 4.695 1 98.44 310 TYR B C 1
ATOM 5729 O O . TYR B 1 310 ? -8.023 15.578 3.807 1 98.44 310 TYR B O 1
ATOM 5737 N N . LEU B 1 311 ? -7.902 13.602 4.812 1 97.62 311 LEU B N 1
ATOM 5738 C CA . LEU B 1 311 ? -8.914 13.023 3.936 1 97.62 311 LEU B CA 1
ATOM 5739 C C . LEU B 1 311 ? -10.289 13.602 4.227 1 97.62 311 LEU B C 1
ATOM 5741 O O . LEU B 1 311 ? -11.07 13.852 3.305 1 97.62 311 LEU B O 1
ATOM 5745 N N . TYR B 1 312 ? -10.562 13.906 5.496 1 97.44 312 TYR B N 1
ATOM 5746 C CA . TYR B 1 312 ? -11.922 14.297 5.844 1 97.44 312 TYR B CA 1
ATOM 5747 C C . TYR B 1 312 ? -11.953 15.672 6.492 1 97.44 312 TYR B C 1
ATOM 5749 O O . TYR B 1 312 ? -12.984 16.344 6.504 1 97.44 312 TYR B O 1
ATOM 5757 N N . ARG B 1 313 ? -10.828 16.094 7.082 1 98.19 313 ARG B N 1
ATOM 5758 C CA . ARG B 1 313 ? -10.859 17.266 7.961 1 98.19 313 ARG B CA 1
ATOM 5759 C C . ARG B 1 313 ? -10.07 18.422 7.359 1 98.19 313 ARG B C 1
ATOM 5761 O O . ARG B 1 313 ? -9.102 18.203 6.629 1 98.19 313 ARG B O 1
ATOM 5768 N N . PRO B 1 314 ? -10.508 19.641 7.688 1 98.44 314 PRO B N 1
ATOM 5769 C CA . PRO B 1 314 ? -9.734 20.797 7.246 1 98.44 314 PRO B CA 1
ATOM 5770 C C . PRO B 1 314 ? -8.469 21.016 8.07 1 98.44 314 PRO B C 1
ATOM 5772 O O . PRO B 1 314 ? -8.422 21.906 8.922 1 98.44 314 PRO B O 1
ATOM 5775 N N . VAL B 1 315 ? -7.453 20.312 7.723 1 98.81 315 VAL B N 1
ATOM 5776 C CA . VAL B 1 315 ? -6.203 20.359 8.469 1 98.81 315 VAL B CA 1
ATOM 5777 C C . VAL B 1 315 ? -5.086 20.891 7.582 1 98.81 315 VAL B C 1
ATOM 5779 O O . VAL B 1 315 ? -3.916 20.891 7.973 1 98.81 315 VAL B O 1
ATOM 5782 N N . SER B 1 316 ? -5.402 21.344 6.418 1 98.69 316 SER B N 1
ATOM 5783 C CA . SER B 1 316 ? -4.43 21.906 5.5 1 98.69 316 SER B CA 1
ATOM 5784 C C . SER B 1 316 ? -5.074 22.953 4.594 1 98.69 316 SER B C 1
ATOM 5786 O O . SER B 1 316 ? -6.273 22.891 4.32 1 98.69 316 SER B O 1
ATOM 5788 N N . TYR B 1 317 ? -4.281 23.891 4.164 1 98.69 317 TYR B N 1
ATOM 5789 C CA . TYR B 1 317 ? -4.758 24.953 3.299 1 98.69 317 TYR B CA 1
ATOM 5790 C C . TYR B 1 317 ? -3.705 25.328 2.258 1 98.69 317 TYR B C 1
ATOM 5792 O O . TYR B 1 317 ? -2.504 25.219 2.514 1 98.69 317 TYR B O 1
ATOM 5800 N N . THR B 1 318 ? -4.117 25.703 1.156 1 98.56 318 THR B N 1
ATOM 5801 C CA . THR B 1 318 ? -3.367 26.281 0.048 1 98.56 318 THR B CA 1
ATOM 5802 C C . THR B 1 318 ? -4.066 27.531 -0.483 1 98.56 318 THR B C 1
ATOM 5804 O O . THR B 1 318 ? -5.184 27.844 -0.07 1 98.56 318 THR B O 1
ATOM 5807 N N . PRO B 1 319 ? -3.451 28.25 -1.388 1 98.06 319 PRO B N 1
ATOM 5808 C CA . PRO B 1 319 ? -4.035 29.516 -1.837 1 98.06 319 PRO B CA 1
ATOM 5809 C C . PRO B 1 319 ? -5.441 29.344 -2.402 1 98.06 319 PRO B C 1
ATOM 5811 O O . PRO B 1 319 ? -6.336 30.141 -2.084 1 98.06 319 PRO B O 1
ATOM 5814 N N . SER B 1 320 ? -5.723 28.344 -3.184 1 97.81 320 SER B N 1
ATOM 5815 C CA . SER B 1 320 ? -7.008 28.188 -3.855 1 97.81 320 SER B CA 1
ATOM 5816 C C . SER B 1 320 ? -8.102 27.797 -2.869 1 97.81 320 SER B C 1
ATOM 5818 O O . SER B 1 320 ? -9.297 27.906 -3.178 1 97.81 320 SER B O 1
ATOM 5820 N N . ARG B 1 321 ? -7.707 27.406 -1.675 1 97.75 321 ARG B N 1
ATOM 5821 C CA . ARG B 1 321 ? -8.68 26.844 -0.737 1 97.75 321 ARG B CA 1
ATOM 5822 C C . ARG B 1 321 ? -8.836 27.734 0.489 1 97.75 321 ARG B C 1
ATOM 5824 O O . ARG B 1 321 ? -9.438 27.328 1.484 1 97.75 321 ARG B O 1
ATOM 5831 N N . THR B 1 322 ? -8.25 28.875 0.42 1 97.88 322 THR B N 1
ATOM 5832 C CA . THR B 1 322 ? -8.312 29.844 1.51 1 97.88 322 THR B CA 1
ATOM 5833 C C . THR B 1 322 ? -9.102 31.078 1.093 1 97.88 322 THR B C 1
ATOM 5835 O O . THR B 1 322 ? -9.148 31.422 -0.09 1 97.88 322 THR B O 1
ATOM 5838 N N . THR B 1 323 ? -9.758 31.703 2.035 1 98.38 323 THR B N 1
ATOM 5839 C CA . THR B 1 323 ? -10.367 33 1.795 1 98.38 323 THR B CA 1
ATOM 5840 C C . THR B 1 323 ? -9.516 34.125 2.389 1 98.38 323 THR B C 1
ATOM 5842 O O . THR B 1 323 ? -8.875 33.938 3.426 1 98.38 323 THR B O 1
ATOM 5845 N N . VAL B 1 324 ? -9.539 35.219 1.734 1 98.44 324 VAL B N 1
ATOM 5846 C CA . VAL B 1 324 ? -8.797 36.406 2.141 1 98.44 324 VAL B CA 1
ATOM 5847 C C . VAL B 1 324 ? -9.766 37.469 2.68 1 98.44 324 VAL B C 1
ATOM 5849 O O . VAL B 1 324 ? -10.797 37.75 2.064 1 98.44 324 VAL B O 1
ATOM 5852 N N . ASP B 1 325 ? -9.43 38 3.875 1 98.06 325 ASP B N 1
ATOM 5853 C CA . ASP B 1 325 ? -10.266 39.062 4.441 1 98.06 325 ASP B CA 1
ATOM 5854 C C . ASP B 1 325 ? -10.109 40.344 3.664 1 98.06 325 ASP B C 1
ATOM 5856 O O . ASP B 1 325 ? -9.188 40.5 2.857 1 98.06 325 ASP B O 1
ATOM 5860 N N . GLY B 1 326 ? -11.008 41.281 3.938 1 97.69 326 GLY B N 1
ATOM 5861 C CA . GLY B 1 326 ? -11.062 42.531 3.197 1 97.69 326 GLY B CA 1
ATOM 5862 C C . GLY B 1 326 ? -9.797 43.344 3.326 1 97.69 326 GLY B C 1
ATOM 5863 O O . GLY B 1 326 ? -9.484 44.156 2.449 1 97.69 326 GLY B O 1
ATOM 5864 N N . ASP B 1 327 ? -9.008 43.219 4.34 1 97.62 327 ASP B N 1
ATOM 5865 C CA . ASP B 1 327 ? -7.781 43.969 4.543 1 97.62 327 ASP B CA 1
ATOM 5866 C C . ASP B 1 327 ? -6.602 43.312 3.842 1 97.62 327 ASP B C 1
ATOM 5868 O O . ASP B 1 327 ? -5.449 43.719 4.039 1 97.62 327 ASP B O 1
ATOM 5872 N N . GLY B 1 328 ? -6.867 42.219 3.135 1 97.75 328 GLY B N 1
ATOM 5873 C CA . GLY B 1 328 ? -5.836 41.531 2.357 1 97.75 328 GLY B CA 1
ATOM 5874 C C . GLY B 1 328 ? -5.094 40.469 3.141 1 97.75 328 GLY B C 1
ATOM 5875 O O . GLY B 1 328 ? -4.141 39.875 2.637 1 97.75 328 GLY B O 1
ATOM 5876 N N . ARG B 1 329 ? -5.492 40.219 4.344 1 97.81 329 ARG B N 1
ATOM 5877 C CA . ARG B 1 329 ? -4.824 39.219 5.18 1 97.81 329 ARG B CA 1
ATOM 5878 C C . ARG B 1 329 ? -5.59 37.906 5.184 1 97.81 329 ARG B C 1
ATOM 5880 O O . ARG B 1 329 ? -6.797 37.875 4.93 1 97.81 329 ARG B O 1
ATOM 5887 N N . ILE B 1 330 ? -4.875 36.844 5.328 1 98.56 330 ILE B N 1
ATOM 5888 C CA . ILE B 1 330 ? -5.441 35.531 5.559 1 98.56 330 ILE B CA 1
ATOM 5889 C C . ILE B 1 330 ? -5.379 35.188 7.043 1 98.56 330 ILE B C 1
ATOM 5891 O O . ILE B 1 330 ? -4.359 35.438 7.699 1 98.56 330 ILE B O 1
ATOM 5895 N N . ARG B 1 331 ? -6.461 34.812 7.555 1 98.75 331 ARG B N 1
ATOM 5896 C CA . ARG B 1 331 ? -6.5 34.344 8.945 1 98.75 331 ARG B CA 1
ATOM 5897 C C . ARG B 1 331 ? -7.004 32.906 9.047 1 98.75 331 ARG B C 1
ATOM 5899 O O . ARG B 1 331 ? -8.18 32.656 8.789 1 98.75 331 ARG B O 1
ATOM 5906 N N . LEU B 1 332 ? -6.117 32 9.383 1 98.81 332 LEU B N 1
ATOM 5907 C CA . LEU B 1 332 ? -6.477 30.656 9.75 1 98.81 332 LEU B CA 1
ATOM 5908 C C . LEU B 1 332 ? -6.793 30.547 11.242 1 98.81 332 LEU B C 1
ATOM 5910 O O . LEU B 1 332 ? -6.074 31.109 12.07 1 98.81 332 LEU B O 1
ATOM 5914 N N . VAL B 1 333 ? -7.867 29.906 11.531 1 98.88 333 VAL B N 1
ATOM 5915 C CA . VAL B 1 333 ? -8.273 29.766 12.93 1 98.88 333 VAL B CA 1
ATOM 5916 C C . VAL B 1 333 ? -8.148 28.297 13.359 1 98.88 333 VAL B C 1
ATOM 5918 O O . VAL B 1 333 ? -8.922 27.453 12.922 1 98.88 333 VAL B O 1
ATOM 5921 N N . MET B 1 334 ? -7.207 28.016 14.188 1 98.81 334 MET B N 1
ATOM 5922 C CA . MET B 1 334 ? -7.07 26.688 14.773 1 98.81 334 MET B CA 1
ATOM 5923 C C . MET B 1 334 ? -7.918 26.562 16.031 1 98.81 334 MET B C 1
ATOM 5925 O O . MET B 1 334 ? -7.785 27.359 16.969 1 98.81 334 MET B O 1
ATOM 5929 N N . ALA B 1 335 ? -8.781 25.656 16.047 1 98.56 335 ALA B N 1
ATOM 5930 C CA . ALA B 1 335 ? -9.68 25.469 17.188 1 98.56 335 ALA B CA 1
ATOM 5931 C C . ALA B 1 335 ? -10.125 24.016 17.297 1 98.56 335 ALA B C 1
ATOM 5933 O O . ALA B 1 335 ? -10.141 23.281 16.312 1 98.56 335 ALA B O 1
ATOM 5934 N N . HIS B 1 336 ? -10.484 23.609 18.5 1 97.88 336 HIS B N 1
ATOM 5935 C CA . HIS B 1 336 ? -10.914 22.234 18.766 1 97.88 336 HIS B CA 1
ATOM 5936 C C . HIS B 1 336 ? -12.305 21.969 18.203 1 97.88 336 HIS B C 1
ATOM 5938 O O . HIS B 1 336 ? -12.594 20.859 17.766 1 97.88 336 HIS B O 1
ATOM 5944 N N . ARG B 1 337 ? -13.094 22.922 18.234 1 96.5 337 ARG B N 1
ATOM 5945 C CA . ARG B 1 337 ? -14.453 22.859 17.703 1 96.5 337 ARG B CA 1
ATOM 5946 C C . ARG B 1 337 ? -14.625 23.828 16.531 1 96.5 337 ARG B C 1
ATOM 5948 O O . ARG B 1 337 ? -14.016 24.906 16.5 1 96.5 337 ARG B O 1
ATOM 5955 N N . ASP B 1 338 ? -15.484 23.453 15.641 1 97.19 338 ASP B N 1
ATOM 5956 C CA . ASP B 1 338 ? -15.727 24.281 14.461 1 97.19 338 ASP B CA 1
ATOM 5957 C C . ASP B 1 338 ? -16.266 25.656 14.859 1 97.19 338 ASP B C 1
ATOM 5959 O O . ASP B 1 338 ? -17.375 25.766 15.367 1 97.19 338 ASP B O 1
ATOM 5963 N N . PRO B 1 339 ? -15.531 26.672 14.625 1 97.5 339 PRO B N 1
ATOM 5964 C CA . PRO B 1 339 ? -15.977 28.016 15.008 1 97.5 339 PRO B CA 1
ATOM 5965 C C . PRO B 1 339 ? -16.891 28.656 13.969 1 97.5 339 PRO B C 1
ATOM 5967 O O . PRO B 1 339 ? -17.344 29.797 14.148 1 97.5 339 PRO B O 1
ATOM 5970 N N . GLY B 1 340 ? -17.047 27.953 12.828 1 97.81 340 GLY B N 1
ATOM 5971 C CA . GLY B 1 340 ? -17.953 28.453 11.797 1 97.81 340 GLY B CA 1
ATOM 5972 C C . GLY B 1 340 ? -17.25 29.359 10.789 1 97.81 340 GLY B C 1
ATOM 5973 O O . GLY B 1 340 ? -17.906 29.984 9.953 1 97.81 340 GLY B O 1
ATOM 5974 N N . VAL B 1 341 ? -15.977 29.531 10.922 1 98.5 341 VAL B N 1
ATOM 5975 C CA . VAL B 1 341 ? -15.242 30.312 9.938 1 98.5 341 VAL B CA 1
ATOM 5976 C C . VAL B 1 341 ? -14.789 29.406 8.789 1 98.5 341 VAL B C 1
ATOM 5978 O O . VAL B 1 341 ? -14.578 28.203 8.992 1 98.5 341 VAL B O 1
ATOM 5981 N N . HIS B 1 342 ? -14.633 29.922 7.586 1 98.62 342 HIS B N 1
ATOM 5982 C CA . HIS B 1 342 ? -14.195 29.156 6.422 1 98.62 342 HIS B CA 1
ATOM 5983 C C . HIS B 1 342 ? -12.812 28.562 6.637 1 98.62 342 HIS B C 1
ATOM 5985 O O . HIS B 1 342 ? -12.602 27.375 6.398 1 98.62 342 HIS B O 1
ATOM 5991 N N . ASN B 1 343 ? -11.852 29.391 7.094 1 98.81 343 ASN B N 1
ATOM 5992 C CA . ASN B 1 343 ? -10.453 29 7.254 1 98.81 343 ASN B CA 1
ATOM 5993 C C . ASN B 1 343 ? -10.203 28.328 8.602 1 98.81 343 ASN B C 1
ATOM 5995 O O . ASN B 1 343 ? -9.273 28.703 9.32 1 98.81 343 ASN B O 1
ATOM 5999 N N . TRP B 1 344 ? -10.938 27.344 8.922 1 98.81 344 TRP B N 1
ATOM 6000 C CA . TRP B 1 344 ? -10.797 26.578 10.156 1 98.81 344 TRP B CA 1
ATOM 6001 C C . TRP B 1 344 ? -9.711 25.516 10.016 1 98.81 344 TRP B C 1
ATOM 6003 O O . TRP B 1 344 ? -9.695 24.766 9.039 1 98.81 344 TRP B O 1
ATOM 6013 N N . LEU B 1 345 ? -8.75 25.484 10.945 1 98.75 345 LEU B N 1
ATOM 6014 C CA . LEU B 1 345 ? -7.789 24.406 11.117 1 98.75 345 LEU B CA 1
ATOM 6015 C C . LEU B 1 345 ? -8.188 23.484 12.273 1 98.75 345 LEU B C 1
ATOM 6017 O O . LEU B 1 345 ? -8.031 23.844 13.438 1 98.75 345 LEU B O 1
ATOM 6021 N N . ASP B 1 346 ? -8.664 22.328 11.922 1 98.62 346 ASP B N 1
ATOM 6022 C CA . ASP B 1 346 ? -9.133 21.359 12.898 1 98.62 346 ASP B CA 1
ATOM 6023 C C . ASP B 1 346 ? -7.973 20.75 13.68 1 98.62 346 ASP B C 1
ATOM 6025 O O . ASP B 1 346 ? -6.973 20.344 13.086 1 98.62 346 ASP B O 1
ATOM 6029 N N . THR B 1 347 ? -8.086 20.734 14.984 1 98.5 347 THR B N 1
ATOM 6030 C CA . THR B 1 347 ? -7.035 20.172 15.828 1 98.5 347 THR B CA 1
ATOM 6031 C C . THR B 1 347 ? -7.273 18.672 16.062 1 98.5 347 THR B C 1
ATOM 6033 O O . THR B 1 347 ? -6.422 17.984 16.625 1 98.5 347 THR B O 1
ATOM 6036 N N . GLN B 1 348 ? -8.422 18.172 15.695 1 97.06 348 GLN B N 1
ATOM 6037 C CA . GLN B 1 348 ? -8.867 16.797 15.906 1 97.06 348 GLN B CA 1
ATOM 6038 C C . GLN B 1 348 ? -8.938 16.469 17.391 1 97.06 348 GLN B C 1
ATOM 6040 O O . GLN B 1 348 ? -8.742 15.32 17.797 1 97.06 348 GLN B O 1
ATOM 6045 N N . GLY B 1 349 ? -9.062 17.547 18.172 1 96.06 349 GLY B N 1
ATOM 6046 C CA . GLY B 1 349 ? -9.156 17.344 19.609 1 96.06 349 GLY B CA 1
ATOM 6047 C C . GLY B 1 349 ? -7.809 17.141 20.266 1 96.06 349 GLY B C 1
ATOM 6048 O O . GLY B 1 349 ? -7.734 16.922 21.484 1 96.06 349 GLY B O 1
ATOM 6049 N N . PHE B 1 350 ? -6.738 17.188 19.578 1 97.81 350 PHE B N 1
ATOM 6050 C CA . PHE B 1 350 ? -5.41 17.141 20.188 1 97.81 350 PHE B CA 1
ATOM 6051 C C . PHE B 1 350 ? -5.141 18.391 21 1 97.81 350 PHE B C 1
ATOM 6053 O O . PHE B 1 350 ? -5.578 19.484 20.641 1 97.81 350 PHE B O 1
ATOM 6060 N N . GLU B 1 351 ? -4.348 18.219 22.031 1 96.06 351 GLU B N 1
ATOM 6061 C CA . GLU B 1 351 ? -4.016 19.344 22.891 1 96.06 351 GLU B CA 1
ATOM 6062 C C . GLU B 1 351 ? -2.779 20.094 22.391 1 96.06 351 GLU B C 1
ATOM 6064 O O . GLU B 1 351 ? -2.543 21.234 22.75 1 96.06 351 GLU B O 1
ATOM 6069 N N . ARG B 1 352 ? -1.992 19.406 21.672 1 96.12 352 ARG B N 1
ATOM 6070 C CA . ARG B 1 352 ? -0.797 20.016 21.094 1 96.12 352 ARG B CA 1
ATOM 6071 C C . ARG B 1 352 ? -0.397 19.312 19.812 1 96.12 352 ARG B C 1
ATOM 6073 O O . ARG B 1 352 ? -0.83 18.188 19.547 1 96.12 352 ARG B O 1
ATOM 6080 N N . GLY B 1 353 ? 0.371 19.906 19.031 1 97.25 353 GLY B N 1
ATOM 6081 C CA . GLY B 1 353 ? 0.837 19.422 17.734 1 97.25 353 GLY B CA 1
ATOM 6082 C C . GLY B 1 353 ? 1.782 20.391 17.047 1 97.25 353 GLY B C 1
ATOM 6083 O O . GLY B 1 353 ? 2.529 21.109 17.703 1 97.25 353 GLY B O 1
ATOM 6084 N N . ASN B 1 354 ? 1.856 20.219 15.789 1 97.12 354 ASN B N 1
ATOM 6085 C CA . ASN B 1 354 ? 2.715 21.062 14.961 1 97.12 354 ASN B CA 1
ATOM 6086 C C . ASN B 1 354 ? 1.95 21.641 13.781 1 97.12 354 ASN B C 1
ATOM 6088 O O . ASN B 1 354 ? 1.028 21.016 13.258 1 97.12 354 ASN B O 1
ATOM 6092 N N . LEU B 1 355 ? 2.244 22.844 13.43 1 97.94 355 LEU B N 1
ATOM 6093 C CA . LEU B 1 355 ? 1.749 23.484 12.211 1 97.94 355 LEU B CA 1
ATOM 6094 C C . LEU B 1 355 ? 2.904 23.938 11.328 1 97.94 355 LEU B C 1
ATOM 6096 O O . LEU B 1 355 ? 3.744 24.734 11.75 1 97.94 355 LEU B O 1
ATOM 6100 N N . THR B 1 356 ? 2.934 23.422 10.094 1 96.94 356 THR B N 1
ATOM 6101 C CA . THR B 1 356 ? 4.059 23.734 9.219 1 96.94 356 THR B CA 1
ATOM 6102 C C . THR B 1 356 ? 3.596 24.547 8.016 1 96.94 356 THR B C 1
ATOM 6104 O O . THR B 1 356 ? 2.627 24.172 7.344 1 96.94 356 THR B O 1
ATOM 6107 N N . TYR B 1 357 ? 4.223 25.688 7.809 1 96.31 357 TYR B N 1
ATOM 6108 C CA . TYR B 1 357 ? 4.105 26.516 6.609 1 96.31 357 TYR B CA 1
ATOM 6109 C C . TYR B 1 357 ? 5.234 26.219 5.633 1 96.31 357 TYR B C 1
ATOM 6111 O O . TYR B 1 357 ? 6.41 26.219 6.008 1 96.31 357 TYR B O 1
ATOM 6119 N N . ARG B 1 358 ? 4.848 25.859 4.383 1 95.44 358 ARG B N 1
ATOM 6120 C CA . ARG B 1 358 ? 5.824 25.656 3.316 1 95.44 358 ARG B CA 1
ATOM 6121 C C . ARG B 1 358 ? 5.578 26.625 2.158 1 95.44 358 ARG B C 1
ATOM 6123 O O . ARG B 1 358 ? 4.492 26.641 1.576 1 95.44 358 ARG B O 1
ATOM 6130 N N . HIS B 1 359 ? 6.586 27.375 1.811 1 94.06 359 HIS B N 1
ATOM 6131 C CA . HIS B 1 359 ? 6.543 28.203 0.608 1 94.06 359 HIS B CA 1
ATOM 6132 C C . HIS B 1 359 ? 7.188 27.484 -0.574 1 94.06 359 HIS B C 1
ATOM 6134 O O . HIS B 1 359 ? 8.367 27.125 -0.52 1 94.06 359 HIS B O 1
ATOM 6140 N N . MET B 1 360 ? 6.656 27.219 -1.786 1 89.31 360 MET B N 1
ATOM 6141 C CA . MET B 1 360 ? 7.129 26.312 -2.83 1 89.31 360 MET B CA 1
ATOM 6142 C C . MET B 1 360 ? 7.5 27.078 -4.09 1 89.31 360 MET B C 1
ATOM 6144 O O . MET B 1 360 ? 8.492 26.766 -4.75 1 89.31 360 MET B O 1
ATOM 6148 N N . LEU B 1 361 ? 6.758 28.062 -4.527 1 88.69 361 LEU B N 1
ATOM 6149 C CA . LEU B 1 361 ? 6.918 28.641 -5.859 1 88.69 361 LEU B CA 1
ATOM 6150 C C . LEU B 1 361 ? 7.117 30.156 -5.773 1 88.69 361 LEU B C 1
ATOM 6152 O O . LEU B 1 361 ? 8.047 30.625 -5.113 1 88.69 361 LEU B O 1
ATOM 6156 N N . GLU B 1 362 ? 6.449 30.781 -6.602 1 87.62 362 GLU B N 1
ATOM 6157 C CA . GLU B 1 362 ? 6.715 32.219 -6.793 1 87.62 362 GLU B CA 1
ATOM 6158 C C . GLU B 1 362 ? 6.465 33 -5.508 1 87.62 362 GLU B C 1
ATOM 6160 O O . GLU B 1 362 ? 5.742 32.531 -4.621 1 87.62 362 GLU B O 1
ATOM 6165 N N . GLY B 1 363 ? 7.148 34.125 -5.406 1 89.56 363 GLY B N 1
ATOM 6166 C CA . GLY B 1 363 ? 6.934 35 -4.27 1 89.56 363 GLY B CA 1
ATOM 6167 C C . GLY B 1 363 ? 7.922 34.781 -3.139 1 89.56 363 GLY B C 1
ATOM 6168 O O . GLY B 1 363 ? 9.008 34.25 -3.359 1 89.56 363 GLY B O 1
ATOM 6169 N N . GLU B 1 364 ? 7.57 35.375 -1.981 1 89.56 364 GLU B N 1
ATOM 6170 C CA . GLU B 1 364 ? 8.398 35.281 -0.782 1 89.56 364 GLU B CA 1
ATOM 6171 C C . GLU B 1 364 ? 7.594 34.688 0.384 1 89.56 364 GLU B C 1
ATOM 6173 O O . GLU B 1 364 ? 6.375 34.875 0.458 1 89.56 364 GLU B O 1
ATOM 6178 N N . PRO B 1 365 ? 8.305 34 1.194 1 91.5 365 PRO B N 1
ATOM 6179 C CA . PRO B 1 365 ? 7.602 33.5 2.375 1 91.5 365 PRO B CA 1
ATOM 6180 C C . PRO B 1 365 ? 6.922 34.625 3.174 1 91.5 365 PRO B C 1
ATOM 6182 O O . PRO B 1 365 ? 7.461 35.719 3.277 1 91.5 365 PRO B O 1
ATOM 6185 N N . ALA B 1 366 ? 5.895 34.312 3.738 1 92.31 366 ALA B N 1
ATOM 6186 C CA . ALA B 1 366 ? 5.133 35.281 4.52 1 92.31 366 ALA B CA 1
ATOM 6187 C C . ALA B 1 366 ? 5.648 35.344 5.953 1 92.31 366 ALA B C 1
ATOM 6189 O O . ALA B 1 366 ? 6.195 34.375 6.477 1 92.31 366 ALA B O 1
ATOM 6190 N N . VAL B 1 367 ? 5.461 36.5 6.512 1 92.5 367 VAL B N 1
ATOM 6191 C CA . VAL B 1 367 ? 5.625 36.625 7.957 1 92.5 367 VAL B CA 1
ATOM 6192 C C . VAL B 1 367 ? 4.367 36.156 8.672 1 92.5 367 VAL B C 1
ATOM 6194 O O . VAL B 1 367 ? 3.26 36.594 8.375 1 92.5 367 VAL B O 1
ATOM 6197 N N . LEU B 1 368 ? 4.574 35.25 9.602 1 95.25 368 LEU B N 1
ATOM 6198 C CA . LEU B 1 368 ? 3.438 34.625 10.258 1 95.25 368 LEU B CA 1
ATOM 6199 C C . LEU B 1 368 ? 3.266 35.125 11.68 1 95.25 368 LEU B C 1
ATOM 6201 O O . LEU B 1 368 ? 4.191 35.062 12.492 1 95.25 368 LEU B O 1
ATOM 6205 N N . ASP B 1 369 ? 2.152 35.656 11.938 1 95.69 369 ASP B N 1
ATOM 6206 C CA . ASP B 1 369 ? 1.803 36.094 13.281 1 95.69 369 ASP B CA 1
ATOM 6207 C C . ASP B 1 369 ? 0.738 35.188 13.898 1 95.69 369 ASP B C 1
ATOM 6209 O O . ASP B 1 369 ? -0.092 34.625 13.188 1 95.69 369 ASP B O 1
ATOM 6213 N N . THR B 1 370 ? 0.801 35.125 15.203 1 97.75 370 THR B N 1
ATOM 6214 C CA . THR B 1 370 ? -0.177 34.281 15.891 1 97.75 370 THR B CA 1
ATOM 6215 C C . THR B 1 370 ? -0.756 35 17.094 1 97.75 370 THR B C 1
ATOM 6217 O O . THR B 1 370 ? -0.109 35.875 17.672 1 97.75 370 THR B O 1
ATOM 6220 N N . ARG B 1 371 ? -1.96 34.656 17.438 1 97.88 371 ARG B N 1
ATOM 6221 C CA . ARG B 1 371 ? -2.639 35.156 18.609 1 97.88 371 ARG B CA 1
ATOM 6222 C C . ARG B 1 371 ? -3.572 34.125 19.219 1 97.88 371 ARG B C 1
ATOM 6224 O O . ARG B 1 371 ? -4.41 33.562 18.5 1 97.88 371 ARG B O 1
ATOM 6231 N N . VAL B 1 372 ? -3.416 33.844 20.484 1 98.5 372 VAL B N 1
ATOM 6232 C CA . VAL B 1 372 ? -4.34 32.969 21.188 1 98.5 372 VAL B CA 1
ATOM 6233 C C . VAL B 1 372 ? -5.504 33.781 21.75 1 98.5 372 VAL B C 1
ATOM 6235 O O . VAL B 1 372 ? -5.301 34.844 22.344 1 98.5 372 VAL B O 1
ATOM 6238 N N . VAL B 1 373 ? -6.711 33.344 21.578 1 98.5 373 VAL B N 1
ATOM 6239 C CA . VAL B 1 373 ? -7.902 34 22.109 1 98.5 373 VAL B CA 1
ATOM 6240 C C . VAL B 1 373 ? -8.836 32.938 22.719 1 98.5 373 VAL B C 1
ATOM 6242 O O . VAL B 1 373 ? -8.695 31.75 22.453 1 98.5 373 VAL B O 1
ATOM 6245 N N . GLY B 1 374 ? -9.758 33.375 23.609 1 98.25 374 GLY B N 1
ATOM 6246 C CA . GLY B 1 374 ? -10.836 32.469 24.016 1 98.25 374 GLY B CA 1
ATOM 6247 C C . GLY B 1 374 ? -11.773 32.125 22.875 1 98.25 374 GLY B C 1
ATOM 6248 O O . GLY B 1 374 ? -12.094 32.969 22.047 1 98.25 374 GLY B O 1
ATOM 6249 N N . HIS B 1 375 ? -12.18 30.906 22.875 1 97.38 375 HIS B N 1
ATOM 6250 C CA . HIS B 1 375 ? -13.07 30.469 21.797 1 97.38 375 HIS B CA 1
ATOM 6251 C C . HIS B 1 375 ? -14.305 31.359 21.719 1 97.38 375 HIS B C 1
ATOM 6253 O O . HIS B 1 375 ? -14.766 31.688 20.625 1 97.38 375 HIS B O 1
ATOM 6259 N N . GLU B 1 376 ? -14.828 31.844 22.844 1 96.19 376 GLU B N 1
ATOM 6260 C CA . GLU B 1 376 ? -16.031 32.688 22.875 1 96.19 376 GLU B CA 1
ATOM 6261 C C . GLU B 1 376 ? -15.742 34.094 22.375 1 96.19 376 GLU B C 1
ATOM 6263 O O . GLU B 1 376 ? -16.672 34.812 22 1 96.19 376 GLU B O 1
ATOM 6268 N N . GLU B 1 377 ? -14.531 34.5 22.375 1 97.25 377 GLU B N 1
ATOM 6269 C CA . GLU B 1 377 ? -14.133 35.844 21.969 1 97.25 377 GLU B CA 1
ATOM 6270 C C . GLU B 1 377 ? -13.633 35.844 20.516 1 97.25 377 GLU B C 1
ATOM 6272 O O . GLU B 1 377 ? -13.25 36.875 20 1 97.25 377 GLU B O 1
ATOM 6277 N N . LEU B 1 378 ? -13.57 34.719 19.906 1 97.88 378 LEU B N 1
ATOM 6278 C CA . LEU B 1 378 ? -12.922 34.531 18.609 1 97.88 378 LEU B CA 1
ATOM 6279 C C . LEU B 1 378 ? -13.531 35.438 17.547 1 97.88 378 LEU B C 1
ATOM 6281 O O . LEU B 1 378 ? -12.812 36.125 16.828 1 97.88 378 LEU B O 1
ATOM 6285 N N . LEU B 1 379 ? -14.852 35.5 17.453 1 96.44 379 LEU B N 1
ATOM 6286 C CA . LEU B 1 379 ? -15.516 36.281 16.406 1 96.44 379 LEU B CA 1
ATOM 6287 C C . LEU B 1 379 ? -15.273 37.75 16.578 1 96.44 379 LEU B C 1
ATOM 6289 O O . LEU B 1 379 ? -15.211 38.5 15.602 1 96.44 379 LEU B O 1
ATOM 6293 N N . ASP B 1 380 ? -15.109 38.188 17.844 1 97.19 380 ASP B N 1
ATOM 6294 C CA . ASP B 1 380 ? -14.805 39.562 18.109 1 97.19 380 ASP B CA 1
ATOM 6295 C C . ASP B 1 380 ? -13.367 39.906 17.703 1 97.19 380 ASP B C 1
ATOM 6297 O O . ASP B 1 380 ? -13.062 41.062 17.391 1 97.19 380 ASP B O 1
ATOM 6301 N N . ALA B 1 381 ? -12.578 38.875 17.766 1 98.06 381 ALA B N 1
ATOM 6302 C CA . ALA B 1 381 ? -11.156 39.094 17.453 1 98.06 381 ALA B CA 1
ATOM 6303 C C . ALA B 1 381 ? -10.914 39.062 15.953 1 98.06 381 ALA B C 1
ATOM 6305 O O . ALA B 1 381 ? -9.836 39.438 15.484 1 98.06 381 ALA B O 1
ATOM 6306 N N . LEU B 1 382 ? -11.875 38.719 15.141 1 98.25 382 LEU B N 1
ATOM 6307 C CA . LEU B 1 382 ? -11.758 38.625 13.695 1 98.25 382 LEU B CA 1
ATOM 6308 C C . LEU B 1 382 ? -12.453 39.812 13.016 1 98.25 382 LEU B C 1
ATOM 6310 O O . LEU B 1 382 ? -13.375 40.375 13.586 1 98.25 382 LEU B O 1
ATOM 6314 N N . PRO B 1 383 ? -11.984 40.125 11.805 1 97.69 383 PRO B N 1
ATOM 6315 C CA . PRO B 1 383 ? -12.719 41.156 11.062 1 97.69 383 PRO B CA 1
ATOM 6316 C C . PRO B 1 383 ? -14.18 40.75 10.812 1 97.69 383 PRO B C 1
ATOM 6318 O O . PRO B 1 383 ? -14.484 39.562 10.672 1 97.69 383 PRO B O 1
ATOM 6321 N N . LYS B 1 384 ? -15.008 41.75 10.68 1 96.81 384 LYS B N 1
ATOM 6322 C CA . LYS B 1 384 ? -16.438 41.5 10.492 1 96.81 384 LYS B CA 1
ATOM 6323 C C . LYS B 1 384 ? -16.719 40.812 9.156 1 96.81 384 LYS B C 1
ATOM 6325 O O . LYS B 1 384 ? -17.734 40.125 9.008 1 96.81 384 LYS B O 1
ATOM 6330 N N . ASP B 1 385 ? -15.844 40.969 8.242 1 97.38 385 ASP B N 1
ATOM 6331 C CA . ASP B 1 385 ? -16.094 40.438 6.902 1 97.38 385 ASP B CA 1
ATOM 6332 C C . ASP B 1 385 ? -15.453 39.062 6.738 1 97.38 385 ASP B C 1
ATOM 6334 O O . ASP B 1 385 ? -15.359 38.562 5.621 1 97.38 385 ASP B O 1
ATOM 6338 N N . THR B 1 386 ? -14.953 38.531 7.855 1 98.19 386 THR B N 1
ATOM 6339 C CA . THR B 1 386 ? -14.461 37.156 7.789 1 98.19 386 THR B CA 1
ATOM 6340 C C . THR B 1 386 ? -15.531 36.219 7.242 1 98.19 386 THR B C 1
ATOM 6342 O O . THR B 1 386 ? -16.688 36.312 7.641 1 98.19 386 THR B O 1
ATOM 6345 N N . VAL B 1 387 ? -15.141 35.375 6.324 1 98.56 387 VAL B N 1
ATOM 6346 C CA . VAL B 1 387 ? -16.109 34.469 5.676 1 98.56 387 VAL B CA 1
ATOM 6347 C C . VAL B 1 387 ? -16.531 33.375 6.645 1 98.56 387 VAL B C 1
ATOM 6349 O O . VAL B 1 387 ? -15.688 32.625 7.168 1 98.56 387 VAL B O 1
ATOM 6352 N N . MET B 1 388 ? -17.766 33.281 6.922 1 98.44 388 MET B N 1
ATOM 6353 C CA . MET B 1 388 ? -18.375 32.25 7.766 1 98.44 388 MET B CA 1
ATOM 6354 C C . MET B 1 388 ? -18.922 31.125 6.918 1 98.44 388 MET B C 1
ATOM 6356 O O . MET B 1 388 ? -19.156 31.281 5.719 1 98.4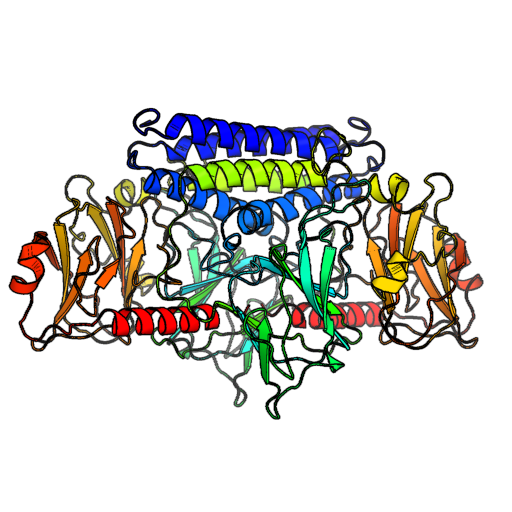4 388 MET B O 1
ATOM 6360 N N . VAL B 1 389 ? -19.062 29.969 7.512 1 98.06 389 VAL B N 1
ATOM 6361 C CA . VAL B 1 389 ? -19.688 28.828 6.832 1 98.06 389 VAL B CA 1
ATOM 6362 C C . VAL B 1 389 ? -20.703 28.172 7.75 1 98.06 389 VAL B C 1
ATOM 6364 O O . VAL B 1 389 ? -20.484 28.062 8.961 1 98.06 389 VAL B O 1
ATOM 6367 N N . THR B 1 390 ? -21.828 27.688 7.223 1 97.62 390 THR B N 1
ATOM 6368 C CA . THR B 1 390 ? -22.844 26.922 7.945 1 97.62 390 THR B CA 1
ATOM 6369 C C . THR B 1 390 ? -22.422 25.469 8.094 1 97.62 390 THR B C 1
ATOM 6371 O O . THR B 1 390 ? -21.5 25.016 7.41 1 97.62 390 THR B O 1
ATOM 6374 N N . PRO B 1 391 ? -23.125 24.812 8.961 1 96.5 391 PRO B N 1
ATOM 6375 C CA . PRO B 1 391 ? -22.844 23.375 9.078 1 96.5 391 PRO B CA 1
ATOM 6376 C C . PRO B 1 391 ? -23 22.625 7.758 1 96.5 391 PRO B C 1
ATOM 6378 O O . PRO B 1 391 ? -22.203 21.734 7.449 1 96.5 391 PRO B O 1
ATOM 6381 N N . SER B 1 392 ? -24 23 7.004 1 96.62 392 SER B N 1
ATOM 6382 C CA . SER B 1 392 ? -24.219 22.359 5.707 1 96.62 392 SER B CA 1
ATOM 6383 C C . SER B 1 392 ? -23.062 22.656 4.75 1 96.62 392 SER B C 1
ATOM 6385 O O . SER B 1 392 ? -22.609 21.781 4.027 1 96.62 392 SER B O 1
ATOM 6387 N N . GLN B 1 393 ? -22.609 23.875 4.758 1 97.62 393 GLN B N 1
ATOM 6388 C CA . GLN B 1 393 ? -21.484 24.266 3.918 1 97.62 393 GLN B CA 1
ATOM 6389 C C . GLN B 1 393 ? -20.203 23.547 4.352 1 97.62 393 GLN B C 1
ATOM 6391 O O . GLN B 1 393 ? -19.359 23.203 3.518 1 97.62 393 GLN B O 1
ATOM 6396 N N . ARG B 1 394 ? -20.062 23.375 5.652 1 97.44 394 ARG B N 1
ATOM 6397 C CA . ARG B 1 394 ? -18.922 22.625 6.18 1 97.44 394 ARG B CA 1
ATOM 6398 C C . ARG B 1 394 ? -18.953 21.172 5.691 1 97.44 394 ARG B C 1
ATOM 6400 O O . ARG B 1 394 ? -17.906 20.625 5.312 1 97.44 394 ARG B O 1
ATOM 6407 N N . ALA B 1 395 ? -20.078 20.547 5.648 1 96.25 395 ALA B N 1
ATOM 6408 C CA . ALA B 1 395 ? -20.234 19.172 5.145 1 96.25 395 ALA B CA 1
ATOM 6409 C C . ALA B 1 395 ? -19.906 19.109 3.654 1 96.25 395 ALA B C 1
ATOM 6411 O O . ALA B 1 395 ? -19.266 18.156 3.197 1 96.25 395 ALA B O 1
ATOM 6412 N N . ASP B 1 396 ? -20.344 20.109 2.938 1 97.06 396 ASP B N 1
ATOM 6413 C CA . ASP B 1 396 ? -20.031 20.172 1.514 1 97.06 396 ASP B CA 1
ATOM 6414 C C . ASP B 1 396 ? -18.531 20.266 1.285 1 97.06 396 ASP B C 1
ATOM 6416 O O . ASP B 1 396 ? -18 19.609 0.388 1 97.06 396 ASP B O 1
ATOM 6420 N N . ALA B 1 397 ? -17.906 21.062 2.104 1 97.56 397 ALA B N 1
ATOM 6421 C CA . ALA B 1 397 ? -16.453 21.203 2.006 1 97.56 397 ALA B CA 1
ATOM 6422 C C . ALA B 1 397 ? -15.75 19.891 2.312 1 97.56 397 ALA B C 1
ATOM 6424 O O . ALA B 1 397 ? -14.727 19.562 1.699 1 97.56 397 ALA B O 1
ATOM 6425 N N . MET B 1 398 ? -16.234 19.156 3.258 1 97.38 398 MET B N 1
ATOM 6426 C CA . MET B 1 398 ? -15.695 17.844 3.574 1 97.38 398 MET B CA 1
ATOM 6427 C C . MET B 1 398 ? -15.766 16.922 2.361 1 97.38 398 MET B C 1
ATOM 6429 O O . MET B 1 398 ? -14.789 16.234 2.039 1 97.38 398 MET B O 1
ATOM 6433 N N . TRP B 1 399 ? -16.891 16.969 1.67 1 97.31 399 TRP B N 1
ATOM 6434 C CA . TRP B 1 399 ? -17.078 16.125 0.499 1 97.31 399 TRP B CA 1
ATOM 6435 C C . TRP B 1 399 ? -16.125 16.531 -0.627 1 97.31 399 TRP B C 1
ATOM 6437 O O . TRP B 1 399 ? -15.562 15.672 -1.311 1 97.31 399 TRP B O 1
ATOM 6447 N N . GLU B 1 400 ? -16.031 17.812 -0.805 1 97.31 400 GLU B N 1
ATOM 6448 C CA . GLU B 1 400 ? -15.102 18.297 -1.818 1 97.31 400 GLU B CA 1
ATOM 6449 C C . GLU B 1 400 ? -13.672 17.844 -1.524 1 97.31 400 GLU B C 1
ATOM 6451 O O . GLU B 1 400 ? -12.969 17.391 -2.422 1 97.31 400 GLU B O 1
ATOM 6456 N N . ARG B 1 401 ? -13.297 17.969 -0.326 1 97.56 401 ARG B N 1
ATOM 6457 C CA . ARG B 1 401 ? -11.984 17.516 0.121 1 97.56 401 ARG B CA 1
ATOM 6458 C C . ARG B 1 401 ? -11.828 16.016 -0.09 1 97.56 401 ARG B C 1
ATOM 6460 O O . ARG B 1 401 ? -10.844 15.562 -0.67 1 97.56 401 ARG B O 1
ATOM 6467 N N . PHE B 1 402 ? -12.797 15.266 0.393 1 97 402 PHE B N 1
ATOM 6468 C CA . PHE B 1 402 ? -12.789 13.812 0.299 1 97 402 PHE B CA 1
ATOM 6469 C C . PHE B 1 402 ? -12.602 13.359 -1.146 1 97 402 PHE B C 1
ATOM 6471 O O . PHE B 1 402 ? -11.719 12.555 -1.438 1 97 402 PHE B O 1
ATOM 6478 N N . ARG B 1 403 ? -13.281 13.945 -2.043 1 95 403 ARG B N 1
ATOM 6479 C CA . ARG B 1 403 ? -13.203 13.594 -3.457 1 95 403 ARG B CA 1
ATOM 6480 C C . ARG B 1 403 ? -11.891 14.062 -4.066 1 95 403 ARG B C 1
ATOM 6482 O O . ARG B 1 403 ? -11.273 13.344 -4.863 1 95 403 ARG B O 1
ATOM 6489 N N . GLY B 1 404 ? -11.508 15.258 -3.699 1 95.94 404 GLY B N 1
ATOM 6490 C CA . GLY B 1 404 ? -10.258 15.797 -4.211 1 95.94 404 GLY B CA 1
ATOM 6491 C C . GLY B 1 404 ? -9.039 14.984 -3.795 1 95.94 404 GLY B C 1
ATOM 6492 O O . GLY B 1 404 ? -8.164 14.711 -4.613 1 95.94 404 GLY B O 1
ATOM 6493 N N . ILE B 1 405 ? -8.992 14.602 -2.512 1 96.88 405 ILE B N 1
ATOM 6494 C CA . ILE B 1 405 ? -7.859 13.836 -1.997 1 96.88 405 ILE B CA 1
ATOM 6495 C C . ILE B 1 405 ? -7.82 12.461 -2.656 1 96.88 405 ILE B C 1
ATOM 6497 O O . ILE B 1 405 ? -6.754 11.992 -3.064 1 96.88 405 ILE B O 1
ATOM 6501 N N . ARG B 1 406 ? -8.906 11.805 -2.797 1 94.38 406 ARG B N 1
ATOM 6502 C CA . ARG B 1 406 ? -8.961 10.484 -3.41 1 94.38 406 ARG B CA 1
ATOM 6503 C C . ARG B 1 406 ? -8.469 10.531 -4.852 1 94.38 406 ARG B C 1
ATOM 6505 O O . ARG B 1 406 ? -7.898 9.555 -5.352 1 94.38 406 ARG B O 1
ATOM 6512 N N . ARG B 1 407 ? -8.656 11.609 -5.523 1 93.31 407 ARG B N 1
ATOM 6513 C CA . ARG B 1 407 ? -8.188 11.781 -6.895 1 93.31 407 ARG B CA 1
ATOM 6514 C C . ARG B 1 407 ? -6.664 11.75 -6.965 1 93.31 407 ARG B C 1
ATOM 6516 O O . ARG B 1 407 ? -6.094 11.312 -7.965 1 93.31 407 ARG B O 1
ATOM 6523 N N . ARG B 1 408 ? -6.055 12.164 -5.895 1 95.19 408 ARG B N 1
ATOM 6524 C CA . ARG B 1 408 ? -4.598 12.25 -5.863 1 95.19 408 ARG B CA 1
ATOM 6525 C C . ARG B 1 408 ? -3.969 10.867 -5.777 1 95.19 408 ARG B C 1
ATOM 6527 O O . ARG B 1 408 ? -2.783 10.695 -6.07 1 95.19 408 ARG B O 1
ATOM 6534 N N . TYR B 1 409 ? -4.762 9.883 -5.25 1 88.06 409 TYR B N 1
ATOM 6535 C CA . TYR B 1 409 ? -4.238 8.547 -5.004 1 88.06 409 TYR B CA 1
ATOM 6536 C C . TYR B 1 409 ? -4.992 7.504 -5.828 1 88.06 409 TYR B C 1
ATOM 6538 O O . TYR B 1 409 ? -6.129 7.156 -5.508 1 88.06 409 TYR B O 1
ATOM 6546 N N . VAL B 1 410 ? -4.848 7.52 -7.102 1 66.56 410 VAL B N 1
ATOM 6547 C CA . VAL B 1 410 ? -5.609 6.609 -7.953 1 66.56 410 VAL B CA 1
ATOM 6548 C C . VAL B 1 410 ? -5.738 5.25 -7.27 1 66.56 410 VAL B C 1
ATOM 6550 O O . VAL B 1 410 ? -4.734 4.594 -6.984 1 66.56 410 VAL B O 1
ATOM 6553 N N . LEU B 1 411 ? -6.793 5.086 -6.531 1 56.12 411 LEU B N 1
ATOM 6554 C CA . LEU B 1 411 ? -7.098 3.793 -5.926 1 56.12 411 LEU B CA 1
ATOM 6555 C C . LEU B 1 411 ? -7.758 2.861 -6.934 1 56.12 411 LEU B C 1
ATOM 6557 O O . LEU B 1 411 ? -8.484 3.312 -7.82 1 56.12 411 LEU B O 1
#

Radius of gyration: 27.39 Å; Cα contacts (8 Å, |Δi|>4): 1852; chains: 2; bounding box: 62×83×67 Å

Nearest PDB structures (foldseek):
  6ans-assembly2_D  TM=8.737E-01  e=3.515E-36  Burkholderia cenocepacia J2315
  3vb9-assembly2_D  TM=4.741E-01  e=1.254E-08  Vibrio parahaemolyticus
  1xnt-assembly1_A  TM=3.653E-01  e=1.300E-01  Homo sapiens
  7t69-assembly1_A  TM=3.834E-01  e=3.970E-01  Fusarium oxysporum f. sp. lycopersici
  4y6t-assembly2_B  TM=1.501E-01  e=1.363E+00  Tobacco streak virus

pLDDT: mean 92.98, std 10.68, range [44.81, 98.88]

Foldseek 3Di:
DCQPVDPCRVLLVVLQVVLVVLLVVLLVLLPDDLQDPDPVSSVVSVQQLVLQLVCLLVCLPVQQDQQWWDWDFQDALRHWAAQDALQKTKIKIWHFQPFKKKKKWFAWFFPKKKKFFFFDADQDPLQAAPPGRTHTDWMDISVQADADPVRMGMAMEHDDDDDGRYHHGDRGGTMMMIMTGHAALPTFHIDMDMHGPPDDDDDDDDDSVSSSSSSVSSSLRSNLLRACDPVRSSRRAPDCSCVVPVQEPPVDALDKDDQPVDPVCVVVVKRKIKTKHFDDQFKKKKKKWADKDAWKKKFWFASSNIGDNQLQDLRMHIDVQFDADPVRMTIAMEHCDDLQFSRYHHNVNDRITMMMMMGHDDDDDIDIDMDMDGSVCVCVVDDPRGHGHDPVRSNVVRVSSNSSSCSHPVD/DCQPVDPCRVLLVVLQVVLVVLLVVLLVLLPDDLQDPDPVSSVVSVQQLVLQLVCLLVCLPVQQDQQWKDWDFQDALRHWAAQDALQKTKIKIWHFQPFKKKKKWFAWFFPWKKKFFFFDADQDPLQAAPPGRTHTDWMDISVQADADPVRMGMAMEHDDDDDGRYHHGDRGGTMMMIMTGHAALPTFHIDMDMHGPPDDDDDDDDDSVSSSSSSVSSSLRSNLLRACDPVRSSHRAPLCSCVVPVQEDPVDALDKDDQPVDPVCVVVVKRKIKTKHFDDQFKKKKKKWADKDAWKKKFWFASSNIGDNQLQDLGMHIPVQFDADPVRMGIAMEHCDDLQFSRYHHNVNDRITMMMMMGHDDDDDIDIDMDMDGSVCVCVVDDPRGHGHDPVRSNVVRVSSNSSSCSHPVD

Solvent-accessible surface area (backbone atoms only — not comparable to full-atom values): 42711 Å² total; per-residue (Å²): 114,41,66,72,70,20,96,56,41,66,58,45,50,51,31,46,49,48,23,33,52,36,48,44,54,26,59,59,43,41,29,29,68,88,42,57,51,49,56,63,51,38,36,48,40,49,47,47,52,47,34,43,51,28,45,31,51,45,62,37,50,74,32,54,37,46,79,59,33,38,77,42,69,72,47,54,87,77,23,52,39,71,71,49,52,68,51,48,48,43,31,33,26,32,37,51,35,83,49,38,32,38,36,38,37,36,62,56,54,40,76,36,38,37,44,28,33,18,27,58,64,65,86,63,86,79,48,50,51,84,94,48,48,52,37,77,74,36,76,46,46,54,90,67,53,67,60,45,96,86,42,35,38,62,34,35,36,25,67,72,88,57,84,74,36,55,41,73,54,42,87,53,25,41,30,38,44,36,41,35,32,50,53,54,57,83,43,35,52,54,41,57,46,56,40,41,74,78,68,68,67,60,82,76,77,71,45,53,67,55,50,33,49,20,33,49,47,30,26,50,50,54,28,17,52,34,27,64,47,70,85,38,90,50,26,47,24,35,57,52,32,45,56,76,65,51,66,31,49,88,88,48,54,57,41,60,55,78,81,66,84,44,73,62,29,61,73,64,52,34,52,69,49,46,20,43,36,67,49,58,94,59,31,25,37,40,40,35,32,62,65,68,65,51,48,42,37,40,29,34,21,36,57,50,35,22,41,48,64,51,47,42,42,50,24,57,46,24,63,76,68,50,69,68,33,91,89,48,32,30,61,39,38,34,25,62,58,88,83,37,48,64,43,45,31,53,45,84,66,51,51,50,29,29,41,36,40,36,30,63,54,55,71,70,78,68,65,74,43,62,48,79,41,46,51,90,48,42,73,77,73,42,66,90,70,51,58,66,42,50,73,68,54,50,37,51,50,29,50,50,38,36,55,23,50,49,50,59,51,70,90,114,40,66,72,70,19,95,57,41,67,59,47,51,52,31,46,50,48,23,33,53,36,49,42,53,26,59,59,44,41,29,29,68,88,44,59,51,48,54,62,53,36,37,48,41,48,48,48,51,48,33,43,51,27,45,30,52,44,61,38,50,74,32,51,38,45,80,58,33,36,80,41,68,74,47,55,87,78,23,51,41,70,71,49,52,68,50,47,48,42,32,34,27,29,37,53,36,83,49,39,34,39,36,37,36,36,60,56,57,39,76,36,38,37,44,28,34,18,28,58,64,65,87,61,87,78,55,50,51,85,93,48,47,52,37,76,73,36,76,47,46,54,90,68,52,69,61,47,96,84,43,36,38,62,35,36,36,26,67,74,88,57,82,75,37,54,40,72,58,42,87,53,25,41,30,38,44,35,42,35,32,51,52,54,57,82,44,36,51,56,39,59,46,58,40,42,74,78,67,68,68,60,80,76,79,70,46,52,68,54,50,35,50,18,32,49,46,30,26,47,50,54,30,15,51,34,26,66,48,73,85,36,90,45,16,51,28,32,59,54,31,44,58,75,64,52,66,31,48,89,89,47,54,57,42,61,53,79,82,68,84,43,73,64,29,61,72,65,50,33,52,68,49,46,20,41,36,64,49,58,91,59,31,26,39,38,40,36,31,62,64,67,64,50,49,40,38,38,28,33,20,35,59,52,36,22,43,48,63,52,46,43,40,48,24,56,44,23,63,76,68,50,69,68,33,90,88,46,33,29,60,38,38,34,26,62,59,87,84,39,47,65,42,43,30,53,46,84,67,52,53,50,27,30,40,37,41,38,31,63,54,55,72,70,77,68,67,72,43,63,46,79,42,45,52,90,48,40,72,77,72,41,65,88,70,53,61,67,41,51,72,67,54,50,36,51,49,30,50,50,39,35,54,22,50,49,51,59,48,71,89